Protein 6PXS (pdb70)

Nearest PDB structures (foldseek):
  6pxs-assembly1_C  TM=9.971E-01  e=4.776E-81  Chelativorans sp. BNC1
  6j39-assembly1_A  TM=8.811E-01  e=1.880E-29  Streptomyces sp. MJ635-86F5
  3if9-assembly2_D-3  TM=8.954E-01  e=1.060E-27  Bacillus subtilis
  1y56-assembly1_B  TM=8.604E-01  e=1.663E-25  Pyrococcus horikoshii OT3
  1vrq-assembly1_B  TM=8.592E-01  e=3.175E-24  Corynebacterium sp. U-96

Foldseek 3Di:
DAEEEEALFLQSLLLLLQQLVVVTAYEYEHQCDAQAFLQAFQFKQDLQQDPDDDCLAVVLSLVLSVCVVVLQVVLVVVVLNPWQKDLQWEKEFEDDVVVVVVSVVSNVVVVVVPCLQPDKDKDAFQPLCVQVVLFHSHTTIIIRSNIMGTRSVSSSVSSNVSSVVSNYYYDNFDWAWAADPQAIFIAGPVRDTDDYQAYEYAPAQCSQVRVVNHQFDFQWHWWKKKKWKWADPPDAQCNHHWYHHPPQKTKHDTGRRMIMIGMDTHPPPHPDQDDDDVRVVVRVCVCCVRGVSCVPIGTDDMGMHIGRAGPDQHWAWAAAPSYGRYIYTYHPGSSCSSSSNVSSVQNNCRSVVHDGPDPCPVRHGYYRDD/DAEEEEAQFLQSLLLLLLQLVVVGAYEYEHQCDAQAPLQQFQFKQDLLQDPPDDCCCVVFNQVLSLCVVVLQVVLVVVVQDAWLKDLQWEKEFEDDVVVQVVSLVSSVVVCVSHVLQPDKDKAAFQPLCVQVVLFHRHTITIIGSNIMTTRSVSSSVSSNVSSVVRNYDYDHFDWAWAQDPLAIFIAGPVGDTDDYQAYEYAREQCSQVRVVNVQFRFQWHWWKKKKWKWADPPDAQCNHAWYHHPPQKTKHDTGRRMIMIGIDGHPPPHPDQDDDDVRVVVRVCVVCVRRVSCVPTGTDDMGMHIGRAGPDCDWAWAAEPSYPRYTYTYRPGSPCSRRSSVSSNQNSCRSVVNDHPDDNPVRHGYYRPD/DEEEEAQALQSLLLLLQQLVVPDQYEYEHACDQFAPLQQFFFWQDLLQDPDDDCLAVVLSLVLSVCCVVVQVVLVVVVQNAWLKDQQWEKEWEDDVVVVVVSVVSNVVSCPVPCLQPDKDWADQQPLCVQVVLFDRRIIIIIRRRTMGTNSVSSSVSSNVSSVVSNYHYDHFDKAWDQDPLAIWIATPVGDTDDDQAYEYAREQCSCVRVVNQQFDFFWHWWKKKKWKWADPPDAFCNHHWYHHPPQKTKHDTGRRMIIIGMDTHPPPGPPNDDDDVRVVVRCCVCCVRRVSCVPIHTDDMGMHIGRAGPDQHWAWAAAPSGPRYTYTYRPGSSCSSSSNVRSVQNNCRNVVHPGPDDCPVRHGYYRDD/DEEEEALALQSLLLLLQQLVVVDQYEYEYAPDAFAPLQQFFFKQDLLQDPPPDCLAVVLSLVLSVCVVVVQVVLVVVPRNAWLKDLQWEKEWEDDVVVVVVSVVSNVVPCPVPCLQPDKDKAAQQPLCVQVVLFDRHIIIIIRSNMMGTRSVSNSVSSNVSSVVSNYYYYHFDWAWDADPLAIWIATPVRDTDDRQAYEYAREQCRQVRVVNVQFHFQWHWWKKKKWKWADPPDAFCNHAWYHHVPQKTKHDTGRRMIMIGIDTHPPPHSPNDDDDVRVVVRVCVCCVRRVVCVPTHTDDMGMHIGRAGPDQHWAWAAAPSGPRYTYTYHPGSPCSSSSNVSSNQNSCRNVPHDHPDDNPVHHGYYRDD

Secondary structure (DSSP, 8-state):
--EEEE--SHHHHHHHHHHHTTT--EEEE----TT-HHHH---EE-GGG-S---HHHHHHHHHHHHHHHHHHHHHHTTT---S--B---EEE--SSHHHHHHHHHHHHHHHTT-GGG---EEEPTTHHHHHSTTS-TT--EEEETT-EE--HHHHHHHHHHHHHTTT-EEE----EEEEETTEEEEE-TTSSB---SEEEE--GGGHHHHHGGGT----EEEEEEEEEEEE-TT---TT--EEE-SSS--EEEETTTEEEEPPP-BTT--S----BHHHHHHHHHHHHHH-GGGTTSEEEEEEEEEEEEESSSS-EEEEPTT-BTEEEEE--GGGHHHHHHHHHHHHHHHHHTPPPSS--GGG-------/--EEEE--SHHHHHHHHHHHTTT--EEEE----TT-HHHH---EE-GGG----STHIIIIIHHHHHHHHHHHHHHHTTT------B---EEE--SSHHHHHHHHHHHHHTTTT-GGG---EEEPTTHHHHHSTTS-TT--EEEETT-EE--HHHHHHHHHHHHHTTT-EEE----EEEEETTEEEEE-SSS-B---SEEEE--GGGHHHHHGGGT----EEEEEEEEEEEE-TT---TT--EEE-SSS--EEEETTTEEEEPPP-BTT--S----BHHHHHHHHHHHHHH-GGGTT-EEEEEEEEEEEEESSSS-EEEEPTT-BTEEEEE--TT-HHHHHHHHHHHHHHHHHTPPPSS-GGGG-------/-EEEE--SHHHHHHHHHHHTTT--EEEE----TT-HHHH---EE-GGG-----HHHHHHHHHHHHTHHHHHHHHHTTT---S--B---EEEE-SSHHHHHHHHHHHHHHHTT-GGG---EEEPTTHHHHHSTTS-TT--EEEETT-EE--HHHHHHHHHHHHHHTT-EEE----EEEESSSBEEEE-TT--EE--SEEEE--GGGGGGTGGGGT----EEEEEEEEEEEE-TT---TT--EEE-SSS--EEEETTTEEEE----BTT--S----BHHHHHHHHHHHHHH-GGGTT-EEEEEEEEEEEEESSSS-EEEEPTT-BTEEEEE--GGGHHHHHHHHHHHHHHHHHTPPPSS--GGG-------/-EEEE--SHHHHHHHHHHHHTT--EEEEE---TT-HHHH---EE-GGG-S---HHHHHHHHHHHTHHHHHHHHHHTTT---S--B---EEEE-SSHHHHHHHHHHHHHH-TT-GGG---EEE-TTHHHHHSTTS-TT--EEEETT-EE--HHHHHHHHHHHHHHTT-EEEE---EEEEETTEEEEE-TTS-B---SEEEE--GGGHHHHHGGGT----EEEEEEEEEEEE-TT---TT--EEE-SSS--EEEETTTEEEE----BTT--S----BHHHHHHHHHHHHHH-GGGTT-EEEEEEEEEEEEESSSS-EEEEPTT-BTEEEEE--TT-HHHHHHHHHHHHHHHHHTPPPSS--TTT-------

Organism: Chelativorans sp. (strain BNC1) (NCBI:txid266779)

Structure (mmCIF, N/CA/C/O backbone):
data_6PXS
#
_entry.id   6PXS
#
_cell.length_a   113.457
_cell.length_b   113.457
_cell.length_c   266.119
_cell.angle_alpha   90.000
_cell.angle_beta   90.000
_cell.angle_gamma   90.000
#
_symmetry.space_group_name_H-M   'P 43 21 2'
#
loop_
_entity.id
_entity.type
_entity.pdbx_description
1 polymer 'FAD dependent oxidoreductase'
2 non-polymer 'FLAVIN-ADENINE DINUCLEOTIDE'
3 water water
#
loop_
_atom_site.group_PDB
_atom_site.id
_atom_site.type_symbol
_atom_site.label_atom_id
_atom_site.label_alt_id
_atom_site.label_comp_id
_atom_site.label_asym_id
_atom_site.label_entity_id
_atom_site.label_seq_id
_atom_site.pdbx_PDB_ins_code
_atom_site.Cartn_x
_atom_site.Cartn_y
_atom_site.Cartn_z
_atom_site.occupancy
_atom_site.B_iso_or_equiv
_atom_site.auth_seq_id
_atom_site.auth_comp_id
_atom_site.auth_asym_id
_atom_site.auth_atom_id
_atom_site.pdbx_PDB_model_num
ATOM 1 N N . MET A 1 1 ? 52.763 -37.603 29.412 1.00 103.77 1 MET A N 1
ATOM 2 C CA . MET A 1 1 ? 53.768 -37.335 28.342 1.00 102.49 1 MET A CA 1
ATOM 3 C C . MET A 1 1 ? 53.137 -37.503 26.961 1.00 98.84 1 MET A C 1
ATOM 4 O O . MET A 1 1 ? 53.808 -37.886 26.004 1.00 101.52 1 MET A O 1
ATOM 20 N N . ARG A 1 2 ? 51.844 -37.194 26.854 1.00 89.31 2 ARG A N 1
ATOM 21 C CA . ARG A 1 2 ? 51.102 -37.534 25.644 1.00 83.04 2 ARG A CA 1
ATOM 22 C C . ARG A 1 2 ? 51.752 -36.933 24.400 1.00 79.31 2 ARG A C 1
ATOM 23 O O . ARG A 1 2 ? 52.223 -37.663 23.521 1.00 81.98 2 ARG A O 1
ATOM 44 N N . VAL A 1 3 ? 51.796 -35.605 24.306 1.00 71.41 3 VAL A N 1
ATOM 45 C CA . VAL A 1 3 ? 52.250 -34.939 23.089 1.00 65.15 3 VAL A CA 1
ATOM 46 C C . VAL A 1 3 ? 53.135 -33.754 23.447 1.00 62.53 3 VAL A C 1
ATOM 47 O O . VAL A 1 3 ? 52.852 -33.011 24.393 1.00 66.26 3 VAL A O 1
ATOM 60 N N . LEU A 1 4 ? 54.205 -33.577 22.674 1.00 56.73 4 LEU A N 1
ATOM 61 C CA . LEU A 1 4 ? 55.114 -32.444 22.793 1.00 52.52 4 LEU A CA 1
ATOM 62 C C . LEU A 1 4 ? 55.181 -31.756 21.437 1.00 50.71 4 LEU A C 1
ATOM 63 O O . LEU A 1 4 ? 55.514 -32.394 20.432 1.00 51.23 4 LEU A O 1
ATOM 79 N N . ILE A 1 5 ? 54.867 -30.464 21.410 1.00 47.12 5 ILE A N 1
ATOM 80 C CA . ILE A 1 5 ? 54.797 -29.686 20.178 1.00 41.89 5 ILE A CA 1
ATOM 81 C C . ILE A 1 5 ? 55.952 -28.697 20.164 1.00 37.23 5 ILE A C 1
ATOM 82 O O . ILE A 1 5 ? 56.148 -27.946 21.128 1.00 38.05 5 ILE A O 1
ATOM 98 N N . ILE A 1 6 ? 56.705 -28.686 19.068 1.00 37.22 6 ILE A N 1
ATOM 99 C CA . ILE A 1 6 ? 57.861 -27.813 18.899 1.00 39.69 6 ILE A CA 1
ATOM 100 C C . ILE A 1 6 ? 57.489 -26.750 17.876 1.00 40.25 6 ILE A C 1
ATOM 101 O O . ILE A 1 6 ? 57.329 -27.046 16.686 1.00 44.74 6 ILE A O 1
ATOM 117 N N . GLY A 1 7 ? 57.357 -25.509 18.337 1.00 39.71 7 GLY A N 1
ATOM 118 C CA . GLY A 1 7 ? 56.947 -24.420 17.475 1.00 42.50 7 GLY A CA 1
ATOM 119 C C . GLY A 1 7 ? 55.472 -24.114 17.618 1.00 41.90 7 GLY A C 1
ATOM 120 O O . GLY A 1 7 ? 54.628 -24.989 17.407 1.00 41.79 7 GLY A O 1
ATOM 124 N N . ALA A 1 8 ? 55.148 -22.870 17.969 1.00 41.68 8 ALA A N 1
ATOM 125 C CA . ALA A 1 8 ? 53.764 -22.488 18.220 1.00 42.59 8 ALA A CA 1
ATOM 126 C C . ALA A 1 8 ? 53.308 -21.405 17.256 1.00 40.85 8 ALA A C 1
ATOM 127 O O . ALA A 1 8 ? 52.690 -20.416 17.668 1.00 40.52 8 ALA A O 1
ATOM 134 N N . GLY A 1 9 ? 53.616 -21.574 15.977 1.00 42.06 9 GLY A N 1
ATOM 135 C CA . GLY A 1 9 ? 53.042 -20.734 14.951 1.00 39.50 9 GLY A CA 1
ATOM 136 C C . GLY A 1 9 ? 51.599 -21.103 14.706 1.00 33.54 9 GLY A C 1
ATOM 137 O O . GLY A 1 9 ? 50.942 -21.753 15.525 1.00 30.60 9 GLY A O 1
ATOM 141 N N . ILE A 1 10 ? 51.099 -20.688 13.545 1.00 34.81 10 ILE A N 1
ATOM 142 C CA . ILE A 1 10 ? 49.717 -21.002 13.213 1.00 36.18 10 ILE A CA 1
ATOM 143 C C . ILE A 1 10 ? 49.523 -22.510 13.136 1.00 36.83 10 ILE A C 1
ATOM 144 O O . ILE A 1 10 ? 48.445 -23.022 13.457 1.00 39.23 10 ILE A O 1
ATOM 160 N N . LEU A 1 11 ? 50.556 -23.247 12.723 1.00 38.08 11 LEU A N 1
ATOM 161 C CA . LEU A 1 11 ? 50.407 -24.686 12.539 1.00 38.90 11 LEU A CA 1
ATOM 162 C C . LEU A 1 11 ? 50.534 -25.427 13.864 1.00 37.64 11 LEU A C 1
ATOM 163 O O . LEU A 1 11 ? 49.682 -26.255 14.205 1.00 37.37 11 LEU A O 1
ATOM 179 N N . GLY A 1 12 ? 51.592 -25.147 14.623 1.00 39.13 12 GLY A N 1
ATOM 180 C CA . GLY A 1 12 ? 51.725 -25.756 15.934 1.00 36.72 12 GLY A CA 1
ATOM 181 C C . GLY A 1 12 ? 50.609 -25.363 16.881 1.00 37.27 12 GLY A C 1
ATOM 182 O O . GLY A 1 12 ? 50.224 -26.147 17.752 1.00 37.85 12 GLY A O 1
ATOM 186 N N . ALA A 1 13 ? 50.074 -24.149 16.726 1.00 37.69 13 ALA A N 1
ATOM 187 C CA . ALA A 1 13 ? 48.984 -23.710 17.590 1.00 35.27 13 ALA A CA 1
ATOM 188 C C . ALA A 1 13 ? 47.681 -24.412 17.231 1.00 36.68 13 ALA A C 1
ATOM 189 O O . ALA A 1 13 ? 46.905 -24.786 18.119 1.00 38.28 13 ALA A O 1
ATOM 196 N N . SER A 1 14 ? 47.421 -24.603 15.936 1.00 34.94 14 SER A N 1
ATOM 197 C CA . SER A 1 14 ? 46.216 -25.319 15.532 1.00 36.35 14 SER A CA 1
ATOM 198 C C . SER A 1 14 ? 46.265 -26.770 15.992 1.00 39.96 14 SER A C 1
ATOM 199 O O . SER A 1 14 ? 45.259 -27.314 16.463 1.00 42.81 14 SER A O 1
ATOM 207 N N . ALA A 1 15 ? 47.426 -27.414 15.864 1.00 36.48 15 ALA A N 1
ATOM 208 C CA . ALA A 1 15 ? 47.566 -28.783 16.345 1.00 38.83 15 ALA A CA 1
ATOM 209 C C . ALA A 1 15 ? 47.274 -28.865 17.838 1.00 43.06 15 ALA A C 1
ATOM 210 O O . ALA A 1 15 ? 46.488 -29.708 18.286 1.00 47.13 15 ALA A O 1
ATOM 217 N N . ALA A 1 16 ? 47.900 -27.991 18.626 1.00 44.03 16 ALA A N 1
ATOM 218 C CA . ALA A 1 16 ? 47.620 -27.962 20.057 1.00 46.57 16 ALA A CA 1
ATOM 219 C C . ALA A 1 16 ? 46.140 -27.714 20.319 1.00 47.80 16 ALA A C 1
ATOM 220 O O . ALA A 1 16 ? 45.530 -28.376 21.166 1.00 48.21 16 ALA A O 1
ATOM 227 N N . TYR A 1 17 ? 45.548 -26.761 19.597 1.00 48.80 17 TYR A N 1
ATOM 228 C CA . TYR A 1 17 ? 44.142 -26.434 19.805 1.00 51.80 17 TYR A CA 1
ATOM 229 C C . TYR A 1 17 ? 43.249 -27.651 19.604 1.00 56.47 17 TYR A C 1
ATOM 230 O O . TYR A 1 17 ? 42.271 -27.837 20.337 1.00 62.12 17 TYR A O 1
ATOM 248 N N . HIS A 1 18 ? 43.562 -28.491 18.618 1.00 54.19 18 HIS A N 1
ATOM 249 C CA . HIS A 1 18 ? 42.715 -29.648 18.350 1.00 51.63 18 HIS A CA 1
ATOM 250 C C . HIS A 1 18 ? 43.017 -30.801 19.301 1.00 54.77 18 HIS A C 1
ATOM 251 O O . HIS A 1 18 ? 42.100 -31.513 19.725 1.00 59.99 18 HIS A O 1
ATOM 265 N N . LEU A 1 19 ? 44.288 -30.997 19.654 1.00 54.67 19 LEU A N 1
ATOM 266 C CA . LEU A 1 19 ? 44.654 -32.127 20.502 1.00 58.00 19 LEU A CA 1
ATOM 267 C C . LEU A 1 19 ? 44.134 -31.949 21.923 1.00 63.04 19 LEU A C 1
ATOM 268 O O . LEU A 1 19 ? 43.550 -32.873 22.500 1.00 64.61 19 LEU A O 1
ATOM 284 N N . ALA A 1 20 ? 44.343 -30.766 22.508 1.00 70.73 20 ALA A N 1
ATOM 285 C CA . ALA A 1 20 ? 43.971 -30.560 23.904 1.00 75.03 20 ALA A CA 1
ATOM 286 C C . ALA A 1 20 ? 42.480 -30.768 24.129 1.00 82.66 20 ALA A C 1
ATOM 287 O O . ALA A 1 20 ? 42.073 -31.199 25.214 1.00 85.41 20 ALA A O 1
ATOM 294 N N . ARG A 1 21 ? 41.652 -30.469 23.126 1.00 82.90 21 ARG A N 1
ATOM 295 C CA . ARG A 1 21 ? 40.214 -30.664 23.274 1.00 87.95 21 ARG A CA 1
ATOM 296 C C . ARG A 1 21 ? 39.830 -32.136 23.292 1.00 88.97 21 ARG A C 1
ATOM 297 O O . ARG A 1 21 ? 38.715 -32.467 23.709 1.00 89.16 21 ARG A O 1
ATOM 318 N N . LEU A 1 22 ? 40.720 -33.023 22.847 1.00 89.25 22 LEU A N 1
ATOM 319 C CA . LEU A 1 22 ? 40.483 -34.459 22.881 1.00 85.08 22 LEU A CA 1
ATOM 320 C C . LEU A 1 22 ? 41.126 -35.122 24.094 1.00 91.11 22 LEU A C 1
ATOM 321 O O . LEU A 1 22 ? 41.362 -36.335 24.080 1.00 89.41 22 LEU A O 1
ATOM 337 N N . GLY A 1 23 ? 41.422 -34.349 25.138 1.00 93.05 23 GLY A N 1
ATOM 338 C CA . GLY A 1 23 ? 41.919 -34.891 26.384 1.00 95.67 23 GLY A CA 1
ATOM 339 C C . GLY A 1 23 ? 43.394 -35.227 26.410 1.00 93.02 23 GLY A C 1
ATOM 340 O O . GLY A 1 23 ? 43.881 -35.710 27.440 1.00 93.78 23 GLY A O 1
ATOM 344 N N . ALA A 1 24 ? 44.122 -34.992 25.322 1.00 88.37 24 ALA A N 1
ATOM 345 C CA . ALA A 1 24 ? 45.547 -35.282 25.294 1.00 82.84 24 ALA A CA 1
ATOM 346 C C . ALA A 1 24 ? 46.316 -34.233 26.086 1.00 79.73 24 ALA A C 1
ATOM 347 O O . ALA A 1 24 ? 45.989 -33.043 26.052 1.00 79.14 24 ALA A O 1
ATOM 354 N N . GLN A 1 25 ? 47.338 -34.684 26.808 1.00 71.41 25 GLN A N 1
ATOM 355 C CA . GLN A 1 25 ? 48.194 -33.789 27.580 1.00 71.53 25 GLN A CA 1
ATOM 356 C C . GLN A 1 25 ? 49.193 -33.140 26.629 1.00 65.73 25 GLN A C 1
ATOM 357 O O . GLN A 1 25 ? 50.103 -33.805 26.125 1.00 64.51 25 GLN A O 1
ATOM 371 N N . VAL A 1 26 ? 49.026 -31.843 26.384 1.00 63.66 26 VAL A N 1
ATOM 372 C CA . VAL A 1 26 ? 49.805 -31.112 25.390 1.00 59.13 26 VAL A CA 1
ATOM 373 C C . VAL A 1 26 ? 50.824 -30.236 26.104 1.00 57.10 26 VAL A C 1
ATOM 374 O O . VAL A 1 26 ? 50.467 -29.451 26.992 1.00 57.07 26 VAL A O 1
ATOM 387 N N . GLU A 1 27 ? 52.091 -30.368 25.713 1.00 53.55 27 GLU A N 1
ATOM 388 C CA . GLU A 1 27 ? 53.177 -29.522 26.199 1.00 54.90 27 GLU A CA 1
ATOM 389 C C . GLU A 1 27 ? 53.745 -28.766 25.005 1.00 53.25 27 GLU A C 1
ATOM 390 O O . GLU A 1 27 ? 54.349 -29.371 24.113 1.00 53.22 27 GLU A O 1
ATOM 402 N N . ILE A 1 28 ? 53.558 -27.448 24.992 1.00 52.99 28 ILE A N 1
ATOM 403 C CA . ILE A 1 28 ? 53.938 -26.602 23.866 1.00 47.27 28 ILE A CA 1
ATOM 404 C C . ILE A 1 28 ? 55.210 -25.846 24.219 1.00 50.33 28 ILE A C 1
ATOM 405 O O . ILE A 1 28 ? 55.341 -25.299 25.322 1.00 51.52 28 ILE A O 1
ATOM 421 N N . ILE A 1 29 ? 56.148 -25.807 23.275 1.00 49.17 29 ILE A N 1
ATOM 422 C CA . ILE A 1 29 ? 57.399 -25.073 23.424 1.00 49.27 29 ILE A CA 1
ATOM 423 C C . ILE A 1 29 ? 57.604 -24.237 22.170 1.00 48.47 29 ILE A C 1
ATOM 424 O O . ILE A 1 29 ? 57.478 -24.750 21.052 1.00 47.05 29 ILE A O 1
ATOM 440 N N . ASP A 1 30 ? 57.917 -22.956 22.353 1.00 50.16 30 ASP A N 1
ATOM 441 C CA . ASP A 1 30 ? 58.063 -22.036 21.229 1.00 50.43 30 ASP A CA 1
ATOM 442 C C . ASP A 1 30 ? 59.069 -20.959 21.598 1.00 49.46 30 ASP A C 1
ATOM 443 O O . ASP A 1 30 ? 58.863 -20.218 22.564 1.00 49.76 30 ASP A O 1
ATOM 452 N N . GLN A 1 31 ? 60.149 -20.867 20.819 1.00 48.49 31 GLN A N 1
ATOM 453 C CA . GLN A 1 31 ? 61.173 -19.862 21.079 1.00 46.90 31 GLN A CA 1
ATOM 454 C C . GLN A 1 31 ? 60.721 -18.470 20.656 1.00 45.21 31 GLN A C 1
ATOM 455 O O . GLN A 1 31 ? 61.177 -17.473 21.229 1.00 43.55 31 GLN A O 1
ATOM 469 N N . ASN A 1 32 ? 59.826 -18.380 19.672 1.00 44.32 32 ASN A N 1
ATOM 470 C CA . ASN A 1 32 ? 59.409 -17.100 19.101 1.00 41.11 32 ASN A CA 1
ATOM 471 C C . ASN A 1 32 ? 60.596 -16.392 18.449 1.00 38.33 32 ASN A C 1
ATOM 472 O O . ASN A 1 32 ? 60.914 -15.242 18.760 1.00 39.75 32 ASN A O 1
ATOM 483 N N . HIS A 1 33 ? 61.261 -17.099 17.535 1.00 40.14 33 HIS A N 1
ATOM 484 C CA . HIS A 1 33 ? 62.403 -16.556 16.810 1.00 40.76 33 HIS A CA 1
ATOM 485 C C . HIS A 1 33 ? 62.036 -15.224 16.169 1.00 44.75 33 HIS A C 1
ATOM 486 O O . HIS A 1 33 ? 60.864 -14.997 15.841 1.00 47.12 33 HIS A O 1
ATOM 500 N N . PRO A 1 34 ? 62.993 -14.317 15.982 1.00 44.09 34 PRO A N 1
ATOM 501 C CA . PRO A 1 34 ? 62.727 -13.140 15.147 1.00 44.74 34 PRO A CA 1
ATOM 502 C C . PRO A 1 34 ? 62.391 -13.560 13.723 1.00 43.98 34 PRO A C 1
ATOM 503 O O . PRO A 1 34 ? 63.056 -14.416 13.136 1.00 40.32 34 PRO A O 1
ATOM 514 N N . GLY A 1 35 ? 61.347 -12.951 13.171 1.00 43.85 35 GLY A N 1
ATOM 515 C CA . GLY A 1 35 ? 60.868 -13.313 11.855 1.00 41.40 35 GLY A CA 1
ATOM 516 C C . GLY A 1 35 ? 59.824 -14.404 11.839 1.00 40.81 35 GLY A C 1
ATOM 517 O O . GLY A 1 35 ? 59.543 -14.950 10.765 1.00 40.94 35 GLY A O 1
ATOM 521 N N . LYS A 1 36 ? 59.248 -14.743 12.990 1.00 41.06 36 LYS A N 1
ATOM 522 C CA . LYS A 1 36 ? 58.190 -15.743 13.053 1.00 39.86 36 LYS A CA 1
ATOM 523 C C . LYS A 1 36 ? 57.131 -15.450 12.001 1.00 35.25 36 LYS A C 1
ATOM 524 O O . LYS A 1 36 ? 56.536 -14.370 11.989 1.00 37.06 36 LYS A O 1
ATOM 543 N N . ALA A 1 37 ? 56.907 -16.421 11.112 1.00 35.64 37 ALA A N 1
ATOM 544 C CA . ALA A 1 37 ? 56.059 -16.182 9.947 1.00 36.04 37 ALA A CA 1
ATOM 545 C C . ALA A 1 37 ? 54.650 -15.767 10.353 1.00 32.19 37 ALA A C 1
ATOM 546 O O . ALA A 1 37 ? 54.068 -14.853 9.758 1.00 30.84 37 ALA A O 1
ATOM 553 N N . THR A 1 38 ? 54.081 -16.429 11.362 1.00 31.23 38 THR A N 1
ATOM 554 C CA . THR A 1 38 ? 52.701 -16.141 11.737 1.00 33.59 38 THR A CA 1
ATOM 555 C C . THR A 1 38 ? 52.527 -14.697 12.192 1.00 33.71 38 THR A C 1
ATOM 556 O O . THR A 1 38 ? 51.458 -14.108 11.989 1.00 31.62 38 THR A O 1
ATOM 567 N N . LEU A 1 39 ? 53.559 -14.107 12.801 1.00 32.90 39 LEU A N 1
ATOM 568 C CA . LEU A 1 39 ? 53.459 -12.733 13.277 1.00 28.51 39 LEU A CA 1
ATOM 569 C C . LEU A 1 39 ? 53.503 -11.713 12.150 1.00 27.25 39 LEU A C 1
ATOM 570 O O . LEU A 1 39 ? 53.173 -10.545 12.386 1.00 28.25 39 LEU A O 1
ATOM 586 N N . ALA A 1 40 ? 53.912 -12.116 10.946 1.00 26.24 40 ALA A N 1
ATOM 587 C CA . ALA A 1 40 ? 54.000 -11.215 9.807 1.00 32.65 40 ALA A CA 1
ATOM 588 C C . ALA A 1 40 ? 53.040 -11.581 8.686 1.00 38.28 40 ALA A C 1
ATOM 589 O O . ALA A 1 40 ? 53.069 -10.936 7.631 1.00 39.75 40 ALA A O 1
ATOM 596 N N . GLY A 1 41 ? 52.195 -12.589 8.878 1.00 40.25 41 GLY A N 1
ATOM 597 C CA . GLY A 1 41 ? 51.283 -13.016 7.837 1.00 39.61 41 GLY A CA 1
ATOM 598 C C . GLY A 1 41 ? 50.254 -11.965 7.480 1.00 43.27 41 GLY A C 1
ATOM 599 O O . GLY A 1 41 ? 49.594 -11.404 8.360 1.00 48.88 41 GLY A O 1
ATOM 603 N N . ALA A 1 42 ? 50.111 -11.690 6.182 1.00 46.23 42 ALA A N 1
ATOM 604 C CA . ALA A 1 42 ? 49.130 -10.711 5.729 1.00 49.83 42 ALA A CA 1
ATOM 605 C C . ALA A 1 42 ? 47.734 -11.081 6.212 1.00 48.60 42 ALA A C 1
ATOM 606 O O . ALA A 1 42 ? 47.105 -10.334 6.969 1.00 46.34 42 ALA A O 1
ATOM 613 N N . GLY A 1 43 ? 47.239 -12.242 5.788 1.00 50.87 43 GLY A N 1
ATOM 614 C CA . GLY A 1 43 ? 45.964 -12.737 6.265 1.00 52.12 43 GLY A CA 1
ATOM 615 C C . GLY A 1 43 ? 44.865 -12.779 5.224 1.00 51.71 43 GLY A C 1
ATOM 616 O O . GLY A 1 43 ? 43.700 -12.531 5.545 1.00 54.03 43 GLY A O 1
ATOM 620 N N . VAL A 1 44 ? 45.212 -13.092 3.980 1.00 48.69 44 VAL A N 1
ATOM 621 C CA . VAL A 1 44 ? 44.231 -13.213 2.908 1.00 44.06 44 VAL A CA 1
ATOM 622 C C . VAL A 1 44 ? 43.786 -14.665 2.809 1.00 44.81 44 VAL A C 1
ATOM 623 O O . VAL A 1 44 ? 44.616 -15.582 2.825 1.00 46.95 44 VAL A O 1
ATOM 636 N N . VAL A 1 45 ? 42.475 -14.877 2.706 1.00 43.73 45 VAL A N 1
ATOM 637 C CA . VAL A 1 45 ? 41.891 -16.212 2.574 1.00 43.12 45 VAL A CA 1
ATOM 638 C C . VAL A 1 45 ? 40.971 -16.167 1.356 1.00 45.12 45 VAL A C 1
ATOM 639 O O . VAL A 1 45 ? 39.785 -15.839 1.464 1.00 47.97 45 VAL A O 1
ATOM 652 N N . CYS A 1 46 ? 41.512 -16.510 0.188 1.00 45.71 46 CYS A N 1
ATOM 653 C CA . CYS A 1 46 ? 40.762 -16.452 -1.061 1.00 46.91 46 CYS A CA 1
ATOM 654 C C . CYS A 1 46 ? 41.460 -17.312 -2.111 1.00 46.69 46 CYS A C 1
ATOM 655 O O . CYS A 1 46 ? 42.208 -16.789 -2.947 1.00 47.92 46 CYS A O 1
ATOM 663 N N . PRO A 1 47 ? 41.239 -18.631 -2.103 1.00 47.36 47 PRO A N 1
ATOM 664 C CA . PRO A 1 47 ? 42.064 -19.519 -2.936 1.00 51.15 47 PRO A CA 1
ATOM 665 C C . PRO A 1 47 ? 41.625 -19.636 -4.386 1.00 51.76 47 PRO A C 1
ATOM 666 O O . PRO A 1 47 ? 42.430 -20.077 -5.218 1.00 52.13 47 PRO A O 1
ATOM 677 N N . TRP A 1 48 ? 40.390 -19.265 -4.721 1.00 53.70 48 TRP A N 1
ATOM 678 C CA . TRP A 1 48 ? 39.840 -19.610 -6.027 1.00 56.29 48 TRP A CA 1
ATOM 679 C C . TRP A 1 48 ? 40.547 -18.900 -7.175 1.00 59.54 48 TRP A C 1
ATOM 680 O O . TRP A 1 48 ? 40.420 -19.337 -8.325 1.00 59.54 48 TRP A O 1
ATOM 701 N N . ALA A 1 49 ? 41.292 -17.832 -6.899 1.00 59.29 49 ALA A N 1
ATOM 702 C CA . ALA A 1 49 ? 41.960 -17.061 -7.938 1.00 60.03 49 ALA A CA 1
ATOM 703 C C . ALA A 1 49 ? 43.426 -17.432 -8.111 1.00 62.08 49 ALA A C 1
ATOM 704 O O . ALA A 1 49 ? 44.118 -16.799 -8.913 1.00 61.46 49 ALA A O 1
ATOM 711 N N . THR A 1 50 ? 43.916 -18.439 -7.391 1.00 64.98 50 THR A N 1
ATOM 712 C CA . THR A 1 50 ? 45.338 -18.749 -7.427 1.00 67.38 50 THR A CA 1
ATOM 713 C C . THR A 1 50 ? 45.756 -19.214 -8.815 1.00 72.67 50 THR A C 1
ATOM 714 O O . THR A 1 50 ? 45.033 -19.952 -9.490 1.00 73.21 50 THR A O 1
ATOM 725 N N . GLU A 1 51 ? 46.943 -18.773 -9.235 1.00 75.72 51 GLU A N 1
ATOM 726 C CA . GLU A 1 51 ? 47.487 -19.179 -10.524 1.00 80.18 51 GLU A CA 1
ATOM 727 C C . GLU A 1 51 ? 48.127 -20.559 -10.456 1.00 81.41 51 GLU A C 1
ATOM 728 O O . GLU A 1 51 ? 48.185 -21.262 -11.471 1.00 81.35 51 GLU A O 1
ATOM 740 N N . ALA A 1 52 ? 48.602 -20.963 -9.281 1.00 85.19 52 ALA A N 1
ATOM 741 C CA . ALA A 1 52 ? 49.256 -22.254 -9.117 1.00 85.43 52 ALA A CA 1
ATOM 742 C C . ALA A 1 52 ? 48.209 -23.359 -9.124 1.00 91.31 52 ALA A C 1
ATOM 743 O O . ALA A 1 52 ? 47.336 -23.399 -8.251 1.00 92.65 52 ALA A O 1
ATOM 750 N N . ASP A 1 53 ? 48.288 -24.246 -10.113 1.00 89.66 53 ASP A N 1
ATOM 751 C CA . ASP A 1 53 ? 47.395 -25.397 -10.221 1.00 90.10 53 ASP A CA 1
ATOM 752 C C . ASP A 1 53 ? 48.185 -26.653 -9.856 1.00 83.66 53 ASP A C 1
ATOM 753 O O . ASP A 1 53 ? 48.719 -27.353 -10.716 1.00 87.57 53 ASP A O 1
ATOM 762 N N . ASP A 1 54 ? 48.253 -26.932 -8.560 1.00 74.05 54 ASP A N 1
ATOM 763 C CA . ASP A 1 54 ? 48.840 -28.171 -8.048 1.00 69.47 54 ASP A CA 1
ATOM 764 C C . ASP A 1 54 ? 47.768 -28.916 -7.265 1.00 66.33 54 ASP A C 1
ATOM 765 O O . ASP A 1 54 ? 47.369 -28.452 -6.179 1.00 63.38 54 ASP A O 1
ATOM 774 N N . PRO A 1 55 ? 47.265 -30.057 -7.749 1.00 66.25 55 PRO A N 1
ATOM 775 C CA . PRO A 1 55 ? 46.139 -30.698 -7.047 1.00 68.08 55 PRO A CA 1
ATOM 776 C C . PRO A 1 55 ? 46.465 -31.101 -5.620 1.00 73.19 55 PRO A C 1
ATOM 777 O O . PRO A 1 55 ? 45.619 -30.945 -4.731 1.00 70.12 55 PRO A O 1
ATOM 788 N N . ASP A 1 56 ? 47.670 -31.619 -5.374 1.00 78.51 56 ASP A N 1
ATOM 789 C CA . ASP A 1 56 ? 48.038 -32.009 -4.017 1.00 78.00 56 ASP A CA 1
ATOM 790 C C . ASP A 1 56 ? 47.992 -30.814 -3.074 1.00 74.57 56 ASP A C 1
ATOM 791 O O . ASP A 1 56 ? 47.517 -30.927 -1.938 1.00 75.10 56 ASP A O 1
ATOM 800 N N . TRP A 1 57 ? 48.478 -29.659 -3.529 1.00 65.73 57 TRP A N 1
ATOM 801 C CA . TRP A 1 57 ? 48.469 -28.472 -2.683 1.00 58.57 57 TRP A CA 1
ATOM 802 C C . TRP A 1 57 ? 47.096 -27.810 -2.652 1.00 53.62 57 TRP A C 1
ATOM 803 O O . TRP A 1 57 ? 46.639 -27.374 -1.589 1.00 50.30 57 TRP A O 1
ATOM 824 N N . TYR A 1 58 ? 46.422 -27.726 -3.801 1.00 52.53 58 TYR A N 1
ATOM 825 C CA . TYR A 1 58 ? 45.142 -27.029 -3.844 1.00 51.97 58 TYR A CA 1
ATOM 826 C C . TYR A 1 58 ? 44.088 -27.736 -3.002 1.00 53.52 58 TYR A C 1
ATOM 827 O O . TYR A 1 58 ? 43.211 -27.079 -2.429 1.00 49.59 58 TYR A O 1
ATOM 845 N N . LEU A 1 59 ? 44.153 -29.066 -2.914 1.00 56.75 59 LEU A N 1
ATOM 846 C CA . LEU A 1 59 ? 43.176 -29.806 -2.121 1.00 56.80 59 LEU A CA 1
ATOM 847 C C . LEU A 1 59 ? 43.084 -29.244 -0.709 1.00 55.05 59 LEU A C 1
ATOM 848 O O . LEU A 1 59 ? 41.988 -29.013 -0.187 1.00 55.45 59 LEU A O 1
ATOM 864 N N . LEU A 1 60 ? 44.234 -29.007 -0.077 1.00 51.41 60 LEU A N 1
ATOM 865 C CA . LEU A 1 60 ? 44.243 -28.458 1.273 1.00 51.73 60 LEU A CA 1
ATOM 866 C C . LEU A 1 60 ? 43.981 -26.959 1.281 1.00 53.18 60 LEU A C 1
ATOM 867 O O . LEU A 1 60 ? 43.430 -26.436 2.256 1.00 54.37 60 LEU A O 1
ATOM 883 N N . TYR A 1 61 ? 44.367 -26.255 0.217 1.00 51.35 61 TYR A N 1
ATOM 884 C CA . TYR A 1 61 ? 44.162 -24.812 0.167 1.00 50.45 61 TYR A CA 1
ATOM 885 C C . TYR A 1 61 ? 42.674 -24.477 0.181 1.00 50.36 61 TYR A C 1
ATOM 886 O O . TYR A 1 61 ? 42.200 -23.719 1.034 1.00 46.49 61 TYR A O 1
ATOM 904 N N . ALA A 1 62 ? 41.918 -25.044 -0.763 1.00 54.68 62 ALA A N 1
ATOM 905 C CA . ALA A 1 62 ? 40.480 -24.800 -0.801 1.00 53.36 62 ALA A CA 1
ATOM 906 C C . ALA A 1 62 ? 39.772 -25.453 0.377 1.00 54.06 62 ALA A C 1
ATOM 907 O O . ALA A 1 62 ? 38.758 -24.933 0.856 1.00 53.66 62 ALA A O 1
ATOM 914 N N . ARG A 1 63 ? 40.286 -26.589 0.853 1.00 59.67 63 ARG A N 1
ATOM 915 C CA . ARG A 1 63 ? 39.690 -27.246 2.011 1.00 62.18 63 ARG A CA 1
ATOM 916 C C . ARG A 1 63 ? 39.915 -26.429 3.277 1.00 59.64 63 ARG A C 1
ATOM 917 O O . ARG A 1 63 ? 38.990 -26.239 4.075 1.00 59.12 63 ARG A O 1
ATOM 938 N N . GLY A 1 64 ? 41.137 -25.928 3.473 1.00 58.03 64 GLY A N 1
ATOM 939 C CA . GLY A 1 64 ? 41.430 -25.114 4.639 1.00 57.18 64 GLY A CA 1
ATOM 940 C C . GLY A 1 64 ? 40.717 -23.779 4.650 1.00 54.30 64 GLY A C 1
ATOM 941 O O . GLY A 1 64 ? 40.578 -23.173 5.717 1.00 54.94 64 GLY A O 1
ATOM 945 N N . ALA A 1 65 ? 40.269 -23.304 3.487 1.00 54.04 65 ALA A N 1
ATOM 946 C CA . ALA A 1 65 ? 39.509 -22.061 3.436 1.00 53.55 65 ALA A CA 1
ATOM 947 C C . ALA A 1 65 ? 38.080 -22.264 3.924 1.00 57.32 65 ALA A C 1
ATOM 948 O O . ALA A 1 65 ? 37.516 -21.383 4.582 1.00 59.62 65 ALA A O 1
ATOM 955 N N . ARG A 1 66 ? 37.480 -23.416 3.612 1.00 58.02 66 ARG A N 1
ATOM 956 C CA . ARG A 1 66 ? 36.125 -23.689 4.078 1.00 58.74 66 ARG A CA 1
ATOM 957 C C . ARG A 1 66 ? 36.092 -23.969 5.573 1.00 55.73 66 ARG A C 1
ATOM 958 O O . ARG A 1 66 ? 35.085 -23.690 6.233 1.00 56.91 66 ARG A O 1
ATOM 979 N N . TYR A 1 67 ? 37.176 -24.516 6.127 1.00 54.20 67 TYR A N 1
ATOM 980 C CA . TYR A 1 67 ? 37.202 -24.813 7.553 1.00 53.76 67 TYR A CA 1
ATOM 981 C C . TYR A 1 67 ? 37.130 -23.552 8.402 1.00 52.38 67 TYR A C 1
ATOM 982 O O . TYR A 1 67 ? 36.801 -23.637 9.591 1.00 50.73 67 TYR A O 1
ATOM 1000 N N . TYR A 1 68 ? 37.422 -22.385 7.822 1.00 51.83 68 TYR A N 1
ATOM 1001 C CA . TYR A 1 68 ? 37.386 -21.151 8.599 1.00 52.79 68 TYR A CA 1
ATOM 1002 C C . TYR A 1 68 ? 35.997 -20.877 9.157 1.00 55.58 68 TYR A C 1
ATOM 1003 O O . TYR A 1 68 ? 35.871 -20.341 10.263 1.00 56.82 68 TYR A O 1
ATOM 1021 N N . GLY A 1 69 ? 34.947 -21.231 8.416 1.00 57.06 69 GLY A N 1
ATOM 1022 C CA . GLY A 1 69 ? 33.599 -21.037 8.928 1.00 58.50 69 GLY A CA 1
ATOM 1023 C C . GLY A 1 69 ? 33.394 -21.699 10.276 1.00 62.17 69 GLY A C 1
ATOM 1024 O O . GLY A 1 69 ? 32.888 -21.084 11.217 1.00 63.27 69 GLY A O 1
ATOM 1028 N N . THR A 1 70 ? 33.796 -22.968 10.388 1.00 63.40 70 THR A N 1
ATOM 1029 C CA . THR A 1 70 ? 33.660 -23.684 11.653 1.00 65.52 70 THR A CA 1
ATOM 1030 C C . THR A 1 70 ? 34.526 -23.058 12.738 1.00 66.06 70 THR A C 1
ATOM 1031 O O . THR A 1 70 ? 34.097 -22.924 13.890 1.00 62.97 70 THR A O 1
ATOM 1042 N N . LEU A 1 71 ? 35.751 -22.671 12.383 1.00 65.91 71 LEU A N 1
ATOM 1043 C CA . LEU A 1 71 ? 36.719 -22.240 13.384 1.00 62.66 71 LEU A CA 1
ATOM 1044 C C . LEU A 1 71 ? 36.303 -20.928 14.037 1.00 61.13 71 LEU A C 1
ATOM 1045 O O . LEU A 1 71 ? 36.402 -20.780 15.261 1.00 59.92 71 LEU A O 1
ATOM 1061 N N . ILE A 1 72 ? 35.831 -19.967 13.239 1.00 61.25 72 ILE A N 1
ATOM 1062 C CA . ILE A 1 72 ? 35.489 -18.651 13.775 1.00 60.27 72 ILE A CA 1
ATOM 1063 C C . ILE A 1 72 ? 34.418 -18.777 14.850 1.00 60.20 72 ILE A C 1
ATOM 1064 O O . ILE A 1 72 ? 34.514 -18.168 15.923 1.00 60.24 72 ILE A O 1
ATOM 1080 N N . GLU A 1 73 ? 33.376 -19.566 14.579 1.00 65.80 73 GLU A N 1
ATOM 1081 C CA . GLU A 1 73 ? 32.321 -19.752 15.570 1.00 72.53 73 GLU A CA 1
ATOM 1082 C C . GLU A 1 73 ? 32.820 -20.570 16.754 1.00 69.83 73 GLU A C 1
ATOM 1083 O O . GLU A 1 73 ? 32.522 -20.247 17.910 1.00 70.83 73 GLU A O 1
ATOM 1095 N N . GLU A 1 74 ? 33.580 -21.633 16.485 1.00 67.76 74 GLU A N 1
ATOM 1096 C CA . GLU A 1 74 ? 34.134 -22.438 17.567 1.00 68.30 74 GLU A CA 1
ATOM 1097 C C . GLU A 1 74 ? 34.926 -21.571 18.537 1.00 65.22 74 GLU A C 1
ATOM 1098 O O . GLU A 1 74 ? 34.780 -21.695 19.758 1.00 68.23 74 GLU A O 1
ATOM 1110 N N . LEU A 1 75 ? 35.764 -20.677 18.009 1.00 62.90 75 LEU A N 1
ATOM 1111 C CA . LEU A 1 75 ? 36.515 -19.769 18.869 1.00 61.39 75 LEU A CA 1
ATOM 1112 C C . LEU A 1 75 ? 35.610 -18.697 19.465 1.00 65.22 75 LEU A C 1
ATOM 1113 O O . LEU A 1 75 ? 35.790 -18.298 20.622 1.00 67.24 75 LEU A O 1
ATOM 1129 N N . ARG A 1 76 ? 34.636 -18.214 18.690 1.00 65.26 76 ARG A N 1
ATOM 1130 C CA . ARG A 1 76 ? 33.720 -17.196 19.197 1.00 68.71 76 ARG A CA 1
ATOM 1131 C C . ARG A 1 76 ? 33.019 -17.677 20.460 1.00 71.98 76 ARG A C 1
ATOM 1132 O O . ARG A 1 76 ? 32.945 -16.952 21.459 1.00 71.67 76 ARG A O 1
ATOM 1153 N N . GLY A 1 77 ? 32.506 -18.905 20.438 1.00 73.74 77 GLY A N 1
ATOM 1154 C CA . GLY A 1 77 ? 31.782 -19.443 21.572 1.00 76.38 77 GLY A CA 1
ATOM 1155 C C . GLY A 1 77 ? 32.668 -19.795 22.749 1.00 76.54 77 GLY A C 1
ATOM 1156 O O . GLY A 1 77 ? 32.200 -20.389 23.725 1.00 78.97 77 GLY A O 1
ATOM 1160 N N . GLN A 1 78 ? 33.951 -19.431 22.674 1.00 73.35 78 GLN A N 1
ATOM 1161 C CA . GLN A 1 78 ? 34.911 -19.717 23.734 1.00 73.08 78 GLN A CA 1
ATOM 1162 C 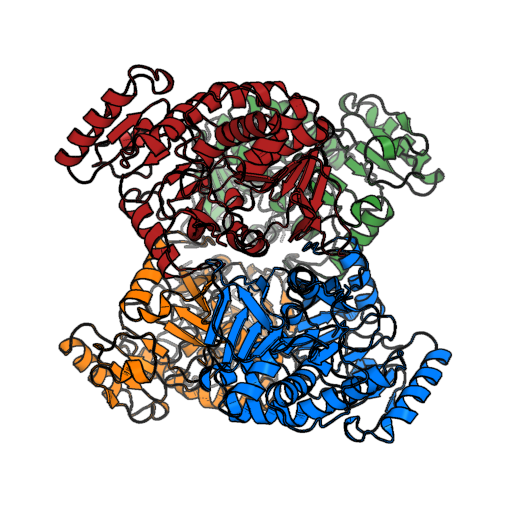C . GLN A 1 78 ? 35.542 -18.444 24.290 1.00 70.26 78 GLN A C 1
ATOM 1163 O O . GLN A 1 78 ? 36.570 -18.513 24.971 1.00 67.79 78 GLN A O 1
ATOM 1177 N N . GLY A 1 79 ? 34.950 -17.282 24.012 1.00 70.51 79 GLY A N 1
ATOM 1178 C CA . GLY A 1 79 ? 35.469 -16.020 24.489 1.00 70.75 79 GLY A CA 1
ATOM 1179 C C . GLY A 1 79 ? 36.447 -15.337 23.558 1.00 66.76 79 GLY A C 1
ATOM 1180 O O . GLY A 1 79 ? 36.867 -14.209 23.848 1.00 64.82 79 GLY A O 1
ATOM 1184 N N . GLU A 1 80 ? 36.823 -15.978 22.454 1.00 63.83 80 GLU A N 1
ATOM 1185 C CA . GLU A 1 80 ? 37.773 -15.414 21.496 1.00 63.26 80 GLU A CA 1
ATOM 1186 C C . GLU A 1 80 ? 36.970 -14.830 20.338 1.00 63.91 80 GLU A C 1
ATOM 1187 O O . GLU A 1 80 ? 36.685 -15.508 19.349 1.00 64.71 80 GLU A O 1
ATOM 1199 N N . THR A 1 81 ? 36.609 -13.554 20.463 1.00 63.92 81 THR A N 1
ATOM 1200 C CA . THR A 1 81 ? 35.771 -12.880 19.482 1.00 64.04 81 THR A CA 1
ATOM 1201 C C . THR A 1 81 ? 36.517 -11.824 18.678 1.00 65.77 81 THR A C 1
ATOM 1202 O O . THR A 1 81 ? 35.927 -11.232 17.767 1.00 69.07 81 THR A O 1
ATOM 1213 N N . GLU A 1 82 ? 37.788 -11.572 18.980 1.00 63.23 82 GLU A N 1
ATOM 1214 C CA . GLU A 1 82 ? 38.588 -10.571 18.276 1.00 63.34 82 GLU A CA 1
ATOM 1215 C C . GLU A 1 82 ? 39.702 -11.307 17.534 1.00 57.14 82 GLU A C 1
ATOM 1216 O O . GLU A 1 82 ? 40.820 -11.442 18.033 1.00 54.63 82 GLU A O 1
ATOM 1228 N N . LEU A 1 83 ? 39.388 -11.770 16.324 1.00 56.61 83 LEU A N 1
ATOM 1229 C CA . LEU A 1 83 ? 40.337 -12.495 15.493 1.00 52.82 83 LEU A CA 1
ATOM 1230 C C . LEU A 1 83 ? 40.648 -11.781 14.186 1.00 46.91 83 LEU A C 1
ATOM 1231 O O . LEU A 1 83 ? 41.420 -12.311 13.378 1.00 42.17 83 LEU A O 1
ATOM 1247 N N . GLY A 1 84 ? 40.069 -10.605 13.952 1.00 45.57 84 GLY A N 1
ATOM 1248 C CA . GLY A 1 84 ? 40.307 -9.884 12.720 1.00 48.90 84 GLY A CA 1
ATOM 1249 C C . GLY A 1 84 ? 39.722 -10.523 11.483 1.00 52.48 84 GLY A C 1
ATOM 1250 O O . GLY A 1 84 ? 40.092 -10.132 10.371 1.00 50.68 84 GLY A O 1
ATOM 1254 N N . TYR A 1 85 ? 38.819 -11.488 11.636 1.00 52.43 85 TYR A N 1
ATOM 1255 C CA . TYR A 1 85 ? 38.225 -12.172 10.499 1.00 47.34 85 TYR A CA 1
ATOM 1256 C C . TYR A 1 85 ? 37.004 -11.412 9.996 1.00 48.26 85 TYR A C 1
ATOM 1257 O O . TYR A 1 85 ? 36.266 -10.796 10.770 1.00 48.39 85 TYR A O 1
ATOM 1275 N N . SER A 1 86 ? 36.802 -11.458 8.679 1.00 47.65 86 SER A N 1
ATOM 1276 C CA . SER A 1 86 ? 35.645 -10.824 8.062 1.00 47.87 86 SER A CA 1
ATOM 1277 C C . SER A 1 86 ? 35.467 -11.308 6.627 1.00 47.98 86 SER A C 1
ATOM 1278 O O . SER A 1 86 ? 36.417 -11.294 5.836 1.00 44.19 86 SER A O 1
ATOM 1286 N N . ARG A 1 87 ? 34.254 -11.742 6.285 1.00 49.00 87 ARG A N 1
ATOM 1287 C CA . ARG A 1 87 ? 33.929 -12.180 4.927 1.00 49.60 87 ARG A CA 1
ATOM 1288 C C . ARG A 1 87 ? 33.604 -10.937 4.103 1.00 47.74 87 ARG A C 1
ATOM 1289 O O . ARG A 1 87 ? 32.447 -10.607 3.830 1.00 51.42 87 ARG A O 1
ATOM 1310 N N . VAL A 1 88 ? 34.667 -10.230 3.700 1.00 45.75 88 VAL A N 1
ATOM 1311 C CA . VAL A 1 88 ? 34.525 -8.928 3.056 1.00 43.47 88 VAL A CA 1
ATOM 1312 C C . VAL A 1 88 ? 34.522 -9.008 1.537 1.00 43.78 88 VAL A C 1
ATOM 1313 O O . VAL A 1 88 ? 34.359 -7.975 0.873 1.00 45.50 88 VAL A O 1
ATOM 1326 N N . GLY A 1 89 ? 34.699 -10.193 0.963 1.00 43.66 89 GLY A N 1
ATOM 1327 C CA . GLY A 1 89 ? 34.828 -10.327 -0.471 1.00 42.56 89 GLY A CA 1
ATOM 1328 C C . GLY A 1 89 ? 36.214 -9.935 -0.948 1.00 43.59 89 GLY A C 1
ATOM 1329 O O . GLY A 1 89 ? 37.040 -9.399 -0.208 1.00 44.64 89 GLY A O 1
ATOM 1333 N N . ALA A 1 90 ? 36.471 -10.213 -2.224 1.00 44.74 90 ALA A N 1
ATOM 1334 C CA . ALA A 1 90 ? 37.773 -9.953 -2.818 1.00 43.23 90 ALA A CA 1
ATOM 1335 C C . ALA A 1 90 ? 37.597 -9.402 -4.223 1.00 42.85 90 ALA A C 1
ATOM 1336 O O . ALA A 1 90 ? 36.596 -9.670 -4.894 1.00 41.96 90 ALA A O 1
ATOM 1343 N N . LEU A 1 91 ? 38.586 -8.625 -4.657 1.00 44.26 91 LEU A N 1
ATOM 1344 C CA . LEU A 1 91 ? 38.643 -8.079 -6.006 1.00 39.44 91 LEU A CA 1
ATOM 1345 C C . LEU A 1 91 ? 39.899 -8.600 -6.687 1.00 39.13 91 LEU A C 1
ATOM 1346 O O . LEU A 1 91 ? 41.004 -8.449 -6.156 1.00 39.19 91 LEU A O 1
ATOM 1362 N N . VAL A 1 92 ? 39.728 -9.211 -7.855 1.00 39.07 92 VAL A N 1
ATOM 1363 C CA . VAL A 1 92 ? 40.836 -9.735 -8.645 1.00 41.18 92 VAL A CA 1
ATOM 1364 C C . VAL A 1 92 ? 41.050 -8.793 -9.819 1.00 42.70 92 VAL A C 1
ATOM 1365 O O . VAL A 1 92 ? 40.127 -8.549 -10.606 1.00 45.38 92 VAL A O 1
ATOM 1378 N N . LEU A 1 93 ? 42.261 -8.262 -9.935 1.00 44.92 93 LEU A N 1
ATOM 1379 C CA . LEU A 1 93 ? 42.604 -7.284 -10.954 1.00 47.28 93 LEU A CA 1
ATOM 1380 C C . LEU A 1 93 ? 43.591 -7.879 -11.949 1.00 52.89 93 LEU A C 1
ATOM 1381 O O . LEU A 1 93 ? 44.183 -8.938 -11.728 1.00 52.35 93 LEU A O 1
ATOM 1397 N N . ALA A 1 94 ? 43.753 -7.171 -13.062 1.00 60.48 94 ALA A N 1
ATOM 1398 C CA . ALA A 1 94 ? 44.763 -7.493 -14.059 1.00 66.31 94 ALA A CA 1
ATOM 1399 C C . ALA A 1 94 ? 44.910 -6.282 -14.967 1.00 75.18 94 ALA A C 1
ATOM 1400 O O . ALA A 1 94 ? 43.997 -5.461 -15.084 1.00 77.48 94 ALA A O 1
ATOM 1407 N N . GLU A 1 95 ? 46.076 -6.173 -15.604 1.00 80.65 95 GLU A N 1
ATOM 1408 C CA . GLU A 1 95 ? 46.358 -4.989 -16.408 1.00 88.24 95 GLU A CA 1
ATOM 1409 C C . GLU A 1 95 ? 45.582 -5.015 -17.721 1.00 90.18 95 GLU A C 1
ATOM 1410 O O . GLU A 1 95 ? 44.819 -4.091 -18.022 1.00 91.52 95 GLU A O 1
ATOM 1422 N N . ASP A 1 96 ? 45.760 -6.067 -18.514 1.00 89.01 96 ASP A N 1
ATOM 1423 C CA . ASP A 1 96 ? 45.102 -6.179 -19.809 1.00 91.92 96 ASP A CA 1
ATOM 1424 C C . ASP A 1 96 ? 43.870 -7.066 -19.699 1.00 88.18 96 ASP A C 1
ATOM 1425 O O . ASP A 1 96 ? 43.858 -8.042 -18.943 1.00 86.55 96 ASP A O 1
ATOM 1434 N N . ARG A 1 97 ? 42.830 -6.718 -20.460 1.00 85.57 97 ARG A N 1
ATOM 1435 C CA . ARG A 1 97 ? 41.600 -7.500 -20.438 1.00 84.37 97 ARG A CA 1
ATOM 1436 C C . ARG A 1 97 ? 41.825 -8.932 -20.903 1.00 83.84 97 ARG A C 1
ATOM 1437 O O . ARG A 1 97 ? 41.033 -9.816 -20.557 1.00 81.38 97 ARG A O 1
ATOM 1458 N N . ALA A 1 98 ? 42.886 -9.182 -21.674 1.00 85.32 98 ALA A N 1
ATOM 1459 C CA . ALA A 1 98 ? 43.156 -10.536 -22.150 1.00 83.85 98 ALA A CA 1
ATOM 1460 C C . ALA A 1 98 ? 43.403 -11.487 -20.985 1.00 81.22 98 ALA A C 1
ATOM 1461 O O . ALA A 1 98 ? 42.758 -12.536 -20.877 1.00 78.91 98 ALA A O 1
ATOM 1468 N N . ARG A 1 99 ? 44.340 -11.135 -20.099 1.00 79.47 99 ARG A N 1
ATOM 1469 C CA . ARG A 1 99 ? 44.629 -11.998 -18.959 1.00 76.06 99 ARG A CA 1
ATOM 1470 C C . ARG A 1 99 ? 43.496 -11.985 -17.943 1.00 70.90 99 ARG A C 1
ATOM 1471 O O . ARG A 1 99 ? 43.288 -12.979 -17.237 1.00 67.26 99 ARG A O 1
ATOM 1492 N N . LEU A 1 100 ? 42.758 -10.877 -17.847 1.00 71.99 100 LEU A N 1
ATOM 1493 C CA . LEU A 1 100 ? 41.614 -10.839 -16.944 1.00 71.54 100 LEU A CA 1
ATOM 1494 C C . LEU A 1 100 ? 40.529 -11.811 -17.387 1.00 71.62 100 LEU A C 1
ATOM 1495 O O . LEU A 1 100 ? 39.807 -12.359 -16.547 1.00 70.53 100 LEU A O 1
ATOM 1511 N N . ASP A 1 101 ? 40.403 -12.042 -18.696 1.00 75.74 101 ASP A N 1
ATOM 1512 C CA . ASP A 1 101 ? 39.462 -13.046 -19.180 1.00 78.87 101 ASP A CA 1
ATOM 1513 C C . ASP A 1 101 ? 39.947 -14.452 -18.851 1.00 78.36 101 ASP A C 1
ATOM 1514 O O . ASP A 1 101 ? 39.144 -15.327 -18.504 1.00 76.96 101 ASP A O 1
ATOM 1523 N N . THR A 1 102 ? 41.256 -14.689 -18.958 1.00 78.69 102 THR A N 1
ATOM 1524 C CA . THR A 1 102 ? 41.805 -15.988 -18.582 1.00 80.19 102 THR A CA 1
ATOM 1525 C C . THR A 1 102 ? 41.599 -16.258 -17.097 1.00 79.20 102 THR A C 1
ATOM 1526 O O . THR A 1 102 ? 41.228 -17.371 -16.705 1.00 77.04 102 THR A O 1
ATOM 1537 N N . ILE A 1 103 ? 41.832 -15.250 -16.255 1.00 79.90 103 ILE A N 1
ATOM 1538 C CA . ILE A 1 103 ? 41.637 -15.425 -14.819 1.00 79.60 103 ILE A CA 1
ATOM 1539 C C . ILE A 1 103 ? 40.171 -15.696 -14.513 1.00 79.44 103 ILE A C 1
ATOM 1540 O O . ILE A 1 103 ? 39.841 -16.569 -13.701 1.00 78.49 103 ILE A O 1
ATOM 1556 N N . GLU A 1 104 ? 39.266 -14.953 -15.158 1.00 77.89 104 GLU A N 1
ATOM 1557 C CA . GLU A 1 104 ? 37.842 -15.213 -14.981 1.00 78.24 104 GLU A CA 1
ATOM 1558 C C . GLU A 1 104 ? 37.502 -16.661 -15.303 1.00 80.28 104 GLU A C 1
ATOM 1559 O O . GLU A 1 104 ? 36.605 -17.242 -14.683 1.00 85.76 104 GLU A O 1
ATOM 1571 N N . GLY A 1 105 ? 38.208 -17.261 -16.263 1.00 80.77 105 GLY A N 1
ATOM 1572 C CA . GLY A 1 105 ? 37.967 -18.659 -16.577 1.00 82.66 105 GLY A CA 1
ATOM 1573 C C . GLY A 1 105 ? 38.385 -19.584 -15.449 1.00 82.53 105 GLY A C 1
ATOM 1574 O O . GLY A 1 105 ? 37.615 -20.450 -15.023 1.00 83.87 105 GLY A O 1
ATOM 1578 N N . ARG A 1 106 ? 39.612 -19.414 -14.950 1.00 79.52 106 ARG A N 1
ATOM 1579 C CA . ARG A 1 106 ? 40.078 -20.250 -13.848 1.00 78.48 106 ARG A CA 1
ATOM 1580 C C . ARG A 1 106 ? 39.146 -20.148 -12.649 1.00 74.76 106 ARG A C 1
ATOM 1581 O O . ARG A 1 106 ? 38.815 -21.162 -12.022 1.00 75.47 106 ARG A O 1
ATOM 1602 N N . ILE A 1 107 ? 38.710 -18.933 -12.314 1.00 74.63 107 ILE A N 1
ATOM 1603 C CA . ILE A 1 107 ? 37.858 -18.747 -11.143 1.00 75.72 107 ILE A CA 1
ATOM 1604 C C . ILE A 1 107 ? 36.517 -19.440 -11.346 1.00 76.09 107 ILE A C 1
ATOM 1605 O O . ILE A 1 107 ? 36.040 -20.173 -10.472 1.00 77.60 107 ILE A O 1
ATOM 1621 N N . SER A 1 108 ? 35.886 -19.212 -12.500 1.00 74.75 108 SER A N 1
ATOM 1622 C CA . SER A 1 108 ? 34.578 -19.805 -12.759 1.00 75.82 108 SER A CA 1
ATOM 1623 C C . SER A 1 108 ? 34.629 -21.322 -12.625 1.00 79.26 108 SER A C 1
ATOM 1624 O O . SER A 1 108 ? 33.770 -21.929 -11.974 1.00 82.68 108 SER A O 1
ATOM 1632 N N . ARG A 1 109 ? 35.635 -21.953 -13.233 1.00 77.30 109 ARG A N 1
ATOM 1633 C CA . ARG A 1 109 ? 35.745 -23.405 -13.154 1.00 76.80 109 ARG A CA 1
ATOM 1634 C C . ARG A 1 109 ? 35.854 -23.872 -11.709 1.00 76.96 109 ARG A C 1
ATOM 1635 O O . ARG A 1 109 ? 35.321 -24.928 -11.348 1.00 79.93 109 ARG A O 1
ATOM 1656 N N . ARG A 1 110 ? 36.527 -23.094 -10.863 1.00 77.45 110 ARG A N 1
ATOM 1657 C CA . ARG A 1 110 ? 36.700 -23.450 -9.461 1.00 76.55 110 ARG A CA 1
ATOM 1658 C C . ARG A 1 110 ? 35.629 -22.856 -8.557 1.00 76.96 110 ARG A C 1
ATOM 1659 O O . ARG A 1 110 ? 35.508 -23.287 -7.406 1.00 76.98 110 ARG A O 1
ATOM 1680 N N . ILE A 1 111 ? 34.853 -21.887 -9.044 1.00 78.24 111 ILE A N 1
ATOM 1681 C CA . ILE A 1 111 ? 33.758 -21.335 -8.255 1.00 77.49 111 ILE A CA 1
ATOM 1682 C C . ILE A 1 111 ? 32.469 -22.134 -8.417 1.00 84.26 111 ILE A C 1
ATOM 1683 O O . ILE A 1 111 ? 31.557 -21.993 -7.589 1.00 83.73 111 ILE A O 1
ATOM 1687 N N . LYS A 1 112 ? 32.366 -22.969 -9.454 1.00 88.47 112 LYS A N 1
ATOM 1688 C CA . LYS A 1 112 ? 31.159 -23.766 -9.644 1.00 93.29 112 LYS A CA 1
ATOM 1689 C C . LYS A 1 112 ? 30.984 -24.778 -8.518 1.00 98.39 112 LYS A C 1
ATOM 1690 O O . LYS A 1 112 ? 29.877 -24.948 -7.994 1.00 100.91 112 LYS A O 1
ATOM 1694 N N . ASP A 1 113 ? 32.066 -25.460 -8.131 1.00 99.30 113 ASP A N 1
ATOM 1695 C CA . ASP A 1 113 ? 32.040 -26.428 -7.042 1.00 101.87 113 ASP A CA 1
ATOM 1696 C C . ASP A 1 113 ? 32.415 -25.808 -5.703 1.00 103.27 113 ASP A C 1
ATOM 1697 O O . ASP A 1 113 ? 32.943 -26.505 -4.824 1.00 101.40 113 ASP A O 1
ATOM 1706 N N . ALA A 1 114 ? 32.158 -24.514 -5.524 1.00 104.39 114 ALA A N 1
ATOM 1707 C CA . ALA A 1 114 ? 32.518 -23.808 -4.294 1.00 102.45 114 ALA A CA 1
ATOM 1708 C C . ALA A 1 114 ? 31.514 -22.693 -4.052 1.00 100.85 114 ALA A C 1
ATOM 1709 O O . ALA A 1 114 ? 31.767 -21.522 -4.359 1.00 99.66 114 ALA A O 1
ATOM 1716 N N . PRO A 1 115 ? 30.343 -23.025 -3.502 1.00 97.37 115 PRO A N 1
ATOM 1717 C CA . PRO A 1 115 ? 29.376 -21.970 -3.159 1.00 91.96 115 PRO A CA 1
ATOM 1718 C C . PRO A 1 115 ? 29.896 -21.006 -2.112 1.00 87.25 115 PRO A C 1
ATOM 1719 O O . PRO A 1 115 ? 29.412 -19.869 -2.041 1.00 87.31 115 PRO A O 1
ATOM 1730 N N . GLU A 1 116 ? 30.865 -21.426 -1.294 1.00 81.36 116 GLU A N 1
ATOM 1731 C CA . GLU A 1 116 ? 31.470 -20.520 -0.324 1.00 76.30 116 GLU A CA 1
ATOM 1732 C C . GLU A 1 116 ? 31.975 -19.243 -0.983 1.00 74.06 116 GLU A C 1
ATOM 1733 O O . GLU A 1 116 ? 32.041 -18.193 -0.334 1.00 73.43 116 GLU A O 1
ATOM 1745 N N . ALA A 1 117 ? 32.335 -19.310 -2.267 1.00 71.61 117 ALA A N 1
ATOM 1746 C CA . ALA A 1 117 ? 32.850 -18.137 -2.961 1.00 67.57 117 ALA A CA 1
ATOM 1747 C C . ALA A 1 117 ? 31.769 -17.104 -3.241 1.00 63.90 117 ALA A C 1
ATOM 1748 O O . ALA A 1 117 ? 32.093 -15.942 -3.507 1.00 61.87 117 ALA A O 1
ATOM 1755 N N . GLY A 1 118 ? 30.501 -17.494 -3.184 1.00 64.82 118 GLY A N 1
ATOM 1756 C CA . GLY A 1 118 ? 29.431 -16.584 -3.531 1.00 65.13 118 GLY A CA 1
ATOM 1757 C C . GLY A 1 118 ? 29.239 -16.500 -5.035 1.00 62.17 118 GLY A C 1
ATOM 1758 O O . GLY A 1 118 ? 29.711 -17.340 -5.806 1.00 63.39 118 GLY A O 1
ATOM 1762 N N . THR A 1 119 ? 28.531 -15.455 -5.452 1.00 62.65 119 THR A N 1
ATOM 1763 C CA . THR A 1 119 ? 28.229 -15.238 -6.864 1.00 66.74 119 THR A CA 1
ATOM 1764 C C . THR A 1 119 ? 29.334 -14.375 -7.464 1.00 65.96 119 THR A C 1
ATOM 1765 O O . THR A 1 119 ? 29.396 -13.166 -7.222 1.00 63.68 119 THR A O 1
ATOM 1776 N N . VAL A 1 120 ? 30.215 -15.000 -8.245 1.00 66.62 120 VAL A N 1
ATOM 1777 C CA . VAL A 1 120 ? 31.256 -14.254 -8.937 1.00 68.04 120 VAL A CA 1
ATOM 1778 C C . VAL A 1 120 ? 30.613 -13.357 -9.984 1.00 69.59 120 VAL A C 1
ATOM 1779 O O . VAL A 1 120 ? 29.718 -13.777 -10.730 1.00 70.92 120 VAL A O 1
ATOM 1792 N N . ARG A 1 121 ? 31.068 -12.110 -10.045 1.00 70.38 121 ARG A N 1
ATOM 1793 C CA . ARG A 1 121 ? 30.447 -11.105 -10.898 1.00 73.57 121 ARG A CA 1
ATOM 1794 C C . ARG A 1 121 ? 31.537 -10.193 -11.433 1.00 71.85 121 ARG A C 1
ATOM 1795 O O . ARG A 1 121 ? 32.304 -9.623 -10.652 1.00 72.05 121 ARG A O 1
ATOM 1816 N N . ARG A 1 122 ? 31.616 -10.067 -12.754 1.00 72.16 122 ARG A N 1
ATOM 1817 C CA . ARG A 1 122 ? 32.627 -9.218 -13.364 1.00 71.05 122 ARG A CA 1
ATOM 1818 C C . ARG A 1 122 ? 32.164 -7.768 -13.333 1.00 67.72 122 ARG A C 1
ATOM 1819 O O . ARG A 1 122 ? 31.072 -7.443 -13.809 1.00 67.13 122 ARG A O 1
ATOM 1840 N N . LEU A 1 123 ? 32.997 -6.903 -12.769 1.00 63.43 123 LEU A N 1
ATOM 1841 C CA . LEU A 1 123 ? 32.672 -5.499 -12.587 1.00 60.62 123 LEU A CA 1
ATOM 1842 C C . LEU A 1 123 ? 33.271 -4.659 -13.707 1.00 59.16 123 LEU A C 1
ATOM 1843 O O . LEU A 1 123 ? 34.302 -5.006 -14.290 1.00 57.77 123 LEU A O 1
ATOM 1859 N N . GLY A 1 124 ? 32.606 -3.544 -14.006 1.00 57.90 124 GLY A N 1
ATOM 1860 C CA . GLY A 1 124 ? 33.122 -2.601 -14.972 1.00 57.49 124 GLY A CA 1
ATOM 1861 C C . GLY A 1 124 ? 34.057 -1.590 -14.339 1.00 58.34 124 GLY A C 1
ATOM 1862 O O . GLY A 1 124 ? 34.194 -1.511 -13.119 1.00 58.51 124 GLY A O 1
ATOM 1866 N N . ALA A 1 125 ? 34.714 -0.813 -15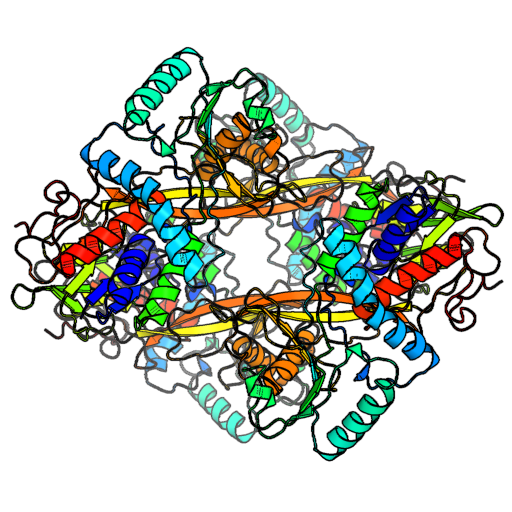.198 1.00 59.58 125 ALA A N 1
ATOM 1867 C CA . ALA A 1 125 ? 35.629 0.214 -14.724 1.00 58.43 125 ALA A CA 1
ATOM 1868 C C . ALA A 1 125 ? 34.927 1.133 -13.733 1.00 59.40 125 ALA A C 1
ATOM 1869 O O . ALA A 1 125 ? 33.779 1.537 -13.938 1.00 58.52 125 ALA A O 1
ATOM 1876 N N . GLY A 1 126 ? 35.627 1.455 -12.645 1.00 60.78 126 GLY A N 1
ATOM 1877 C CA . GLY A 1 126 ? 35.106 2.326 -11.619 1.00 62.52 126 GLY A CA 1
ATOM 1878 C C . GLY A 1 126 ? 34.267 1.639 -10.562 1.00 63.21 126 GLY A C 1
ATOM 1879 O O . GLY A 1 126 ? 34.020 2.233 -9.506 1.00 61.88 126 GLY A O 1
ATOM 1883 N N . GLU A 1 127 ? 33.821 0.407 -10.810 1.00 61.36 127 GLU A N 1
ATOM 1884 C CA . GLU A 1 127 ? 33.035 -0.309 -9.812 1.00 60.01 127 GLU A CA 1
ATOM 1885 C C . GLU A 1 127 ? 33.912 -0.885 -8.708 1.00 53.09 127 GLU A C 1
ATOM 1886 O O . GLU A 1 127 ? 33.489 -0.930 -7.548 1.00 50.78 127 GLU A O 1
ATOM 1898 N N . ALA A 1 128 ? 35.126 -1.328 -9.041 1.00 50.32 128 ALA A N 1
ATOM 1899 C CA . ALA A 1 128 ? 36.045 -1.781 -8.004 1.00 46.78 128 ALA A CA 1
ATOM 1900 C C . ALA A 1 128 ? 36.483 -0.630 -7.111 1.00 44.69 128 ALA A C 1
ATOM 1901 O O . ALA A 1 128 ? 36.744 -0.835 -5.920 1.00 44.81 128 ALA A O 1
ATOM 1908 N N . LYS A 1 129 ? 36.572 0.583 -7.662 1.00 44.87 129 LYS A N 1
ATOM 1909 C CA . LYS A 1 129 ? 36.899 1.747 -6.848 1.00 43.29 129 LYS A CA 1
ATOM 1910 C C . LYS A 1 129 ? 35.754 2.131 -5.921 1.00 42.48 129 LYS A C 1
ATOM 1911 O O . LYS A 1 129 ? 35.990 2.797 -4.908 1.00 39.25 129 LYS A O 1
ATOM 1930 N N . ARG A 1 130 ? 34.523 1.732 -6.247 1.00 45.77 130 ARG A N 1
ATOM 1931 C CA . ARG A 1 130 ? 33.399 2.014 -5.363 1.00 49.40 130 ARG A CA 1
ATOM 1932 C C . ARG A 1 130 ? 33.487 1.200 -4.080 1.00 44.55 130 ARG A C 1
ATOM 1933 O O . ARG A 1 130 ? 32.946 1.611 -3.047 1.00 42.36 130 ARG A O 1
ATOM 1954 N N . LEU A 1 131 ? 34.161 0.052 -4.126 1.00 45.99 131 LEU A N 1
ATOM 1955 C CA . LEU A 1 131 ? 34.355 -0.793 -2.955 1.00 50.76 131 LEU A CA 1
ATOM 1956 C C . LEU A 1 131 ? 35.701 -0.577 -2.282 1.00 52.94 131 LEU A C 1
ATOM 1957 O O . LEU A 1 131 ? 35.810 -0.768 -1.066 1.00 56.18 131 LEU A O 1
ATOM 1973 N N . PHE A 1 132 ? 36.724 -0.185 -3.042 1.00 52.13 132 PHE A N 1
ATOM 1974 C CA . PHE A 1 132 ? 38.062 0.091 -2.518 1.00 47.55 132 PHE A CA 1
ATOM 1975 C C . PHE A 1 132 ? 38.459 1.469 -3.035 1.00 46.95 132 PHE A C 1
ATOM 1976 O O . PHE A 1 132 ? 39.149 1.590 -4.057 1.00 49.01 132 PHE A O 1
ATOM 1993 N N . PRO A 1 133 ? 38.037 2.530 -2.351 1.00 46.07 133 PRO A N 1
ATOM 1994 C CA . PRO A 1 133 ? 38.160 3.891 -2.902 1.00 46.47 133 PRO A CA 1
ATOM 1995 C C . PRO A 1 133 ? 39.546 4.192 -3.450 1.00 44.22 133 PRO A C 1
ATOM 1996 O O . PRO A 1 133 ? 39.661 4.740 -4.556 1.00 46.80 133 PRO A O 1
ATOM 2007 N N . PRO A 1 134 ? 40.626 3.883 -2.724 1.00 42.71 134 PRO A N 1
ATOM 2008 C CA . PRO A 1 134 ? 41.955 4.301 -3.208 1.00 43.17 134 PRO A CA 1
ATOM 2009 C C . PRO A 1 134 ? 42.358 3.696 -4.549 1.00 40.47 134 PRO A C 1
ATOM 2010 O O . PRO A 1 134 ? 43.374 4.127 -5.110 1.00 37.00 134 PRO A O 1
ATOM 2021 N N . LEU A 1 135 ? 41.608 2.735 -5.084 1.00 40.22 135 LEU A N 1
ATOM 2022 C CA . LEU A 1 135 ? 41.949 2.157 -6.376 1.00 42.43 135 LEU A CA 1
ATOM 2023 C C . LEU A 1 135 ? 41.752 3.174 -7.498 1.00 48.57 135 LEU A C 1
ATOM 2024 O O . LEU A 1 135 ? 41.093 4.206 -7.336 1.00 49.42 135 LEU A O 1
ATOM 2040 N N . ARG A 1 136 ? 42.339 2.868 -8.654 1.00 50.68 136 ARG A N 1
ATOM 2041 C CA . ARG A 1 136 ? 42.128 3.691 -9.835 1.00 52.48 136 ARG A CA 1
ATOM 2042 C C . ARG A 1 136 ? 40.722 3.476 -10.384 1.00 55.44 136 ARG A C 1
ATOM 2043 O O . ARG A 1 136 ? 40.161 2.379 -10.309 1.00 58.13 136 ARG A O 1
ATOM 2064 N N . ASP A 1 137 ? 40.151 4.540 -10.949 1.00 57.54 137 ASP A N 1
ATOM 2065 C CA . ASP A 1 137 ? 38.797 4.462 -11.483 1.00 63.73 137 ASP A CA 1
ATOM 2066 C C . ASP A 1 137 ? 38.719 3.709 -12.806 1.00 62.60 137 ASP A C 1
ATOM 2067 O O . ASP A 1 137 ? 37.610 3.410 -13.260 1.00 61.69 137 ASP A O 1
ATOM 2076 N N . ASP A 1 138 ? 39.853 3.392 -13.429 1.00 60.80 138 ASP A N 1
ATOM 2077 C CA . ASP A 1 138 ? 39.873 2.762 -14.742 1.00 62.97 138 ASP A CA 1
ATOM 2078 C C . ASP A 1 138 ? 40.087 1.256 -14.674 1.00 64.84 138 ASP A C 1
ATOM 2079 O O . ASP A 1 138 ? 40.346 0.632 -15.708 1.00 65.87 138 ASP A O 1
ATOM 2088 N N . LEU A 1 139 ? 39.980 0.656 -13.494 1.00 64.01 139 LEU A N 1
ATOM 2089 C CA . LEU A 1 139 ? 40.326 -0.746 -13.298 1.00 62.18 139 LEU A CA 1
ATOM 2090 C C . LEU A 1 139 ? 39.074 -1.610 -13.381 1.00 63.07 139 LEU A C 1
ATOM 2091 O O . LEU A 1 139 ? 38.125 -1.413 -12.613 1.00 61.79 139 LEU A O 1
ATOM 2107 N N . GLU A 1 140 ? 39.074 -2.554 -14.318 1.00 63.86 140 GLU A N 1
ATOM 2108 C CA . GLU A 1 140 ? 38.115 -3.646 -14.294 1.00 63.65 140 GLU A CA 1
ATOM 2109 C C . GLU A 1 140 ? 38.563 -4.685 -13.270 1.00 60.90 140 GLU A C 1
ATOM 2110 O O . GLU A 1 140 ? 39.745 -4.784 -12.927 1.00 59.38 140 GLU A O 1
ATOM 2122 N N . ALA A 1 141 ? 37.606 -5.467 -12.780 1.00 57.93 141 ALA A N 1
ATOM 2123 C CA . ALA A 1 141 ? 37.910 -6.428 -11.730 1.00 57.71 141 ALA A CA 1
ATOM 2124 C C . ALA A 1 141 ? 36.872 -7.539 -11.737 1.00 56.06 141 ALA A C 1
ATOM 2125 O O . ALA A 1 141 ? 35.836 -7.454 -12.401 1.00 61.13 141 ALA A O 1
ATOM 2132 N N . ILE A 1 142 ? 37.175 -8.589 -10.979 1.00 51.95 142 ILE A N 1
ATOM 2133 C CA . ILE A 1 142 ? 36.278 -9.716 -10.763 1.00 55.04 142 ILE A CA 1
ATOM 2134 C C . ILE A 1 142 ? 35.970 -9.773 -9.275 1.00 56.70 142 ILE A C 1
ATOM 2135 O O . ILE A 1 142 ? 36.889 -9.829 -8.449 1.00 58.98 142 ILE A O 1
ATOM 2151 N N . HIS A 1 143 ? 34.686 -9.757 -8.935 1.00 54.64 143 HIS A N 1
ATOM 2152 C CA . HIS A 1 143 ? 34.245 -9.684 -7.549 1.00 53.05 143 HIS A CA 1
ATOM 2153 C C . HIS A 1 143 ? 33.941 -11.087 -7.037 1.00 50.13 143 HIS A C 1
ATOM 2154 O O . HIS A 1 143 ? 33.108 -11.795 -7.613 1.00 50.14 143 HIS A O 1
ATOM 2168 N N . ILE A 1 144 ? 34.616 -11.480 -5.962 1.00 48.22 144 ILE A N 1
ATOM 2169 C CA . ILE A 1 144 ? 34.387 -12.768 -5.309 1.00 48.19 144 ILE A CA 1
ATOM 2170 C C . ILE A 1 144 ? 33.874 -12.494 -3.900 1.00 49.04 144 ILE A C 1
ATOM 2171 O O . ILE A 1 144 ? 34.682 -12.315 -2.977 1.00 52.39 144 ILE A O 1
ATOM 2187 N N . PRO A 1 145 ? 32.557 -12.455 -3.679 1.00 48.15 145 PRO A N 1
ATOM 2188 C CA . PRO A 1 145 ? 32.052 -12.099 -2.342 1.00 48.72 145 PRO A CA 1
ATOM 2189 C C . PRO A 1 145 ? 32.570 -12.995 -1.230 1.00 43.87 145 PRO A C 1
ATOM 2190 O O . PRO A 1 145 ? 32.547 -12.581 -0.064 1.00 41.43 145 PRO A O 1
ATOM 2201 N N . GLY A 1 146 ? 33.047 -14.202 -1.547 1.00 42.93 146 GLY A N 1
ATOM 2202 C CA . GLY A 1 146 ? 33.477 -15.128 -0.514 1.00 42.49 146 GLY A CA 1
ATOM 2203 C C . GLY A 1 146 ? 34.857 -14.862 0.046 1.00 41.49 146 GLY A C 1
ATOM 2204 O O . GLY A 1 146 ? 35.190 -15.386 1.114 1.00 41.69 146 GLY A O 1
ATOM 2208 N N . GLY A 1 147 ? 35.669 -14.068 -0.647 1.00 39.74 147 GLY A N 1
ATOM 2209 C CA . GLY A 1 147 ? 36.999 -13.760 -0.160 1.00 39.27 147 GLY A CA 1
ATOM 2210 C C . GLY A 1 147 ? 36.966 -13.112 1.207 1.00 38.77 147 GLY A C 1
ATOM 2211 O O . GLY A 1 147 ? 36.176 -12.193 1.442 1.00 42.82 147 GLY A O 1
ATOM 2215 N N . ALA A 1 148 ? 37.810 -13.583 2.122 1.00 36.19 148 ALA A N 1
ATOM 2216 C CA . ALA A 1 148 ? 37.862 -13.065 3.479 1.00 37.56 148 ALA A CA 1
ATOM 2217 C C . ALA A 1 148 ? 39.307 -12.782 3.864 1.00 37.05 148 ALA A C 1
ATOM 2218 O O . ALA A 1 148 ? 40.248 -13.142 3.152 1.00 35.74 148 ALA A O 1
ATOM 2225 N N . ARG A 1 149 ? 39.470 -12.121 5.009 1.00 39.01 149 ARG A N 1
ATOM 2226 C CA . ARG A 1 149 ? 40.782 -11.847 5.576 1.00 39.99 149 ARG A CA 1
ATOM 2227 C C . ARG A 1 149 ? 40.740 -12.139 7.070 1.00 41.82 149 ARG A C 1
ATOM 2228 O O . ARG A 1 149 ? 39.673 -12.349 7.652 1.00 38.43 149 ARG A O 1
ATOM 2249 N N . VAL A 1 150 ? 41.921 -12.159 7.688 1.00 50.65 150 VAL A N 1
ATOM 2250 C CA . VAL A 1 150 ? 42.051 -12.477 9.107 1.00 51.96 150 VAL A CA 1
ATOM 2251 C C . VAL A 1 150 ? 43.411 -11.986 9.581 1.00 53.25 150 VAL A C 1
ATOM 2252 O O . VAL A 1 150 ? 44.334 -11.808 8.788 1.00 54.12 150 VAL A O 1
ATOM 2265 N N . ASP A 1 151 ? 43.535 -11.765 10.889 1.00 53.09 151 ASP A N 1
ATOM 2266 C CA . ASP A 1 151 ? 44.810 -11.412 11.505 1.00 55.26 151 ASP A CA 1
ATOM 2267 C C . ASP A 1 151 ? 45.503 -12.703 11.931 1.00 54.90 151 ASP A C 1
ATOM 2268 O O . ASP A 1 151 ? 45.086 -13.350 12.897 1.00 55.77 151 ASP A O 1
ATOM 2277 N N . GLY A 1 152 ? 46.562 -13.074 11.209 1.00 53.48 152 GLY A N 1
ATOM 2278 C CA . GLY A 1 152 ? 47.228 -14.339 11.481 1.00 50.30 152 GLY A CA 1
ATOM 2279 C C . GLY A 1 152 ? 47.669 -14.486 12.924 1.00 47.87 152 GLY A C 1
ATOM 2280 O O . GLY A 1 152 ? 47.479 -15.539 13.537 1.00 45.98 152 GLY A O 1
ATOM 2284 N N . ARG A 1 153 ? 48.266 -13.433 13.490 1.00 51.47 153 ARG A N 1
ATOM 2285 C CA . ARG A 1 153 ? 48.783 -13.527 14.852 1.00 46.35 153 ARG A CA 1
ATOM 2286 C C . ARG A 1 153 ? 47.657 -13.703 15.863 1.00 43.87 153 ARG A C 1
ATOM 2287 O O . ARG A 1 153 ? 47.770 -14.515 16.789 1.00 42.30 153 ARG A O 1
ATOM 2308 N N . LEU A 1 154 ? 46.568 -12.948 15.710 1.00 42.57 154 LEU A N 1
ATOM 2309 C CA . LEU A 1 154 ? 45.466 -13.052 16.660 1.00 43.63 154 LEU A CA 1
ATOM 2310 C C . LEU A 1 154 ? 44.782 -14.409 16.582 1.00 39.53 154 LEU A C 1
ATOM 2311 O O . LEU A 1 154 ? 44.282 -14.907 17.597 1.00 40.94 154 LEU A O 1
ATOM 2327 N N . LEU A 1 155 ? 44.741 -15.017 15.397 1.00 36.07 155 LEU A N 1
ATOM 2328 C CA . LEU A 1 155 ? 44.131 -16.335 15.268 1.00 37.85 155 LEU A CA 1
ATOM 2329 C C . LEU A 1 155 ? 44.947 -17.386 16.011 1.00 40.05 155 LEU A C 1
ATOM 2330 O O . LEU A 1 155 ? 44.422 -18.103 16.871 1.00 39.64 155 LEU A O 1
ATOM 2346 N N . ALA A 1 156 ? 46.239 -17.489 15.694 1.00 38.96 156 ALA A N 1
ATOM 2347 C CA . ALA A 1 156 ? 47.083 -18.473 16.362 1.00 37.46 156 ALA A CA 1
ATOM 2348 C C . ALA A 1 156 ? 47.138 -18.230 17.863 1.00 37.13 156 ALA A C 1
ATOM 2349 O O . ALA A 1 156 ? 47.242 -19.184 18.643 1.00 39.48 156 ALA A O 1
ATOM 2356 N N . ALA A 1 157 ? 47.070 -16.968 18.288 1.00 37.38 157 ALA A N 1
ATOM 2357 C CA . ALA A 1 157 ? 47.066 -16.666 19.715 1.00 38.59 157 ALA A CA 1
ATOM 2358 C C . ALA A 1 157 ? 45.811 -17.210 20.386 1.00 39.39 157 ALA A C 1
ATOM 2359 O O . ALA A 1 157 ? 45.884 -17.845 21.445 1.00 39.35 157 ALA A O 1
ATOM 2366 N N . SER A 1 158 ? 44.645 -16.971 19.780 1.00 38.29 158 SER A N 1
ATOM 2367 C CA . SER A 1 158 ? 43.395 -17.420 20.382 1.00 42.23 158 SER A CA 1
ATOM 2368 C C . SER A 1 158 ? 43.344 -18.938 20.486 1.00 44.16 158 SER A C 1
ATOM 2369 O O . SER A 1 158 ? 42.881 -19.483 21.495 1.00 45.02 158 SER A O 1
ATOM 2377 N N . MET A 1 159 ? 43.813 -19.639 19.452 1.00 45.28 159 MET A N 1
ATOM 2378 C CA . MET A 1 159 ? 43.854 -21.097 19.509 1.00 46.24 159 MET A CA 1
ATOM 2379 C C . MET A 1 159 ? 44.670 -21.572 20.705 1.00 48.74 159 MET A C 1
ATOM 2380 O O . MET A 1 159 ? 44.230 -22.439 21.469 1.00 51.21 159 MET A O 1
ATOM 2394 N N . LEU A 1 160 ? 45.870 -21.013 20.881 1.00 47.18 160 LEU A N 1
ATOM 2395 C CA . LEU A 1 160 ? 46.675 -21.356 22.048 1.00 48.77 160 LEU A CA 1
ATOM 2396 C C . LEU A 1 160 ? 45.916 -21.077 23.339 1.00 51.20 160 LEU A C 1
ATOM 2397 O O . LEU A 1 160 ? 45.918 -21.902 24.260 1.00 54.89 160 LEU A O 1
ATOM 2413 N N . ARG A 1 161 ? 45.260 -19.919 23.424 1.00 47.13 161 ARG A N 1
ATOM 2414 C CA . ARG A 1 161 ? 44.507 -19.585 24.628 1.00 48.19 161 ARG A CA 1
ATOM 2415 C C . ARG A 1 161 ? 43.457 -20.647 24.930 1.00 49.10 161 ARG A C 1
ATOM 2416 O O . ARG A 1 161 ? 43.310 -21.082 26.079 1.00 51.65 161 ARG A O 1
ATOM 2437 N N . VAL A 1 162 ? 42.716 -21.082 23.909 1.00 46.07 162 VAL A N 1
ATOM 2438 C CA . VAL A 1 162 ? 41.722 -22.130 24.117 1.00 46.41 162 VAL A CA 1
ATOM 2439 C C . VAL A 1 162 ? 42.402 -23.442 24.489 1.00 47.49 162 VAL A C 1
ATOM 2440 O O . VAL A 1 162 ? 41.880 -24.222 25.295 1.00 46.93 162 VAL A O 1
ATOM 2453 N N . ALA A 1 163 ? 43.574 -23.708 23.910 1.00 47.02 163 ALA A N 1
ATOM 2454 C CA . ALA A 1 163 ? 44.280 -24.949 24.209 1.00 48.44 163 ALA A CA 1
ATOM 2455 C C . ALA A 1 163 ? 44.748 -24.978 25.659 1.00 50.93 163 ALA A C 1
ATOM 2456 O O . ALA A 1 163 ? 44.585 -25.988 26.354 1.00 52.63 163 ALA A O 1
ATOM 2463 N N . ILE A 1 164 ? 45.334 -23.876 26.133 1.00 53.11 164 ILE A N 1
ATOM 2464 C CA . ILE A 1 164 ? 45.843 -23.840 27.499 1.00 53.10 164 ILE A CA 1
ATOM 2465 C C . ILE A 1 164 ? 44.698 -23.822 28.501 1.00 56.02 164 ILE A C 1
ATOM 2466 O O . ILE A 1 164 ? 44.807 -24.404 29.588 1.00 53.50 164 ILE A O 1
ATOM 2482 N N . SER A 1 165 ? 43.586 -23.166 28.164 1.00 58.45 165 SER A N 1
ATOM 2483 C CA . SER A 1 165 ? 42.390 -23.287 28.989 1.00 60.88 165 SER A CA 1
ATOM 2484 C C . SER A 1 165 ? 41.898 -24.725 29.057 1.00 63.07 165 SER A C 1
ATOM 2485 O O . SER A 1 165 ? 41.086 -25.053 29.929 1.00 67.69 165 SER A O 1
ATOM 2493 N N . SER A 1 166 ? 42.375 -25.588 28.159 1.00 59.29 166 SER A N 1
ATOM 2494 C CA . SER A 1 166 ? 41.998 -26.994 28.121 1.00 57.43 166 SER A CA 1
ATOM 2495 C C . SER A 1 166 ? 43.137 -27.901 28.582 1.00 56.37 166 SER A C 1
ATOM 2496 O O . SER A 1 166 ? 43.290 -29.019 28.083 1.00 55.87 166 SER A O 1
ATOM 2504 N N . GLY A 1 167 ? 43.951 -27.428 29.523 1.00 53.81 167 GLY A N 1
ATOM 2505 C CA . GLY A 1 167 ? 44.961 -28.255 30.148 1.00 54.79 167 GLY A CA 1
ATOM 2506 C C . GLY A 1 167 ? 46.316 -28.279 29.475 1.00 52.24 167 GLY A C 1
ATOM 2507 O O . GLY A 1 167 ? 47.170 -29.077 29.879 1.00 51.98 167 GLY A O 1
ATOM 2511 N N . ALA A 1 168 ? 46.548 -27.437 28.475 1.00 52.88 168 ALA A N 1
ATOM 2512 C CA . ALA A 1 168 ? 47.837 -27.402 27.802 1.00 52.80 168 ALA A CA 1
ATOM 2513 C C . ALA A 1 168 ? 48.777 -26.417 28.496 1.00 52.52 168 ALA A C 1
ATOM 2514 O O . ALA A 1 168 ? 48.372 -25.614 29.338 1.00 52.25 168 ALA A O 1
ATOM 2521 N N . THR A 1 169 ? 50.057 -26.493 28.133 1.00 55.99 169 THR A N 1
ATOM 2522 C CA . THR A 1 169 ? 51.093 -25.647 28.710 1.00 57.38 169 THR A CA 1
ATOM 2523 C C . THR A 1 169 ? 51.897 -24.989 27.599 1.00 53.86 169 THR A C 1
ATOM 2524 O O . THR A 1 169 ? 52.145 -25.600 26.555 1.00 53.22 169 THR A O 1
ATOM 2535 N N . LEU A 1 170 ? 52.307 -23.744 27.833 1.00 51.83 170 LEU A N 1
ATOM 2536 C CA . LEU A 1 170 ? 53.083 -22.975 26.871 1.00 47.15 170 LEU A CA 1
ATOM 2537 C C . LEU A 1 170 ? 54.310 -22.407 27.566 1.00 46.18 170 LEU A C 1
ATOM 2538 O O . LEU A 1 170 ? 54.207 -21.872 28.674 1.00 46.99 170 LEU A O 1
ATOM 2554 N N . ARG A 1 171 ? 55.462 -22.519 26.910 1.00 47.91 171 ARG A N 1
ATOM 2555 C CA . ARG A 1 171 ? 56.729 -22.106 27.495 1.00 47.92 171 ARG A CA 1
ATOM 2556 C C . ARG A 1 171 ? 57.635 -21.576 26.394 1.00 46.53 171 ARG A C 1
ATOM 2557 O O . ARG A 1 171 ? 57.584 -22.038 25.252 1.00 46.36 171 ARG A O 1
ATOM 2578 N N . ASN A 1 172 ? 58.461 -20.594 26.749 1.00 44.85 172 ASN A N 1
ATOM 2579 C CA . ASN A 1 172 ? 59.439 -20.014 25.835 1.00 43.78 172 ASN A CA 1
ATOM 2580 C C . ASN A 1 172 ? 60.773 -20.707 26.084 1.00 46.30 172 ASN A C 1
ATOM 2581 O O . ASN A 1 172 ? 61.390 -20.520 27.138 1.00 52.71 172 ASN A O 1
ATOM 2592 N N . ASP A 1 173 ? 61.212 -21.509 25.120 1.00 44.70 173 ASP A N 1
ATOM 2593 C CA . ASP A 1 173 ? 62.423 -22.300 25.287 1.00 45.70 173 ASP A CA 1
ATOM 2594 C C . ASP A 1 173 ? 62.867 -22.798 23.920 1.00 47.09 173 ASP A C 1
ATOM 2595 O O . ASP A 1 173 ? 62.090 -22.812 22.962 1.00 46.51 173 ASP A O 1
ATOM 2604 N N . TYR A 1 174 ? 64.134 -23.200 23.843 1.00 47.93 174 TYR A N 1
ATOM 2605 C CA . TYR A 1 174 ? 64.718 -23.761 22.631 1.00 44.94 174 TYR A CA 1
ATOM 2606 C C . TYR A 1 174 ? 65.097 -25.205 22.916 1.00 44.20 174 TYR A C 1
ATOM 2607 O O . TYR A 1 174 ? 65.921 -25.470 23.797 1.00 44.23 174 TYR A O 1
ATOM 2625 N N . VAL A 1 175 ? 64.491 -26.133 22.178 1.00 47.35 175 VAL A N 1
ATOM 2626 C CA . VAL A 1 175 ? 64.708 -27.558 22.372 1.00 53.41 175 VAL A CA 1
ATOM 2627 C C . VAL A 1 175 ? 65.372 -28.129 21.124 1.00 52.80 175 VAL A C 1
ATOM 2628 O O . VAL A 1 175 ? 65.436 -27.489 20.073 1.00 50.75 175 VAL A O 1
ATOM 2641 N N . SER A 1 176 ? 65.869 -29.358 21.258 1.00 54.85 176 SER A N 1
ATOM 2642 C CA . SER A 1 176 ? 66.561 -30.032 20.167 1.00 58.40 176 SER A CA 1
ATOM 2643 C C . SER A 1 176 ? 66.049 -31.460 20.028 1.00 61.17 176 SER A C 1
ATOM 2644 O O . SER A 1 176 ? 65.063 -31.835 20.671 1.00 61.02 176 SER A O 1
ATOM 2652 N N . LEU A 1 177 ? 66.710 -32.263 19.195 1.00 62.67 177 LEU A N 1
ATOM 2653 C CA . LEU A 1 177 ? 66.293 -33.633 18.936 1.00 61.45 177 LEU A CA 1
ATOM 2654 C C . LEU A 1 177 ? 67.516 -34.522 18.776 1.00 61.09 177 LEU A C 1
ATOM 2655 O O . LEU A 1 177 ? 68.534 -34.095 18.225 1.00 60.33 177 LEU A O 1
ATOM 2671 N N . ARG A 1 178 ? 67.412 -35.758 19.261 1.00 63.82 178 ARG A N 1
ATOM 2672 C CA . ARG A 1 178 ? 68.415 -36.778 18.995 1.00 69.41 178 ARG A CA 1
ATOM 2673 C C . ARG A 1 178 ? 67.713 -38.114 18.797 1.00 74.06 178 ARG A C 1
ATOM 2674 O O . ARG A 1 178 ? 66.593 -38.328 19.266 1.00 73.37 178 ARG A O 1
ATOM 2695 N N . LEU A 1 179 ? 68.393 -39.013 18.089 1.00 78.85 179 LEU A N 1
ATOM 2696 C CA . LEU A 1 179 ? 67.838 -40.305 17.700 1.00 82.91 179 LEU A CA 1
ATOM 2697 C C . LEU A 1 179 ? 68.387 -41.374 18.639 1.00 89.23 179 LEU A C 1
ATOM 2698 O O . LEU A 1 179 ? 69.589 -41.659 18.630 1.00 89.55 179 LEU A O 1
ATOM 2714 N N . ASN A 1 180 ? 67.507 -41.965 19.447 1.00 97.55 180 ASN A N 1
ATOM 2715 C CA . ASN A 1 180 ? 67.890 -42.965 20.438 1.00 103.14 180 ASN A CA 1
ATOM 2716 C C . ASN A 1 180 ? 67.082 -44.235 20.214 1.00 101.54 180 ASN A C 1
ATOM 2717 O O . ASN A 1 180 ? 65.854 -44.227 20.350 1.00 99.82 180 ASN A O 1
ATOM 2728 N N . ASP A 1 181 ? 67.776 -45.323 19.879 1.00 100.41 181 ASP A N 1
ATOM 2729 C CA . ASP A 1 181 ? 67.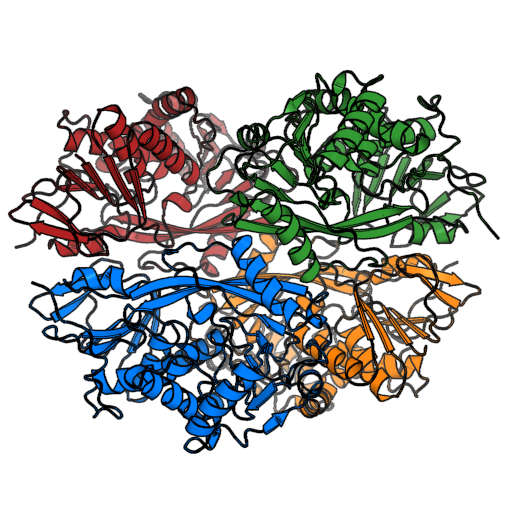155 -46.639 19.730 1.00 100.25 181 ASP A CA 1
ATOM 2730 C C . ASP A 1 181 ? 65.972 -46.591 18.768 1.00 95.20 181 ASP A C 1
ATOM 2731 O O . ASP A 1 181 ? 64.933 -47.216 18.993 1.00 93.32 181 ASP A O 1
ATOM 2735 N N . GLY A 1 182 ? 66.130 -45.841 17.680 1.00 95.19 182 GLY A N 1
ATOM 2736 C CA . GLY A 1 182 ? 65.121 -45.777 16.646 1.00 94.38 182 GLY A CA 1
ATOM 2737 C C . GLY A 1 182 ? 63.898 -44.949 16.976 1.00 85.03 182 GLY A C 1
ATOM 2738 O O . GLY A 1 182 ? 62.996 -44.851 16.133 1.00 86.15 182 GLY A O 1
ATOM 2742 N N . ARG A 1 183 ? 63.826 -44.357 18.164 1.00 74.45 183 ARG A N 1
ATOM 2743 C CA . ARG A 1 183 ? 62.720 -43.494 18.545 1.00 69.99 183 ARG A CA 1
ATOM 2744 C C . ARG A 1 183 ? 63.218 -42.067 18.739 1.00 68.70 183 ARG A C 1
ATOM 2745 O O . ARG A 1 183 ? 64.394 -41.828 19.030 1.00 68.05 183 ARG A O 1
ATOM 2766 N N . ALA A 1 184 ? 62.301 -41.117 18.574 1.00 67.97 184 ALA A N 1
ATOM 2767 C CA . ALA A 1 184 ? 62.643 -39.704 18.644 1.00 65.65 184 ALA A CA 1
ATOM 2768 C C . ALA A 1 184 ? 62.685 -39.234 20.093 1.00 62.60 184 ALA A C 1
ATOM 2769 O O . ALA A 1 184 ? 61.784 -39.535 20.882 1.00 62.21 184 ALA A O 1
ATOM 2776 N N . GLU A 1 185 ? 63.738 -38.496 20.436 1.00 60.76 185 GLU A N 1
ATOM 2777 C CA . GLU A 1 185 ? 63.894 -37.881 21.746 1.00 63.02 185 GLU A CA 1
ATOM 2778 C C . GLU A 1 185 ? 63.968 -36.370 21.584 1.00 60.13 185 GLU A C 1
ATOM 2779 O O . GLU A 1 185 ? 64.535 -35.870 20.607 1.00 59.04 185 GLU A O 1
ATOM 2791 N N . CYS A 1 186 ? 63.394 -35.644 22.540 1.00 58.67 186 CYS A N 1
ATOM 2792 C CA . CYS A 1 186 ? 63.437 -34.187 22.556 1.00 60.47 186 CYS A CA 1
ATOM 2793 C C . CYS A 1 186 ? 64.310 -33.735 23.718 1.00 62.67 186 CYS A C 1
ATOM 2794 O O . CYS A 1 186 ? 64.054 -34.101 24.870 1.00 63.82 186 CYS A O 1
ATOM 2802 N N . LEU A 1 187 ? 65.326 -32.932 23.414 1.00 61.59 187 LEU A N 1
ATOM 2803 C CA . LEU A 1 187 ? 66.299 -32.478 24.399 1.00 61.71 187 LEU A CA 1
ATOM 2804 C C . LEU A 1 187 ? 65.922 -31.082 24.879 1.00 59.61 187 LEU A C 1
ATOM 2805 O O . LEU A 1 187 ? 65.880 -30.138 24.083 1.00 58.15 187 LEU A O 1
ATOM 2821 N N . GLY A 1 188 ? 65.658 -30.956 26.175 1.00 60.38 188 GLY A N 1
ATOM 2822 C CA . GLY A 1 188 ? 65.339 -29.675 26.761 1.00 59.08 188 GLY A CA 1
ATOM 2823 C C . GLY A 1 188 ? 66.571 -28.795 26.889 1.00 59.03 188 GLY A C 1
ATOM 2824 O O . GLY A 1 188 ? 67.659 -29.096 26.395 1.00 59.62 188 GLY A O 1
ATOM 2828 N N . SER A 1 189 ? 66.379 -27.670 27.580 1.00 60.65 189 SER A N 1
ATOM 2829 C CA . SER A 1 189 ? 67.470 -26.717 27.754 1.00 63.90 189 SER A CA 1
ATOM 2830 C C . SER A 1 189 ? 68.665 -27.364 28.444 1.00 69.57 189 SER A C 1
ATOM 2831 O O . SER A 1 189 ? 69.817 -27.119 28.068 1.00 70.42 189 SER A O 1
ATOM 2839 N N . ASP A 1 190 ? 68.410 -28.196 29.457 1.00 71.45 190 ASP A N 1
ATOM 2840 C CA . ASP A 1 190 ? 69.496 -28.833 30.191 1.00 74.14 190 ASP A CA 1
ATOM 2841 C C . ASP A 1 190 ? 70.233 -29.874 29.358 1.00 77.16 190 ASP A C 1
ATOM 2842 O O . ASP A 1 190 ? 71.344 -30.269 29.727 1.00 78.60 190 ASP A O 1
ATOM 2851 N N . GLY A 1 191 ? 69.646 -30.325 28.251 1.00 80.60 191 GLY A N 1
ATOM 2852 C CA . GLY A 1 191 ? 70.224 -31.356 27.424 1.00 81.58 191 GLY A CA 1
ATOM 2853 C C . GLY A 1 191 ? 69.670 -32.742 27.678 1.00 82.53 191 GLY A C 1
ATOM 2854 O O . GLY A 1 191 ? 69.849 -33.631 26.837 1.00 79.99 191 GLY A O 1
ATOM 2858 N N . ARG A 1 192 ? 69.007 -32.951 28.816 1.00 83.02 192 ARG A N 1
ATOM 2859 C CA . ARG A 1 192 ? 68.398 -34.238 29.102 1.00 85.33 192 ARG A CA 1
ATOM 2860 C C . ARG A 1 192 ? 67.059 -34.359 28.375 1.00 87.34 192 ARG A C 1
ATOM 2861 O O . ARG A 1 192 ? 66.350 -33.365 28.197 1.00 87.31 192 ARG A O 1
ATOM 2882 N N . PRO A 1 193 ? 66.688 -35.566 27.947 1.00 86.93 193 PRO A N 1
ATOM 2883 C CA . PRO A 1 193 ? 65.443 -35.723 27.187 1.00 82.91 193 PRO A CA 1
ATOM 2884 C C . PRO A 1 193 ? 64.220 -35.336 28.007 1.00 82.08 193 PRO A C 1
ATOM 2885 O O . PRO A 1 193 ? 64.239 -35.305 29.239 1.00 82.16 193 PRO A O 1
ATOM 2896 N N . ILE A 1 194 ? 63.143 -35.037 27.293 1.00 80.54 194 ILE A N 1
ATOM 2897 C CA . ILE A 1 194 ? 61.861 -34.649 27.875 1.00 79.08 194 ILE A CA 1
ATOM 2898 C C . ILE A 1 194 ? 60.877 -35.787 27.627 1.00 76.81 194 ILE A C 1
ATOM 2899 O O . ILE A 1 194 ? 60.564 -36.081 26.465 1.00 75.65 194 ILE A O 1
ATOM 2915 N N . PRO A 1 195 ? 60.365 -36.455 28.671 1.00 77.47 195 PRO A N 1
ATOM 2916 C CA . PRO A 1 195 ? 59.431 -37.568 28.443 1.00 77.47 195 PRO A CA 1
ATOM 2917 C C . PRO A 1 195 ? 58.239 -37.172 27.587 1.00 75.07 195 PRO A C 1
ATOM 2918 O O . PRO A 1 195 ? 57.511 -36.230 27.917 1.00 73.32 195 PRO A O 1
ATOM 2929 N N . ALA A 1 196 ? 58.032 -37.889 26.483 1.00 74.32 196 ALA A N 1
ATOM 2930 C CA . ALA A 1 196 ? 56.934 -37.590 25.573 1.00 72.80 196 ALA A CA 1
ATOM 2931 C C . ALA A 1 196 ? 56.628 -38.825 24.740 1.00 70.53 196 ALA A C 1
ATOM 2932 O O . ALA A 1 196 ? 57.537 -39.414 24.146 1.00 68.73 196 ALA A O 1
ATOM 2939 N N . ASP A 1 197 ? 55.350 -39.214 24.702 1.00 69.64 197 ASP A N 1
ATOM 2940 C CA . ASP A 1 197 ? 54.943 -40.344 23.873 1.00 69.71 197 ASP A CA 1
ATOM 2941 C C . ASP A 1 197 ? 55.045 -40.004 22.392 1.00 67.27 197 ASP A C 1
ATOM 2942 O O . ASP A 1 197 ? 55.459 -40.842 21.582 1.00 66.59 197 ASP A O 1
ATOM 2951 N N . GLU A 1 198 ? 54.672 -38.781 22.023 1.00 66.52 198 GLU A N 1
ATOM 2952 C CA . GLU A 1 198 ? 54.643 -38.350 20.634 1.00 64.33 198 GLU A CA 1
ATOM 2953 C C . GLU A 1 198 ? 55.177 -36.931 20.535 1.00 63.40 198 GLU A C 1
ATOM 2954 O O . GLU A 1 198 ? 54.904 -36.094 21.400 1.00 63.86 198 GLU A O 1
ATOM 2966 N N . ILE A 1 199 ? 55.936 -36.664 19.475 1.00 61.17 199 ILE A N 1
ATOM 2967 C CA . ILE A 1 199 ? 56.507 -35.349 19.220 1.00 55.50 199 ILE A CA 1
ATOM 2968 C C . ILE A 1 199 ? 55.965 -34.834 17.895 1.00 53.53 199 ILE A C 1
ATOM 2969 O O . ILE A 1 199 ? 55.884 -35.580 16.913 1.00 54.57 199 ILE A O 1
ATOM 2985 N N . ILE A 1 200 ? 55.593 -33.557 17.875 1.00 51.53 200 ILE A N 1
ATOM 2986 C CA . ILE A 1 200 ? 55.181 -32.863 16.661 1.00 47.57 200 ILE A CA 1
ATOM 2987 C C . ILE A 1 200 ? 56.128 -31.691 16.456 1.00 47.19 200 ILE A C 1
ATOM 2988 O O . ILE A 1 200 ? 56.317 -30.875 17.366 1.00 46.46 200 ILE A O 1
ATOM 3004 N N . VAL A 1 201 ? 56.717 -31.607 15.270 1.00 47.44 201 VAL A N 1
ATOM 3005 C CA . VAL A 1 201 ? 57.673 -30.559 14.939 1.00 45.75 201 VAL A CA 1
ATOM 3006 C C . VAL A 1 201 ? 56.994 -29.628 13.942 1.00 46.13 201 VAL A C 1
ATOM 3007 O O . VAL A 1 201 ? 56.875 -29.942 12.752 1.00 44.58 201 VAL A O 1
ATOM 3020 N N . THR A 1 202 ? 56.547 -28.476 14.436 1.00 45.99 202 THR A N 1
ATOM 3021 C CA . THR A 1 202 ? 55.969 -27.412 13.624 1.00 43.23 202 THR A CA 1
ATOM 3022 C C . THR A 1 202 ? 56.868 -26.181 13.664 1.00 40.37 202 THR A C 1
ATOM 3023 O O . THR A 1 202 ? 56.406 -25.050 13.821 1.00 39.78 202 THR A O 1
ATOM 3034 N N . ALA A 1 203 ? 58.171 -26.410 13.536 1.00 39.97 203 ALA A N 1
ATOM 3035 C CA . ALA A 1 203 ? 59.188 -25.380 13.673 1.00 39.79 203 ALA A CA 1
ATOM 3036 C C . ALA A 1 203 ? 59.289 -24.466 12.457 1.00 38.84 203 ALA A C 1
ATOM 3037 O O . ALA A 1 203 ? 60.193 -23.625 12.409 1.00 37.52 203 ALA A O 1
ATOM 3044 N N . GLY A 1 204 ? 58.394 -24.602 11.484 1.00 38.87 204 GLY A N 1
ATOM 3045 C CA . GLY A 1 204 ? 58.442 -23.710 10.341 1.00 42.02 204 GLY A CA 1
ATOM 3046 C C . GLY A 1 204 ? 59.784 -23.771 9.641 1.00 43.71 204 GLY A C 1
ATOM 3047 O O . GLY A 1 204 ? 60.346 -24.847 9.407 1.00 43.01 204 GLY A O 1
ATOM 3051 N N . ALA A 1 205 ? 60.317 -22.590 9.312 1.00 44.86 205 ALA A N 1
ATOM 3052 C CA . ALA A 1 205 ? 61.547 -22.523 8.529 1.00 43.37 205 ALA A CA 1
ATOM 3053 C C . ALA A 1 205 ? 62.732 -23.114 9.279 1.00 42.64 205 ALA A C 1
ATOM 3054 O O . ALA A 1 205 ? 63.666 -23.631 8.654 1.00 44.88 205 ALA A O 1
ATOM 3061 N N . TRP A 1 206 ? 62.721 -23.049 10.608 1.00 40.56 206 TRP A N 1
ATOM 3062 C CA . TRP A 1 206 ? 63.821 -23.577 11.404 1.00 41.92 206 TRP A CA 1
ATOM 3063 C C . TRP A 1 206 ? 63.753 -25.088 11.588 1.00 44.09 206 TRP A C 1
ATOM 3064 O O . TRP A 1 206 ? 64.658 -25.661 12.205 1.00 45.11 206 TRP A O 1
ATOM 3085 N N . ALA A 1 207 ? 62.713 -25.745 11.068 1.00 40.18 207 ALA A N 1
ATOM 3086 C CA . ALA A 1 207 ? 62.541 -27.173 11.315 1.00 41.18 207 ALA A CA 1
ATOM 3087 C C . ALA A 1 207 ? 63.737 -27.972 10.819 1.00 42.74 207 ALA A C 1
ATOM 3088 O O . ALA A 1 207 ? 64.208 -28.888 11.503 1.00 43.92 207 ALA A O 1
ATOM 3095 N N . ALA A 1 208 ? 64.245 -27.644 9.629 1.00 45.02 208 ALA A N 1
ATOM 3096 C CA . ALA A 1 208 ? 65.363 -28.396 9.074 1.00 41.82 208 ALA A CA 1
ATOM 3097 C C . ALA A 1 208 ? 66.594 -28.344 9.969 1.00 47.57 208 ALA A C 1
ATOM 3098 O O . ALA A 1 208 ? 67.429 -29.253 9.906 1.00 47.69 208 ALA A O 1
ATOM 3105 N N . GLN A 1 209 ? 66.720 -27.311 10.807 1.00 51.96 209 GLN A N 1
ATOM 3106 C CA . GLN A 1 209 ? 67.916 -27.168 11.631 1.00 47.44 209 GLN A CA 1
ATOM 3107 C C . GLN A 1 209 ? 68.008 -28.267 12.679 1.00 44.73 209 GLN A C 1
ATOM 3108 O O . GLN A 1 209 ? 69.098 -28.790 12.940 1.00 45.65 209 GLN A O 1
ATOM 3122 N N . ILE A 1 210 ? 66.883 -28.630 13.295 1.00 46.26 210 ILE A N 1
ATOM 3123 C CA . ILE A 1 210 ? 66.897 -29.608 14.379 1.00 49.24 210 ILE A CA 1
ATOM 3124 C C . ILE A 1 210 ? 66.547 -30.998 13.861 1.00 48.50 210 ILE A C 1
ATOM 3125 O O . ILE A 1 210 ? 66.941 -32.005 14.458 1.00 50.13 210 ILE A O 1
ATOM 3141 N N . LEU A 1 211 ? 65.805 -31.072 12.754 1.00 47.50 211 LEU A N 1
ATOM 3142 C CA . LEU A 1 211 ? 65.482 -32.378 12.189 1.00 47.94 211 LEU A CA 1
ATOM 3143 C C . LEU A 1 211 ? 66.709 -33.036 11.572 1.00 52.19 211 LEU A C 1
ATOM 3144 O O . LEU A 1 211 ? 66.797 -34.269 11.538 1.00 54.82 211 LEU A O 1
ATOM 3160 N N . ALA A 1 212 ? 67.662 -32.238 11.083 1.00 51.62 212 ALA A N 1
ATOM 3161 C CA . ALA A 1 212 ? 68.884 -32.800 10.523 1.00 50.97 212 ALA A CA 1
ATOM 3162 C C . ALA A 1 212 ? 69.655 -33.621 11.545 1.00 49.76 212 ALA A C 1
ATOM 3163 O O . ALA A 1 212 ? 70.480 -34.455 11.160 1.00 52.27 212 ALA A O 1
ATOM 3170 N N . LEU A 1 213 ? 69.406 -33.402 12.839 1.00 50.33 213 LEU A N 1
ATOM 3171 C CA . LEU A 1 213 ? 70.069 -34.184 13.875 1.00 53.36 213 LEU A CA 1
ATOM 3172 C C . LEU A 1 213 ? 69.666 -35.652 13.838 1.00 55.14 213 LEU A C 1
ATOM 3173 O O . LEU A 1 213 ? 70.361 -36.488 14.425 1.00 54.88 213 LEU A O 1
ATOM 3189 N N . LEU A 1 214 ? 68.566 -35.983 13.161 1.00 56.05 214 LEU A N 1
ATOM 3190 C CA . LEU A 1 214 ? 68.067 -37.347 13.078 1.00 54.35 214 LEU A CA 1
ATOM 3191 C C . LEU A 1 214 ? 68.360 -37.990 11.727 1.00 56.65 214 LEU A C 1
ATOM 3192 O O . LEU A 1 214 ? 67.736 -38.998 11.379 1.00 58.71 214 LEU A O 1
ATOM 3208 N N . GLY A 1 215 ? 69.292 -37.429 10.960 1.00 58.62 215 GLY A N 1
ATOM 3209 C CA . GLY A 1 215 ? 69.605 -37.954 9.648 1.00 61.45 215 GLY A CA 1
ATOM 3210 C C . GLY A 1 215 ? 68.601 -37.616 8.571 1.00 62.64 215 GLY A C 1
ATOM 3211 O O . GLY A 1 215 ? 68.708 -38.147 7.460 1.00 64.14 215 GLY A O 1
ATOM 3215 N N . LEU A 1 216 ? 67.630 -36.755 8.861 1.00 63.60 216 LEU A N 1
ATOM 3216 C CA . LEU A 1 216 ? 66.625 -36.382 7.880 1.00 62.06 216 LEU A CA 1
ATOM 3217 C C . LEU A 1 216 ? 67.145 -35.271 6.972 1.00 59.76 216 LEU A C 1
ATOM 3218 O O . LEU A 1 216 ? 68.063 -34.523 7.319 1.00 59.89 216 LEU A O 1
ATOM 3234 N N . ARG A 1 217 ? 66.543 -35.177 5.789 1.00 59.10 217 ARG A N 1
ATOM 3235 C CA . ARG A 1 217 ? 66.819 -34.112 4.828 1.00 57.40 217 ARG A CA 1
ATOM 3236 C C . ARG A 1 217 ? 65.506 -33.367 4.606 1.00 56.42 217 ARG A C 1
ATOM 3237 O O . ARG A 1 217 ? 64.758 -33.666 3.672 1.00 57.82 217 ARG A O 1
ATOM 3241 N N . HIS A 1 218 ? 65.234 -32.393 5.472 1.00 53.60 218 HIS A N 1
ATOM 3242 C CA . HIS A 1 218 ? 64.004 -31.610 5.441 1.00 51.07 218 HIS A CA 1
ATOM 3243 C C . HIS A 1 218 ? 64.143 -30.470 4.436 1.00 49.82 218 HIS A C 1
ATOM 3244 O O . HIS A 1 218 ? 64.865 -29.501 4.702 1.00 49.57 218 HIS A O 1
ATOM 3258 N N . PRO A 1 219 ? 63.475 -30.537 3.273 1.00 48.22 219 PRO A N 1
ATOM 3259 C CA . PRO A 1 219 ? 63.670 -29.507 2.236 1.00 47.99 219 PRO A CA 1
ATOM 3260 C C . PRO A 1 219 ? 62.757 -28.296 2.425 1.00 48.43 219 PRO A C 1
ATOM 3261 O O . PRO A 1 219 ? 61.928 -27.970 1.569 1.00 48.39 219 PRO A O 1
ATOM 3272 N N . VAL A 1 220 ? 62.908 -27.617 3.560 1.00 48.65 220 VAL A N 1
ATOM 3273 C CA . VAL A 1 220 ? 62.154 -26.404 3.864 1.00 46.00 220 VAL A CA 1
ATOM 3274 C C . VAL A 1 220 ? 63.145 -25.355 4.348 1.00 45.85 220 VAL A C 1
ATOM 3275 O O . VAL A 1 220 ? 63.756 -25.515 5.413 1.00 45.41 220 VAL A O 1
ATOM 3288 N N . VAL A 1 221 ? 63.297 -24.288 3.577 1.00 45.97 221 VAL A N 1
ATOM 3289 C CA . VAL A 1 221 ? 64.228 -23.209 3.896 1.00 47.48 221 VAL A CA 1
ATOM 3290 C C . VAL A 1 221 ? 63.427 -21.917 3.963 1.00 47.31 221 VAL A C 1
ATOM 3291 O O . VAL A 1 221 ? 62.308 -21.832 3.427 1.00 51.45 221 VAL A O 1
ATOM 3304 N N . PRO A 1 222 ? 63.964 -20.885 4.612 1.00 42.70 222 PRO A N 1
ATOM 3305 C CA . PRO A 1 222 ? 63.196 -19.646 4.776 1.00 40.22 222 PRO A CA 1
ATOM 3306 C C . PRO A 1 222 ? 63.163 -18.814 3.504 1.00 41.42 222 PRO A C 1
ATOM 3307 O O . PRO A 1 222 ? 64.142 -18.738 2.757 1.00 43.94 222 PRO A O 1
ATOM 3318 N N . GLN A 1 223 ? 62.013 -18.189 3.264 1.00 38.78 223 GLN A N 1
ATOM 3319 C CA . GLN A 1 223 ? 61.842 -17.205 2.197 1.00 38.66 223 GLN A CA 1
ATOM 3320 C C . GLN A 1 223 ? 61.428 -15.897 2.863 1.00 40.82 223 GLN A C 1
ATOM 3321 O O . GLN A 1 223 ? 60.271 -15.736 3.264 1.00 45.74 223 GLN A O 1
ATOM 3335 N N . LYS A 1 224 ? 62.374 -14.971 2.985 1.00 40.32 224 LYS A N 1
ATOM 3336 C CA . LYS A 1 224 ? 62.090 -13.694 3.623 1.00 40.65 224 LYS A CA 1
ATOM 3337 C C . LYS A 1 224 ? 60.931 -12.989 2.926 1.00 44.70 224 LYS A C 1
ATOM 3338 O O . LYS A 1 224 ? 60.742 -13.101 1.711 1.00 42.71 224 LYS A O 1
ATOM 3357 N N . GLY A 1 225 ? 60.146 -12.261 3.715 1.00 44.18 225 GLY A N 1
ATOM 3358 C CA . GLY A 1 225 ? 59.054 -11.474 3.181 1.00 43.03 225 GLY A CA 1
ATOM 3359 C C . GLY A 1 225 ? 58.813 -10.206 3.973 1.00 39.82 225 GLY A C 1
ATOM 3360 O O . GLY A 1 225 ? 58.621 -10.256 5.191 1.00 40.62 225 GLY A O 1
ATOM 3364 N N . GLN A 1 226 ? 58.819 -9.062 3.295 1.00 38.08 226 GLN A N 1
ATOM 3365 C CA . GLN A 1 226 ? 58.559 -7.774 3.924 1.00 39.23 226 GLN A CA 1
ATOM 3366 C C . GLN A 1 226 ? 57.152 -7.319 3.561 1.00 37.90 226 GLN A C 1
ATOM 3367 O O . GLN A 1 226 ? 56.768 -7.355 2.388 1.00 37.17 226 GLN A O 1
ATOM 3381 N N . ILE A 1 227 ? 56.392 -6.888 4.564 1.00 36.92 227 ILE A N 1
ATOM 3382 C CA . ILE A 1 227 ? 54.991 -6.520 4.395 1.00 35.50 227 ILE A CA 1
ATOM 3383 C C . ILE A 1 227 ? 54.765 -5.177 5.074 1.00 38.47 227 ILE A C 1
ATOM 3384 O O . ILE A 1 227 ? 55.223 -4.962 6.201 1.00 42.35 227 ILE A O 1
ATOM 3400 N N . ILE A 1 228 ? 54.062 -4.276 4.389 1.00 38.56 228 ILE A N 1
ATOM 3401 C CA . ILE A 1 228 ? 53.880 -2.902 4.846 1.00 38.57 228 ILE A CA 1
ATOM 3402 C C . ILE A 1 228 ? 52.483 -2.739 5.426 1.00 38.26 228 ILE A C 1
ATOM 3403 O O . ILE A 1 228 ? 51.506 -3.279 4.893 1.00 40.42 228 ILE A O 1
ATOM 3419 N N . HIS A 1 229 ? 52.388 -1.980 6.515 1.00 39.48 229 HIS A N 1
ATOM 3420 C CA . HIS A 1 229 ? 51.122 -1.670 7.167 1.00 37.78 229 HIS A CA 1
ATOM 3421 C C . HIS A 1 229 ? 50.890 -0.169 7.091 1.00 37.55 229 HIS A C 1
ATOM 3422 O O . HIS A 1 229 ? 51.734 0.615 7.536 1.00 36.86 229 HIS A O 1
ATOM 3436 N N . LEU A 1 230 ? 49.751 0.225 6.530 1.00 38.33 230 LEU A N 1
ATOM 3437 C CA . LEU A 1 230 ? 49.394 1.624 6.353 1.00 33.37 230 LEU A CA 1
ATOM 3438 C C . LEU A 1 230 ? 48.244 1.996 7.278 1.00 33.31 230 LEU A C 1
ATOM 3439 O O . LEU A 1 230 ? 47.551 1.135 7.824 1.00 36.85 230 LEU A O 1
ATOM 3455 N N . HIS A 1 231 ? 48.042 3.302 7.438 1.00 35.75 231 HIS A N 1
ATOM 3456 C CA . HIS A 1 231 ? 46.997 3.832 8.302 1.00 36.52 231 HIS A CA 1
ATOM 3457 C C . HIS A 1 231 ? 46.320 4.998 7.601 1.00 37.80 231 HIS A C 1
ATOM 3458 O O . HIS A 1 231 ? 46.993 5.933 7.158 1.00 36.97 231 HIS A O 1
ATOM 3472 N N . LEU A 1 232 ? 44.990 4.937 7.499 1.00 38.69 232 LEU A N 1
ATOM 3473 C CA . LEU A 1 232 ? 44.184 5.975 6.859 1.00 40.53 232 LEU A CA 1
ATOM 3474 C C . LEU A 1 232 ? 43.418 6.738 7.934 1.00 41.03 232 LEU A C 1
ATOM 3475 O O . LEU A 1 232 ? 42.251 6.423 8.208 1.00 39.11 232 LEU A O 1
ATOM 3491 N N . PRO A 1 233 ? 44.019 7.765 8.562 1.00 45.22 233 PRO A N 1
ATOM 3492 C CA . PRO A 1 233 ? 43.376 8.398 9.725 1.00 46.11 233 PRO A CA 1
ATOM 3493 C C . PRO A 1 233 ? 41.945 8.845 9.467 1.00 51.46 233 PRO A C 1
ATOM 3494 O O . PRO A 1 233 ? 41.686 9.675 8.590 1.00 52.89 233 PRO A O 1
ATOM 3505 N N . GLY A 1 234 ? 41.009 8.288 10.233 1.00 53.75 234 GLY A N 1
ATOM 3506 C CA . GLY A 1 234 ? 39.620 8.689 10.135 1.00 55.17 234 GLY A CA 1
ATOM 3507 C C . GLY A 1 234 ? 38.873 8.116 8.954 1.00 55.97 234 GLY A C 1
ATOM 3508 O O . GLY A 1 234 ? 37.976 8.777 8.422 1.00 63.19 234 GLY A O 1
ATOM 3512 N N . VAL A 1 235 ? 39.205 6.898 8.533 1.00 50.60 235 VAL A N 1
ATOM 3513 C CA . VAL A 1 235 ? 38.606 6.269 7.362 1.00 42.70 235 VAL A CA 1
ATOM 3514 C C . VAL A 1 235 ? 38.028 4.926 7.778 1.00 43.79 235 VAL A C 1
ATOM 3515 O O . VAL A 1 235 ? 38.734 4.093 8.357 1.00 45.40 235 VAL A O 1
ATOM 3528 N N . ALA A 1 236 ? 36.748 4.716 7.476 1.00 44.30 236 ALA A N 1
ATOM 3529 C CA . ALA A 1 236 ? 36.073 3.462 7.794 1.00 46.15 236 ALA A CA 1
ATOM 3530 C C . ALA A 1 236 ? 36.443 2.418 6.746 1.00 48.24 236 ALA A C 1
ATOM 3531 O O . ALA A 1 236 ? 36.074 2.544 5.574 1.00 43.34 236 ALA A O 1
ATOM 3538 N N . THR A 1 237 ? 37.171 1.382 7.170 1.00 50.73 237 THR A N 1
ATOM 3539 C CA . THR A 1 237 ? 37.643 0.333 6.276 1.00 50.49 237 THR A CA 1
ATOM 3540 C C . THR A 1 237 ? 37.065 -1.039 6.597 1.00 49.98 237 THR A C 1
ATOM 3541 O O . THR A 1 237 ? 37.433 -2.018 5.935 1.00 49.13 237 THR A O 1
ATOM 3552 N N . SER A 1 238 ? 36.171 -1.142 7.583 1.00 48.81 238 SER A N 1
ATOM 3553 C CA . SER A 1 238 ? 35.644 -2.440 7.987 1.00 50.09 238 SER A CA 1
ATOM 3554 C C . SER A 1 238 ? 34.973 -3.186 6.842 1.00 48.42 238 SER A C 1
ATOM 3555 O O . SER A 1 238 ? 34.866 -4.416 6.898 1.00 47.49 238 SER A O 1
ATOM 3563 N N . GLY A 1 239 ? 34.515 -2.477 5.814 1.00 48.55 239 GLY A N 1
ATOM 3564 C CA . GLY A 1 239 ? 33.826 -3.082 4.694 1.00 50.35 239 GLY A CA 1
ATOM 3565 C C . GLY A 1 239 ? 34.637 -3.188 3.425 1.00 48.90 239 GLY A C 1
ATOM 3566 O O . GLY A 1 239 ? 34.088 -3.591 2.390 1.00 49.43 239 GLY A O 1
ATOM 3570 N N . TRP A 1 240 ? 35.914 -2.845 3.456 1.00 47.97 240 TRP A N 1
ATOM 3571 C CA . TRP A 1 240 ? 36.708 -2.887 2.238 1.00 44.70 240 TRP A CA 1
ATOM 3572 C C . TRP A 1 240 ? 37.102 -4.327 1.912 1.00 43.38 240 TRP A C 1
ATOM 3573 O O . TRP A 1 240 ? 37.458 -5.092 2.812 1.00 42.65 240 TRP A O 1
ATOM 3594 N N . PRO A 1 241 ? 37.055 -4.720 0.644 1.00 44.80 241 PRO A N 1
ATOM 3595 C CA . PRO A 1 241 ? 37.378 -6.100 0.273 1.00 44.77 241 PRO A CA 1
ATOM 3596 C C . PRO A 1 241 ? 38.884 -6.306 0.158 1.00 46.64 241 PRO A C 1
ATOM 3597 O O . PRO A 1 241 ? 39.687 -5.400 0.372 1.00 45.68 241 PRO A O 1
ATOM 3608 N N . VAL A 1 242 ? 39.253 -7.533 -0.190 1.00 47.28 242 VAL A N 1
ATOM 3609 C CA . VAL A 1 242 ? 40.633 -7.864 -0.516 1.00 43.41 242 VAL A CA 1
ATOM 3610 C C . VAL A 1 242 ? 40.885 -7.527 -1.980 1.00 42.90 242 VAL A C 1
ATOM 3611 O O . VAL A 1 242 ? 39.966 -7.531 -2.807 1.00 44.41 242 VAL A O 1
ATOM 3624 N N . VAL A 1 243 ? 42.139 -7.228 -2.308 1.00 39.84 243 VAL A N 1
ATOM 3625 C CA . VAL A 1 243 ? 42.542 -6.901 -3.671 1.00 40.04 243 VAL A CA 1
ATOM 3626 C C . VAL A 1 243 ? 43.654 -7.854 -4.081 1.00 38.92 243 VAL A C 1
ATOM 3627 O O . VAL A 1 243 ? 44.629 -8.033 -3.341 1.00 39.43 243 VAL A O 1
ATOM 3640 N N . LEU A 1 244 ? 43.507 -8.461 -5.259 1.00 41.28 244 LEU A N 1
ATOM 3641 C CA . LEU A 1 244 ? 44.457 -9.442 -5.781 1.00 43.46 244 LEU A CA 1
ATOM 3642 C C . LEU A 1 244 ? 44.843 -9.039 -7.198 1.00 47.78 244 LEU A C 1
ATOM 3643 O O . LEU A 1 244 ? 44.219 -9.481 -8.173 1.00 49.16 244 LEU A O 1
ATOM 3659 N N . PRO A 1 245 ? 45.869 -8.197 -7.355 1.00 52.46 245 PRO A N 1
ATOM 3660 C CA . PRO A 1 245 ? 46.286 -7.779 -8.703 1.00 56.92 245 PRO A CA 1
ATOM 3661 C C . PRO A 1 245 ? 46.949 -8.874 -9.522 1.00 58.40 245 PRO A C 1
ATOM 3662 O O . PRO A 1 245 ? 47.342 -8.609 -10.664 1.00 57.12 245 PRO A O 1
ATOM 3673 N N . MET A 1 246 ? 47.089 -10.086 -8.986 1.00 63.26 246 MET A N 1
ATOM 3674 C CA . MET A 1 246 ? 47.619 -11.218 -9.747 1.00 66.92 246 MET A CA 1
ATOM 3675 C C . MET A 1 246 ? 49.003 -10.906 -10.311 1.00 66.61 246 MET A C 1
ATOM 3676 O O . MET A 1 246 ? 49.305 -11.204 -11.469 1.00 68.55 246 MET A O 1
ATOM 3690 N N . ASN A 1 247 ? 49.851 -10.294 -9.484 1.00 61.05 247 ASN A N 1
ATOM 3691 C CA . ASN A 1 247 ? 51.218 -9.978 -9.874 1.00 58.50 247 ASN A CA 1
ATOM 3692 C C . ASN A 1 247 ? 52.186 -10.247 -8.730 1.00 59.64 247 ASN A C 1
ATOM 3693 O O . ASN A 1 247 ? 53.202 -9.556 -8.596 1.00 61.77 247 ASN A O 1
ATOM 3704 N N . SER A 1 248 ? 51.883 -11.239 -7.894 1.00 57.54 248 SER A N 1
ATOM 3705 C CA . SER A 1 248 ? 52.638 -11.596 -6.698 1.00 54.10 248 SER A CA 1
ATOM 3706 C C . SER A 1 248 ? 52.417 -10.608 -5.560 1.00 48.15 248 SER A C 1
ATOM 3707 O O . SER A 1 248 ? 52.925 -10.836 -4.455 1.00 47.44 248 SER A O 1
ATOM 3715 N N . TYR A 1 249 ? 51.682 -9.524 -5.787 1.00 42.40 249 TYR A N 1
ATOM 3716 C CA . TYR A 1 249 ? 51.385 -8.534 -4.764 1.00 42.86 249 TYR A CA 1
ATOM 3717 C C . TYR A 1 249 ? 49.888 -8.529 -4.489 1.00 42.49 249 TYR A C 1
ATOM 3718 O O . TYR A 1 249 ? 49.098 -9.162 -5.195 1.00 43.83 249 TYR A O 1
ATOM 3736 N N . TYR A 1 250 ? 49.505 -7.801 -3.447 1.00 38.08 250 TYR A N 1
ATOM 3737 C CA . TYR A 1 250 ? 48.128 -7.789 -2.966 1.00 35.12 250 TYR A CA 1
ATOM 3738 C C . TYR A 1 250 ? 48.013 -6.712 -1.896 1.00 35.96 250 TYR A C 1
ATOM 3739 O O . TYR A 1 250 ? 48.983 -6.018 -1.579 1.00 37.89 250 TYR A O 1
ATOM 3757 N N . MET A 1 251 ? 46.813 -6.573 -1.342 1.00 35.73 251 MET A N 1
ATOM 3758 C CA . MET A 1 251 ? 46.600 -5.665 -0.226 1.00 35.76 251 MET A CA 1
ATOM 3759 C C . MET A 1 251 ? 45.204 -5.894 0.329 1.00 36.54 251 MET A C 1
ATOM 3760 O O . MET A 1 251 ? 44.300 -6.323 -0.392 1.00 37.87 251 MET A O 1
ATOM 3774 N N . LEU A 1 252 ? 45.047 -5.604 1.619 1.00 36.75 252 LEU A N 1
ATOM 3775 C CA . LEU A 1 252 ? 43.784 -5.798 2.314 1.00 36.03 252 LEU A CA 1
ATOM 3776 C C . LEU A 1 252 ? 43.645 -4.717 3.376 1.00 33.25 252 LEU A C 1
ATOM 3777 O O . LEU A 1 252 ? 44.568 -3.937 3.621 1.00 32.68 252 LEU A O 1
ATOM 3793 N N . ALA A 1 253 ? 42.476 -4.682 4.012 1.00 35.11 253 ALA A N 1
ATOM 3794 C CA . ALA A 1 253 ? 42.163 -3.670 5.009 1.00 36.38 253 ALA A CA 1
ATOM 3795 C C . ALA A 1 253 ? 41.606 -4.323 6.264 1.00 43.55 253 ALA A C 1
ATOM 3796 O O . ALA A 1 253 ? 40.963 -5.375 6.204 1.00 50.29 253 ALA A O 1
ATOM 3803 N N . PHE A 1 254 ? 41.859 -3.684 7.403 1.00 41.82 254 PHE A N 1
ATOM 3804 C CA . PHE A 1 254 ? 41.325 -4.105 8.688 1.00 42.02 254 PHE A CA 1
ATOM 3805 C C . PHE A 1 254 ? 40.477 -2.985 9.283 1.00 43.25 254 PHE A C 1
ATOM 3806 O O . PHE A 1 254 ? 40.429 -1.866 8.765 1.00 40.12 254 PHE A O 1
ATOM 3823 N N . ASP A 1 255 ? 39.809 -3.302 10.396 1.00 45.45 255 ASP A N 1
ATOM 3824 C CA . ASP A 1 255 ? 38.779 -2.410 10.924 1.00 45.48 255 ASP A CA 1
ATOM 3825 C C . ASP A 1 255 ? 39.356 -1.069 11.366 1.00 43.25 255 ASP A C 1
ATOM 3826 O O . ASP A 1 255 ? 38.729 -0.022 11.163 1.00 44.86 255 ASP A O 1
ATOM 3835 N N . ASP A 1 256 ? 40.540 -1.072 11.977 1.00 44.03 256 ASP A N 1
ATOM 3836 C CA . ASP A 1 256 ? 41.077 0.156 12.554 1.00 45.01 256 ASP A CA 1
ATOM 3837 C C . ASP A 1 256 ? 41.798 0.995 11.506 1.00 43.12 256 ASP A C 1
ATOM 3838 O O . ASP A 1 256 ? 42.962 1.365 11.691 1.00 44.26 256 ASP A O 1
ATOM 3847 N N . SER A 1 257 ? 41.113 1.305 10.405 1.00 43.43 257 SER A N 1
ATOM 3848 C CA . SER A 1 257 ? 41.638 2.217 9.388 1.00 44.79 257 SER A CA 1
ATOM 3849 C C . SER A 1 257 ? 43.029 1.794 8.922 1.00 42.49 257 SER A C 1
ATOM 3850 O O . SER A 1 257 ? 43.875 2.631 8.597 1.00 41.62 257 SER A O 1
ATOM 3858 N N . ARG A 1 258 ? 43.271 0.488 8.880 1.00 43.47 258 ARG A N 1
ATOM 3859 C CA . ARG A 1 258 ? 44.576 -0.064 8.550 1.00 41.62 258 ARG A CA 1
ATOM 3860 C C . ARG A 1 258 ? 44.511 -0.789 7.213 1.00 36.58 258 ARG A C 1
ATOM 3861 O O . ARG A 1 258 ? 43.560 -1.528 6.943 1.00 39.00 258 ARG A O 1
ATOM 3882 N N . VAL A 1 259 ? 45.524 -0.569 6.379 1.00 35.71 259 VAL A N 1
ATOM 3883 C CA . VAL A 1 259 ? 45.646 -1.228 5.085 1.00 34.04 259 VAL A CA 1
ATOM 3884 C C . VAL A 1 259 ? 47.026 -1.863 5.001 1.00 33.13 259 VAL A C 1
ATOM 3885 O O . VAL A 1 259 ? 48.034 -1.202 5.274 1.00 35.69 259 VAL A O 1
ATOM 3898 N N . VAL A 1 260 ? 47.068 -3.139 4.626 1.00 32.14 260 VAL A N 1
ATOM 3899 C CA . VAL A 1 260 ? 48.308 -3.891 4.472 1.00 30.87 260 VAL A CA 1
ATOM 3900 C C . VAL A 1 260 ? 48.535 -4.137 2.988 1.00 34.76 260 VAL A C 1
ATOM 3901 O O . VAL A 1 260 ? 47.578 -4.362 2.238 1.00 35.81 260 VAL A O 1
ATOM 3914 N N . VAL A 1 261 ? 49.798 -4.098 2.565 1.00 42.30 261 VAL A N 1
ATOM 3915 C CA . VAL A 1 261 ? 50.144 -4.183 1.151 1.00 48.65 261 VAL A CA 1
ATOM 3916 C C . VAL A 1 261 ? 51.038 -5.394 0.912 1.00 61.80 261 VAL A C 1
ATOM 3917 O O . VAL A 1 261 ? 51.826 -5.795 1.775 1.00 53.86 261 VAL A O 1
ATOM 3930 N N . GLY A 1 262 ? 50.918 -5.960 -0.292 1.00 74.20 262 GLY A N 1
ATOM 3931 C CA . GLY A 1 262 ? 51.558 -7.208 -0.665 1.00 72.68 262 GLY A CA 1
ATOM 3932 C C . GLY A 1 262 ? 53.018 -7.313 -0.283 1.00 71.04 262 GLY A C 1
ATOM 3933 O O . GLY A 1 262 ? 53.713 -6.301 -0.167 1.00 78.51 262 GLY A O 1
ATOM 3937 N N . ALA A 1 263 ? 53.493 -8.538 -0.095 1.00 61.45 263 ALA A N 1
ATOM 3938 C CA . ALA A 1 263 ? 54.807 -8.786 0.473 1.00 58.10 263 ALA A CA 1
ATOM 3939 C C . ALA A 1 263 ? 55.824 -9.145 -0.605 1.00 50.15 263 ALA A C 1
ATOM 3940 O O . ALA A 1 263 ? 55.486 -9.456 -1.749 1.00 47.93 263 ALA A O 1
ATOM 3947 N N . THR A 1 264 ? 57.094 -9.098 -0.211 1.00 43.86 264 THR A N 1
ATOM 3948 C CA . THR A 1 264 ? 58.191 -9.518 -1.065 1.00 41.65 264 THR A CA 1
ATOM 3949 C C . THR A 1 264 ? 58.363 -11.031 -0.985 1.00 40.46 264 THR A C 1
ATOM 3950 O O . THR A 1 264 ? 57.839 -11.694 -0.088 1.00 41.32 264 THR A O 1
ATOM 3961 N N . ARG A 1 265 ? 59.114 -11.577 -1.943 1.00 40.72 265 ARG A N 1
ATOM 3962 C CA . ARG A 1 265 ? 59.375 -13.020 -2.014 1.00 43.52 265 ARG A CA 1
ATOM 3963 C C . ARG A 1 265 ? 60.857 -13.193 -2.343 1.00 45.06 265 ARG A C 1
ATOM 3964 O O . ARG A 1 265 ? 61.242 -13.283 -3.512 1.00 45.91 265 ARG A O 1
ATOM 3985 N N . GLU A 1 266 ? 61.678 -13.259 -1.297 1.00 46.10 266 GLU A N 1
ATOM 3986 C CA . GLU A 1 266 ? 63.133 -13.205 -1.423 1.00 47.02 266 GLU A CA 1
ATOM 3987 C C . GLU A 1 266 ? 63.699 -14.607 -1.222 1.00 46.71 266 GLU A C 1
ATOM 3988 O O . GLU A 1 266 ? 63.840 -15.077 -0.090 1.00 46.97 266 GLU A O 1
ATOM 4000 N N . ASP A 1 267 ? 64.025 -15.272 -2.327 1.00 50.78 267 ASP A N 1
ATOM 4001 C CA . ASP A 1 267 ? 64.642 -16.590 -2.264 1.00 48.51 267 ASP A CA 1
ATOM 4002 C C . ASP A 1 267 ? 66.093 -16.480 -1.813 1.00 45.51 267 ASP A C 1
ATOM 4003 O O . ASP A 1 267 ? 66.758 -15.461 -2.018 1.00 43.62 267 ASP A O 1
ATOM 4012 N N . GLY A 1 268 ? 66.585 -17.552 -1.195 1.00 44.24 268 GLY A N 1
ATOM 4013 C CA . GLY A 1 268 ? 67.952 -17.562 -0.708 1.00 46.98 268 GLY A CA 1
ATOM 4014 C C . GLY A 1 268 ? 68.263 -16.432 0.245 1.00 49.94 268 GLY A C 1
ATOM 4015 O O . GLY A 1 268 ? 69.425 -16.030 0.365 1.00 54.46 268 GLY A O 1
ATOM 4019 N N . SER A 1 269 ? 67.248 -15.904 0.929 1.00 47.48 269 SER A N 1
ATOM 4020 C CA . SER A 1 269 ? 67.446 -14.782 1.835 1.00 47.91 269 SER A CA 1
ATOM 4021 C C . SER A 1 269 ? 68.053 -15.202 3.164 1.00 49.70 269 SER A C 1
ATOM 4022 O O . SER A 1 269 ? 68.624 -14.356 3.863 1.00 50.97 269 SER A O 1
ATOM 4030 N N . GLY A 1 270 ? 67.948 -16.476 3.528 1.00 49.17 270 GLY A N 1
ATOM 4031 C CA . GLY A 1 270 ? 68.388 -16.870 4.844 1.00 46.44 270 GLY A CA 1
ATOM 4032 C C . GLY A 1 270 ? 67.519 -16.214 5.911 1.00 43.72 270 GLY A C 1
ATOM 4033 O O . GLY A 1 270 ? 66.443 -15.673 5.644 1.00 41.58 270 GLY A O 1
ATOM 4037 N N . PHE A 1 271 ? 68.012 -16.270 7.147 1.00 41.83 271 PHE A N 1
ATOM 4038 C CA . PHE A 1 271 ? 67.316 -15.673 8.287 1.00 42.18 271 PHE A CA 1
ATOM 4039 C C . PHE A 1 271 ? 67.792 -14.234 8.499 1.00 47.16 271 PHE A C 1
ATOM 4040 O O . PHE A 1 271 ? 68.340 -13.863 9.538 1.00 49.92 271 PHE A O 1
ATOM 4057 N N . ASP A 1 272 ? 67.563 -13.417 7.471 1.00 47.13 272 ASP A N 1
ATOM 4058 C CA . ASP A 1 272 ? 67.986 -12.018 7.462 1.00 44.94 272 ASP A CA 1
ATOM 4059 C C . ASP A 1 272 ? 66.815 -11.167 7.935 1.00 42.23 272 ASP A C 1
ATOM 4060 O O . ASP A 1 272 ? 65.955 -10.763 7.152 1.00 41.20 272 ASP A O 1
ATOM 4069 N N . TYR A 1 273 ? 66.789 -10.885 9.238 1.00 43.42 273 TYR A N 1
ATOM 4070 C CA . TYR A 1 273 ? 65.683 -10.153 9.857 1.00 38.99 273 TYR A CA 1
ATOM 4071 C C . TYR A 1 273 ? 65.971 -8.651 9.810 1.00 34.93 273 TYR A C 1
ATOM 4072 O O . TYR A 1 273 ? 66.210 -7.987 10.820 1.00 35.56 273 TYR A O 1
ATOM 4090 N N . ARG A 1 274 ? 65.941 -8.121 8.590 1.00 32.95 274 ARG A N 1
ATOM 4091 C CA . ARG A 1 274 ? 66.166 -6.707 8.334 1.00 36.03 274 ARG A CA 1
ATOM 4092 C C . ARG A 1 274 ? 65.091 -6.184 7.393 1.00 38.41 274 ARG A C 1
ATOM 4093 O O . ARG A 1 274 ? 64.544 -6.928 6.574 1.00 37.79 274 ARG A O 1
ATOM 4114 N N . VAL A 1 275 ? 64.789 -4.896 7.524 1.00 36.53 275 VAL A N 1
ATOM 4115 C CA . VAL A 1 275 ? 63.893 -4.195 6.612 1.00 35.22 275 VAL A CA 1
ATOM 4116 C C . VAL A 1 275 ? 64.764 -3.473 5.593 1.00 37.19 275 VAL A C 1
ATOM 4117 O O . VAL A 1 275 ? 65.441 -2.494 5.926 1.00 41.20 275 VAL A O 1
ATOM 4130 N N . THR A 1 276 ? 64.753 -3.950 4.353 1.00 36.24 276 THR A N 1
ATOM 4131 C CA . THR A 1 276 ? 65.644 -3.421 3.334 1.00 41.59 276 THR A CA 1
ATOM 4132 C C . THR A 1 276 ? 64.967 -2.304 2.542 1.00 41.51 276 THR A C 1
ATOM 4133 O O . THR A 1 276 ? 63.754 -2.092 2.616 1.00 38.94 276 THR A O 1
ATOM 4144 N N . ALA A 1 277 ? 65.780 -1.583 1.768 1.00 40.18 277 ALA A N 1
ATOM 4145 C CA . ALA A 1 277 ? 65.275 -0.451 1.001 1.00 38.84 277 ALA A CA 1
ATOM 4146 C C . ALA A 1 277 ? 64.523 -0.912 -0.241 1.00 40.83 277 ALA A C 1
ATOM 4147 O O . ALA A 1 277 ? 63.390 -0.482 -0.484 1.00 43.42 277 ALA A O 1
ATOM 4154 N N . ARG A 1 278 ? 65.138 -1.785 -1.042 1.00 40.80 278 ARG A N 1
ATOM 4155 C CA . ARG A 1 278 ? 64.489 -2.240 -2.267 1.00 43.88 278 ARG A CA 1
ATOM 4156 C C . ARG A 1 278 ? 63.233 -3.045 -1.959 1.00 41.38 278 ARG A C 1
ATOM 4157 O O . ARG A 1 278 ? 62.216 -2.905 -2.648 1.00 38.85 278 ARG A O 1
ATOM 4178 N N . GLY A 1 279 ? 63.284 -3.895 -0.935 1.00 41.25 279 GLY A N 1
ATOM 4179 C CA . GLY A 1 279 ? 62.099 -4.648 -0.562 1.00 40.53 279 GLY A CA 1
ATOM 4180 C C . GLY A 1 279 ? 60.895 -3.756 -0.340 1.00 41.86 279 GLY A C 1
ATOM 4181 O O . GLY A 1 279 ? 59.783 -4.078 -0.765 1.00 43.68 279 GLY A O 1
ATOM 4185 N N . GLN A 1 280 ? 61.102 -2.613 0.316 1.00 38.37 280 GLN A N 1
ATOM 4186 C CA . GLN A 1 280 ? 59.997 -1.696 0.569 1.00 37.14 280 GLN A CA 1
ATOM 4187 C C . GLN A 1 280 ? 59.610 -0.923 -0.685 1.00 39.79 280 GLN A C 1
ATOM 4188 O O . GLN A 1 280 ? 58.424 -0.656 -0.910 1.00 39.65 280 GLN A O 1
ATOM 4202 N N . LEU A 1 281 ? 60.591 -0.557 -1.513 1.00 38.27 281 LEU A N 1
ATOM 4203 C CA . LEU A 1 281 ? 60.281 0.127 -2.764 1.00 34.10 281 LEU A CA 1
ATOM 4204 C C . LEU A 1 281 ? 59.354 -0.720 -3.626 1.00 38.12 281 LEU A C 1
ATOM 4205 O O . LEU A 1 281 ? 58.332 -0.234 -4.123 1.00 40.88 281 LEU A O 1
ATOM 4221 N N . GLU A 1 282 ? 59.695 -1.998 -3.808 1.00 40.37 282 GLU A N 1
ATOM 4222 C CA . GLU A 1 282 ? 58.887 -2.865 -4.658 1.00 41.79 282 GLU A CA 1
ATOM 4223 C C . GLU A 1 282 ? 57.442 -2.914 -4.181 1.00 43.00 282 GLU A C 1
ATOM 4224 O O . GLU A 1 282 ? 56.509 -2.842 -4.990 1.00 43.70 282 GLU A O 1
ATOM 4236 N N . VAL A 1 283 ? 57.236 -3.030 -2.868 1.00 41.53 283 VAL A N 1
ATOM 4237 C CA . VAL A 1 283 ? 55.878 -3.102 -2.340 1.00 39.98 283 VAL A CA 1
ATOM 4238 C C . VAL A 1 283 ? 55.157 -1.776 -2.540 1.00 41.57 283 VAL A C 1
ATOM 4239 O O . VAL A 1 283 ? 53.987 -1.744 -2.942 1.00 43.08 283 VAL A O 1
ATOM 4252 N N . LEU A 1 284 ? 55.838 -0.661 -2.268 1.00 39.91 284 LEU A N 1
ATOM 4253 C CA . LEU A 1 284 ? 55.203 0.644 -2.427 1.00 38.79 284 LEU A CA 1
ATOM 4254 C C . LEU A 1 284 ? 54.791 0.886 -3.875 1.00 37.47 284 LEU A C 1
ATOM 4255 O O . LEU A 1 284 ? 53.704 1.414 -4.138 1.00 36.94 284 LEU A O 1
ATOM 4271 N N . GLN A 1 285 ? 55.643 0.504 -4.830 1.00 37.18 285 GLN A N 1
ATOM 4272 C CA . GLN A 1 285 ? 55.303 0.688 -6.238 1.00 39.12 285 GLN A CA 1
ATOM 4273 C C . GLN A 1 285 ? 54.045 -0.089 -6.602 1.00 39.41 285 GLN A C 1
ATOM 4274 O O . GLN A 1 285 ? 53.128 0.447 -7.235 1.00 39.05 285 GLN A O 1
ATOM 4288 N N . ALA A 1 286 ? 53.988 -1.365 -6.215 1.00 37.33 286 ALA A N 1
ATOM 4289 C CA . ALA A 1 286 ? 52.821 -2.183 -6.526 1.00 39.05 286 ALA A CA 1
ATOM 4290 C C . ALA A 1 286 ? 51.564 -1.616 -5.876 1.00 36.93 286 ALA A C 1
ATOM 4291 O O . ALA A 1 286 ? 50.521 -1.477 -6.526 1.00 34.69 286 ALA A O 1
ATOM 4298 N N . GLY A 1 287 ? 51.645 -1.280 -4.592 1.00 34.78 287 GLY A N 1
ATOM 4299 C CA . GLY A 1 287 ? 50.502 -0.744 -3.883 1.00 38.38 287 GLY A CA 1
ATOM 4300 C C . GLY A 1 287 ? 49.990 0.549 -4.483 1.00 39.88 287 GLY A C 1
ATOM 4301 O O . GLY A 1 287 ? 48.827 0.635 -4.890 1.00 42.23 287 GLY A O 1
ATOM 4305 N N . LEU A 1 288 ? 50.852 1.566 -4.545 1.00 40.64 288 LEU A N 1
ATOM 4306 C CA . LEU A 1 288 ? 50.447 2.847 -5.110 1.00 41.36 288 LEU A CA 1
ATOM 4307 C C . LEU A 1 288 ? 50.215 2.768 -6.612 1.00 41.95 288 LEU A C 1
ATOM 4308 O O . LEU A 1 288 ? 49.517 3.627 -7.163 1.00 44.47 288 LEU A O 1
ATOM 4324 N N . GLY A 1 289 ? 50.782 1.767 -7.285 1.00 42.38 289 GLY A N 1
ATOM 4325 C CA . GLY A 1 289 ? 50.509 1.604 -8.703 1.00 42.71 289 GLY A CA 1
ATOM 4326 C C . GLY A 1 289 ? 49.032 1.409 -8.981 1.00 45.18 289 GLY A C 1
ATOM 4327 O O . GLY A 1 289 ? 48.447 2.097 -9.822 1.00 44.59 289 GLY A O 1
ATOM 4331 N N . ILE A 1 290 ? 48.403 0.470 -8.265 1.00 43.15 290 ILE A N 1
ATOM 4332 C CA . ILE A 1 290 ? 46.982 0.194 -8.455 1.00 42.81 290 ILE A CA 1
ATOM 4333 C C . ILE A 1 290 ? 46.089 0.969 -7.496 1.00 39.86 290 ILE A C 1
ATOM 4334 O O . ILE A 1 290 ? 44.859 0.951 -7.661 1.00 36.73 290 ILE A O 1
ATOM 4350 N N . ALA A 1 291 ? 46.658 1.647 -6.501 1.00 38.79 291 ALA A N 1
ATOM 4351 C CA . ALA A 1 291 ? 45.879 2.349 -5.479 1.00 39.32 291 ALA A CA 1
ATOM 4352 C C . ALA A 1 291 ? 46.552 3.673 -5.150 1.00 36.28 291 ALA A C 1
ATOM 4353 O O . ALA A 1 291 ? 47.154 3.838 -4.083 1.00 36.31 291 ALA A O 1
ATOM 4360 N N . PRO A 1 292 ? 46.460 4.652 -6.052 1.00 38.12 292 PRO A N 1
ATOM 4361 C CA . PRO A 1 292 ? 47.046 5.971 -5.761 1.00 39.24 292 PRO A CA 1
ATOM 4362 C C . PRO A 1 292 ? 46.463 6.635 -4.524 1.00 38.38 292 PRO A C 1
ATOM 4363 O O . PRO A 1 292 ? 47.094 7.545 -3.972 1.00 36.84 292 PRO A O 1
ATOM 4374 N N . GLY A 1 293 ? 45.281 6.214 -4.071 1.00 37.55 293 GLY A N 1
ATOM 4375 C CA . GLY A 1 293 ? 44.688 6.813 -2.889 1.00 36.55 293 GLY A CA 1
ATOM 4376 C C . GLY A 1 293 ? 45.479 6.571 -1.623 1.00 37.55 293 GLY A C 1
ATOM 4377 O O . GLY A 1 293 ? 45.292 7.291 -0.637 1.00 40.95 293 GLY A O 1
ATOM 4381 N N . LEU A 1 294 ? 46.357 5.572 -1.623 1.00 36.67 294 LEU A N 1
ATOM 4382 C CA . LEU A 1 294 ? 47.209 5.297 -0.475 1.00 36.79 294 LEU A CA 1
ATOM 4383 C C . LEU A 1 294 ? 48.433 6.201 -0.421 1.00 36.96 294 LEU A C 1
ATOM 4384 O O . LEU A 1 294 ? 49.263 6.034 0.478 1.00 31.46 294 LEU A O 1
ATOM 4400 N N . ALA A 1 295 ? 48.553 7.157 -1.346 1.00 40.02 295 ALA A N 1
ATOM 4401 C CA . ALA A 1 295 ? 49.768 7.961 -1.441 1.00 42.72 295 ALA A CA 1
ATOM 4402 C C . ALA A 1 295 ? 50.052 8.696 -0.137 1.00 45.91 295 ALA A C 1
ATOM 4403 O O . ALA A 1 295 ? 51.164 8.625 0.399 1.00 45.87 295 ALA A O 1
ATOM 4410 N N . ASP A 1 296 ? 49.059 9.415 0.388 1.00 47.11 296 ASP A N 1
ATOM 4411 C CA . ASP A 1 296 ? 49.222 10.194 1.609 1.00 51.24 296 ASP A CA 1
ATOM 4412 C C . ASP A 1 296 ? 48.696 9.460 2.837 1.00 48.70 296 ASP A C 1
ATOM 4413 O O . ASP A 1 296 ? 48.217 10.094 3.784 1.00 50.26 296 ASP A O 1
ATOM 4422 N N . ALA A 1 297 ? 48.775 8.135 2.840 1.00 46.01 297 ALA A N 1
ATOM 4423 C CA . ALA A 1 297 ? 48.470 7.347 4.023 1.00 45.24 297 ALA A CA 1
ATOM 4424 C C . ALA A 1 297 ? 49.721 7.197 4.876 1.00 43.00 297 ALA A C 1
ATOM 4425 O O . ALA A 1 297 ? 50.847 7.211 4.372 1.00 44.75 297 ALA A O 1
ATOM 4432 N N . THR A 1 298 ? 49.516 7.052 6.181 1.00 39.56 298 THR A N 1
ATOM 4433 C CA . THR A 1 298 ? 50.641 6.902 7.091 1.00 39.40 298 THR A CA 1
ATOM 4434 C C . THR A 1 298 ? 51.243 5.508 6.964 1.00 36.86 298 THR A C 1
ATOM 4435 O O . THR A 1 298 ? 50.531 4.516 6.794 1.00 34.60 298 THR A O 1
ATOM 4446 N N . HIS A 1 299 ? 52.568 5.443 7.038 1.00 35.56 299 HIS A N 1
ATOM 4447 C CA . HIS A 1 299 ? 53.299 4.183 7.102 1.00 34.56 299 HIS A CA 1
ATOM 4448 C C . HIS A 1 299 ? 53.674 3.950 8.561 1.00 36.09 299 HIS A C 1
ATOM 4449 O O . HIS A 1 299 ? 54.552 4.631 9.099 1.00 36.87 299 HIS A O 1
ATOM 4463 N N . ILE A 1 300 ? 53.005 2.993 9.199 1.00 39.23 300 ILE A N 1
ATOM 4464 C CA . ILE A 1 300 ? 53.177 2.785 10.633 1.00 42.04 300 ILE A CA 1
ATOM 4465 C C . ILE A 1 300 ? 54.280 1.774 10.926 1.00 41.69 300 ILE A C 1
ATOM 4466 O O . ILE A 1 300 ? 55.040 1.945 11.882 1.00 44.20 300 ILE A O 1
ATOM 4482 N N . GLU A 1 301 ? 54.400 0.717 10.126 1.00 41.55 301 GLU A N 1
ATOM 4483 C CA . GLU A 1 301 ? 55.445 -0.273 10.352 1.00 42.39 301 GLU A CA 1
ATOM 4484 C C . GLU A 1 301 ? 55.621 -1.118 9.100 1.00 38.09 301 GLU A C 1
ATOM 4485 O O . GLU A 1 301 ? 54.823 -1.057 8.161 1.00 34.74 301 GLU A O 1
ATOM 4497 N N . THR A 1 302 ? 56.691 -1.913 9.105 1.00 38.49 302 THR A N 1
ATOM 4498 C CA . THR A 1 302 ? 56.972 -2.879 8.046 1.00 35.22 302 THR A CA 1
ATOM 4499 C C . THR A 1 302 ? 57.482 -4.149 8.712 1.00 34.39 302 THR A C 1
ATOM 4500 O O . THR A 1 302 ? 58.577 -4.153 9.282 1.00 33.98 302 THR A O 1
ATOM 4511 N N . ARG A 1 303 ? 56.698 -5.218 8.639 1.00 35.22 303 ARG A N 1
ATOM 4512 C CA . ARG A 1 303 ? 57.044 -6.465 9.302 1.00 34.65 303 ARG A CA 1
ATOM 4513 C C . ARG A 1 303 ? 57.893 -7.344 8.391 1.00 31.46 303 ARG A C 1
ATOM 4514 O O . ARG A 1 303 ? 57.913 -7.184 7.168 1.00 27.51 303 ARG A O 1
ATOM 4535 N N . VAL A 1 304 ? 58.607 -8.280 9.012 1.00 33.49 304 VAL A N 1
ATOM 4536 C CA . VAL A 1 304 ? 59.450 -9.231 8.303 1.00 35.97 304 VAL A CA 1
ATOM 4537 C C . VAL A 1 304 ? 59.111 -10.632 8.787 1.00 36.43 304 VAL A C 1
ATOM 4538 O O . VAL A 1 304 ? 58.936 -10.861 9.990 1.00 35.87 304 VAL A O 1
ATOM 4551 N N . GLY A 1 305 ? 59.020 -11.567 7.848 1.00 38.15 305 GLY A N 1
ATOM 4552 C CA . GLY A 1 305 ? 58.716 -12.943 8.176 1.00 38.33 305 GLY A CA 1
ATOM 4553 C C . GLY A 1 305 ? 59.392 -13.909 7.229 1.00 37.41 305 GLY A C 1
ATOM 4554 O O . GLY A 1 305 ? 59.530 -13.621 6.036 1.00 34.34 305 GLY A O 1
ATOM 4558 N N . PHE A 1 306 ? 59.821 -15.057 7.746 1.00 38.08 306 PHE A N 1
ATOM 4559 C CA . PHE A 1 306 ? 60.471 -16.088 6.946 1.00 34.21 306 PHE A CA 1
ATOM 4560 C C . PHE A 1 306 ? 59.459 -17.199 6.686 1.00 33.78 306 PHE A C 1
ATOM 4561 O O . PHE A 1 306 ? 59.106 -17.954 7.598 1.00 32.25 306 PHE A O 1
ATOM 4578 N N . ARG A 1 307 ? 58.988 -17.291 5.447 1.00 35.42 307 ARG A N 1
ATOM 4579 C CA . ARG A 1 307 ? 58.032 -18.328 5.099 1.00 38.91 307 ARG A CA 1
ATOM 4580 C C . ARG A 1 307 ? 58.718 -19.693 5.106 1.00 39.53 307 ARG A C 1
ATOM 4581 O O . ARG A 1 307 ? 59.839 -19.826 4.606 1.00 42.57 307 ARG A O 1
ATOM 4602 N N . PRO A 1 308 ? 58.076 -20.727 5.655 1.00 39.53 308 PRO A N 1
ATOM 4603 C CA . PRO A 1 308 ? 58.630 -22.078 5.505 1.00 41.77 308 PRO A CA 1
ATOM 4604 C C . PRO A 1 308 ? 58.412 -22.596 4.094 1.00 43.26 308 PRO A C 1
ATOM 4605 O O . PRO A 1 308 ? 57.499 -23.389 3.846 1.00 44.41 308 PRO A O 1
ATOM 4616 N N . ALA A 1 309 ? 59.240 -22.135 3.159 1.00 44.71 309 ALA A N 1
ATOM 4617 C CA . ALA A 1 309 ? 59.087 -22.490 1.755 1.00 45.88 309 ALA A CA 1
ATOM 4618 C C . ALA A 1 309 ? 59.774 -23.821 1.486 1.00 46.59 309 ALA A C 1
ATOM 4619 O O . ALA A 1 309 ? 60.974 -23.969 1.740 1.00 49.04 309 ALA A O 1
ATOM 4626 N N . GLY A 1 310 ? 59.015 -24.788 0.973 1.00 47.37 310 GLY A N 1
ATOM 4627 C CA . GLY A 1 310 ? 59.544 -26.097 0.668 1.00 52.21 310 GLY A CA 1
ATOM 4628 C C . GLY A 1 310 ? 59.952 -26.223 -0.791 1.00 56.22 310 GLY A C 1
ATOM 4629 O O . GLY A 1 310 ? 59.630 -25.388 -1.632 1.00 57.61 310 GLY A O 1
ATOM 4633 N N . SER A 1 311 ? 60.688 -27.298 -1.078 1.00 58.01 311 SER A N 1
ATOM 4634 C CA . SER A 1 311 ? 61.059 -27.583 -2.460 1.00 64.12 311 SER A CA 1
ATOM 4635 C C . SER A 1 311 ? 59.817 -27.704 -3.333 1.00 64.90 311 SER A C 1
ATOM 4636 O O . SER A 1 311 ? 59.707 -27.047 -4.375 1.00 66.21 311 SER A O 1
ATOM 4644 N N . ALA A 1 312 ? 58.868 -28.537 -2.917 1.00 65.18 312 ALA A N 1
ATOM 4645 C CA . ALA A 1 312 ? 57.584 -28.650 -3.589 1.00 65.55 312 ALA A CA 1
ATOM 4646 C C . ALA A 1 312 ? 56.578 -27.722 -2.923 1.00 61.63 312 ALA A C 1
ATOM 4647 O O . ALA A 1 312 ? 56.611 -27.520 -1.706 1.00 61.29 312 ALA A O 1
ATOM 4654 N N . MET A 1 313 ? 55.683 -27.153 -3.732 1.00 59.83 313 MET A N 1
ATOM 4655 C CA . MET A 1 313 ? 54.674 -26.249 -3.194 1.00 58.76 313 MET A CA 1
ATOM 4656 C C . MET A 1 313 ? 53.700 -26.961 -2.265 1.00 55.94 313 MET A C 1
ATOM 4657 O O . MET A 1 313 ? 53.044 -26.298 -1.455 1.00 54.94 313 MET A O 1
ATOM 4671 N N . ARG A 1 314 ? 53.585 -28.289 -2.363 1.00 53.84 314 ARG A N 1
ATOM 4672 C CA . ARG A 1 314 ? 52.682 -28.996 -1.471 1.00 53.23 314 ARG A CA 1
ATOM 4673 C C . ARG A 1 314 ? 53.315 -29.142 -0.088 1.00 49.60 314 ARG A C 1
ATOM 4674 O O . ARG A 1 314 ? 54.536 -29.276 0.031 1.00 48.43 314 ARG A O 1
ATOM 4695 N N . PRO A 1 315 ? 52.506 -29.117 0.979 1.00 48.08 315 PRO A N 1
ATOM 4696 C CA . PRO A 1 315 ? 53.082 -29.153 2.329 1.00 46.59 315 PRO A CA 1
ATOM 4697 C C . PRO A 1 315 ? 53.667 -30.507 2.695 1.00 47.74 315 PRO A C 1
ATOM 4698 O O . PRO A 1 315 ? 53.638 -31.451 1.899 1.00 48.44 315 PRO A O 1
ATOM 4709 N N . ILE A 1 316 ? 54.195 -30.603 3.912 1.00 48.17 316 ILE A N 1
ATOM 4710 C CA . ILE A 1 316 ? 54.753 -31.835 4.456 1.00 49.47 316 ILE A CA 1
ATOM 4711 C C . ILE A 1 316 ? 53.992 -32.133 5.739 1.00 54.53 316 ILE A C 1
ATOM 4712 O O . ILE A 1 316 ? 54.124 -31.402 6.729 1.00 55.23 316 ILE A O 1
ATOM 4728 N N . LEU A 1 317 ? 53.196 -33.201 5.726 1.00 54.80 317 LEU A N 1
ATOM 4729 C CA . LEU A 1 317 ? 52.383 -33.576 6.875 1.00 54.67 317 LEU A CA 1
ATOM 4730 C C . LEU A 1 317 ? 52.370 -35.089 7.010 1.00 58.40 317 LEU A C 1
ATOM 4731 O O . LEU A 1 317 ? 52.154 -35.798 6.023 1.00 63.17 317 LEU A O 1
ATOM 4747 N N . GLY A 1 318 ? 52.595 -35.577 8.223 1.00 58.00 318 GLY A N 1
ATOM 4748 C CA . GLY A 1 318 ? 52.490 -36.991 8.520 1.00 60.62 318 GLY A CA 1
ATOM 4749 C C . GLY A 1 318 ? 53.667 -37.494 9.333 1.00 59.61 318 GLY A C 1
ATOM 4750 O O . GLY A 1 318 ? 54.650 -36.795 9.570 1.00 60.78 318 GLY A O 1
ATOM 4754 N N . ARG A 1 319 ? 53.538 -38.748 9.758 1.00 54.36 319 ARG A N 1
ATOM 4755 C CA . ARG A 1 319 ? 54.578 -39.385 10.550 1.00 53.62 319 ARG A CA 1
ATOM 4756 C C . ARG A 1 319 ? 55.836 -39.595 9.718 1.00 50.41 319 ARG A C 1
ATOM 4757 O O . ARG A 1 319 ? 55.786 -39.741 8.494 1.00 50.23 319 ARG A O 1
ATOM 4778 N N . VAL A 1 320 ? 56.975 -39.615 10.401 1.00 48.20 320 VAL A N 1
ATOM 4779 C CA . VAL A 1 320 ? 58.263 -39.793 9.739 1.00 46.40 320 VAL A CA 1
ATOM 4780 C C . VAL A 1 320 ? 58.494 -41.284 9.524 1.00 48.52 320 VAL A C 1
ATOM 4781 O O . VAL A 1 320 ? 58.447 -42.059 10.489 1.00 43.44 320 VAL A O 1
ATOM 4794 N N . PRO A 1 321 ? 58.735 -41.735 8.295 1.00 51.34 321 PRO A N 1
ATOM 4795 C CA . PRO A 1 321 ? 59.010 -43.161 8.086 1.00 54.22 321 PRO A CA 1
ATOM 4796 C C . PRO A 1 321 ? 60.259 -43.608 8.829 1.00 58.60 321 PRO A C 1
ATOM 4797 O O . PRO A 1 321 ? 61.254 -42.886 8.898 1.00 59.10 321 PRO A O 1
ATOM 4808 N N . GLN A 1 322 ? 60.191 -44.814 9.389 1.00 60.45 322 GLN A N 1
ATOM 4809 C CA . GLN A 1 322 ? 61.271 -45.505 10.080 1.00 63.22 322 GLN A CA 1
ATOM 4810 C C . GLN A 1 322 ? 61.629 -44.866 11.416 1.00 61.53 322 GLN A C 1
ATOM 4811 O O . GLN A 1 322 ? 62.575 -45.325 12.069 1.00 58.39 322 GLN A O 1
ATOM 4825 N N . ILE A 1 323 ? 60.904 -43.840 11.857 1.00 60.21 323 ILE A N 1
ATOM 4826 C CA . ILE A 1 323 ? 61.147 -43.187 13.137 1.00 57.97 323 ILE A CA 1
ATOM 4827 C C . ILE A 1 323 ? 59.830 -43.141 13.895 1.00 60.24 323 ILE A C 1
ATOM 4828 O O . ILE A 1 323 ? 58.844 -42.581 13.401 1.00 59.97 323 ILE A O 1
ATOM 4844 N N . ALA A 1 324 ? 59.813 -43.727 15.088 1.00 62.76 324 ALA A N 1
ATOM 4845 C CA . ALA A 1 324 ? 58.608 -43.810 15.895 1.00 63.64 324 ALA A CA 1
ATOM 4846 C C . ALA A 1 324 ? 58.464 -42.573 16.771 1.00 66.41 324 ALA A C 1
ATOM 4847 O O . ALA A 1 324 ? 59.452 -41.967 17.195 1.00 65.78 324 ALA A O 1
ATOM 4854 N N . GLY A 1 325 ? 57.214 -42.202 17.036 1.00 66.38 325 GLY A N 1
ATOM 4855 C CA . GLY A 1 325 ? 56.937 -41.099 17.934 1.00 68.61 325 GLY A CA 1
ATOM 4856 C C . GLY A 1 325 ? 57.330 -39.739 17.403 1.00 71.65 325 GLY A C 1
ATOM 4857 O O . GLY A 1 325 ? 57.687 -38.856 18.190 1.00 71.55 325 GLY A O 1
ATOM 4861 N N . LEU A 1 326 ? 57.276 -39.543 16.087 1.00 71.55 326 LEU A N 1
ATOM 4862 C CA . LEU A 1 326 ? 57.632 -38.270 15.479 1.00 66.67 326 LEU A CA 1
ATOM 4863 C C . LEU A 1 326 ? 56.634 -37.934 14.383 1.00 62.77 326 LEU A C 1
ATOM 4864 O O . LEU A 1 326 ? 56.253 -38.798 13.589 1.00 62.59 326 LEU A O 1
ATOM 4880 N N . THR A 1 327 ? 56.218 -36.671 14.349 1.00 59.47 327 THR A N 1
ATOM 4881 C CA . THR A 1 327 ? 55.291 -36.171 13.345 1.00 55.50 327 THR A CA 1
ATOM 4882 C C . THR A 1 327 ? 55.729 -34.770 12.947 1.00 54.62 327 THR A C 1
ATOM 4883 O O . THR A 1 327 ? 56.080 -33.956 13.805 1.00 52.59 327 THR A O 1
ATOM 4894 N N . ILE A 1 328 ? 55.714 -34.494 11.646 1.00 52.54 328 ILE A N 1
ATOM 4895 C CA . ILE A 1 328 ? 56.229 -33.243 11.105 1.00 48.90 328 ILE A CA 1
ATOM 4896 C C . ILE A 1 328 ? 55.112 -32.520 10.370 1.00 45.59 328 ILE A C 1
ATOM 4897 O O . ILE A 1 328 ? 54.351 -33.134 9.615 1.00 42.05 328 ILE A O 1
ATOM 4913 N N . GLY A 1 329 ? 55.019 -31.214 10.601 1.00 46.95 329 GLY A N 1
ATOM 4914 C CA . GLY A 1 329 ? 54.170 -30.349 9.811 1.00 44.56 329 GLY A CA 1
ATOM 4915 C C . GLY A 1 329 ? 54.911 -29.085 9.430 1.00 45.63 329 GLY A C 1
ATOM 4916 O O . GLY A 1 329 ? 55.312 -28.310 10.304 1.00 48.81 329 GLY A O 1
ATOM 4920 N N . ASN A 1 330 ? 55.107 -28.864 8.137 1.00 45.68 330 ASN A N 1
ATOM 4921 C CA . ASN A 1 330 ? 55.888 -27.726 7.664 1.00 45.52 330 ASN A CA 1
ATOM 4922 C C . ASN A 1 330 ? 55.669 -27.597 6.161 1.00 46.97 330 ASN A C 1
ATOM 4923 O O . ASN A 1 330 ? 54.986 -28.417 5.540 1.00 44.81 330 ASN A O 1
ATOM 4934 N N . GLY A 1 331 ? 56.256 -26.555 5.581 1.00 45.38 331 GLY A N 1
ATOM 4935 C CA . GLY A 1 331 ? 56.123 -26.307 4.161 1.00 43.42 331 GLY A CA 1
ATOM 4936 C C . GLY A 1 331 ? 54.909 -25.500 3.774 1.00 41.72 331 GLY A C 1
ATOM 4937 O O . GLY A 1 331 ? 54.484 -25.565 2.615 1.00 43.33 331 GLY A O 1
ATOM 4941 N N . LEU A 1 332 ? 54.334 -24.739 4.706 1.00 42.12 332 LEU A N 1
ATOM 4942 C CA . LEU A 1 332 ? 53.122 -23.986 4.408 1.00 42.29 332 LEU A CA 1
ATOM 4943 C C . LEU A 1 332 ? 53.381 -22.818 3.468 1.00 40.71 332 LEU A C 1
ATOM 4944 O O . LEU A 1 332 ? 52.431 -22.299 2.874 1.00 42.09 332 LEU A O 1
ATOM 4960 N N . GLY A 1 333 ? 54.633 -22.395 3.325 1.00 39.08 333 GLY A N 1
ATOM 4961 C CA . GLY A 1 333 ? 54.957 -21.380 2.335 1.00 40.06 333 GLY A CA 1
ATOM 4962 C C . GLY A 1 333 ? 54.149 -20.114 2.535 1.00 36.28 333 GLY A C 1
ATOM 4963 O O . GLY A 1 333 ? 54.053 -19.578 3.645 1.00 36.56 333 GLY A O 1
ATOM 4967 N N . ALA A 1 334 ? 53.551 -19.628 1.446 1.00 33.75 334 ALA A N 1
ATOM 4968 C CA . ALA A 1 334 ? 52.833 -18.361 1.437 1.00 36.73 334 ALA A CA 1
ATOM 4969 C C . ALA A 1 334 ? 51.323 -18.537 1.559 1.00 38.23 334 ALA A C 1
ATOM 4970 O O . ALA A 1 334 ? 50.571 -17.605 1.252 1.00 40.26 334 ALA A O 1
ATOM 4977 N N . SER A 1 335 ? 50.864 -19.709 2.000 1.00 37.93 335 SER A N 1
ATOM 4978 C CA . SER A 1 335 ? 49.440 -19.989 2.146 1.00 36.87 335 SER A CA 1
ATOM 4979 C C . SER A 1 335 ? 49.145 -20.648 3.488 1.00 36.45 335 SER A C 1
ATOM 4980 O O . SER A 1 335 ? 48.151 -21.364 3.631 1.00 37.27 335 SER A O 1
ATOM 4988 N N . GLY A 1 336 ? 49.998 -20.409 4.486 1.00 37.87 336 GLY A N 1
ATOM 4989 C CA . GLY A 1 336 ? 49.848 -21.100 5.755 1.00 38.41 336 GLY A CA 1
ATOM 4990 C C . GLY A 1 336 ? 48.644 -20.636 6.550 1.00 40.43 336 GLY A C 1
ATOM 4991 O O . GLY A 1 336 ? 47.986 -21.438 7.217 1.00 43.22 336 GLY A O 1
ATOM 4995 N N . LEU A 1 337 ? 48.341 -19.338 6.503 1.00 39.98 337 LEU A N 1
ATOM 4996 C CA . LEU A 1 337 ? 47.179 -18.849 7.235 1.00 43.36 337 LEU A CA 1
ATOM 4997 C C . LEU A 1 337 ? 45.893 -19.473 6.708 1.00 42.51 337 LEU A C 1
ATOM 4998 O O . LEU A 1 337 ? 44.920 -19.618 7.456 1.00 42.72 337 LEU A O 1
ATOM 5014 N N . THR A 1 338 ? 45.871 -19.859 5.432 1.00 43.47 338 THR A N 1
ATOM 5015 C CA . THR A 1 338 ? 44.716 -20.564 4.889 1.00 43.47 338 THR A CA 1
ATOM 5016 C C . THR A 1 338 ? 44.782 -22.055 5.199 1.00 44.09 338 THR A C 1
ATOM 5017 O O . THR A 1 338 ? 43.781 -22.654 5.607 1.00 47.00 338 THR A O 1
ATOM 5028 N N . VAL A 1 339 ? 45.955 -22.664 5.017 1.00 40.46 339 VAL A N 1
ATOM 5029 C CA . VAL A 1 339 ? 46.089 -24.104 5.208 1.00 40.13 339 VAL A CA 1
ATOM 5030 C C . VAL A 1 339 ? 46.320 -24.456 6.674 1.00 37.97 339 VAL A C 1
ATOM 5031 O O . VAL A 1 339 ? 45.843 -25.494 7.146 1.00 35.21 339 VAL A O 1
ATOM 5044 N N . GLY A 1 340 ? 47.040 -23.610 7.407 1.00 36.15 340 GLY A N 1
ATOM 5045 C CA . GLY A 1 340 ? 47.474 -23.911 8.752 1.00 34.99 340 GLY A CA 1
ATOM 5046 C C . GLY A 1 340 ? 46.389 -24.464 9.655 1.00 32.85 340 GLY A C 1
ATOM 5047 O O . GLY A 1 340 ? 46.488 -25.585 10.166 1.00 32.24 340 GLY A O 1
ATOM 5051 N N . PRO A 1 341 ? 45.332 -23.677 9.880 1.00 29.69 341 PRO A N 1
ATOM 5052 C CA . PRO A 1 341 ? 44.273 -24.128 10.802 1.00 33.34 341 PRO A CA 1
ATOM 5053 C C . PRO A 1 341 ? 43.776 -25.538 10.523 1.00 35.82 341 PRO A C 1
ATOM 5054 O O . PRO A 1 341 ? 43.752 -26.375 11.434 1.00 34.83 341 PRO A O 1
ATOM 5065 N N . PHE A 1 342 ? 43.380 -25.829 9.282 1.00 37.99 342 PHE A N 1
ATOM 5066 C CA . PHE A 1 342 ? 42.913 -27.175 8.967 1.00 37.65 342 PHE A CA 1
ATOM 5067 C C . PHE A 1 342 ? 44.058 -28.181 9.012 1.00 41.03 342 PHE A C 1
ATOM 5068 O O . PHE A 1 342 ? 43.877 -29.313 9.476 1.00 43.99 342 PHE A O 1
ATOM 5085 N N . ALA A 1 343 ? 45.243 -27.791 8.537 1.00 40.59 343 ALA A N 1
ATOM 5086 C CA . ALA A 1 343 ? 46.379 -28.705 8.582 1.00 40.27 343 ALA A CA 1
ATOM 5087 C C . ALA A 1 343 ? 46.672 -29.150 10.006 1.00 38.11 343 ALA A C 1
ATOM 5088 O O . ALA A 1 343 ? 47.086 -30.294 10.227 1.00 40.35 343 ALA A O 1
ATOM 5095 N N . GLY A 1 344 ? 46.465 -28.267 10.984 1.00 42.13 344 GLY A N 1
ATOM 5096 C CA . GLY A 1 344 ? 46.617 -28.672 12.371 1.00 45.62 344 GLY A CA 1
ATOM 5097 C C . GLY A 1 344 ? 45.632 -29.756 12.763 1.00 46.83 344 GLY A C 1
ATOM 5098 O O . GLY A 1 344 ? 45.990 -30.717 13.448 1.00 47.74 344 GLY A O 1
ATOM 5102 N N . HIS A 1 345 ? 44.376 -29.617 12.331 1.00 46.53 345 HIS A N 1
ATOM 5103 C CA . HIS A 1 345 ? 43.383 -30.655 12.583 1.00 49.68 345 HIS A CA 1
ATOM 5104 C C . HIS A 1 345 ? 43.824 -32.001 12.020 1.00 51.09 345 HIS A C 1
ATOM 5105 O O . HIS A 1 345 ? 43.508 -33.049 12.595 1.00 50.28 345 HIS A O 1
ATOM 5119 N N . LEU A 1 346 ? 44.547 -31.995 10.899 1.00 49.75 346 LEU A N 1
ATOM 5120 C CA . LEU A 1 346 ? 45.064 -33.240 10.343 1.00 49.37 346 LEU A CA 1
ATOM 5121 C C . LEU A 1 346 ? 46.159 -33.821 11.228 1.00 51.38 346 LEU A C 1
ATOM 5122 O O . LEU A 1 346 ? 46.151 -35.018 11.540 1.00 52.67 346 LEU A O 1
ATOM 5138 N N . LEU A 1 347 ? 47.116 -32.986 11.640 1.00 51.22 347 LEU A N 1
ATOM 5139 C CA . LEU A 1 347 ? 48.192 -33.465 12.501 1.00 52.62 347 LEU A CA 1
ATOM 5140 C C . LEU A 1 347 ? 47.639 -34.073 13.783 1.00 53.37 347 LEU A C 1
ATOM 5141 O O . LEU A 1 347 ? 48.126 -35.111 14.248 1.00 52.24 347 LEU A O 1
ATOM 5157 N N . ALA A 1 348 ? 46.619 -33.443 14.368 1.00 53.90 348 ALA A N 1
ATOM 5158 C CA . ALA A 1 348 ? 46.004 -33.988 15.572 1.00 54.88 348 ALA A CA 1
ATOM 5159 C C . ALA A 1 348 ? 45.554 -35.427 15.351 1.00 56.00 348 ALA A C 1
ATOM 5160 O O . ALA A 1 348 ? 45.912 -36.329 16.116 1.00 58.41 348 ALA A O 1
ATOM 5167 N N . GLY A 1 349 ? 44.769 -35.660 14.298 1.00 56.56 349 GLY A N 1
ATOM 5168 C CA . GLY A 1 349 ? 44.306 -37.009 14.023 1.00 54.91 349 GLY A CA 1
ATOM 5169 C C . GLY A 1 349 ? 45.447 -37.985 13.811 1.00 55.32 349 GLY A C 1
ATOM 5170 O O . GLY A 1 349 ? 45.389 -39.131 14.262 1.00 58.12 349 GLY A O 1
ATOM 5174 N N . VAL A 1 350 ? 46.504 -37.542 13.129 1.00 55.82 350 VAL A N 1
ATOM 5175 C CA . VAL A 1 350 ? 47.635 -38.424 12.845 1.00 56.78 350 VAL A CA 1
ATOM 5176 C C . VAL A 1 350 ? 48.228 -38.957 14.142 1.00 60.71 350 VAL A C 1
ATOM 5177 O O . VAL A 1 350 ? 48.300 -40.172 14.365 1.00 61.22 350 VAL A O 1
ATOM 5190 N N . VAL A 1 351 ? 48.663 -38.049 15.018 1.00 61.32 351 VAL A N 1
ATOM 5191 C CA . VAL A 1 351 ? 49.366 -38.461 16.229 1.00 62.72 351 VAL A CA 1
ATOM 5192 C C . VAL A 1 351 ? 48.472 -39.313 17.122 1.00 63.36 351 VAL A C 1
ATOM 5193 O O . VAL A 1 351 ? 48.964 -40.179 17.856 1.00 62.52 351 VAL A O 1
ATOM 5206 N N . MET A 1 352 ? 47.156 -39.097 17.073 1.00 65.53 352 MET A N 1
ATOM 5207 C CA . MET A 1 352 ? 46.242 -39.862 17.914 1.00 69.78 352 MET A CA 1
ATOM 5208 C C . MET A 1 352 ? 45.843 -41.195 17.296 1.00 70.29 352 MET A C 1
ATOM 5209 O O . MET A 1 352 ? 45.415 -42.095 18.025 1.00 68.41 352 MET A O 1
ATOM 5223 N N . GLY A 1 353 ? 45.974 -41.344 15.980 1.00 73.16 353 GLY A N 1
ATOM 5224 C CA . GLY A 1 353 ? 45.603 -42.568 15.303 1.00 77.21 353 GLY A CA 1
ATOM 5225 C C . GLY A 1 353 ? 44.247 -42.543 14.634 1.00 78.45 353 GLY A C 1
ATOM 5226 O O . GLY A 1 353 ? 43.852 -43.555 14.043 1.00 81.53 353 GLY A O 1
ATOM 5230 N N . GLU A 1 354 ? 43.521 -41.427 14.708 1.00 80.14 354 GLU A N 1
ATOM 5231 C CA . GLU A 1 354 ? 42.235 -41.327 14.042 1.00 81.20 354 GLU A CA 1
ATOM 5232 C C . GLU A 1 354 ? 42.417 -41.460 12.531 1.00 80.66 354 GLU A C 1
ATOM 5233 O O . GLU A 1 354 ? 43.496 -41.183 11.999 1.00 76.56 354 GLU A O 1
ATOM 5245 N N . PRO A 1 355 ? 41.376 -41.883 11.817 1.00 84.09 355 PRO A N 1
ATOM 5246 C CA . PRO A 1 355 ? 41.480 -41.969 10.358 1.00 82.20 355 PRO A CA 1
ATOM 5247 C C . PRO A 1 355 ? 41.633 -40.591 9.735 1.00 80.83 355 PRO A C 1
ATOM 5248 O O . PRO A 1 355 ? 41.130 -39.589 10.249 1.00 79.71 355 PRO A O 1
ATOM 5259 N N . ALA A 1 356 ? 42.344 -40.551 8.612 1.00 79.18 356 ALA A N 1
ATOM 5260 C CA . ALA A 1 356 ? 42.665 -39.291 7.954 1.00 74.15 356 ALA A CA 1
ATOM 5261 C C . ALA A 1 356 ? 41.485 -38.829 7.109 1.00 70.52 356 ALA A C 1
ATOM 5262 O O . ALA A 1 356 ? 41.019 -39.562 6.229 1.00 71.72 356 ALA A O 1
ATOM 5269 N N . GLU A 1 357 ? 41.002 -37.612 7.376 1.00 66.39 357 GLU A N 1
ATOM 5270 C CA . GLU A 1 357 ? 39.954 -37.041 6.538 1.00 66.75 357 GLU A CA 1
ATOM 5271 C C . GLU A 1 357 ? 40.407 -36.927 5.089 1.00 66.71 357 GLU A C 1
ATOM 5272 O O . GLU A 1 357 ? 39.580 -36.990 4.172 1.00 68.20 357 GLU A O 1
ATOM 5284 N N . VAL A 1 358 ? 41.706 -36.757 4.866 1.00 65.22 358 VAL A N 1
ATOM 5285 C CA . VAL A 1 358 ? 42.273 -36.717 3.521 1.00 62.71 358 VAL A CA 1
ATOM 5286 C C . VAL A 1 358 ? 43.479 -37.649 3.485 1.00 62.65 358 VAL A C 1
ATOM 5287 O O . VAL A 1 358 ? 44.295 -37.633 4.418 1.00 62.00 358 VAL A O 1
ATOM 5300 N N . PRO A 1 359 ? 43.636 -38.472 2.449 1.00 65.38 359 PRO A N 1
ATOM 5301 C CA . PRO A 1 359 ? 44.820 -39.342 2.375 1.00 64.91 359 PRO A CA 1
ATOM 5302 C C . PRO A 1 359 ? 46.098 -38.519 2.415 1.00 65.01 359 PRO A C 1
ATOM 5303 O O . PRO A 1 359 ? 46.358 -37.697 1.533 1.00 63.31 359 PRO A O 1
ATOM 5314 N N . LEU A 1 360 ? 46.899 -38.749 3.452 1.00 64.37 360 LEU A N 1
ATOM 5315 C CA . LEU A 1 360 ? 48.089 -37.953 3.716 1.00 65.17 360 LEU A CA 1
ATOM 5316 C C . LEU A 1 360 ? 49.354 -38.547 3.109 1.00 65.82 360 LEU A C 1
ATOM 5317 O O . LEU A 1 360 ? 50.444 -38.013 3.342 1.00 66.29 360 LEU A O 1
ATOM 5333 N N . GLU A 1 361 ? 49.241 -39.629 2.336 1.00 67.46 361 GLU A N 1
ATOM 5334 C CA . GLU A 1 361 ? 50.431 -40.229 1.741 1.00 67.92 361 GLU A CA 1
ATOM 5335 C C . GLU A 1 361 ? 51.140 -39.242 0.823 1.00 64.07 361 GLU A C 1
ATOM 5336 O O . GLU A 1 361 ? 52.375 -39.209 0.766 1.00 60.35 361 GLU A O 1
ATOM 5348 N N . ARG A 1 362 ? 50.373 -38.422 0.102 1.00 63.31 362 ARG A N 1
ATOM 5349 C CA . ARG A 1 362 ? 50.944 -37.459 -0.831 1.00 63.86 362 ARG A CA 1
ATOM 5350 C C . ARG A 1 362 ? 51.698 -36.329 -0.141 1.00 60.55 362 ARG A C 1
ATOM 5351 O O . ARG A 1 362 ? 52.334 -35.527 -0.833 1.00 59.94 362 ARG A O 1
ATOM 5372 N N . TYR A 1 363 ? 51.642 -36.240 1.189 1.00 59.12 363 TYR A N 1
ATOM 5373 C CA . TYR A 1 363 ? 52.315 -35.179 1.925 1.00 57.23 363 TYR A CA 1
ATOM 5374 C C . TYR A 1 363 ? 53.316 -35.697 2.948 1.00 59.01 363 TYR A C 1
ATOM 5375 O O . TYR A 1 363 ? 53.958 -34.885 3.623 1.00 57.50 363 TYR A O 1
ATOM 5393 N N . SER A 1 364 ? 53.471 -37.009 3.084 1.00 64.68 364 SER A N 1
ATOM 5394 C CA . SER A 1 364 ? 54.316 -37.541 4.142 1.00 63.98 364 SER A CA 1
ATOM 5395 C C . SER A 1 364 ? 55.763 -37.100 3.930 1.00 62.60 364 SER A C 1
ATOM 5396 O O . SER A 1 364 ? 56.223 -37.000 2.786 1.00 61.79 364 SER A O 1
ATOM 5404 N N . PRO A 1 365 ? 56.510 -36.830 5.003 1.00 60.82 365 PRO A N 1
ATOM 5405 C CA . PRO A 1 365 ? 57.934 -36.512 4.838 1.00 59.36 365 PRO A CA 1
ATOM 5406 C C . PRO A 1 365 ? 58.740 -37.732 4.427 1.00 58.78 365 PRO A C 1
ATOM 5407 O O . PRO A 1 365 ? 58.194 -38.833 4.302 1.00 59.52 365 PRO A O 1
ATOM 5418 N N . THR A 1 366 ? 60.037 -37.547 4.215 1.00 59.15 366 THR A N 1
ATOM 5419 C CA . THR A 1 366 ? 60.930 -38.644 3.885 1.00 59.49 366 THR A CA 1
ATOM 5420 C C . THR A 1 366 ? 61.572 -39.198 5.152 1.00 63.69 366 THR A C 1
ATOM 5421 O O . THR A 1 366 ? 61.596 -38.551 6.202 1.00 63.27 366 THR A O 1
ATOM 5432 N N . GLY A 1 367 ? 62.094 -40.416 5.041 1.00 67.03 367 GLY A N 1
ATOM 5433 C CA . GLY A 1 367 ? 62.716 -41.080 6.160 1.00 71.49 367 GLY A CA 1
ATOM 5434 C C . GLY A 1 367 ? 64.187 -40.741 6.279 1.00 77.15 367 GLY A C 1
ATOM 5435 O O . GLY A 1 367 ? 64.733 -39.952 5.500 1.00 79.01 367 GLY A O 1
ATOM 5439 N N . PRO A 1 368 ? 64.858 -41.331 7.265 1.00 83.11 368 PRO A N 1
ATOM 5440 C CA . PRO A 1 368 ? 66.293 -41.071 7.431 1.00 89.88 368 PRO A CA 1
ATOM 5441 C C . PRO A 1 368 ? 67.097 -41.596 6.253 1.00 97.02 368 PRO A C 1
ATOM 5442 O O . PRO A 1 368 ? 66.853 -42.694 5.747 1.00 98.38 368 PRO A O 1
ATOM 5453 N N . GLU A 1 369 ? 68.064 -40.793 5.818 1.00 105.86 369 GLU A N 1
ATOM 5454 C CA . GLU A 1 369 ? 68.963 -41.152 4.723 1.00 111.64 369 GLU A CA 1
ATOM 5455 C C . GLU A 1 369 ? 70.227 -41.743 5.338 1.00 113.28 369 GLU A C 1
ATOM 5456 O O . GLU A 1 369 ? 71.106 -41.012 5.801 1.00 112.79 369 GLU A O 1
ATOM 5468 N N . ALA A 1 370 ? 70.307 -43.072 5.346 1.00 113.93 370 ALA A N 1
ATOM 5469 C CA . ALA A 1 370 ? 71.426 -43.794 5.951 1.00 113.16 370 ALA A CA 1
ATOM 5470 C C . ALA A 1 370 ? 72.771 -43.173 5.588 1.00 113.21 370 ALA A C 1
ATOM 5471 O O . ALA A 1 370 ? 73.630 -42.984 6.450 1.00 112.62 370 ALA A O 1
ATOM 5478 N N . MET B 1 1 ? 30.891 25.059 6.989 1.00 108.36 1 MET B N 1
ATOM 5479 C CA . MET B 1 1 ? 31.575 26.166 7.717 1.00 107.35 1 MET B CA 1
ATOM 5480 C C . MET B 1 1 ? 31.084 26.236 9.160 1.00 102.98 1 MET B C 1
ATOM 5481 O O . MET B 1 1 ? 31.313 27.222 9.859 1.00 104.61 1 MET B O 1
ATOM 5497 N N . ARG B 1 2 ? 30.410 25.178 9.610 1.00 93.00 2 ARG B N 1
ATOM 5498 C CA . ARG B 1 2 ? 29.722 25.240 10.894 1.00 82.34 2 ARG B CA 1
ATOM 5499 C C . ARG B 1 2 ? 30.707 25.239 12.059 1.00 78.66 2 ARG B C 1
ATOM 5500 O O . ARG B 1 2 ? 30.787 26.212 12.817 1.00 82.56 2 ARG B O 1
ATOM 5521 N N . VAL B 1 3 ? 31.478 24.164 12.213 1.00 71.29 3 VAL B N 1
ATOM 5522 C CA . VAL B 1 3 ? 32.268 23.939 13.418 1.00 66.16 3 VAL B CA 1
ATOM 5523 C C . VAL B 1 3 ? 33.698 23.579 13.046 1.00 63.00 3 VAL B C 1
ATOM 5524 O O . VAL B 1 3 ? 33.939 22.870 12.063 1.00 64.85 3 VAL B O 1
ATOM 5537 N N . LEU B 1 4 ? 34.644 24.062 13.850 1.00 58.38 4 LEU B N 1
ATOM 5538 C CA . LEU B 1 4 ? 36.058 23.731 13.721 1.00 54.35 4 LEU B CA 1
ATOM 5539 C C . LEU B 1 4 ? 36.555 23.278 15.085 1.00 50.77 4 LEU B C 1
ATOM 5540 O O . LEU B 1 4 ? 36.444 24.022 16.066 1.00 48.48 4 LEU B O 1
ATOM 5556 N N . ILE B 1 5 ? 37.092 22.062 15.151 1.00 47.45 5 ILE B N 1
ATOM 5557 C CA . ILE B 1 5 ? 37.563 21.465 16.394 1.00 42.22 5 ILE B CA 1
ATOM 5558 C C . ILE B 1 5 ? 39.083 21.408 16.354 1.00 43.19 5 ILE B C 1
ATOM 5559 O O . ILE B 1 5 ? 39.668 20.930 15.375 1.00 45.41 5 ILE B O 1
ATOM 5575 N N . ILE B 1 6 ? 39.717 21.886 17.420 1.00 42.44 6 ILE B N 1
ATOM 5576 C CA . ILE B 1 6 ? 41.169 21.884 17.556 1.00 39.65 6 ILE B CA 1
ATOM 5577 C C . ILE B 1 6 ? 41.525 20.812 18.574 1.00 40.43 6 ILE B C 1
ATOM 5578 O O . ILE B 1 6 ? 41.269 20.971 19.774 1.00 46.98 6 ILE B O 1
ATOM 5594 N N . GLY B 1 7 ? 42.114 19.718 18.099 1.00 39.19 7 GLY B N 1
ATOM 5595 C CA . GLY B 1 7 ? 42.440 18.598 18.958 1.00 41.41 7 GLY B CA 1
ATOM 5596 C C . GLY B 1 7 ? 41.396 17.506 18.868 1.00 41.70 7 GLY B C 1
ATOM 5597 O O . GLY B 1 7 ? 40.214 17.750 19.127 1.00 40.25 7 GLY B O 1
ATOM 5601 N N . ALA B 1 8 ? 41.820 16.296 18.503 1.00 42.75 8 ALA B N 1
ATOM 5602 C CA . ALA B 1 8 ? 40.890 15.198 18.272 1.00 42.07 8 ALA B CA 1
ATOM 5603 C C . ALA B 1 8 ? 41.169 14.027 19.205 1.00 43.26 8 ALA B C 1
ATOM 5604 O O . ALA B 1 8 ? 41.218 12.873 18.766 1.00 42.28 8 ALA B O 1
ATOM 5611 N N . GLY B 1 9 ? 41.366 14.312 20.488 1.00 45.13 9 GLY B N 1
ATOM 5612 C CA . GLY B 1 9 ? 41.454 13.255 21.475 1.00 42.40 9 GLY B CA 1
ATOM 5613 C C . GLY B 1 9 ? 40.087 12.665 21.754 1.00 40.90 9 GLY B C 1
ATOM 5614 O O . GLY B 1 9 ? 39.173 12.797 20.935 1.00 38.08 9 GLY B O 1
ATOM 5618 N N . ILE B 1 10 ? 39.926 12.013 22.906 1.00 40.05 10 ILE B N 1
ATOM 5619 C CA . ILE B 1 10 ? 38.623 11.454 23.249 1.00 39.50 10 ILE B CA 1
ATOM 5620 C C . ILE B 1 10 ? 37.574 12.554 23.342 1.00 40.12 10 ILE B C 1
ATOM 5621 O O . ILE B 1 10 ? 36.400 12.334 23.019 1.00 40.81 10 ILE B O 1
ATOM 5637 N N . LEU B 1 11 ? 37.973 13.751 23.773 1.00 41.06 11 LEU B N 1
ATOM 5638 C CA . LEU B 1 11 ? 37.011 14.832 23.957 1.00 43.08 11 LEU B CA 1
ATOM 5639 C C . LEU B 1 11 ? 36.680 15.509 22.632 1.00 48.06 11 LEU B C 1
ATOM 5640 O O . LEU B 1 11 ? 35.505 15.719 22.310 1.00 45.03 11 LEU B O 1
ATOM 5656 N N . GLY B 1 12 ? 37.705 15.861 21.853 1.00 51.01 12 GLY B N 1
ATOM 5657 C CA . GLY B 1 12 ? 37.459 16.454 20.551 1.00 50.33 12 GLY B CA 1
ATOM 5658 C C . GLY B 1 12 ? 36.785 15.505 19.583 1.00 49.22 12 GLY B C 1
ATOM 5659 O O . GLY B 1 12 ? 36.048 15.940 18.694 1.00 52.64 12 GLY B O 1
ATOM 5663 N N . ALA B 1 13 ? 37.023 14.201 19.736 1.00 47.14 13 ALA B N 1
ATOM 5664 C CA . ALA B 1 13 ? 36.390 13.230 18.853 1.00 45.85 13 ALA B CA 1
ATOM 5665 C C . ALA B 1 13 ? 34.921 13.043 19.207 1.00 47.12 13 ALA B C 1
ATOM 5666 O O . ALA B 1 13 ? 34.071 12.939 18.316 1.00 49.56 13 ALA B O 1
ATOM 5673 N N . SER B 1 14 ? 34.605 13.001 20.503 1.00 45.76 14 SER B N 1
ATOM 5674 C CA . SER B 1 14 ? 33.214 12.846 20.916 1.00 43.51 14 SER B CA 1
ATOM 5675 C C . SER B 1 14 ? 32.379 14.046 20.490 1.00 45.50 14 SER B C 1
ATOM 5676 O O . SER B 1 14 ? 31.219 13.895 20.091 1.00 48.01 14 SER B O 1
ATOM 5684 N N . ALA B 1 15 ? 32.950 15.249 20.579 1.00 44.13 15 ALA B N 1
ATOM 5685 C CA . ALA B 1 15 ? 32.248 16.439 20.113 1.00 44.79 15 ALA B CA 1
ATOM 5686 C C . ALA B 1 15 ? 31.906 16.321 18.633 1.00 44.87 15 ALA B C 1
ATOM 5687 O O . ALA B 1 15 ? 30.765 16.566 18.224 1.00 45.45 15 ALA B O 1
ATOM 5694 N N . ALA B 1 16 ? 32.889 15.942 17.813 1.00 41.34 16 ALA B N 1
ATOM 5695 C CA . ALA B 1 16 ? 32.642 15.775 16.385 1.00 43.39 16 ALA B CA 1
ATOM 5696 C C . ALA B 1 16 ? 31.586 14.707 16.135 1.00 43.16 16 ALA B C 1
ATOM 5697 O O . ALA B 1 16 ? 30.671 14.896 15.326 1.00 45.96 16 ALA B O 1
ATOM 5704 N N . TYR B 1 17 ? 31.702 13.568 16.820 1.00 40.93 17 TYR B N 1
ATOM 5705 C CA . TYR B 1 17 ? 30.723 12.501 16.653 1.00 47.12 17 TYR B CA 1
ATOM 5706 C C . TYR B 1 17 ? 29.312 13.015 16.901 1.00 49.67 17 TYR B C 1
ATOM 5707 O O . TYR B 1 17 ? 28.395 12.756 16.114 1.00 52.29 17 TYR B O 1
ATOM 5725 N N . HIS B 1 18 ? 29.124 13.761 17.989 1.00 48.79 18 HIS B N 1
ATOM 5726 C CA . HIS B 1 18 ? 27.792 14.240 18.334 1.00 47.31 18 HIS B CA 1
ATOM 5727 C C . HIS B 1 18 ? 27.358 15.409 17.461 1.00 49.55 18 HIS B C 1
ATOM 5728 O O . HIS B 1 18 ? 26.156 15.601 17.248 1.00 51.35 18 HIS B O 1
ATOM 5742 N N . LEU B 1 19 ? 28.308 16.191 16.949 1.00 51.47 19 LEU B N 1
ATOM 5743 C CA . LEU B 1 19 ? 27.953 17.306 16.078 1.00 55.16 19 LEU B CA 1
ATOM 5744 C C . LEU B 1 19 ? 27.568 16.829 14.683 1.00 57.90 19 LEU B C 1
ATOM 5745 O O . LEU B 1 19 ? 26.630 17.362 14.081 1.00 59.77 19 LEU B O 1
ATOM 5761 N N . ALA B 1 20 ? 28.277 15.828 14.155 1.00 60.96 20 ALA B N 1
ATOM 5762 C CA . ALA B 1 20 ? 27.949 15.316 12.829 1.00 67.38 20 ALA B CA 1
ATOM 5763 C C . ALA B 1 20 ? 26.523 14.786 12.770 1.00 72.74 20 ALA B C 1
ATOM 5764 O O . ALA B 1 20 ? 25.872 14.872 11.721 1.00 73.73 20 ALA B O 1
ATOM 5771 N N . ARG B 1 21 ? 26.019 14.236 13.878 1.00 75.72 21 ARG B N 1
ATOM 5772 C CA . ARG B 1 21 ? 24.648 13.742 13.906 1.00 79.51 21 ARG B CA 1
ATOM 5773 C C . ARG B 1 21 ? 23.626 14.868 13.838 1.00 77.57 21 ARG B C 1
ATOM 5774 O O . ARG B 1 21 ? 22.479 14.623 13.450 1.00 79.06 21 ARG B O 1
ATOM 5795 N N . LEU B 1 22 ? 24.009 16.087 14.208 1.00 73.36 22 LEU B N 1
ATOM 5796 C CA . LEU B 1 22 ? 23.121 17.239 14.146 1.00 73.22 22 LEU B CA 1
ATOM 5797 C C . LEU B 1 22 ? 23.172 17.947 12.796 1.00 71.62 22 LEU B C 1
ATOM 5798 O O . LEU B 1 22 ? 22.601 19.034 12.659 1.00 72.02 22 LEU B O 1
ATOM 5814 N N . GLY B 1 23 ? 23.842 17.364 11.805 1.00 70.87 23 GLY B N 1
ATOM 5815 C CA . GLY B 1 23 ? 23.874 17.929 10.472 1.00 72.42 23 GLY B CA 1
ATOM 5816 C C . GLY B 1 23 ? 24.858 19.057 10.268 1.00 70.57 23 GLY B C 1
ATOM 5817 O O . GLY B 1 23 ? 24.848 19.675 9.196 1.00 70.01 23 GLY B O 1
ATOM 5821 N N . ALA B 1 24 ? 25.706 19.348 11.249 1.00 68.74 24 ALA B N 1
ATOM 5822 C CA . ALA B 1 24 ? 26.662 20.438 11.125 1.00 71.10 24 ALA B CA 1
ATOM 5823 C C . ALA B 1 24 ? 27.924 19.970 10.412 1.00 67.92 24 ALA B C 1
ATOM 5824 O O . ALA B 1 24 ? 28.355 18.824 10.569 1.00 68.78 24 ALA B O 1
ATOM 5831 N N . GLN B 1 25 ? 28.510 20.866 9.618 1.00 67.15 25 GLN B N 1
ATOM 5832 C CA . GLN B 1 25 ? 29.771 20.594 8.933 1.00 67.65 25 GLN B CA 1
ATOM 5833 C C . GLN B 1 25 ? 30.903 20.685 9.947 1.00 64.04 25 GLN B C 1
ATOM 5834 O O . GLN B 1 25 ? 31.175 21.763 10.485 1.00 61.78 25 GLN B O 1
ATOM 5848 N N . VAL B 1 26 ? 31.571 19.563 10.206 1.00 63.27 26 VAL B N 1
ATOM 5849 C CA . VAL B 1 26 ? 32.617 19.482 11.218 1.00 59.59 26 VAL B CA 1
ATOM 5850 C C . VAL B 1 26 ? 33.967 19.401 10.519 1.00 59.42 26 VAL B C 1
ATOM 5851 O O . VAL B 1 26 ? 34.179 18.541 9.656 1.00 61.70 26 VAL B O 1
ATOM 5864 N N . GLU B 1 27 ? 34.875 20.299 10.894 1.00 59.53 27 GLU B N 1
ATOM 5865 C CA . GLU B 1 27 ? 36.250 20.310 10.406 1.00 59.47 27 GLU B CA 1
ATOM 5866 C C . GLU B 1 27 ? 37.160 20.067 11.604 1.00 60.29 27 GLU B C 1
ATOM 5867 O O . GLU B 1 27 ? 37.214 20.891 12.523 1.00 63.39 27 GLU B O 1
ATOM 5879 N N . ILE B 1 28 ? 37.866 18.939 11.600 1.00 55.55 28 ILE B N 1
ATOM 5880 C CA . ILE B 1 28 ? 38.708 18.527 12.716 1.00 47.64 28 ILE B CA 1
ATOM 5881 C C . ILE B 1 28 ? 40.164 18.728 12.324 1.00 46.96 28 ILE B C 1
ATOM 5882 O O . ILE B 1 28 ? 40.573 18.368 11.214 1.00 48.28 28 ILE B O 1
ATOM 5898 N N . ILE B 1 29 ? 40.944 19.301 13.238 1.00 46.52 29 ILE B N 1
ATOM 5899 C CA . ILE B 1 29 ? 42.374 19.512 13.054 1.00 44.22 29 ILE B CA 1
ATOM 5900 C C . ILE B 1 29 ? 43.075 19.013 14.309 1.00 46.85 29 ILE B C 1
ATOM 5901 O O . ILE B 1 29 ? 42.796 19.499 15.412 1.00 50.68 29 ILE B O 1
ATOM 5917 N N . ASP B 1 30 ? 43.977 18.046 14.148 1.00 46.13 30 ASP B N 1
ATOM 5918 C CA . ASP B 1 30 ? 44.654 17.423 15.277 1.00 45.87 30 ASP B CA 1
ATOM 5919 C C . ASP B 1 30 ? 46.110 17.174 14.919 1.00 46.02 30 ASP B C 1
ATOM 5920 O O . ASP B 1 30 ? 46.403 16.544 13.899 1.00 47.03 30 ASP B O 1
ATOM 5929 N N . GLN B 1 31 ? 47.016 17.666 15.768 1.00 46.63 31 GLN B N 1
ATOM 5930 C CA . GLN B 1 31 ? 48.448 17.513 15.531 1.00 44.84 31 GLN B CA 1
ATOM 5931 C C . GLN B 1 31 ? 48.956 16.148 15.973 1.00 41.73 31 GLN B C 1
ATOM 5932 O O . GLN B 1 31 ? 49.910 15.628 15.385 1.00 40.44 31 GLN B O 1
ATOM 5946 N N . ASN B 1 32 ? 48.335 15.554 16.991 1.00 44.97 32 ASN B N 1
ATOM 5947 C CA . ASN B 1 32 ? 48.783 14.285 17.562 1.00 43.01 32 ASN B CA 1
ATOM 5948 C C . ASN B 1 32 ? 50.191 14.426 18.147 1.00 37.16 32 ASN B C 1
ATOM 5949 O O . ASN B 1 32 ? 51.146 13.772 17.723 1.00 34.09 32 ASN B O 1
ATOM 5960 N N . HIS B 1 33 ? 50.299 15.312 19.133 1.00 37.81 33 HIS B N 1
ATOM 5961 C CA . HIS B 1 33 ? 51.566 15.509 19.818 1.00 36.89 33 HIS B CA 1
ATOM 5962 C C . HIS B 1 33 ? 52.030 14.195 20.444 1.00 37.82 33 HIS B C 1
ATOM 5963 O O . HIS B 1 33 ? 51.203 13.405 20.914 1.00 37.24 33 HIS B O 1
ATOM 5977 N N . PRO B 1 34 ? 53.334 13.925 20.469 1.00 38.76 34 PRO B N 1
ATOM 5978 C CA . PRO B 1 34 ? 53.825 12.806 21.280 1.00 37.72 34 PRO B CA 1
ATOM 5979 C C . PRO B 1 34 ? 53.400 12.981 22.730 1.00 39.94 34 PRO B C 1
ATOM 5980 O O . PRO B 1 34 ? 53.502 14.070 23.298 1.00 39.45 34 PRO B O 1
ATOM 5991 N N . GLY B 1 35 ? 52.914 11.899 23.325 1.00 42.47 35 GLY B N 1
ATOM 5992 C CA . GLY B 1 35 ? 52.341 11.963 24.650 1.00 43.58 35 GLY B CA 1
ATOM 5993 C C . GLY B 1 35 ? 50.871 12.308 24.683 1.00 43.87 35 GLY B C 1
ATOM 5994 O O . GLY B 1 35 ? 50.353 12.633 25.758 1.00 45.60 35 GLY B O 1
ATOM 5998 N N . LYS B 1 36 ? 50.189 12.269 23.541 1.00 42.77 36 LYS B N 1
ATOM 5999 C CA . LYS B 1 36 ? 48.743 12.446 23.508 1.00 39.48 36 LYS B CA 1
ATOM 6000 C C . LYS B 1 36 ? 48.091 11.577 24.571 1.00 36.08 36 LYS B C 1
ATOM 6001 O O . LYS B 1 36 ? 48.254 10.353 24.572 1.00 38.99 36 LYS B O 1
ATOM 6020 N N . ALA B 1 37 ? 47.363 12.220 25.486 1.00 32.66 37 ALA B N 1
ATOM 6021 C CA . ALA B 1 37 ? 46.844 11.514 26.653 1.00 35.56 37 ALA B CA 1
ATOM 6022 C C . ALA B 1 37 ? 45.987 10.319 26.253 1.00 30.64 37 ALA B C 1
ATOM 6023 O O . ALA B 1 37 ? 46.097 9.242 26.850 1.00 28.01 37 ALA B O 1
ATOM 6030 N N . THR B 1 38 ? 45.125 10.489 25.247 1.00 32.75 38 THR B N 1
ATOM 6031 C CA . THR B 1 38 ? 44.180 9.437 24.893 1.00 33.33 38 THR B CA 1
ATOM 6032 C C . THR B 1 38 ? 44.869 8.201 24.326 1.00 34.52 38 THR B C 1
ATOM 6033 O O . THR B 1 38 ? 44.309 7.103 24.410 1.00 34.86 38 THR B O 1
ATOM 6044 N N . LEU B 1 39 ? 46.065 8.348 23.752 1.00 37.82 39 LEU B N 1
ATOM 6045 C CA . LEU B 1 39 ? 46.795 7.182 23.271 1.00 41.26 39 LEU B CA 1
ATOM 6046 C C . LEU B 1 39 ? 47.332 6.333 24.413 1.00 44.04 39 LEU B C 1
ATOM 6047 O O . LEU B 1 39 ? 47.577 5.137 24.218 1.00 46.57 39 LEU B O 1
ATOM 6063 N N . ALA B 1 40 ? 47.523 6.923 25.594 1.00 44.72 40 ALA B N 1
ATOM 6064 C CA . ALA B 1 40 ? 48.024 6.207 26.758 1.00 44.94 40 ALA B CA 1
ATOM 6065 C C . ALA B 1 40 ? 46.934 5.873 27.766 1.00 44.54 40 ALA B C 1
ATOM 6066 O O . ALA B 1 40 ? 47.214 5.176 28.747 1.00 46.93 40 ALA B O 1
ATOM 6073 N N . GLY B 1 41 ? 45.709 6.344 27.550 1.00 45.78 41 GLY B N 1
ATOM 6074 C CA . GLY B 1 41 ? 44.618 6.084 28.469 1.00 50.11 41 GLY B CA 1
ATOM 6075 C C . GLY B 1 41 ? 44.424 4.612 28.769 1.00 57.61 41 GLY B C 1
ATOM 6076 O O . GLY B 1 41 ? 44.169 3.811 27.864 1.00 57.74 41 GLY B O 1
ATOM 6080 N N . ALA B 1 42 ? 44.540 4.248 30.048 1.00 61.89 42 ALA B N 1
ATOM 6081 C CA . ALA B 1 42 ? 44.409 2.853 30.451 1.00 64.49 42 ALA B CA 1
ATOM 6082 C C . ALA B 1 42 ? 43.098 2.260 29.954 1.00 66.23 42 ALA B C 1
ATOM 6083 O O . ALA B 1 42 ? 43.088 1.277 29.205 1.00 67.02 42 ALA B O 1
ATOM 6090 N N . GLY B 1 43 ? 41.977 2.858 30.355 1.00 70.92 43 GLY B N 1
ATOM 6091 C CA . GLY B 1 43 ? 40.681 2.367 29.932 1.00 71.59 43 GLY B CA 1
ATOM 6092 C C . GLY B 1 43 ? 39.816 1.772 31.024 1.00 68.85 43 GLY B C 1
ATOM 6093 O O . GLY B 1 43 ? 39.136 0.771 30.790 1.00 68.95 43 GLY B O 1
ATOM 6097 N N . VAL B 1 44 ? 39.838 2.355 32.219 1.00 65.50 44 VAL B N 1
ATOM 6098 C CA . VAL B 1 44 ? 38.962 1.928 33.305 1.00 62.57 44 VAL B CA 1
ATOM 6099 C C . VAL B 1 44 ? 37.695 2.773 33.282 1.00 62.25 44 VAL B C 1
ATOM 6100 O O . VAL B 1 44 ? 37.760 4.007 33.225 1.00 62.44 44 VAL B O 1
ATOM 6113 N N . VAL B 1 45 ? 36.540 2.110 33.335 1.00 62.16 45 VAL B N 1
ATOM 6114 C CA . VAL B 1 45 ? 35.238 2.778 33.361 1.00 63.39 45 VAL B CA 1
ATOM 6115 C C . VAL B 1 45 ? 34.498 2.242 34.585 1.00 63.63 45 VAL B C 1
ATOM 6116 O O . VAL B 1 45 ? 33.816 1.214 34.518 1.00 62.55 45 VAL B O 1
ATOM 6129 N N . CYS B 1 46 ? 34.624 2.942 35.712 1.00 64.28 46 CYS B N 1
ATOM 6130 C CA . CYS B 1 46 ? 33.986 2.527 36.955 1.00 64.44 46 CYS B CA 1
ATOM 6131 C C . CYS B 1 46 ? 33.920 3.704 37.921 1.00 68.19 46 CYS B C 1
ATOM 6132 O O . CYS B 1 46 ? 34.756 3.809 38.828 1.00 69.32 46 CYS B O 1
ATOM 6140 N N . PRO B 1 47 ? 32.945 4.604 37.770 1.00 68.34 47 PRO B N 1
ATOM 6141 C CA . PRO B 1 47 ? 32.931 5.823 38.591 1.00 69.53 47 PRO B CA 1
ATOM 6142 C C . PRO B 1 47 ? 32.480 5.590 40.022 1.00 67.66 47 PRO B C 1
ATOM 6143 O O . PRO B 1 47 ? 32.852 6.343 40.928 1.00 68.58 47 PRO B O 1
ATOM 6154 N N . TRP B 1 48 ? 31.672 4.551 40.234 1.00 69.23 48 TRP B N 1
ATOM 6155 C CA . TRP B 1 48 ? 31.052 4.339 41.537 1.00 74.68 48 TRP B CA 1
ATOM 6156 C C . TRP B 1 48 ? 32.072 4.292 42.666 1.00 77.73 48 TRP B C 1
ATOM 6157 O O . TRP B 1 48 ? 31.714 4.551 43.821 1.00 78.94 48 TRP B O 1
ATOM 6178 N N . ALA B 1 49 ? 33.332 3.979 42.363 1.00 84.45 49 ALA B N 1
ATOM 6179 C CA . ALA B 1 49 ? 34.359 3.846 43.388 1.00 88.94 49 ALA B CA 1
ATOM 6180 C C . ALA B 1 49 ? 35.184 5.108 43.595 1.00 91.29 49 ALA B C 1
ATOM 6181 O O . ALA B 1 49 ? 35.884 5.207 44.609 1.00 91.43 49 ALA B O 1
ATOM 6188 N N . THR B 1 50 ? 35.125 6.064 42.668 1.00 94.21 50 THR B N 1
ATOM 6189 C CA . THR B 1 50 ? 35.935 7.272 42.772 1.00 94.72 50 THR B CA 1
ATOM 6190 C C . THR B 1 50 ? 35.774 7.912 44.144 1.00 100.38 50 THR B C 1
ATOM 6191 O O . THR B 1 50 ? 34.660 8.046 44.655 1.00 102.67 50 THR B O 1
ATOM 6202 N N . GLU B 1 51 ? 36.898 8.306 44.741 1.00 101.09 51 GLU B N 1
ATOM 6203 C CA . GLU B 1 51 ? 36.875 8.924 46.060 1.00 104.96 51 GLU B CA 1
ATOM 6204 C C . GLU B 1 51 ? 36.563 10.414 46.007 1.00 111.00 51 GLU B C 1
ATOM 6205 O O . GLU B 1 51 ? 36.280 11.006 47.054 1.00 111.00 51 GLU B O 1
ATOM 6217 N N . ALA B 1 52 ? 36.601 11.028 44.827 1.00 123.23 52 ALA B N 1
ATOM 6218 C CA . ALA B 1 52 ? 36.259 12.440 44.678 1.00 127.76 52 ALA B CA 1
ATOM 6219 C C . ALA B 1 52 ? 34.758 12.596 44.878 1.00 139.20 52 ALA B C 1
ATOM 6220 O O . ALA B 1 52 ? 33.967 12.368 43.960 1.00 136.22 52 ALA B O 1
ATOM 6227 N N . ASP B 1 53 ? 34.359 12.990 46.088 1.00 139.39 53 ASP B N 1
ATOM 6228 C CA . ASP B 1 53 ? 32.948 13.089 46.459 1.00 138.50 53 ASP B CA 1
ATOM 6229 C C . ASP B 1 53 ? 32.532 14.557 46.435 1.00 135.57 53 ASP B C 1
ATOM 6230 O O . ASP B 1 53 ? 32.524 15.253 47.447 1.00 138.91 53 ASP B O 1
ATOM 6234 N N . ASP B 1 54 ? 32.185 15.020 45.244 1.00 119.98 54 ASP B N 1
ATOM 6235 C CA . ASP B 1 54 ? 31.649 16.351 44.999 1.00 107.90 54 ASP B CA 1
ATOM 6236 C C . ASP B 1 54 ? 30.371 16.211 44.196 1.00 99.18 54 ASP B C 1
ATOM 6237 O O . ASP B 1 54 ? 30.009 15.108 43.775 1.00 97.26 54 ASP B O 1
ATOM 6246 N N . PRO B 1 55 ? 29.651 17.314 43.964 1.00 89.56 55 PRO B N 1
ATOM 6247 C CA . PRO B 1 55 ? 28.490 17.247 43.064 1.00 83.94 55 PRO B CA 1
ATOM 6248 C C . PRO B 1 55 ? 28.866 16.967 41.619 1.00 77.08 55 PRO B C 1
ATOM 6249 O O . PRO B 1 55 ? 27.968 16.801 40.785 1.00 78.05 55 PRO B O 1
ATOM 6260 N N . ASP B 1 56 ? 30.161 16.916 41.297 1.00 71.81 56 ASP B N 1
ATOM 6261 C CA . ASP B 1 56 ? 30.577 16.465 39.974 1.00 68.34 56 ASP B CA 1
ATOM 6262 C C . ASP B 1 56 ? 30.137 15.030 39.720 1.00 69.30 56 ASP B C 1
ATOM 6263 O O . ASP B 1 56 ? 29.959 14.630 38.563 1.00 69.48 56 ASP B O 1
ATOM 6272 N N . TRP B 1 57 ? 29.966 14.241 40.782 1.00 67.67 57 TRP B N 1
ATOM 6273 C CA . TRP B 1 57 ? 29.465 12.881 40.621 1.00 68.35 57 TRP B CA 1
ATOM 6274 C C . TRP B 1 57 ? 28.109 12.876 39.926 1.00 68.41 57 TRP B C 1
ATOM 6275 O O . TRP B 1 57 ? 27.917 12.188 38.917 1.00 69.32 57 TRP B O 1
ATOM 6296 N N . TYR B 1 58 ? 27.152 13.642 40.456 1.00 69.26 58 TYR B N 1
ATOM 6297 C CA . TYR B 1 58 ? 25.809 13.640 39.886 1.00 70.73 58 TYR B CA 1
ATOM 6298 C C . TYR B 1 58 ? 25.792 14.197 38.470 1.00 69.66 58 TYR B C 1
ATOM 6299 O O . TYR B 1 58 ? 24.902 13.856 37.682 1.00 69.18 58 TYR B O 1
ATOM 6317 N N . LEU B 1 59 ? 26.756 15.048 38.125 1.00 67.63 59 LEU B N 1
ATOM 6318 C CA . LEU B 1 59 ? 26.726 15.770 36.860 1.00 67.46 59 LEU B CA 1
ATOM 6319 C C . LEU B 1 59 ? 27.522 15.094 35.753 1.00 68.33 59 LEU B C 1
ATOM 6320 O O . LEU B 1 59 ? 27.035 15.006 34.622 1.00 68.88 59 LEU B O 1
ATOM 6336 N N . LEU B 1 60 ? 28.733 14.617 36.037 1.00 67.42 60 LEU B N 1
ATOM 6337 C CA . LEU B 1 60 ? 29.616 14.097 35.000 1.00 66.25 60 LEU B CA 1
ATOM 6338 C C . LEU B 1 60 ? 29.875 12.603 35.144 1.00 68.27 60 LEU B C 1
ATOM 6339 O O . LEU B 1 60 ? 29.610 11.840 34.211 1.00 68.75 60 LEU B O 1
ATOM 6355 N N . TYR B 1 61 ? 30.380 12.157 36.296 1.00 69.99 61 TYR B N 1
ATOM 6356 C CA . TYR B 1 61 ? 30.765 10.756 36.435 1.00 71.00 61 TYR B CA 1
ATOM 6357 C C . TYR B 1 61 ? 29.558 9.839 36.282 1.00 72.31 61 TYR B C 1
ATOM 6358 O O . TYR B 1 61 ? 29.573 8.900 35.477 1.00 71.52 61 TYR B O 1
ATOM 6376 N N . ALA B 1 62 ? 28.498 10.097 37.051 1.00 73.81 62 ALA B N 1
ATOM 6377 C CA . ALA B 1 62 ? 27.315 9.246 36.988 1.00 74.44 62 ALA B CA 1
ATOM 6378 C C . ALA B 1 62 ? 26.668 9.309 35.611 1.00 75.06 62 ALA B C 1
ATOM 6379 O O . ALA B 1 62 ? 26.395 8.275 34.991 1.00 79.42 62 ALA B O 1
ATOM 6386 N N . ARG B 1 63 ? 26.419 10.522 35.112 1.00 75.04 63 ARG B N 1
ATOM 6387 C CA . ARG B 1 63 ? 25.767 10.663 33.814 1.00 79.89 63 ARG B CA 1
ATOM 6388 C C . ARG B 1 63 ? 26.638 10.103 32.696 1.00 83.22 63 ARG B C 1
ATOM 6389 O O . ARG B 1 63 ? 26.129 9.493 31.749 1.00 79.41 63 ARG B O 1
ATOM 6410 N N . GLY B 1 64 ? 27.955 10.293 32.793 1.00 97.08 64 GLY B N 1
ATOM 6411 C CA . GLY B 1 64 ? 28.836 9.833 31.732 1.00 105.27 64 GLY B CA 1
ATOM 6412 C C . GLY B 1 64 ? 28.915 8.321 31.646 1.00 109.09 64 GLY B C 1
ATOM 6413 O O . GLY B 1 64 ? 28.846 7.748 30.555 1.00 107.63 64 GLY B O 1
ATOM 6417 N N . ALA B 1 65 ? 29.063 7.652 32.791 1.00 109.38 65 ALA B N 1
ATOM 6418 C CA . ALA B 1 65 ? 29.143 6.197 32.794 1.00 109.64 65 ALA B CA 1
ATOM 6419 C C . ALA B 1 65 ? 27.823 5.544 32.409 1.00 107.61 65 ALA B C 1
ATOM 6420 O O . ALA B 1 65 ? 27.825 4.400 31.943 1.00 110.72 65 ALA B O 1
ATOM 6427 N N . ARG B 1 66 ? 26.700 6.238 32.598 1.00 95.00 66 ARG B N 1
ATOM 6428 C CA . ARG B 1 66 ? 25.413 5.690 32.190 1.00 83.92 66 ARG B CA 1
ATOM 6429 C C . ARG B 1 66 ? 25.224 5.740 30.680 1.00 76.86 66 ARG B C 1
ATOM 6430 O O . ARG B 1 66 ? 24.424 4.967 30.141 1.00 73.91 66 ARG B O 1
ATOM 6451 N N . TYR B 1 67 ? 25.944 6.627 29.990 1.00 72.37 67 TYR B N 1
ATOM 6452 C CA . TYR B 1 67 ? 25.810 6.773 28.546 1.00 68.63 67 TYR B CA 1
ATOM 6453 C C . TYR B 1 67 ? 26.614 5.737 27.772 1.00 63.88 67 TYR B C 1
ATOM 6454 O O . TYR B 1 67 ? 26.295 5.470 26.608 1.00 61.52 67 TYR B O 1
ATOM 6472 N N . TYR B 1 68 ? 27.639 5.144 28.389 1.00 64.97 68 TYR B N 1
ATOM 6473 C CA . TYR B 1 68 ? 28.457 4.157 27.691 1.00 66.76 68 TYR B CA 1
ATOM 6474 C C . TYR B 1 68 ? 27.604 3.049 27.087 1.00 78.65 68 TYR B C 1
ATOM 6475 O O . TYR B 1 68 ? 27.874 2.584 25.973 1.00 78.22 68 TYR B O 1
ATOM 6493 N N . GLY B 1 69 ? 26.568 2.611 27.804 1.00 88.35 69 GLY B N 1
ATOM 6494 C CA . GLY B 1 69 ? 25.698 1.579 27.264 1.00 90.34 69 GLY B CA 1
ATOM 6495 C C . GLY B 1 69 ? 25.107 1.970 25.923 1.00 88.76 69 GLY B C 1
ATOM 6496 O O . GLY B 1 69 ? 25.179 1.214 24.951 1.00 88.24 69 GLY B O 1
ATOM 6500 N N . THR B 1 70 ? 24.521 3.166 25.853 1.00 83.48 70 THR B N 1
ATOM 6501 C CA . THR B 1 70 ? 23.930 3.628 24.601 1.00 80.59 70 THR B CA 1
ATOM 6502 C C . THR B 1 70 ? 24.992 3.833 23.529 1.00 74.90 70 THR B C 1
ATOM 6503 O O . THR B 1 70 ? 24.798 3.443 22.371 1.00 75.16 70 THR B O 1
ATOM 6514 N N . LEU B 1 71 ? 26.123 4.438 23.896 1.00 70.23 71 LEU B N 1
ATOM 6515 C CA . LEU B 1 71 ? 27.117 4.823 22.899 1.00 63.20 71 LEU B CA 1
ATOM 6516 C C . LEU B 1 71 ? 27.704 3.602 22.202 1.00 62.84 71 LEU B C 1
ATOM 6517 O O . LEU B 1 71 ? 27.842 3.583 20.973 1.00 64.05 71 LEU B O 1
ATOM 6533 N N . ILE B 1 72 ? 28.060 2.571 22.971 1.00 63.86 72 ILE B N 1
ATOM 6534 C CA . ILE B 1 72 ? 28.691 1.393 22.382 1.00 65.95 72 ILE B CA 1
ATOM 6535 C C . ILE B 1 72 ? 27.776 0.759 21.343 1.00 74.21 72 ILE B C 1
ATOM 6536 O O . ILE B 1 72 ? 28.237 0.272 20.303 1.00 74.14 72 ILE B O 1
ATOM 6552 N N . GLU B 1 73 ? 26.468 0.752 21.603 1.00 82.09 73 GLU B N 1
ATOM 6553 C CA . GLU B 1 73 ? 25.536 0.162 20.649 1.00 86.97 73 GLU B CA 1
ATOM 6554 C C . GLU B 1 73 ? 25.328 1.067 19.442 1.00 88.88 73 GLU B C 1
ATOM 6555 O O . GLU B 1 73 ? 25.311 0.589 18.302 1.00 91.80 73 GLU B O 1
ATOM 6567 N N . GLU B 1 74 ? 25.171 2.374 19.667 1.00 86.81 74 GLU B N 1
ATOM 6568 C CA . GLU B 1 74 ? 25.060 3.300 18.546 1.00 82.64 74 GLU B CA 1
ATOM 6569 C C . GLU B 1 74 ? 26.257 3.168 17.613 1.00 78.78 74 GLU B C 1
ATOM 6570 O O . GLU B 1 74 ? 26.114 3.267 16.389 1.00 79.65 74 GLU B O 1
ATOM 6574 N N . LEU B 1 75 ? 27.446 2.937 18.175 1.00 70.71 75 LEU B N 1
ATOM 6575 C CA . LEU B 1 75 ? 28.628 2.724 17.347 1.00 71.29 75 LEU B CA 1
ATOM 6576 C C . LEU B 1 75 ? 28.605 1.344 16.704 1.00 73.62 75 LEU B C 1
ATOM 6577 O O . LEU B 1 75 ? 28.959 1.194 15.528 1.00 78.20 75 LEU B O 1
ATOM 6593 N N . ARG B 1 76 ? 28.193 0.324 17.459 1.00 75.42 76 ARG B N 1
ATOM 6594 C CA . ARG B 1 76 ? 28.169 -1.028 16.915 1.00 80.74 76 ARG B CA 1
ATOM 6595 C C . ARG B 1 76 ? 27.263 -1.112 15.693 1.00 80.18 76 ARG B C 1
ATOM 6596 O O . ARG B 1 76 ? 27.562 -1.837 14.737 1.00 78.63 76 ARG B O 1
ATOM 6617 N N . GLY B 1 77 ? 26.159 -0.370 15.700 1.00 81.74 77 GLY B N 1
ATOM 6618 C CA . GLY B 1 77 ? 25.236 -0.383 14.584 1.00 82.96 77 GLY B CA 1
ATOM 6619 C C . GLY B 1 77 ? 25.673 0.494 13.432 1.00 78.24 77 GLY B C 1
ATOM 6620 O O . GLY B 1 77 ? 24.876 0.797 12.539 1.00 81.02 77 GLY B O 1
ATOM 6624 N N . GLN B 1 78 ? 26.943 0.911 13.433 1.00 73.35 78 GLN B N 1
ATOM 6625 C CA . GLN B 1 78 ? 27.478 1.767 12.384 1.00 72.85 78 GLN B CA 1
ATOM 6626 C C . GLN B 1 78 ? 28.740 1.189 11.752 1.00 74.02 78 GLN B C 1
ATOM 6627 O O . GLN B 1 78 ? 29.445 1.911 11.038 1.00 73.34 78 GLN B O 1
ATOM 6641 N N . GLY B 1 79 ? 29.042 -0.086 11.993 1.00 76.37 79 GLY B N 1
ATOM 6642 C CA . GLY B 1 79 ? 30.225 -0.713 11.445 1.00 76.84 79 GLY B CA 1
ATOM 6643 C C . GLY B 1 79 ? 31.440 -0.684 12.345 1.00 74.51 79 GLY B C 1
ATOM 6644 O O . GLY B 1 79 ? 32.469 -1.271 11.987 1.00 69.88 79 GLY B O 1
ATOM 6648 N N . GLU B 1 80 ? 31.359 -0.021 13.497 1.00 76.05 80 GLU B N 1
ATOM 6649 C CA . GLU B 1 80 ? 32.474 0.078 14.436 1.00 76.28 80 GLU B CA 1
ATOM 6650 C C . GLU B 1 80 ? 32.277 -0.983 15.513 1.00 76.44 80 GLU B C 1
ATOM 6651 O O . GLU B 1 80 ? 31.459 -0.817 16.421 1.00 74.16 80 GLU B O 1
ATOM 6663 N N . THR B 1 81 ? 33.030 -2.078 15.407 1.00 80.87 81 THR B N 1
ATOM 6664 C CA . THR B 1 81 ? 32.922 -3.191 16.339 1.00 87.23 81 THR B CA 1
ATOM 6665 C C . THR B 1 81 ? 34.205 -3.446 17.118 1.00 89.04 81 THR B C 1
ATOM 6666 O O . THR B 1 81 ? 34.253 -4.401 17.902 1.00 88.13 81 THR B O 1
ATOM 6677 N N . GLU B 1 82 ? 35.239 -2.631 16.930 1.00 92.45 82 GLU B N 1
ATOM 6678 C CA . GLU B 1 82 ? 36.519 -2.798 17.615 1.00 93.76 82 GLU B CA 1
ATOM 6679 C C . GLU B 1 82 ? 36.742 -1.576 18.501 1.00 92.24 82 GLU B C 1
ATOM 6680 O O . GLU B 1 82 ? 37.375 -0.602 18.088 1.00 94.59 82 GLU B O 1
ATOM 6692 N N . LEU B 1 83 ? 36.217 -1.637 19.724 1.00 84.20 83 LEU B N 1
ATOM 6693 C CA . LEU B 1 83 ? 36.411 -0.587 20.712 1.00 75.49 83 LEU B CA 1
ATOM 6694 C C . LEU B 1 83 ? 37.157 -1.073 21.945 1.00 73.20 83 LEU B C 1
ATOM 6695 O O . LEU B 1 83 ? 37.461 -0.261 22.826 1.00 73.74 83 LEU B O 1
ATOM 6711 N N . GLY B 1 84 ? 37.460 -2.367 22.035 1.00 67.72 84 GLY B N 1
ATOM 6712 C CA . GLY B 1 84 ? 38.087 -2.903 23.227 1.00 63.83 84 GLY B CA 1
ATOM 6713 C C . GLY B 1 84 ? 37.237 -2.801 24.472 1.00 62.60 84 GLY B C 1
ATOM 6714 O O . GLY B 1 84 ? 37.758 -2.943 25.582 1.00 62.16 84 GLY B O 1
ATOM 6718 N N . TYR B 1 85 ? 35.938 -2.560 24.321 1.00 60.50 85 TYR B N 1
ATOM 6719 C CA . TYR B 1 85 ? 35.043 -2.389 25.455 1.00 57.21 85 TYR B CA 1
ATOM 6720 C C . TYR B 1 85 ? 34.473 -3.732 25.894 1.00 58.15 85 TYR B C 1
ATOM 6721 O O . TYR B 1 85 ? 34.234 -4.627 25.080 1.00 57.58 85 TYR B O 1
ATOM 6739 N N . SER B 1 86 ? 34.258 -3.862 27.202 1.00 58.17 86 SER B N 1
ATOM 6740 C CA . SER B 1 86 ? 33.645 -5.061 27.755 1.00 60.03 86 SER B CA 1
ATOM 6741 C C . SER B 1 86 ? 33.203 -4.808 29.191 1.00 60.28 86 SER B C 1
ATOM 6742 O O . SER B 1 86 ? 33.979 -4.301 30.008 1.00 57.02 86 SER B O 1
ATOM 6750 N N . ARG B 1 87 ? 31.952 -5.150 29.501 1.00 63.14 87 ARG B N 1
ATOM 6751 C CA . ARG B 1 87 ? 31.402 -4.987 30.846 1.00 62.17 87 ARG B CA 1
ATOM 6752 C C . ARG B 1 87 ? 31.845 -6.190 31.676 1.00 57.21 87 ARG B C 1
ATOM 6753 O O . ARG B 1 87 ? 31.084 -7.121 31.951 1.00 57.28 87 ARG B O 1
ATOM 6774 N N . VAL B 1 88 ? 33.120 -6.160 32.080 1.00 50.59 88 VAL B N 1
ATOM 6775 C CA . VAL B 1 88 ? 33.739 -7.302 32.746 1.00 48.41 88 VAL B CA 1
ATOM 6776 C C . VAL B 1 88 ? 33.639 -7.231 34.262 1.00 51.03 88 VAL B C 1
ATOM 6777 O O . VAL B 1 88 ? 34.048 -8.181 34.944 1.00 55.58 88 VAL B O 1
ATOM 6790 N N . GLY B 1 89 ? 33.110 -6.143 34.814 1.00 48.14 89 GLY B N 1
ATOM 6791 C CA . GLY B 1 89 ? 33.065 -5.964 36.248 1.00 45.82 89 GLY B CA 1
ATOM 6792 C C . GLY B 1 89 ? 34.357 -5.375 36.783 1.00 43.45 89 GLY B C 1
ATOM 6793 O O . GLY B 1 89 ? 35.354 -5.219 36.077 1.00 45.28 89 GLY B O 1
ATOM 6797 N N . ALA B 1 90 ? 34.334 -5.042 38.072 1.00 41.34 90 ALA B N 1
ATOM 6798 C CA . ALA B 1 90 ? 35.467 -4.397 38.716 1.00 39.27 90 ALA B CA 1
ATOM 6799 C C . ALA B 1 90 ? 35.622 -4.911 40.139 1.00 37.12 90 ALA B C 1
ATOM 6800 O O . ALA B 1 90 ? 34.642 -5.260 40.803 1.00 39.56 90 ALA B O 1
ATOM 6807 N N . LEU B 1 91 ? 36.870 -4.951 40.598 1.00 33.77 91 LEU B N 1
ATOM 6808 C CA . LEU B 1 91 ? 37.213 -5.334 41.959 1.00 35.09 91 LEU B CA 1
ATOM 6809 C C . LEU B 1 91 ? 37.901 -4.160 42.638 1.00 38.91 91 LEU B C 1
ATOM 6810 O O . LEU B 1 91 ? 38.894 -3.635 42.122 1.00 36.81 91 LEU B O 1
ATOM 6826 N N . VAL B 1 92 ? 37.374 -3.753 43.790 1.00 41.02 92 VAL B N 1
ATOM 6827 C CA . VAL B 1 92 ? 37.908 -2.636 44.561 1.00 39.31 92 VAL B CA 1
ATOM 6828 C C . VAL B 1 92 ? 38.531 -3.197 45.830 1.00 38.03 92 VAL B C 1
ATOM 6829 O O . VAL B 1 92 ? 37.916 -4.019 46.520 1.00 36.11 92 VAL B O 1
ATOM 6842 N N . LEU B 1 93 ? 39.748 -2.757 46.133 1.00 42.30 93 LEU B N 1
ATOM 6843 C CA . LEU B 1 93 ? 40.538 -3.286 47.234 1.00 48.79 93 LEU B CA 1
ATOM 6844 C C . LEU B 1 93 ? 40.892 -2.172 48.211 1.00 54.90 93 LEU B C 1
ATOM 6845 O O . LEU B 1 93 ? 40.774 -0.981 47.911 1.00 49.63 93 LEU B O 1
ATOM 6861 N N . ALA B 1 94 ? 41.336 -2.585 49.397 1.00 64.66 94 ALA B N 1
ATOM 6862 C CA . ALA B 1 94 ? 41.811 -1.662 50.417 1.00 73.13 94 ALA B CA 1
ATOM 6863 C C . ALA B 1 94 ? 42.709 -2.434 51.371 1.00 81.98 94 ALA B C 1
ATOM 6864 O O . ALA B 1 94 ? 42.571 -3.651 51.523 1.00 83.71 94 ALA B O 1
ATOM 6871 N N . GLU B 1 95 ? 43.629 -1.712 52.015 1.00 90.46 95 GLU B N 1
ATOM 6872 C CA . GLU B 1 95 ? 44.632 -2.377 52.841 1.00 95.52 95 GLU B CA 1
ATOM 6873 C C . GLU B 1 95 ? 44.013 -2.989 54.094 1.00 95.39 95 GLU B C 1
ATOM 6874 O O . GLU B 1 95 ? 44.325 -4.132 54.448 1.00 95.65 95 GLU B O 1
ATOM 6886 N N . ASP B 1 96 ? 43.134 -2.255 54.774 1.00 90.13 96 ASP B N 1
ATOM 6887 C CA . ASP B 1 96 ? 42.528 -2.711 56.016 1.00 86.22 96 ASP B CA 1
ATOM 6888 C C . ASP B 1 96 ? 41.016 -2.786 55.862 1.00 81.27 96 ASP B C 1
ATOM 6889 O O . ASP B 1 96 ? 40.415 -2.032 55.090 1.00 80.32 96 ASP B O 1
ATOM 6898 N N . ARG B 1 97 ? 40.405 -3.710 56.609 1.00 78.27 97 ARG B N 1
ATOM 6899 C CA . ARG B 1 97 ? 38.963 -3.909 56.509 1.00 76.44 97 ARG B CA 1
ATOM 6900 C C . ARG B 1 97 ? 38.192 -2.644 56.861 1.00 74.43 97 ARG B C 1
ATOM 6901 O O . ARG B 1 97 ? 37.062 -2.458 56.394 1.00 73.95 97 ARG B O 1
ATOM 6905 N N . ALA B 1 98 ? 38.778 -1.767 57.677 1.00 74.87 98 ALA B N 1
ATOM 6906 C CA . ALA B 1 98 ? 38.094 -0.537 58.063 1.00 75.29 98 ALA B CA 1
ATOM 6907 C C . ALA B 1 98 ? 37.845 0.351 56.851 1.00 74.52 98 ALA B C 1
ATOM 6908 O O . ALA B 1 98 ? 36.707 0.746 56.573 1.00 76.83 98 ALA B O 1
ATOM 6915 N N . ARG B 1 99 ? 38.908 0.679 56.113 1.00 74.66 99 ARG B N 1
ATOM 6916 C CA . ARG B 1 99 ? 38.751 1.523 54.934 1.00 75.79 99 ARG B CA 1
ATOM 6917 C C . ARG B 1 99 ? 37.891 0.844 53.876 1.00 75.07 99 ARG B C 1
ATOM 6918 O O . ARG B 1 99 ? 37.161 1.520 53.142 1.00 73.73 99 ARG B O 1
ATOM 6939 N N . LEU B 1 100 ? 37.963 -0.484 53.779 1.00 75.31 100 LEU B N 1
ATOM 6940 C CA . LEU B 1 100 ? 37.147 -1.202 52.808 1.00 76.82 100 LEU B CA 1
ATOM 6941 C C . LEU B 1 100 ? 35.660 -1.087 53.116 1.00 77.75 100 LEU B C 1
ATOM 6942 O O . LEU B 1 100 ? 34.839 -1.227 52.203 1.00 76.63 100 LEU B O 1
ATOM 6958 N N . ASP B 1 101 ? 35.297 -0.836 54.375 1.00 77.99 101 ASP B N 1
ATOM 6959 C CA . ASP B 1 101 ? 33.891 -0.682 54.728 1.00 76.43 101 ASP B CA 1
ATOM 6960 C C . ASP B 1 101 ? 33.355 0.681 54.310 1.00 70.40 101 ASP B C 1
ATOM 6961 O O . ASP B 1 101 ? 32.246 0.776 53.772 1.00 65.51 101 ASP B O 1
ATOM 6970 N N . THR B 1 102 ? 34.124 1.747 54.549 1.00 68.66 102 THR B N 1
ATOM 6971 C CA . THR B 1 102 ? 33.670 3.078 54.163 1.00 67.14 102 THR B CA 1
ATOM 6972 C C . THR B 1 102 ? 33.564 3.212 52.650 1.00 62.95 102 THR B C 1
ATOM 6973 O O . THR B 1 102 ? 32.746 3.995 52.154 1.00 63.08 102 THR B O 1
ATOM 6984 N N . ILE B 1 103 ? 34.377 2.459 51.906 1.00 62.14 103 ILE B N 1
ATOM 6985 C CA . ILE B 1 103 ? 34.292 2.483 50.449 1.00 61.26 103 ILE B CA 1
ATOM 6986 C C . ILE B 1 103 ? 33.036 1.758 49.981 1.00 62.40 103 ILE B C 1
ATOM 6987 O O . ILE B 1 103 ? 32.312 2.241 49.103 1.00 62.18 103 ILE B O 1
ATOM 7003 N N . GLU B 1 104 ? 32.764 0.582 50.554 1.00 62.79 104 GLU B N 1
ATOM 7004 C CA . GLU B 1 104 ? 31.528 -0.124 50.233 1.00 60.77 104 GLU B CA 1
ATOM 7005 C C . GLU B 1 104 ? 30.321 0.770 50.475 1.00 60.84 104 GLU B C 1
ATOM 7006 O O . GLU B 1 104 ? 29.376 0.784 49.678 1.00 60.72 104 GLU B O 1
ATOM 7018 N N . GLY B 1 105 ? 30.339 1.528 51.571 1.00 62.88 105 GLY B N 1
ATOM 7019 C CA . GLY B 1 105 ? 29.257 2.464 51.823 1.00 66.35 105 GLY B CA 1
ATOM 7020 C C . GLY B 1 105 ? 29.147 3.521 50.742 1.00 68.23 105 GLY B C 1
ATOM 7021 O O . GLY B 1 105 ? 28.069 3.754 50.189 1.00 68.24 105 GLY B O 1
ATOM 7025 N N . ARG B 1 106 ? 30.267 4.176 50.423 1.00 68.11 106 ARG B N 1
ATOM 7026 C CA . ARG B 1 106 ? 30.242 5.219 49.402 1.00 71.63 106 ARG B CA 1
ATOM 7027 C C . ARG B 1 106 ? 29.723 4.677 48.076 1.00 74.23 106 ARG B C 1
ATOM 7028 O O . ARG B 1 106 ? 29.013 5.379 47.346 1.00 72.29 106 ARG B O 1
ATOM 7049 N N . ILE B 1 107 ? 30.063 3.431 47.748 1.00 77.63 107 ILE B N 1
ATOM 7050 C CA . ILE B 1 107 ? 29.537 2.822 46.532 1.00 78.40 107 ILE B CA 1
ATOM 7051 C C . ILE B 1 107 ? 28.043 2.563 46.673 1.00 80.54 107 ILE B C 1
ATOM 7052 O O . ILE B 1 107 ? 27.262 2.847 45.758 1.00 80.76 107 ILE B O 1
ATOM 7068 N N . SER B 1 108 ? 27.622 2.024 47.819 1.00 82.88 108 SER B N 1
ATOM 7069 C CA . SER B 1 108 ? 26.211 1.706 48.017 1.00 84.47 108 SER B CA 1
ATOM 7070 C C . SER B 1 108 ? 25.343 2.948 47.866 1.00 83.48 108 SER B C 1
ATOM 7071 O O . SER B 1 108 ? 24.300 2.914 47.203 1.00 85.28 108 SER B O 1
ATOM 7079 N N . ARG B 1 109 ? 25.762 4.061 48.473 1.00 82.33 109 ARG B N 1
ATOM 7080 C CA . ARG B 1 109 ? 24.994 5.296 48.369 1.00 83.45 109 ARG B CA 1
ATOM 7081 C C . ARG B 1 109 ? 24.876 5.784 46.933 1.00 81.44 109 ARG B C 1
ATOM 7082 O O . ARG B 1 109 ? 23.978 6.578 46.631 1.00 82.10 109 ARG B O 1
ATOM 7103 N N . ARG B 1 110 ? 25.757 5.332 46.043 1.00 78.79 110 ARG B N 1
ATOM 7104 C CA . ARG B 1 110 ? 25.812 5.825 44.675 1.00 76.49 110 ARG B CA 1
ATOM 7105 C C . ARG B 1 110 ? 25.289 4.818 43.658 1.00 78.06 110 ARG B C 1
ATOM 7106 O O . ARG B 1 110 ? 25.443 5.037 42.452 1.00 78.37 110 ARG B O 1
ATOM 7127 N N . ILE B 1 111 ? 24.670 3.725 44.107 1.00 81.38 111 ILE B N 1
ATOM 7128 C CA . ILE B 1 111 ? 24.064 2.778 43.176 1.00 85.39 111 ILE B CA 1
ATOM 7129 C C . ILE B 1 111 ? 22.636 3.168 42.814 1.00 91.05 111 ILE B C 1
ATOM 7130 O O . ILE B 1 111 ? 22.141 2.760 41.753 1.00 90.47 111 ILE B O 1
ATOM 7146 N N . LYS B 1 112 ? 21.962 3.947 43.663 1.00 96.53 112 LYS B N 1
ATOM 7147 C CA . LYS B 1 112 ? 20.561 4.280 43.423 1.00 99.50 112 LYS B CA 1
ATOM 7148 C C . LYS B 1 112 ? 20.377 4.952 42.066 1.00 99.10 112 LYS B C 1
ATOM 7149 O O . LYS B 1 112 ? 19.464 4.605 41.308 1.00 97.36 112 LYS B O 1
ATOM 7168 N N . ASP B 1 113 ? 21.241 5.913 41.738 1.00 102.36 113 ASP B N 1
ATOM 7169 C CA . ASP B 1 113 ? 21.119 6.698 40.515 1.00 106.19 113 ASP B CA 1
ATOM 7170 C C . ASP B 1 113 ? 22.003 6.164 39.391 1.00 109.57 113 ASP B C 1
ATOM 7171 O O . ASP B 1 113 ? 22.388 6.918 38.490 1.00 108.18 113 ASP B O 1
ATOM 7180 N N . ALA B 1 114 ? 22.336 4.876 39.427 1.00 114.11 114 ALA B N 1
ATOM 7181 C CA . ALA B 1 114 ? 23.122 4.253 38.369 1.00 112.72 114 ALA B CA 1
ATOM 7182 C C . ALA B 1 114 ? 22.973 2.738 38.442 1.00 109.45 114 ALA B C 1
ATOM 7183 O O . ALA B 1 114 ? 23.907 2.041 38.860 1.00 109.85 114 ALA B O 1
ATOM 7190 N N . PRO B 1 115 ? 21.822 2.189 38.042 1.00 103.20 115 PRO B N 1
ATOM 7191 C CA . PRO B 1 115 ? 21.612 0.738 38.178 1.00 99.12 115 PRO B CA 1
ATOM 7192 C C . PRO B 1 115 ? 22.542 -0.103 37.320 1.00 93.13 115 PRO B C 1
ATOM 7193 O O . PRO B 1 115 ? 22.609 -1.321 37.532 1.00 92.92 115 PRO B O 1
ATOM 7204 N N . GLU B 1 116 ? 23.263 0.496 36.368 1.00 86.41 116 GLU B N 1
ATOM 7205 C CA . GLU B 1 116 ? 24.187 -0.275 35.545 1.00 79.34 116 GLU B CA 1
ATOM 7206 C C . GLU B 1 116 ? 25.272 -0.945 36.376 1.00 74.65 116 GLU B C 1
ATOM 7207 O O . GLU B 1 116 ? 25.939 -1.860 35.882 1.00 74.17 116 GLU B O 1
ATOM 7219 N N . ALA B 1 117 ? 25.464 -0.510 37.623 1.00 72.59 117 ALA B N 1
ATOM 7220 C CA . ALA B 1 117 ? 26.479 -1.110 38.480 1.00 70.14 117 ALA B CA 1
ATOM 7221 C C . ALA B 1 117 ? 26.178 -2.565 38.808 1.00 69.60 117 ALA B C 1
ATOM 7222 O O . ALA B 1 117 ? 27.094 -3.304 39.184 1.00 67.18 117 ALA B O 1
ATOM 7229 N N . GLY B 1 118 ? 24.925 -2.993 38.678 1.00 69.51 118 GLY B N 1
ATOM 7230 C CA . GLY B 1 118 ? 24.559 -4.339 39.065 1.00 67.69 118 GLY B CA 1
ATOM 7231 C C . GLY B 1 118 ? 24.389 -4.455 40.570 1.00 67.78 118 GLY B C 1
ATOM 7232 O O . GLY B 1 118 ? 24.113 -3.480 41.276 1.00 70.83 118 GLY B O 1
ATOM 7236 N N . THR B 1 119 ? 24.564 -5.678 41.065 1.00 66.98 119 THR B N 1
ATOM 7237 C CA . THR B 1 119 ? 24.422 -5.979 42.488 1.00 67.84 119 THR B CA 1
ATOM 7238 C C . THR B 1 119 ? 25.814 -5.971 43.114 1.00 66.47 119 THR B C 1
ATOM 7239 O O . THR B 1 119 ? 26.584 -6.922 42.959 1.00 63.33 119 THR B O 1
ATOM 7250 N N . VAL B 1 120 ? 26.137 -4.884 43.818 1.00 68.03 120 VAL B N 1
ATOM 7251 C CA . VAL B 1 120 ? 27.412 -4.804 44.518 1.00 69.07 120 VAL B CA 1
ATOM 7252 C C . VAL B 1 120 ? 27.451 -5.857 45.617 1.00 72.00 120 VAL B C 1
ATOM 7253 O O . VAL B 1 120 ? 26.435 -6.164 46.257 1.00 74.52 120 VAL B O 1
ATOM 7266 N N . ARG B 1 121 ? 28.637 -6.417 45.844 1.00 73.93 121 ARG B N 1
ATOM 7267 C CA . ARG B 1 121 ? 28.778 -7.576 46.710 1.00 73.21 121 ARG B CA 1
ATOM 7268 C C . ARG B 1 121 ? 30.140 -7.549 47.387 1.00 68.66 121 ARG B C 1
ATOM 7269 O O . ARG B 1 121 ? 31.135 -7.117 46.800 1.00 68.14 121 ARG B O 1
ATOM 7290 N N . ARG B 1 122 ? 30.170 -8.021 48.630 1.00 67.67 122 ARG B N 1
ATOM 7291 C CA . ARG B 1 122 ? 31.394 -8.073 49.421 1.00 66.58 122 ARG B CA 1
ATOM 7292 C C . ARG B 1 122 ? 32.025 -9.454 49.272 1.00 64.33 122 ARG B C 1
ATOM 7293 O O . ARG B 1 122 ? 31.390 -10.469 49.580 1.00 64.34 122 ARG B O 1
ATOM 7314 N N . LEU B 1 123 ? 33.267 -9.489 48.797 1.00 60.66 123 LEU B N 1
ATOM 7315 C CA . LEU B 1 123 ? 34.000 -10.732 48.594 1.00 59.61 123 LEU B CA 1
ATOM 7316 C C . LEU B 1 123 ? 34.992 -10.959 49.727 1.00 60.22 123 LEU B C 1
ATOM 7317 O O . LEU B 1 123 ? 35.620 -10.017 50.219 1.00 59.07 123 LEU B O 1
ATOM 7333 N N . GLY B 1 124 ? 35.138 -12.224 50.128 1.00 59.52 124 GLY B N 1
ATOM 7334 C CA . GLY B 1 124 ? 36.114 -12.586 51.132 1.00 56.21 124 GLY B CA 1
ATOM 7335 C C . GLY B 1 124 ? 37.456 -12.948 50.523 1.00 55.96 124 GLY B C 1
ATOM 7336 O O . GLY B 1 124 ? 37.607 -13.054 49.307 1.00 57.73 124 GLY B O 1
ATOM 7340 N N . ALA B 1 125 ? 38.440 -13.133 51.401 1.00 55.42 125 ALA B N 1
ATOM 7341 C CA . ALA B 1 125 ? 39.790 -13.465 50.964 1.00 57.14 125 ALA B CA 1
ATOM 7342 C C . ALA B 1 125 ? 39.773 -14.644 50.000 1.00 55.77 125 ALA B C 1
ATOM 7343 O O . ALA B 1 125 ? 39.109 -15.655 50.242 1.00 57.19 125 ALA B O 1
ATOM 7350 N N . GLY B 1 126 ? 40.506 -14.504 48.897 1.00 54.94 126 GLY B N 1
ATOM 7351 C CA . GLY B 1 126 ? 40.634 -15.553 47.914 1.00 56.44 126 GLY B CA 1
ATOM 7352 C C . GLY B 1 126 ? 39.584 -15.542 46.823 1.00 58.79 126 GLY B C 1
ATOM 7353 O O . GLY B 1 126 ? 39.788 -16.178 45.782 1.00 59.24 126 GLY B O 1
ATOM 7357 N N . GLU B 1 127 ? 38.470 -14.837 47.021 1.00 58.66 127 GLU B N 1
ATOM 7358 C CA . GLU B 1 127 ? 37.413 -14.842 46.016 1.00 57.03 127 GLU B CA 1
ATOM 7359 C C . GLU B 1 127 ? 37.742 -13.921 44.849 1.00 54.23 127 GLU B C 1
ATOM 7360 O O . GLU B 1 127 ? 37.442 -14.249 43.696 1.00 53.45 127 GLU B O 1
ATOM 7372 N N . ALA B 1 128 ? 38.355 -12.767 45.123 1.00 50.49 128 ALA B N 1
ATOM 7373 C CA . ALA B 1 128 ? 38.811 -11.908 44.037 1.00 43.23 128 ALA B CA 1
ATOM 7374 C C . ALA B 1 128 ? 39.875 -12.603 43.198 1.00 43.71 128 ALA B C 1
ATOM 7375 O O . ALA B 1 128 ? 39.936 -12.403 41.979 1.00 41.81 128 ALA B O 1
ATOM 7382 N N . LYS B 1 129 ? 40.717 -13.424 43.831 1.00 43.22 129 LYS B N 1
ATOM 7383 C CA . LYS B 1 129 ? 41.740 -14.149 43.087 1.00 41.76 129 LYS B CA 1
ATOM 7384 C C . LYS B 1 129 ? 41.121 -15.143 42.116 1.00 44.62 129 LYS B C 1
ATOM 7385 O O . LYS B 1 129 ? 41.735 -15.478 41.097 1.00 44.90 129 LYS B O 1
ATOM 7404 N N . ARG B 1 130 ? 39.913 -15.629 42.409 1.00 47.97 130 ARG B N 1
ATOM 7405 C CA . ARG B 1 130 ? 39.245 -16.534 41.482 1.00 51.06 130 ARG B CA 1
ATOM 7406 C C . ARG B 1 130 ? 38.750 -15.809 40.236 1.00 47.74 130 ARG B C 1
ATOM 7407 O O . ARG B 1 130 ? 38.529 -16.455 39.206 1.00 45.08 130 ARG B O 1
ATOM 7428 N N . LEU B 1 131 ? 38.578 -14.489 40.304 1.00 48.41 131 LEU B N 1
ATOM 7429 C CA . LEU B 1 131 ? 38.232 -13.686 39.138 1.00 47.78 131 LEU B CA 1
ATOM 7430 C C . LEU B 1 131 ? 39.444 -13.056 38.469 1.00 47.67 131 LEU B C 1
ATOM 7431 O O . LEU B 1 131 ? 39.391 -12.758 37.272 1.00 48.50 131 LEU B O 1
ATOM 7447 N N . PHE B 1 132 ? 40.527 -12.844 39.218 1.00 45.31 132 PHE B N 1
ATOM 7448 C CA . PHE B 1 132 ? 41.764 -12.272 38.687 1.00 41.27 132 PHE B CA 1
ATOM 7449 C C . PHE B 1 132 ? 42.917 -13.102 39.238 1.00 42.02 132 PHE B C 1
ATOM 7450 O O . PHE B 1 132 ? 43.525 -12.751 40.258 1.00 44.10 132 PHE B O 1
ATOM 7467 N N . PRO B 1 133 ? 43.249 -14.212 38.582 1.00 37.53 133 PRO B N 1
ATOM 7468 C CA . PRO B 1 133 ? 44.157 -15.211 39.181 1.00 40.36 133 PRO B CA 1
ATOM 7469 C C . PRO B 1 133 ? 45.450 -14.605 39.702 1.00 36.95 133 PRO B C 1
ATOM 7470 O O . PRO B 1 133 ? 45.969 -15.053 40.735 1.00 34.99 133 PRO B O 1
ATOM 7481 N N . PRO B 1 134 ? 46.024 -13.606 39.022 1.00 35.36 134 PRO B N 1
ATOM 7482 C CA . PRO B 1 134 ? 47.291 -13.035 39.515 1.00 36.87 134 PRO B CA 1
ATOM 7483 C C . PRO B 1 134 ? 47.202 -12.391 40.894 1.00 36.24 134 PRO B C 1
ATOM 7484 O O . PRO B 1 134 ? 48.250 -12.147 41.504 1.00 33.67 134 PRO B O 1
ATOM 7495 N N . LEU B 1 135 ? 46.005 -12.113 41.406 1.00 37.49 135 LEU B N 1
ATOM 7496 C CA . LEU B 1 135 ? 45.882 -11.439 42.689 1.00 38.58 135 LEU B CA 1
ATOM 7497 C C . LEU B 1 135 ? 46.328 -12.345 43.834 1.00 43.24 135 LEU B C 1
ATOM 7498 O O . LEU B 1 135 ? 46.410 -13.570 43.702 1.00 44.44 135 LEU B O 1
ATOM 7514 N N . ARG B 1 136 ? 46.616 -11.719 44.973 1.00 45.49 136 ARG B N 1
ATOM 7515 C CA . ARG B 1 136 ? 46.916 -12.466 46.185 1.00 48.30 136 ARG B CA 1
ATOM 7516 C C . ARG B 1 136 ? 45.644 -13.087 46.753 1.00 53.04 136 ARG B C 1
ATOM 7517 O O . ARG B 1 136 ? 44.543 -12.545 46.615 1.00 53.89 136 ARG B O 1
ATOM 7538 N N . ASP B 1 137 ? 45.807 -14.236 47.406 1.00 55.52 137 ASP B N 1
ATOM 7539 C CA . ASP B 1 137 ? 44.671 -14.952 47.974 1.00 60.50 137 ASP B CA 1
ATOM 7540 C C . ASP B 1 137 ? 44.175 -14.350 49.284 1.00 59.08 137 ASP B C 1
ATOM 7541 O O . ASP B 1 137 ? 43.082 -14.711 49.733 1.00 57.81 137 ASP B O 1
ATOM 7550 N N . ASP B 1 138 ? 44.936 -13.446 49.901 1.00 60.15 138 ASP B N 1
ATOM 7551 C CA . ASP B 1 138 ? 44.561 -12.841 51.172 1.00 62.86 138 ASP B CA 1
ATOM 7552 C C . ASP B 1 138 ? 43.892 -11.482 51.001 1.00 60.67 138 ASP B C 1
ATOM 7553 O O . ASP B 1 138 ? 43.875 -10.686 51.945 1.00 60.02 138 ASP B O 1
ATOM 7562 N N . LEU B 1 139 ? 43.342 -11.200 49.823 1.00 60.99 139 LEU B N 1
ATOM 7563 C CA . LEU B 1 139 ? 42.773 -9.895 49.510 1.00 60.06 139 LEU B CA 1
ATOM 7564 C C . LEU B 1 139 ? 41.254 -9.987 49.478 1.00 62.52 139 LEU B C 1
ATOM 7565 O O . LEU B 1 139 ? 40.688 -10.680 48.626 1.00 58.78 139 LEU B O 1
ATOM 7581 N N . GLU B 1 140 ? 40.603 -9.291 50.405 1.00 65.20 140 GLU B N 1
ATOM 7582 C CA . GLU B 1 140 ? 39.173 -9.054 50.307 1.00 64.69 140 GLU B CA 1
ATOM 7583 C C . GLU B 1 140 ? 38.921 -7.916 49.326 1.00 62.23 140 GLU B C 1
ATOM 7584 O O . GLU B 1 140 ? 39.782 -7.059 49.103 1.00 61.25 140 GLU B O 1
ATOM 7596 N N . ALA B 1 141 ? 37.730 -7.910 48.734 1.00 58.73 141 ALA B N 1
ATOM 7597 C CA . ALA B 1 141 ? 37.427 -6.935 47.699 1.00 57.87 141 ALA B CA 1
ATOM 7598 C C . ALA B 1 141 ? 35.926 -6.705 47.627 1.00 53.40 141 ALA B C 1
ATOM 7599 O O . ALA B 1 141 ? 35.130 -7.430 48.228 1.00 53.81 141 ALA B O 1
ATOM 7606 N N . ILE B 1 142 ? 35.554 -5.669 46.880 1.00 49.19 142 ILE B N 1
ATOM 7607 C CA . ILE B 1 142 ? 34.165 -5.350 46.577 1.00 49.43 142 ILE B CA 1
ATOM 7608 C C . ILE B 1 142 ? 33.971 -5.535 45.079 1.00 49.27 142 ILE B C 1
ATOM 7609 O O . ILE B 1 142 ? 34.723 -4.969 44.277 1.00 51.17 142 ILE B O 1
ATOM 7625 N N . HIS B 1 143 ? 32.974 -6.329 44.703 1.00 46.44 143 HIS B N 1
ATOM 7626 C CA . HIS B 1 143 ? 32.707 -6.625 43.303 1.00 48.67 143 HIS B CA 1
ATOM 7627 C C . HIS B 1 143 ? 31.601 -5.714 42.787 1.00 48.65 143 HIS B C 1
ATOM 7628 O O . HIS B 1 143 ? 30.520 -5.642 43.382 1.00 52.33 143 HIS B O 1
ATOM 7642 N N . ILE B 1 144 ? 31.876 -5.023 41.690 1.00 43.68 144 ILE B N 1
ATOM 7643 C CA . ILE B 1 144 ? 30.915 -4.156 41.026 1.00 45.01 144 ILE B CA 1
ATOM 7644 C C . ILE B 1 144 ? 30.682 -4.702 39.622 1.00 47.91 144 ILE B C 1
ATOM 7645 O O . ILE B 1 144 ? 31.470 -4.454 38.709 1.00 46.15 144 ILE B O 1
ATOM 7661 N N . PRO B 1 145 ? 29.604 -5.461 39.410 1.00 50.52 145 PRO B N 1
ATOM 7662 C CA . PRO B 1 145 ? 29.403 -6.089 38.093 1.00 50.66 145 PRO B CA 1
ATOM 7663 C C . PRO B 1 145 ? 29.373 -5.106 36.935 1.00 50.85 145 PRO B C 1
ATOM 7664 O O . PRO B 1 145 ? 29.643 -5.510 35.797 1.00 53.04 145 PRO B O 1
ATOM 7675 N N . GLY B 1 146 ? 29.062 -3.830 37.181 1.00 51.13 146 GLY B N 1
ATOM 7676 C CA . GLY B 1 146 ? 28.908 -2.882 36.091 1.00 50.79 146 GLY B CA 1
ATOM 7677 C C . GLY B 1 146 ? 30.202 -2.309 35.555 1.00 51.46 146 GLY B C 1
ATOM 7678 O O . GLY B 1 146 ? 30.219 -1.801 34.429 1.00 52.29 146 GLY B O 1
ATOM 7682 N N . GLY B 1 147 ? 31.283 -2.378 36.326 1.00 50.63 147 GLY B N 1
ATOM 7683 C CA . GLY B 1 147 ? 32.546 -1.816 35.892 1.00 51.54 147 GLY B CA 1
ATOM 7684 C C . GLY B 1 147 ? 33.035 -2.417 34.592 1.00 50.68 147 GLY B C 1
ATOM 7685 O O . GLY B 1 147 ? 33.014 -3.639 34.421 1.00 51.51 147 GLY B O 1
ATOM 7689 N N . ALA B 1 148 ? 33.482 -1.571 33.668 1.00 52.38 148 ALA B N 1
ATOM 7690 C CA . ALA B 1 148 ? 33.923 -2.009 32.353 1.00 53.58 148 ALA B CA 1
ATOM 7691 C C . ALA B 1 148 ? 35.289 -1.414 32.040 1.00 49.39 148 ALA B C 1
ATOM 7692 O O . ALA B 1 148 ? 35.837 -0.606 32.796 1.00 42.83 148 ALA B O 1
ATOM 7699 N N . ARG B 1 149 ? 35.836 -1.834 30.902 1.00 52.84 149 ARG B N 1
ATOM 7700 C CA . ARG B 1 149 ? 37.081 -1.304 30.371 1.00 54.24 149 ARG B CA 1
ATOM 7701 C C . ARG B 1 149 ? 36.868 -0.897 28.918 1.00 58.06 149 ARG B C 1
ATOM 7702 O O . ARG B 1 149 ? 35.812 -1.140 28.330 1.00 62.51 149 ARG B O 1
ATOM 7723 N N . VAL B 1 150 ? 37.885 -0.260 28.337 1.00 56.81 150 VAL B N 1
ATOM 7724 C CA . VAL B 1 150 ? 37.825 0.175 26.946 1.00 57.48 150 VAL B CA 1
ATOM 7725 C C . VAL B 1 150 ? 39.231 0.551 26.508 1.00 57.64 150 VAL B C 1
ATOM 7726 O O . VAL B 1 150 ? 40.081 0.884 27.338 1.00 55.70 150 VAL B O 1
ATOM 7739 N N . ASP B 1 151 ? 39.485 0.484 25.203 1.00 57.41 151 ASP B N 1
ATOM 7740 C CA . ASP B 1 151 ? 40.729 0.993 24.631 1.00 58.05 151 ASP B CA 1
ATOM 7741 C C . ASP B 1 151 ? 40.482 2.443 24.235 1.00 56.82 151 ASP B C 1
ATOM 7742 O O . ASP B 1 151 ? 39.807 2.719 23.240 1.00 58.28 151 ASP B O 1
ATOM 7751 N N . GLY B 1 152 ? 41.021 3.372 25.027 1.00 55.10 152 GLY B N 1
ATOM 7752 C CA . GLY B 1 152 ? 40.764 4.783 24.785 1.00 51.79 152 GLY B CA 1
ATOM 7753 C C . GLY B 1 152 ? 41.044 5.203 23.356 1.00 52.04 152 GLY B C 1
ATOM 7754 O O . GLY B 1 152 ? 40.284 5.974 22.766 1.00 51.98 152 GLY B O 1
ATOM 7758 N N . ARG B 1 153 ? 42.136 4.699 22.777 1.00 52.29 153 ARG B N 1
ATOM 7759 C CA . ARG B 1 153 ? 42.483 5.072 21.409 1.00 50.18 153 ARG B CA 1
ATOM 7760 C C . ARG B 1 153 ? 41.432 4.585 20.418 1.00 47.26 153 ARG B C 1
ATOM 7761 O O . ARG B 1 153 ? 41.041 5.321 19.505 1.00 44.91 153 ARG B O 1
ATOM 7782 N N . LEU B 1 154 ? 40.966 3.344 20.577 1.00 48.80 154 LEU B N 1
ATOM 7783 C CA . LEU B 1 154 ? 40.021 2.786 19.614 1.00 47.55 154 LEU B CA 1
ATOM 7784 C C . LEU B 1 154 ? 38.652 3.445 19.716 1.00 47.23 154 LEU B C 1
ATOM 7785 O O . LEU B 1 154 ? 37.958 3.583 18.702 1.00 44.83 154 LEU B O 1
ATOM 7801 N N . LEU B 1 155 ? 38.243 3.852 20.920 1.00 47.59 155 LEU B N 1
ATOM 7802 C CA . LEU B 1 155 ? 36.947 4.505 21.072 1.00 44.56 155 LEU B CA 1
ATOM 7803 C C . LEU B 1 155 ? 36.932 5.853 20.363 1.00 41.33 155 LEU B C 1
ATOM 7804 O O . LEU B 1 155 ? 36.003 6.159 19.607 1.00 43.41 155 LEU B O 1
ATOM 7820 N N . ALA B 1 156 ? 37.959 6.673 20.592 1.00 37.66 156 ALA B N 1
ATOM 7821 C CA . ALA B 1 156 ? 38.043 7.952 19.896 1.00 38.93 156 ALA B CA 1
ATOM 7822 C C . ALA B 1 156 ? 38.163 7.749 18.391 1.00 39.85 156 ALA B C 1
ATOM 7823 O O . ALA B 1 156 ? 37.537 8.470 17.606 1.00 41.15 156 ALA B O 1
ATOM 7830 N N . ALA B 1 157 ? 38.962 6.766 17.971 1.00 40.88 157 ALA B N 1
ATOM 7831 C CA . ALA B 1 157 ? 39.130 6.511 16.545 1.00 40.20 157 ALA B CA 1
ATOM 7832 C C . ALA B 1 157 ? 37.803 6.160 15.890 1.00 42.16 157 ALA B C 1
ATOM 7833 O O . ALA B 1 157 ? 37.493 6.647 14.797 1.00 46.83 157 ALA B O 1
ATOM 7840 N N . SER B 1 158 ? 37.005 5.315 16.545 1.00 45.33 158 SER B N 1
ATOM 7841 C CA . SER B 1 158 ? 35.731 4.904 15.965 1.00 45.77 158 SER B CA 1
ATOM 7842 C C . SER B 1 158 ? 34.750 6.066 15.902 1.00 47.97 158 SER B C 1
ATOM 7843 O O . SER B 1 158 ? 34.026 6.219 14.911 1.00 51.40 158 SER B O 1
ATOM 7851 N N . MET B 1 159 ? 34.707 6.896 16.947 1.00 47.83 159 MET B N 1
ATOM 7852 C CA . MET B 1 159 ? 33.830 8.063 16.914 1.00 51.64 159 MET B CA 1
ATOM 7853 C C . MET B 1 159 ? 34.206 8.996 15.770 1.00 47.22 159 MET B C 1
ATOM 7854 O O . MET B 1 159 ? 33.330 9.505 15.061 1.00 47.66 159 MET B O 1
ATOM 7868 N N . LEU B 1 160 ? 35.505 9.230 15.570 1.00 44.09 160 LEU B N 1
ATOM 7869 C CA . LEU B 1 160 ? 35.940 10.017 14.421 1.00 48.32 160 LEU B CA 1
ATOM 7870 C C . LEU B 1 160 ? 35.507 9.363 13.114 1.00 47.95 160 LEU B C 1
ATOM 7871 O O . LEU B 1 160 ? 35.035 10.045 12.197 1.00 49.41 160 LEU B O 1
ATOM 7887 N N . ARG B 1 161 ? 35.656 8.040 13.013 1.00 44.58 161 ARG B N 1
ATOM 7888 C CA . ARG B 1 161 ? 35.309 7.351 11.774 1.00 46.93 161 ARG B CA 1
ATOM 7889 C C . ARG B 1 161 ? 33.831 7.516 11.444 1.00 50.40 161 ARG B C 1
ATOM 7890 O O . ARG B 1 161 ? 33.464 7.682 10.275 1.00 56.96 161 ARG B O 1
ATOM 7911 N N . VAL B 1 162 ? 32.966 7.472 12.458 1.00 47.53 162 VAL B N 1
ATOM 7912 C CA . VAL B 1 162 ? 31.539 7.657 12.211 1.00 47.34 162 VAL B CA 1
ATOM 7913 C C . VAL B 1 162 ? 31.259 9.081 11.752 1.00 48.85 162 VAL B C 1
ATOM 7914 O O . VAL B 1 162 ? 30.412 9.312 10.881 1.00 51.28 162 VAL B O 1
ATOM 7927 N N . ALA B 1 163 ? 31.964 10.058 12.325 1.00 46.89 163 ALA B N 1
ATOM 7928 C CA . ALA B 1 163 ? 31.739 11.450 11.952 1.00 50.50 163 ALA B CA 1
ATOM 7929 C C . ALA B 1 163 ? 32.183 11.715 10.518 1.00 53.44 163 ALA B C 1
ATOM 7930 O O . ALA B 1 163 ? 31.465 12.359 9.743 1.00 54.77 163 ALA B O 1
ATOM 7937 N N . ILE B 1 164 ? 33.367 11.224 10.145 1.00 53.02 164 ILE B N 1
ATOM 7938 C CA . ILE B 1 164 ? 33.866 11.454 8.793 1.00 54.81 164 ILE B CA 1
ATOM 7939 C C . ILE B 1 164 ? 33.039 10.685 7.774 1.00 56.01 164 ILE B C 1
ATOM 7940 O O . ILE B 1 164 ? 32.877 11.133 6.632 1.00 56.78 164 ILE B O 1
ATOM 7956 N N . SER B 1 165 ? 32.497 9.529 8.161 1.00 55.06 165 SER B N 1
ATOM 7957 C CA . SER B 1 165 ? 31.646 8.770 7.253 1.00 56.98 165 SER B CA 1
ATOM 7958 C C . SER B 1 165 ? 30.403 9.546 6.843 1.00 58.29 165 SER B C 1
ATOM 7959 O O . SER B 1 165 ? 29.762 9.183 5.850 1.00 58.92 165 SER B O 1
ATOM 7967 N N . SER B 1 166 ? 30.050 10.603 7.572 1.00 58.80 166 SER B N 1
ATOM 7968 C CA . SER B 1 166 ? 28.824 11.359 7.339 1.00 64.13 166 SER B CA 1
ATOM 7969 C C . SER B 1 166 ? 29.129 12.842 7.162 1.00 64.73 166 SER B C 1
ATOM 7970 O O . SER B 1 166 ? 28.474 13.715 7.735 1.00 64.56 166 SER B O 1
ATOM 7978 N N . GLY B 1 167 ? 30.146 13.145 6.360 1.00 64.76 167 GLY B N 1
ATOM 7979 C CA . GLY B 1 167 ? 30.394 14.512 5.951 1.00 67.99 167 GLY B CA 1
ATOM 7980 C C . GLY B 1 167 ? 31.279 15.329 6.863 1.00 68.43 167 GLY B C 1
ATOM 7981 O O . GLY B 1 167 ? 31.121 16.554 6.922 1.00 74.68 167 GLY B O 1
ATOM 7985 N N . ALA B 1 168 ? 32.204 14.699 7.579 1.00 63.12 168 ALA B N 1
ATOM 7986 C CA . ALA B 1 168 ? 33.196 15.408 8.372 1.00 59.14 168 ALA B CA 1
ATOM 7987 C C . ALA B 1 168 ? 34.577 15.177 7.777 1.00 58.56 168 ALA B C 1
ATOM 7988 O O . ALA B 1 168 ? 34.796 14.236 7.009 1.00 63.48 168 ALA B O 1
ATOM 7995 N N . THR B 1 169 ? 35.513 16.052 8.137 1.00 53.70 169 THR B N 1
ATOM 7996 C CA . THR B 1 169 ? 36.858 16.022 7.584 1.00 52.18 169 THR B CA 1
ATOM 7997 C C . THR B 1 169 ? 37.883 16.075 8.707 1.00 47.88 169 THR B C 1
ATOM 7998 O O . THR B 1 169 ? 37.659 16.700 9.747 1.00 49.29 169 THR B O 1
ATOM 8009 N N . LEU B 1 170 ? 39.014 15.409 8.482 1.00 46.85 170 LEU B N 1
ATOM 8010 C CA . LEU B 1 170 ? 40.095 15.347 9.454 1.00 45.03 170 LEU B CA 1
ATOM 8011 C C . LEU B 1 170 ? 41.427 15.487 8.735 1.00 47.72 170 LEU B C 1
ATOM 8012 O O . LEU B 1 170 ? 41.639 14.881 7.681 1.00 44.89 170 LEU B O 1
ATOM 8028 N N . ARG B 1 171 ? 42.321 16.286 9.312 1.00 49.19 171 ARG B N 1
ATOM 8029 C CA . ARG B 1 171 ? 43.661 16.439 8.767 1.00 51.59 171 ARG B CA 1
ATOM 8030 C C . ARG B 1 171 ? 44.628 16.673 9.917 1.00 45.98 171 ARG B C 1
ATOM 8031 O O . ARG B 1 171 ? 44.228 17.020 11.031 1.00 43.47 171 ARG B O 1
ATOM 8052 N N . ASN B 1 172 ? 45.912 16.469 9.632 1.00 45.57 172 ASN B N 1
ATOM 8053 C CA . ASN B 1 172 ? 46.973 16.576 10.628 1.00 44.94 172 ASN B CA 1
ATOM 8054 C C . ASN B 1 172 ? 47.692 17.905 10.428 1.00 48.39 172 ASN B C 1
ATOM 8055 O O . ASN B 1 172 ? 48.362 18.108 9.410 1.00 51.88 172 ASN B O 1
ATOM 8066 N N . ASP B 1 173 ? 47.558 18.807 11.398 1.00 47.81 173 ASP B N 1
ATOM 8067 C CA . ASP B 1 173 ? 48.131 20.141 11.275 1.00 50.08 173 ASP B CA 1
ATOM 8068 C C . ASP B 1 173 ? 48.152 20.794 12.650 1.00 48.39 173 ASP B C 1
ATOM 8069 O O . ASP B 1 173 ? 47.509 20.326 13.593 1.00 52.31 173 ASP B O 1
ATOM 8078 N N . TYR B 1 174 ? 48.908 21.886 12.751 1.00 51.59 174 TYR B N 1
ATOM 8079 C CA . TYR B 1 174 ? 49.022 22.672 13.974 1.00 49.88 174 TYR B CA 1
ATOM 8080 C C . TYR B 1 174 ? 48.487 24.068 13.695 1.00 54.28 174 TYR B C 1
ATOM 8081 O O . TYR B 1 174 ? 48.999 24.766 12.812 1.00 56.56 174 TYR B O 1
ATOM 8099 N N . VAL B 1 175 ? 47.460 24.472 14.440 1.00 54.21 175 VAL B N 1
ATOM 8100 C CA . VAL B 1 175 ? 46.801 25.753 14.236 1.00 57.42 175 VAL B CA 1
ATOM 8101 C C . VAL B 1 175 ? 46.961 26.600 15.491 1.00 57.65 175 VAL B C 1
ATOM 8102 O O . VAL B 1 175 ? 47.280 26.103 16.574 1.00 56.59 175 VAL B O 1
ATOM 8115 N N . SER B 1 176 ? 46.731 27.904 15.329 1.00 58.82 176 SER B N 1
ATOM 8116 C CA . SER B 1 176 ? 46.845 28.852 16.430 1.00 59.31 176 SER B CA 1
ATOM 8117 C C . SER B 1 176 ? 45.568 29.673 16.547 1.00 63.27 176 SER B C 1
ATOM 8118 O O . SER B 1 176 ? 44.560 29.356 15.907 1.00 62.86 176 SER B O 1
ATOM 8126 N N . LEU B 1 177 ? 45.600 30.727 17.361 1.00 65.90 177 LEU B N 1
ATOM 8127 C CA . LEU B 1 177 ? 44.433 31.565 17.584 1.00 62.75 177 LEU B CA 1
ATOM 8128 C C . LEU B 1 177 ? 44.830 33.033 17.554 1.00 64.53 177 LEU B C 1
ATOM 8129 O O . LEU B 1 177 ? 45.975 33.394 17.839 1.00 63.57 177 LEU B O 1
ATOM 8145 N N . ARG B 1 178 ? 43.862 33.873 17.194 1.00 69.41 178 ARG B N 1
ATOM 8146 C CA . ARG B 1 178 ? 44.018 35.319 17.230 1.00 69.65 178 ARG B CA 1
ATOM 8147 C C . ARG B 1 178 ? 42.674 35.929 17.599 1.00 69.89 178 ARG B C 1
ATOM 8148 O O . ARG B 1 178 ? 41.618 35.378 17.278 1.00 67.68 178 ARG B O 1
ATOM 8152 N N . LEU B 1 179 ? 42.722 37.069 18.282 1.00 73.58 179 LEU B N 1
ATOM 8153 C CA . LEU B 1 179 ? 41.524 37.754 18.754 1.00 76.82 179 LEU B CA 1
ATOM 8154 C C . LEU B 1 179 ? 41.193 38.874 17.773 1.00 82.90 179 LEU B C 1
ATOM 8155 O O . LEU B 1 179 ? 41.920 39.870 17.688 1.00 82.69 179 LEU B O 1
ATOM 8171 N N . ASN B 1 180 ? 40.099 38.707 17.031 1.00 85.42 180 ASN B N 1
ATOM 8172 C CA . ASN B 1 180 ? 39.682 39.653 16.002 1.00 87.88 180 ASN B CA 1
ATOM 8173 C C . ASN B 1 180 ? 38.324 40.233 16.369 1.00 91.52 180 ASN B C 1
ATOM 8174 O O . ASN B 1 180 ? 37.325 39.506 16.404 1.00 92.15 180 ASN B O 1
ATOM 8185 N N . ASP B 1 181 ? 38.290 41.541 16.629 1.00 92.00 181 ASP B N 1
ATOM 8186 C CA . ASP B 1 181 ? 37.041 42.254 16.894 1.00 92.97 181 ASP B CA 1
ATOM 8187 C C . ASP B 1 181 ? 36.238 41.565 17.995 1.00 91.74 181 ASP B C 1
ATOM 8188 O O . ASP B 1 181 ? 35.011 41.463 17.932 1.00 92.76 181 ASP B O 1
ATOM 8197 N N . GLY B 1 182 ? 36.943 41.083 19.017 1.00 89.52 182 GLY B N 1
ATOM 8198 C CA . GLY B 1 182 ? 36.318 40.374 20.112 1.00 88.31 182 GLY B CA 1
ATOM 8199 C C . GLY B 1 182 ? 35.925 38.944 19.813 1.00 90.19 182 GLY B C 1
ATOM 8200 O O . GLY B 1 182 ? 35.483 38.239 20.730 1.00 90.34 182 GLY B O 1
ATOM 8204 N N . ARG B 1 183 ? 36.068 38.488 18.572 1.00 90.08 183 ARG B N 1
ATOM 8205 C CA . ARG B 1 183 ? 35.741 37.123 18.191 1.00 86.46 183 ARG B CA 1
ATOM 8206 C C . ARG B 1 183 ? 37.013 36.295 18.049 1.00 81.80 183 ARG B C 1
ATOM 8207 O O . ARG B 1 183 ? 38.105 36.820 17.817 1.00 82.09 183 ARG B O 1
ATOM 8228 N N . ALA B 1 184 ? 36.855 34.981 18.192 1.00 79.16 184 ALA B N 1
ATOM 8229 C CA . ALA B 1 184 ? 37.975 34.060 18.073 1.00 72.58 184 ALA B CA 1
ATOM 8230 C C . ALA B 1 184 ? 38.220 33.714 16.609 1.00 61.56 184 ALA B C 1
ATOM 8231 O O . ALA B 1 184 ? 37.286 33.380 15.874 1.00 57.90 184 ALA B O 1
ATOM 8238 N N . GLU B 1 185 ? 39.480 33.800 16.191 1.00 59.80 185 GLU B N 1
ATOM 8239 C CA . GLU B 1 185 ? 39.904 33.432 14.848 1.00 61.65 185 GLU B CA 1
ATOM 8240 C C . GLU B 1 185 ? 40.906 32.291 14.928 1.00 60.23 185 GLU B C 1
ATOM 8241 O O . GLU B 1 185 ? 41.753 32.259 15.826 1.00 60.74 185 GLU B O 1
ATOM 8253 N N . CYS B 1 186 ? 40.808 31.356 13.987 1.00 56.45 186 CYS B N 1
ATOM 8254 C CA . CYS B 1 186 ? 41.735 30.237 13.885 1.00 60.64 186 CYS B CA 1
ATOM 8255 C C . CYS B 1 186 ? 42.653 30.461 12.692 1.00 61.67 186 CYS B C 1
ATOM 8256 O O . CYS B 1 186 ? 42.180 30.665 11.569 1.00 63.21 186 CYS B O 1
ATOM 8264 N N . LEU B 1 187 ? 43.960 30.422 12.937 1.00 63.10 187 LEU B N 1
ATOM 8265 C CA . LEU B 1 187 ? 44.969 30.686 11.918 1.00 64.27 187 LEU B CA 1
ATOM 8266 C C . LEU B 1 187 ? 45.622 29.372 11.512 1.00 64.32 187 LEU B C 1
ATOM 8267 O O . LEU B 1 187 ? 46.173 28.660 12.359 1.00 64.34 187 LEU B O 1
ATOM 8283 N N . GLY B 1 188 ? 45.562 29.059 10.222 1.00 65.47 188 GLY B N 1
ATOM 8284 C CA . GLY B 1 188 ? 46.135 27.834 9.711 1.00 65.90 188 GLY B CA 1
ATOM 8285 C C . GLY B 1 188 ? 47.652 27.881 9.661 1.00 65.66 188 GLY B C 1
ATOM 8286 O O . GLY B 1 188 ? 48.304 28.847 10.060 1.00 64.00 188 GLY B O 1
ATOM 8290 N N . SER B 1 189 ? 48.222 26.788 9.148 1.00 66.16 189 SER B N 1
ATOM 8291 C CA . SER B 1 189 ? 49.674 26.677 9.052 1.00 67.02 189 SER B CA 1
ATOM 8292 C C . SER B 1 189 ? 50.265 27.854 8.287 1.00 69.19 189 SER B C 1
ATOM 8293 O O . SER B 1 189 ? 51.272 28.439 8.702 1.00 70.36 189 SER B O 1
ATOM 8301 N N . ASP B 1 190 ? 49.654 28.212 7.156 1.00 72.07 190 ASP B N 1
ATOM 8302 C CA . ASP B 1 190 ? 50.134 29.357 6.390 1.00 77.05 190 ASP B CA 1
ATOM 8303 C C . ASP B 1 190 ? 50.031 30.645 7.197 1.00 74.88 190 ASP B C 1
ATOM 8304 O O . ASP B 1 190 ? 50.932 31.492 7.150 1.00 70.20 190 ASP B O 1
ATOM 8313 N N . GLY B 1 191 ? 48.946 30.806 7.948 1.00 75.34 191 GLY B N 1
ATOM 8314 C CA . GLY B 1 191 ? 48.652 32.029 8.670 1.00 76.04 191 GLY B CA 1
ATOM 8315 C C . GLY B 1 191 ? 47.316 32.644 8.313 1.00 76.80 191 GLY B C 1
ATOM 8316 O O . GLY B 1 191 ? 46.809 33.483 9.072 1.00 77.82 191 GLY B O 1
ATOM 8320 N N . ARG B 1 192 ? 46.727 32.256 7.184 1.00 77.79 192 ARG B N 1
ATOM 8321 C CA . ARG B 1 192 ? 45.413 32.747 6.816 1.00 81.92 192 ARG B CA 1
ATOM 8322 C C . ARG B 1 192 ? 44.358 32.198 7.773 1.00 80.27 192 ARG B C 1
ATOM 8323 O O . ARG B 1 192 ? 44.558 31.160 8.407 1.00 80.07 192 ARG B O 1
ATOM 8344 N N . PRO B 1 193 ? 43.220 32.877 7.891 1.00 80.48 193 PRO B N 1
ATOM 8345 C CA . PRO B 1 193 ? 42.160 32.380 8.770 1.00 75.42 193 PRO B CA 1
ATOM 8346 C C . PRO B 1 193 ? 41.473 31.162 8.174 1.00 71.76 193 PRO B C 1
ATOM 8347 O O . PRO B 1 193 ? 41.531 30.902 6.970 1.00 71.10 193 PRO B O 1
ATOM 8358 N N . ILE B 1 194 ? 40.819 30.406 9.048 1.00 69.59 194 ILE B N 1
ATOM 8359 C CA . ILE B 1 194 ? 40.072 29.212 8.672 1.00 67.78 194 ILE B CA 1
ATOM 8360 C C . ILE B 1 194 ? 38.591 29.511 8.897 1.00 64.59 194 ILE B C 1
ATOM 8361 O O . ILE B 1 194 ? 38.149 29.596 10.053 1.00 61.82 194 ILE B O 1
ATOM 8377 N N . PRO B 1 195 ? 37.793 29.689 7.843 1.00 62.93 195 PRO B N 1
ATOM 8378 C CA . PRO B 1 195 ? 36.384 30.056 8.043 1.00 63.13 195 PRO B CA 1
ATOM 8379 C C . PRO B 1 195 ? 35.661 29.052 8.928 1.00 60.73 195 PRO B C 1
ATOM 8380 O O . PRO B 1 195 ? 35.719 27.841 8.703 1.00 58.80 195 PRO B O 1
ATOM 8391 N N . ALA B 1 196 ? 34.976 29.570 9.946 1.00 61.01 196 ALA B N 1
ATOM 8392 C CA . ALA B 1 196 ? 34.248 28.727 10.885 1.00 62.13 196 ALA B CA 1
ATOM 8393 C C . ALA B 1 196 ? 33.266 29.591 11.658 1.00 62.16 196 ALA B C 1
ATOM 8394 O O . ALA B 1 196 ? 33.631 30.670 12.135 1.00 63.59 196 ALA B O 1
ATOM 8401 N N . ASP B 1 197 ? 32.024 29.117 11.776 1.00 63.50 197 ASP B N 1
ATOM 8402 C CA . ASP B 1 197 ? 31.029 29.841 12.559 1.00 63.01 197 ASP B CA 1
ATOM 8403 C C . ASP B 1 197 ? 31.277 29.670 14.053 1.00 65.89 197 ASP B C 1
ATOM 8404 O O . ASP B 1 197 ? 31.085 30.610 14.833 1.00 66.28 197 ASP B O 1
ATOM 8413 N N . GLU B 1 198 ? 31.707 28.479 14.466 1.00 67.64 198 GLU B N 1
ATOM 8414 C CA . GLU B 1 198 ? 31.981 28.174 15.862 1.00 68.00 198 GLU B CA 1
ATOM 8415 C C . GLU B 1 198 ? 33.279 27.386 15.954 1.00 67.26 198 GLU B C 1
ATOM 8416 O O . GLU B 1 198 ? 33.565 26.546 15.096 1.00 67.98 198 GLU B O 1
ATOM 8428 N N . ILE B 1 199 ? 34.059 27.660 16.997 1.00 65.27 199 ILE B N 1
ATOM 8429 C CA . ILE B 1 199 ? 35.334 26.995 17.231 1.00 61.92 199 ILE B CA 1
ATOM 8430 C C . ILE B 1 199 ? 35.269 26.273 18.570 1.00 61.07 199 ILE B C 1
ATOM 8431 O O . ILE B 1 199 ? 34.730 26.804 19.547 1.00 61.65 199 ILE B O 1
ATOM 8447 N N . ILE B 1 200 ? 35.813 25.057 18.607 1.00 58.46 200 ILE B N 1
ATOM 8448 C CA . ILE B 1 200 ? 35.922 24.264 19.826 1.00 54.34 200 ILE B CA 1
ATOM 8449 C C . ILE B 1 200 ? 37.394 23.954 20.053 1.00 49.18 200 ILE B C 1
ATOM 8450 O O . ILE B 1 200 ? 38.076 23.468 19.144 1.00 50.78 200 ILE B O 1
ATOM 8466 N N . VAL B 1 201 ? 37.879 24.228 21.260 1.00 45.78 201 VAL B N 1
ATOM 8467 C CA . VAL B 1 201 ? 39.271 23.992 21.626 1.00 45.21 201 VAL B CA 1
ATOM 8468 C C . VAL B 1 201 ? 39.289 22.834 22.617 1.00 48.76 201 VAL B C 1
ATOM 8469 O O . VAL B 1 201 ? 39.024 23.011 23.812 1.00 49.32 201 VAL B O 1
ATOM 8482 N N . THR B 1 202 ? 39.602 21.641 22.115 1.00 46.13 202 THR B N 1
ATOM 8483 C CA . THR B 1 202 ? 39.760 20.451 22.942 1.00 43.39 202 THR B CA 1
ATOM 8484 C C . THR B 1 202 ? 41.202 19.969 22.848 1.00 47.00 202 THR B C 1
ATOM 8485 O O . THR B 1 202 ? 41.461 18.775 22.659 1.00 46.67 202 THR B O 1
ATOM 8496 N N . ALA B 1 203 ? 42.143 20.904 22.964 1.00 47.49 203 ALA B N 1
ATOM 8497 C CA . ALA B 1 203 ? 43.560 20.653 22.739 1.00 44.45 203 ALA B CA 1
ATOM 8498 C C . ALA B 1 203 ? 44.248 19.955 23.908 1.00 40.49 203 ALA B C 1
ATOM 8499 O O . ALA B 1 203 ? 45.482 19.894 23.927 1.00 38.00 203 ALA B O 1
ATOM 8506 N N . GLY B 1 204 ? 43.498 19.433 24.873 1.00 43.40 204 GLY B N 1
ATOM 8507 C CA . GLY B 1 204 ? 44.126 18.719 25.971 1.00 41.12 204 GLY B CA 1
ATOM 8508 C C . GLY B 1 204 ? 45.121 19.588 26.713 1.00 36.12 204 GLY B C 1
ATOM 8509 O O . GLY B 1 204 ? 44.891 20.777 26.959 1.00 34.76 204 GLY B O 1
ATOM 8513 N N . ALA B 1 205 ? 46.258 18.985 27.071 1.00 36.10 205 ALA B N 1
ATOM 8514 C CA . ALA B 1 205 ? 47.241 19.680 27.895 1.00 38.42 205 ALA B CA 1
ATOM 8515 C C . ALA B 1 205 ? 47.819 20.899 27.190 1.00 34.10 205 ALA B C 1
ATOM 8516 O O . ALA B 1 205 ? 48.250 21.850 27.852 1.00 36.16 205 ALA B O 1
ATOM 8523 N N . TRP B 1 206 ? 47.840 20.895 25.860 1.00 33.03 206 TRP B N 1
ATOM 8524 C CA . TRP B 1 206 ? 48.435 21.987 25.101 1.00 38.63 206 TRP B CA 1
ATOM 8525 C C . TRP B 1 206 ? 47.488 23.165 24.905 1.00 40.92 206 TRP B C 1
ATOM 8526 O O . TRP B 1 206 ? 47.871 24.140 24.248 1.00 46.57 206 TRP B O 1
ATOM 8547 N N . ALA B 1 207 ? 46.273 23.104 25.454 1.00 39.75 207 ALA B N 1
ATOM 8548 C CA . ALA B 1 207 ? 45.294 24.157 25.201 1.00 39.80 207 ALA B CA 1
ATOM 8549 C C . ALA B 1 207 ? 45.785 25.509 25.701 1.00 42.04 207 ALA B C 1
ATOM 8550 O O . ALA B 1 207 ? 45.602 26.530 25.029 1.00 45.61 207 ALA B O 1
ATOM 8557 N N . ALA B 1 208 ? 46.413 25.537 26.878 1.00 45.20 208 ALA B N 1
ATOM 8558 C CA . ALA B 1 208 ? 46.827 26.805 27.469 1.00 45.72 208 ALA B CA 1
ATOM 8559 C C . ALA B 1 208 ? 47.822 27.558 26.599 1.00 45.97 208 ALA B C 1
ATOM 8560 O O . ALA B 1 208 ? 48.021 28.760 26.804 1.00 48.82 208 ALA B O 1
ATOM 8567 N N . GLN B 1 209 ? 48.447 26.887 25.633 1.00 50.97 209 GLN B N 1
ATOM 8568 C CA . GLN B 1 209 ? 49.484 27.530 24.835 1.00 53.59 209 GLN B CA 1
ATOM 8569 C C . GLN B 1 209 ? 48.907 28.384 23.712 1.00 55.61 209 GLN B C 1
ATOM 8570 O O . GLN B 1 209 ? 49.504 29.405 23.354 1.00 59.90 209 GLN B O 1
ATOM 8584 N N . ILE B 1 210 ? 47.761 27.999 23.150 1.00 53.07 210 ILE B N 1
ATOM 8585 C CA . ILE B 1 210 ? 47.157 28.763 22.063 1.00 52.23 210 ILE B CA 1
ATOM 8586 C C . ILE B 1 210 ? 46.074 29.681 22.615 1.00 51.57 210 ILE B C 1
ATOM 8587 O O . ILE B 1 210 ? 45.805 30.748 22.052 1.00 52.17 210 ILE B O 1
ATOM 8603 N N . LEU B 1 211 ? 45.440 29.277 23.717 1.00 48.32 211 LEU B N 1
ATOM 8604 C CA . LEU B 1 211 ? 44.437 30.141 24.328 1.00 49.06 211 LEU B CA 1
ATOM 8605 C C . LEU B 1 211 ? 45.074 31.377 24.945 1.00 52.19 211 LEU B C 1
ATOM 8606 O O . LEU B 1 211 ? 44.438 32.435 25.006 1.00 55.63 211 LEU B O 1
ATOM 8622 N N . ALA B 1 212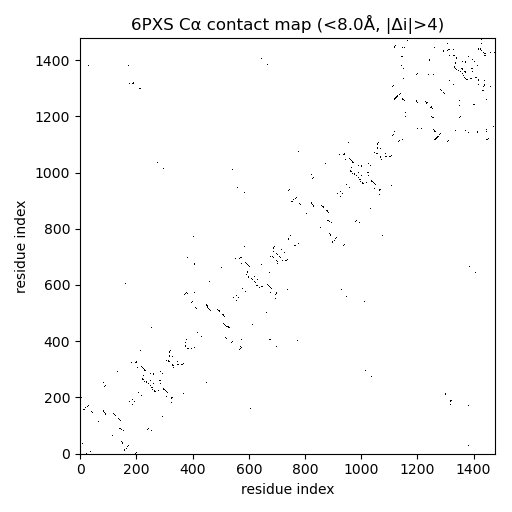 ? 46.324 31.268 25.403 1.00 52.14 212 ALA B N 1
ATOM 8623 C CA . ALA B 1 212 ? 47.014 32.435 25.940 1.00 53.19 212 ALA B CA 1
ATOM 8624 C C . ALA B 1 212 ? 47.129 33.541 24.899 1.00 53.09 212 ALA B C 1
ATOM 8625 O O . ALA B 1 212 ? 47.235 34.720 25.255 1.00 53.55 212 ALA B O 1
ATOM 8632 N N . LEU B 1 213 ? 47.107 33.182 23.613 1.00 52.36 213 LEU B N 1
ATOM 8633 C CA . LEU B 1 213 ? 47.159 34.186 22.557 1.00 56.85 213 LEU B CA 1
ATOM 8634 C C . LEU B 1 213 ? 45.929 35.083 22.556 1.00 59.21 213 LEU B C 1
ATOM 8635 O O . LEU B 1 213 ? 45.949 36.142 21.918 1.00 58.87 213 LEU B O 1
ATOM 8651 N N . LEU B 1 214 ? 44.863 34.683 23.247 1.00 57.82 214 LEU B N 1
ATOM 8652 C CA . LEU B 1 214 ? 43.645 35.472 23.349 1.00 57.00 214 LEU B CA 1
ATOM 8653 C C . LEU B 1 214 ? 43.538 36.207 24.679 1.00 60.15 214 LEU B C 1
ATOM 8654 O O . LEU B 1 214 ? 42.467 36.732 25.000 1.00 62.77 214 LEU B O 1
ATOM 8670 N N . GLY B 1 215 ? 44.619 36.260 25.454 1.00 61.13 215 GLY B N 1
ATOM 8671 C CA . GLY B 1 215 ? 44.575 36.871 26.766 1.00 64.82 215 GLY B CA 1
ATOM 8672 C C . GLY B 1 215 ? 43.942 36.019 27.841 1.00 63.45 215 GLY B C 1
ATOM 8673 O O . GLY B 1 215 ? 43.688 36.524 28.941 1.00 64.55 215 GLY B O 1
ATOM 8677 N N . LEU B 1 216 ? 43.676 34.748 27.560 1.00 63.10 216 LEU B N 1
ATOM 8678 C CA . LEU B 1 216 ? 43.083 33.840 28.528 1.00 63.74 216 LEU B CA 1
ATOM 8679 C C . LEU B 1 216 ? 44.163 33.210 29.397 1.00 67.07 216 LEU B C 1
ATOM 8680 O O . LEU B 1 216 ? 45.307 33.031 28.971 1.00 67.75 216 LEU B O 1
ATOM 8696 N N . ARG B 1 217 ? 43.786 32.874 30.627 1.00 68.90 217 ARG B N 1
ATOM 8697 C CA . ARG B 1 217 ? 44.644 32.135 31.550 1.00 68.86 217 ARG B CA 1
ATOM 8698 C C . ARG B 1 217 ? 43.968 30.787 31.788 1.00 65.10 217 ARG B C 1
ATOM 8699 O O . ARG B 1 217 ? 43.112 30.649 32.664 1.00 64.86 217 ARG B O 1
ATOM 8720 N N . HIS B 1 218 ? 44.354 29.795 30.988 1.00 62.96 218 HIS B N 1
ATOM 8721 C CA . HIS B 1 218 ? 43.768 28.465 31.075 1.00 65.40 218 HIS B CA 1
ATOM 8722 C C . HIS B 1 218 ? 44.531 27.660 32.120 1.00 64.19 218 HIS B C 1
ATOM 8723 O O . HIS B 1 218 ? 45.709 27.341 31.899 1.00 63.68 218 HIS B O 1
ATOM 8737 N N . PRO B 1 219 ? 43.921 27.311 33.261 1.00 63.07 219 PRO B N 1
ATOM 8738 C CA . PRO B 1 219 ? 44.661 26.621 34.331 1.00 61.44 219 PRO B CA 1
ATOM 8739 C C . PRO B 1 219 ? 44.692 25.104 34.145 1.00 58.64 219 PRO B C 1
ATOM 8740 O O . PRO B 1 219 ? 44.204 24.339 34.982 1.00 59.83 219 PRO B O 1
ATOM 8751 N N . VAL B 1 220 ? 45.275 24.661 33.034 1.00 55.53 220 VAL B N 1
ATOM 8752 C CA . VAL B 1 220 ? 45.419 23.241 32.727 1.00 53.74 220 VAL B CA 1
ATOM 8753 C C . VAL B 1 220 ? 46.862 22.994 32.312 1.00 51.00 220 VAL B C 1
ATOM 8754 O O . VAL B 1 220 ? 47.321 23.535 31.299 1.00 51.90 220 VAL B O 1
ATOM 8767 N N . VAL B 1 221 ? 47.568 22.182 33.086 1.00 49.57 221 VAL B N 1
ATOM 8768 C CA . VAL B 1 221 ? 48.971 21.871 32.823 1.00 48.62 221 VAL B CA 1
ATOM 8769 C C . VAL B 1 221 ? 49.093 20.359 32.700 1.00 46.65 221 VAL B C 1
ATOM 8770 O O . VAL B 1 221 ? 48.260 19.606 33.232 1.00 44.87 221 VAL B O 1
ATOM 8783 N N . PRO B 1 222 ? 50.124 19.876 32.008 1.00 46.26 222 PRO B N 1
ATOM 8784 C CA . PRO B 1 222 ? 50.255 18.429 31.812 1.00 41.88 222 PRO B CA 1
ATOM 8785 C C . PRO B 1 222 ? 50.719 17.728 33.078 1.00 41.04 222 PRO B C 1
ATOM 8786 O O . PRO B 1 222 ? 51.594 18.215 33.797 1.00 43.79 222 PRO B O 1
ATOM 8797 N N . GLN B 1 223 ? 50.117 16.571 33.342 1.00 41.23 223 GLN B N 1
ATOM 8798 C CA . GLN B 1 223 ? 50.526 15.680 34.427 1.00 40.54 223 GLN B CA 1
ATOM 8799 C C . GLN B 1 223 ? 51.020 14.390 33.782 1.00 41.33 223 GLN B C 1
ATOM 8800 O O . GLN B 1 223 ? 50.217 13.551 33.360 1.00 43.49 223 GLN B O 1
ATOM 8814 N N . LYS B 1 224 ? 52.338 14.237 33.700 1.00 39.96 224 LYS B N 1
ATOM 8815 C CA . LYS B 1 224 ? 52.914 13.067 33.053 1.00 42.28 224 LYS B CA 1
ATOM 8816 C C . LYS B 1 224 ? 52.466 11.788 33.749 1.00 46.15 224 LYS B C 1
ATOM 8817 O O . LYS B 1 224 ? 52.302 11.747 34.972 1.00 47.72 224 LYS B O 1
ATOM 8836 N N . GLY B 1 225 ? 52.271 10.737 32.957 1.00 49.53 225 GLY B N 1
ATOM 8837 C CA . GLY B 1 225 ? 51.912 9.436 33.484 1.00 47.58 225 GLY B CA 1
ATOM 8838 C C . GLY B 1 225 ? 52.484 8.307 32.652 1.00 43.14 225 GLY B C 1
ATOM 8839 O O . GLY B 1 225 ? 52.301 8.274 31.432 1.00 41.69 225 GLY B O 1
ATOM 8843 N N . GLN B 1 226 ? 53.183 7.380 33.300 1.00 38.08 226 GLN B N 1
ATOM 8844 C CA . GLN B 1 226 ? 53.771 6.223 32.641 1.00 38.78 226 GLN B CA 1
ATOM 8845 C C . GLN B 1 226 ? 52.963 4.985 33.000 1.00 38.71 226 GLN B C 1
ATOM 8846 O O . GLN B 1 226 ? 52.701 4.732 34.180 1.00 43.56 226 GLN B O 1
ATOM 8860 N N . ILE B 1 227 ? 52.579 4.213 31.987 1.00 36.64 227 ILE B N 1
ATOM 8861 C CA . ILE B 1 227 ? 51.667 3.087 32.148 1.00 40.36 227 ILE B CA 1
ATOM 8862 C C . ILE B 1 227 ? 52.267 1.877 31.444 1.00 40.46 227 ILE B C 1
ATOM 8863 O O . ILE B 1 227 ? 52.729 1.983 30.303 1.00 42.80 227 ILE B O 1
ATOM 8879 N N . ILE B 1 228 ? 52.256 0.729 32.122 1.00 41.01 228 ILE B N 1
ATOM 8880 C CA . ILE B 1 228 ? 52.958 -0.468 31.669 1.00 37.29 228 ILE B CA 1
ATOM 8881 C C . ILE B 1 228 ? 51.963 -1.466 31.097 1.00 40.74 228 ILE B C 1
ATOM 8882 O O . ILE B 1 228 ? 50.892 -1.699 31.673 1.00 43.43 228 ILE B O 1
ATOM 8898 N N . HIS B 1 229 ? 52.323 -2.065 29.965 1.00 40.07 229 HIS B N 1
ATOM 8899 C CA . HIS B 1 229 ? 51.543 -3.121 29.336 1.00 39.70 229 HIS B CA 1
ATOM 8900 C C . HIS B 1 229 ? 52.304 -4.434 29.449 1.00 39.77 229 HIS B C 1
ATOM 8901 O O . HIS B 1 229 ? 53.512 -4.478 29.191 1.00 39.52 229 HIS B O 1
ATOM 8915 N N . LEU B 1 230 ? 51.602 -5.496 29.837 1.00 41.43 230 LEU B N 1
ATOM 8916 C CA . LEU B 1 230 ? 52.193 -6.812 30.020 1.00 39.03 230 LEU B CA 1
ATOM 8917 C C . LEU B 1 230 ? 51.445 -7.837 29.178 1.00 43.11 230 LEU B C 1
ATOM 8918 O O . LEU B 1 230 ? 50.282 -7.642 28.815 1.00 49.44 230 LEU B O 1
ATOM 8934 N N . HIS B 1 231 ? 52.123 -8.944 28.880 1.00 39.15 231 HIS B N 1
ATOM 8935 C CA . HIS B 1 231 ? 51.570 -9.999 28.041 1.00 39.85 231 HIS B CA 1
ATOM 8936 C C . HIS B 1 231 ? 51.718 -11.340 28.743 1.00 44.04 231 HIS B C 1
ATOM 8937 O O . HIS B 1 231 ? 52.817 -11.699 29.176 1.00 45.76 231 HIS B O 1
ATOM 8951 N N . LEU B 1 232 ? 50.605 -12.075 28.853 1.00 45.09 232 LEU B N 1
ATOM 8952 C CA . LEU B 1 232 ? 50.565 -13.382 29.495 1.00 43.67 232 LEU B CA 1
ATOM 8953 C C . LEU B 1 232 ? 50.473 -14.456 28.416 1.00 48.51 232 LEU B C 1
ATOM 8954 O O . LEU B 1 232 ? 49.367 -14.752 27.940 1.00 53.26 232 LEU B O 1
ATOM 8970 N N . PRO B 1 233 ? 51.579 -15.077 28.008 1.00 48.39 233 PRO B N 1
ATOM 8971 C CA . PRO B 1 233 ? 51.535 -15.986 26.850 1.00 47.65 233 PRO B CA 1
ATOM 8972 C C . PRO B 1 233 ? 50.495 -17.084 27.014 1.00 48.13 233 PRO B C 1
ATOM 8973 O O . PRO B 1 233 ? 50.559 -17.896 27.940 1.00 46.69 233 PRO B O 1
ATOM 8984 N N . GLY B 1 234 ? 49.530 -17.103 26.097 1.00 50.20 234 GLY B N 1
ATOM 8985 C CA . GLY B 1 234 ? 48.545 -18.168 26.053 1.00 47.48 234 GLY B CA 1
ATOM 8986 C C . GLY B 1 234 ? 47.546 -18.160 27.188 1.00 43.65 234 GLY B C 1
ATOM 8987 O O . GLY B 1 234 ? 46.995 -19.213 27.526 1.00 45.14 234 GLY B O 1
ATOM 8991 N N . VAL B 1 235 ? 47.280 -16.999 27.777 1.00 41.13 235 VAL B N 1
ATOM 8992 C CA . VAL B 1 235 ? 46.416 -16.884 28.946 1.00 41.63 235 VAL B CA 1
ATOM 8993 C C . VAL B 1 235 ? 45.153 -16.145 28.533 1.00 44.47 235 VAL B C 1
ATOM 8994 O O . VAL B 1 235 ? 45.221 -15.017 28.029 1.00 45.44 235 VAL B O 1
ATOM 9007 N N . ALA B 1 236 ? 44.002 -16.777 28.750 1.00 44.35 236 ALA B N 1
ATOM 9008 C CA . ALA B 1 236 ? 42.714 -16.183 28.409 1.00 44.13 236 ALA B CA 1
ATOM 9009 C C . ALA B 1 236 ? 42.364 -15.130 29.452 1.00 43.83 236 ALA B C 1
ATOM 9010 O O . ALA B 1 236 ? 42.038 -15.463 30.596 1.00 43.81 236 ALA B O 1
ATOM 9017 N N . THR B 1 237 ? 42.427 -13.857 29.057 1.00 42.97 237 THR B N 1
ATOM 9018 C CA . THR B 1 237 ? 42.139 -12.742 29.951 1.00 42.50 237 THR B CA 1
ATOM 9019 C C . THR B 1 237 ? 40.903 -11.960 29.526 1.00 45.71 237 THR B C 1
ATOM 9020 O O . THR B 1 237 ? 40.624 -10.903 30.104 1.00 47.61 237 THR B O 1
ATOM 9031 N N . SER B 1 238 ? 40.157 -12.447 28.532 1.00 47.84 238 SER B N 1
ATOM 9032 C CA . SER B 1 238 ? 38.993 -11.713 28.050 1.00 51.98 238 SER B CA 1
ATOM 9033 C C . SER B 1 238 ? 37.919 -11.563 29.119 1.00 52.91 238 SER B C 1
ATOM 9034 O O . SER B 1 238 ? 37.114 -10.627 29.044 1.00 53.23 238 SER B O 1
ATOM 9042 N N . GLY B 1 239 ? 37.884 -12.454 30.105 1.00 51.23 239 GLY B N 1
ATOM 9043 C CA . GLY B 1 239 ? 36.889 -12.412 31.152 1.00 50.51 239 GLY B CA 1
ATOM 9044 C C . GLY B 1 239 ? 37.339 -11.782 32.448 1.00 48.67 239 GLY B C 1
ATOM 9045 O O . GLY B 1 239 ? 36.531 -11.661 33.373 1.00 52.49 239 GLY B O 1
ATOM 9049 N N . TRP B 1 240 ? 38.598 -11.373 32.548 1.00 47.31 240 TRP B N 1
ATOM 9050 C CA . TRP B 1 240 ? 39.093 -10.814 33.796 1.00 43.57 240 TRP B CA 1
ATOM 9051 C C . TRP B 1 240 ? 38.491 -9.429 34.034 1.00 44.55 240 TRP B C 1
ATOM 9052 O O . TRP B 1 240 ? 38.332 -8.649 33.090 1.00 46.63 240 TRP B O 1
ATOM 9073 N N . PRO B 1 241 ? 38.151 -9.091 35.283 1.00 45.19 241 PRO B N 1
ATOM 9074 C CA . PRO B 1 241 ? 37.632 -7.748 35.565 1.00 48.75 241 PRO B CA 1
ATOM 9075 C C . PRO B 1 241 ? 38.741 -6.724 35.751 1.00 48.09 241 PRO B C 1
ATOM 9076 O O . PRO B 1 241 ? 39.921 -7.028 35.549 1.00 46.43 241 PRO B O 1
ATOM 9087 N N . VAL B 1 242 ? 38.366 -5.505 36.128 1.00 48.65 242 VAL B N 1
ATOM 9088 C CA . VAL B 1 242 ? 39.328 -4.467 36.466 1.00 49.99 242 VAL B CA 1
ATOM 9089 C C . VAL B 1 242 ? 39.609 -4.524 37.963 1.00 49.20 242 VAL B C 1
ATOM 9090 O O . VAL B 1 242 ? 38.818 -5.052 38.749 1.00 49.13 242 VAL B O 1
ATOM 9103 N N . VAL B 1 243 ? 40.757 -3.979 38.366 1.00 49.29 243 VAL B N 1
ATOM 9104 C CA . VAL B 1 243 ? 41.195 -3.988 39.758 1.00 48.51 243 VAL B CA 1
ATOM 9105 C C . VAL B 1 243 ? 41.553 -2.565 40.165 1.00 49.02 243 VAL B C 1
ATOM 9106 O O . VAL B 1 243 ? 42.333 -1.896 39.479 1.00 45.36 243 VAL B O 1
ATOM 9119 N N . LEU B 1 244 ? 40.992 -2.111 41.287 1.00 51.68 244 LEU B N 1
ATOM 9120 C CA . LEU B 1 244 ? 41.174 -0.744 41.776 1.00 55.64 244 LEU B CA 1
ATOM 9121 C C . LEU B 1 244 ? 41.603 -0.794 43.236 1.00 58.82 244 LEU B C 1
ATOM 9122 O O . LEU B 1 244 ? 40.758 -0.850 44.140 1.00 62.45 244 LEU B O 1
ATOM 9138 N N . PRO B 1 245 ? 42.911 -0.781 43.509 1.00 60.74 245 PRO B N 1
ATOM 9139 C CA . PRO B 1 245 ? 43.375 -0.799 44.905 1.00 65.59 245 PRO B CA 1
ATOM 9140 C C . PRO B 1 245 ? 43.158 0.505 45.657 1.00 68.74 245 PRO B C 1
ATOM 9141 O O . PRO B 1 245 ? 43.492 0.570 46.846 1.00 71.12 245 PRO B O 1
ATOM 9152 N N . MET B 1 246 ? 42.618 1.541 45.016 1.00 68.28 246 MET B N 1
ATOM 9153 C CA . MET B 1 246 ? 42.309 2.800 45.695 1.00 70.82 246 MET B CA 1
ATOM 9154 C C . MET B 1 246 ? 43.557 3.400 46.339 1.00 71.23 246 MET B C 1
ATOM 9155 O O . MET B 1 246 ? 43.532 3.845 47.489 1.00 71.91 246 MET B O 1
ATOM 9169 N N . ASN B 1 247 ? 44.665 3.399 45.595 1.00 68.13 247 ASN B N 1
ATOM 9170 C CA . ASN B 1 247 ? 45.907 3.994 46.070 1.00 65.26 247 ASN B CA 1
ATOM 9171 C C . ASN B 1 247 ? 46.633 4.724 44.948 1.00 63.01 247 ASN B C 1
ATOM 9172 O O . ASN B 1 247 ? 47.868 4.755 44.923 1.00 64.90 247 ASN B O 1
ATOM 9183 N N . SER B 1 248 ? 45.885 5.304 44.010 1.00 60.36 248 SER B N 1
ATOM 9184 C CA . SER B 1 248 ? 46.388 5.986 42.822 1.00 60.81 248 SER B CA 1
ATOM 9185 C C . SER B 1 248 ? 46.923 5.016 41.774 1.00 59.31 248 SER B C 1
ATOM 9186 O O . SER B 1 248 ? 47.398 5.465 40.724 1.00 60.35 248 SER B O 1
ATOM 9194 N N . TYR B 1 249 ? 46.865 3.711 42.017 1.00 55.82 249 TYR B N 1
ATOM 9195 C CA . TYR B 1 249 ? 47.253 2.701 41.045 1.00 53.91 249 TYR B CA 1
ATOM 9196 C C . TYR B 1 249 ? 46.045 1.833 40.710 1.00 53.32 249 TYR B C 1
ATOM 9197 O O . TYR B 1 249 ? 44.998 1.908 41.358 1.00 54.61 249 TYR B O 1
ATOM 9215 N N . TYR B 1 250 ? 46.198 1.007 39.680 1.00 51.02 250 TYR B N 1
ATOM 9216 C CA . TYR B 1 250 ? 45.104 0.186 39.173 1.00 50.82 250 TYR B CA 1
ATOM 9217 C C . TYR B 1 250 ? 45.668 -0.744 38.108 1.00 48.05 250 TYR B C 1
ATOM 9218 O O . TYR B 1 250 ? 46.833 -0.636 37.721 1.00 49.59 250 TYR B O 1
ATOM 9236 N N . MET B 1 251 ? 44.826 -1.659 37.635 1.00 47.31 251 MET B N 1
ATOM 9237 C CA . MET B 1 251 ? 45.231 -2.551 36.557 1.00 44.28 251 MET B CA 1
ATOM 9238 C C . MET B 1 251 ? 44.002 -3.252 35.997 1.00 42.42 251 MET B C 1
ATOM 9239 O O . MET B 1 251 ? 43.041 -3.524 36.723 1.00 42.24 251 MET B O 1
ATOM 9253 N N . LEU B 1 252 ? 44.054 -3.546 34.698 1.00 40.98 252 LEU B N 1
ATOM 9254 C CA . LEU B 1 252 ? 42.957 -4.178 33.981 1.00 45.02 252 LEU B CA 1
ATOM 9255 C C . LEU B 1 252 ? 43.542 -5.192 33.007 1.00 46.56 252 LEU B C 1
ATOM 9256 O O . LEU B 1 252 ? 44.758 -5.392 32.944 1.00 46.35 252 LEU B O 1
ATOM 9272 N N . ALA B 1 253 ? 42.668 -5.836 32.236 1.00 46.48 253 ALA B N 1
ATOM 9273 C CA . ALA B 1 253 ? 43.087 -6.863 31.295 1.00 48.28 253 ALA B CA 1
ATOM 9274 C C . ALA B 1 253 ? 42.284 -6.747 30.010 1.00 48.87 253 ALA B C 1
ATOM 9275 O O . ALA B 1 253 ? 41.088 -6.449 30.043 1.00 52.61 253 ALA B O 1
ATOM 9282 N N . PHE B 1 254 ? 42.948 -6.992 28.885 1.00 45.77 254 PHE B N 1
ATOM 9283 C CA . PHE B 1 254 ? 42.322 -6.985 27.571 1.00 43.43 254 PHE B CA 1
ATOM 9284 C C . PHE B 1 254 ? 42.316 -8.395 26.989 1.00 49.37 254 PHE B C 1
ATOM 9285 O O . PHE B 1 254 ? 42.919 -9.325 27.532 1.00 49.03 254 PHE B O 1
ATOM 9302 N N . ASP B 1 255 ? 41.624 -8.542 25.856 1.00 52.25 255 ASP B N 1
ATOM 9303 C CA . ASP B 1 255 ? 41.336 -9.872 25.327 1.00 49.70 255 ASP B CA 1
ATOM 9304 C C . ASP B 1 255 ? 42.602 -10.595 24.879 1.00 49.06 255 ASP B C 1
ATOM 9305 O O . ASP B 1 255 ? 42.703 -11.819 25.024 1.00 50.34 255 ASP B O 1
ATOM 9314 N N . ASP B 1 256 ? 43.573 -9.867 24.330 1.00 48.97 256 ASP B N 1
ATOM 9315 C CA . ASP B 1 256 ? 44.759 -10.492 23.739 1.00 51.86 256 ASP B CA 1
ATOM 9316 C C . ASP B 1 256 ? 45.828 -10.756 24.802 1.00 51.05 256 ASP B C 1
ATOM 9317 O O . ASP B 1 256 ? 46.981 -10.340 24.691 1.00 51.25 256 ASP B O 1
ATOM 9326 N N . SER B 1 257 ? 45.420 -11.477 25.846 1.00 52.10 257 SER B N 1
ATOM 9327 C CA . SER B 1 257 ? 46.340 -11.927 26.890 1.00 53.57 257 SER B CA 1
ATOM 9328 C C . SER B 1 257 ? 47.187 -10.773 27.419 1.00 53.20 257 SER B C 1
ATOM 9329 O O . SER B 1 257 ? 48.367 -10.937 27.737 1.00 51.24 257 SER B O 1
ATOM 9337 N N . ARG B 1 258 ? 46.580 -9.594 27.517 1.00 52.08 258 ARG B N 1
ATOM 9338 C CA . ARG B 1 258 ? 47.292 -8.375 27.868 1.00 50.19 258 ARG B CA 1
ATOM 9339 C C . ARG B 1 258 ? 46.774 -7.826 29.190 1.00 44.76 258 ARG B C 1
ATOM 9340 O O . ARG B 1 258 ? 45.565 -7.812 29.438 1.00 44.00 258 ARG B O 1
ATOM 9361 N N . VAL B 1 259 ? 47.699 -7.374 30.034 1.00 44.37 259 VAL B N 1
ATOM 9362 C CA . VAL B 1 259 ? 47.377 -6.778 31.324 1.00 44.09 259 VAL B CA 1
ATOM 9363 C C . VAL B 1 259 ? 48.099 -5.442 31.426 1.00 39.82 259 VAL B C 1
ATOM 9364 O O . VAL B 1 259 ? 49.312 -5.368 31.200 1.00 38.47 259 VAL B O 1
ATOM 9377 N N . VAL B 1 260 ? 47.355 -4.392 31.766 1.00 36.12 260 VAL B N 1
ATOM 9378 C CA . VAL B 1 260 ? 47.884 -3.041 31.898 1.00 37.64 260 VAL B CA 1
ATOM 9379 C C . VAL B 1 260 ? 47.845 -2.652 33.369 1.00 43.53 260 VAL B C 1
ATOM 9380 O O . VAL B 1 260 ? 46.886 -2.977 34.078 1.00 45.80 260 VAL B O 1
ATOM 9393 N N . VAL B 1 261 ? 48.884 -1.951 33.827 1.00 46.43 261 VAL B N 1
ATOM 9394 C CA . VAL B 1 261 ? 49.056 -1.625 35.239 1.00 49.71 261 VAL B CA 1
ATOM 9395 C C . VAL B 1 261 ? 49.051 -0.113 35.414 1.00 54.18 261 VAL B C 1
ATOM 9396 O O . VAL B 1 261 ? 49.595 0.622 34.584 1.00 45.72 261 VAL B O 1
ATOM 9409 N N . GLY B 1 262 ? 48.467 0.339 36.526 1.00 66.34 262 GLY B N 1
ATOM 9410 C CA . GLY B 1 262 ? 48.206 1.744 36.788 1.00 68.57 262 GLY B CA 1
ATOM 9411 C C . GLY B 1 262 ? 49.376 2.669 36.540 1.00 70.43 262 GLY B C 1
ATOM 9412 O O . GLY B 1 262 ? 50.534 2.244 36.559 1.00 74.38 262 GLY B O 1
ATOM 9416 N N . ALA B 1 263 ? 49.080 3.943 36.313 1.00 71.20 263 ALA B N 1
ATOM 9417 C CA . ALA B 1 263 ? 50.068 4.913 35.871 1.00 68.20 263 ALA B CA 1
ATOM 9418 C C . ALA B 1 263 ? 50.538 5.790 37.026 1.00 62.98 263 ALA B C 1
ATOM 9419 O O . ALA B 1 263 ? 49.961 5.803 38.115 1.00 64.08 263 ALA B O 1
ATOM 9426 N N . THR B 1 264 ? 51.612 6.528 36.766 1.00 58.42 264 THR B N 1
ATOM 9427 C CA . THR B 1 264 ? 52.159 7.482 37.716 1.00 56.48 264 THR B CA 1
ATOM 9428 C C . THR B 1 264 ? 51.494 8.842 37.537 1.00 56.74 264 THR B C 1
ATOM 9429 O O . THR B 1 264 ? 50.945 9.159 36.480 1.00 56.80 264 THR B O 1
ATOM 9440 N N . ARG B 1 265 ? 51.552 9.650 38.592 1.00 56.60 265 ARG B N 1
ATOM 9441 C CA . ARG B 1 265 ? 51.044 11.020 38.583 1.00 57.72 265 ARG B CA 1
ATOM 9442 C C . ARG B 1 265 ? 52.221 11.933 38.908 1.00 57.46 265 ARG B C 1
ATOM 9443 O O . ARG B 1 265 ? 52.496 12.224 40.075 1.00 59.48 265 ARG B O 1
ATOM 9464 N N . GLU B 1 266 ? 52.916 12.382 37.867 1.00 56.43 266 GLU B N 1
ATOM 9465 C CA . GLU B 1 266 ? 54.100 13.226 38.008 1.00 59.24 266 GLU B CA 1
ATOM 9466 C C . GLU B 1 266 ? 53.681 14.674 37.770 1.00 60.48 266 GLU B C 1
ATOM 9467 O O . GLU B 1 266 ? 53.531 15.110 36.626 1.00 59.76 266 GLU B O 1
ATOM 9479 N N . ASP B 1 267 ? 53.487 15.416 38.856 1.00 57.47 267 ASP B N 1
ATOM 9480 C CA . ASP B 1 267 ? 53.090 16.810 38.758 1.00 56.63 267 ASP B CA 1
ATOM 9481 C C . ASP B 1 267 ? 54.286 17.681 38.396 1.00 56.52 267 ASP B C 1
ATOM 9482 O O . ASP B 1 267 ? 55.440 17.332 38.660 1.00 53.37 267 ASP B O 1
ATOM 9491 N N . GLY B 1 268 ? 53.998 18.826 37.781 1.00 55.36 268 GLY B N 1
ATOM 9492 C CA . GLY B 1 268 ? 55.055 19.732 37.361 1.00 53.87 268 GLY B CA 1
ATOM 9493 C C . GLY B 1 268 ? 56.072 19.093 36.444 1.00 52.90 268 GLY B C 1
ATOM 9494 O O . GLY B 1 268 ? 57.227 19.532 36.403 1.00 50.23 268 GLY B O 1
ATOM 9498 N N . SER B 1 269 ? 55.670 18.063 35.697 1.00 52.85 269 SER B N 1
ATOM 9499 C CA . SER B 1 269 ? 56.602 17.351 34.830 1.00 49.80 269 SER B CA 1
ATOM 9500 C C . SER B 1 269 ? 56.820 18.062 33.501 1.00 47.13 269 SER B C 1
ATOM 9501 O O . SER B 1 269 ? 57.878 17.895 32.884 1.00 44.61 269 SER B O 1
ATOM 9509 N N . GLY B 1 270 ? 55.845 18.844 33.045 1.00 46.21 270 GLY B N 1
ATOM 9510 C CA . GLY B 1 270 ? 55.914 19.394 31.710 1.00 44.61 270 GLY B CA 1
ATOM 9511 C C . GLY B 1 270 ? 55.723 18.298 30.670 1.00 45.49 270 GLY B C 1
ATOM 9512 O O . GLY B 1 270 ? 55.294 17.181 30.961 1.00 45.87 270 GLY B O 1
ATOM 9516 N N . PHE B 1 271 ? 56.063 18.643 29.429 1.00 44.11 271 PHE B N 1
ATOM 9517 C CA . PHE B 1 271 ? 55.913 17.717 28.305 1.00 42.94 271 PHE B CA 1
ATOM 9518 C C . PHE B 1 271 ? 57.207 16.922 28.122 1.00 43.93 271 PHE B C 1
ATOM 9519 O O . PHE B 1 271 ? 57.943 17.071 27.146 1.00 49.34 271 PHE B O 1
ATOM 9536 N N . ASP B 1 272 ? 57.469 16.053 29.097 1.00 43.67 272 ASP B N 1
ATOM 9537 C CA . ASP B 1 272 ? 58.700 15.262 29.146 1.00 47.00 272 ASP B CA 1
ATOM 9538 C C . ASP B 1 272 ? 58.384 13.857 28.644 1.00 45.39 272 ASP B C 1
ATOM 9539 O O . ASP B 1 272 ? 58.010 12.970 29.414 1.00 42.86 272 ASP B O 1
ATOM 9548 N N . TYR B 1 273 ? 58.555 13.650 27.337 1.00 46.17 273 TYR B N 1
ATOM 9549 C CA . TYR B 1 273 ? 58.207 12.378 26.701 1.00 45.01 273 TYR B CA 1
ATOM 9550 C C . TYR B 1 273 ? 59.399 11.432 26.819 1.00 44.68 273 TYR B C 1
ATOM 9551 O O . TYR B 1 273 ? 60.166 11.213 25.879 1.00 46.07 273 TYR B O 1
ATOM 9569 N N . ARG B 1 274 ? 59.549 10.863 28.013 1.00 41.44 274 ARG B N 1
ATOM 9570 C CA . ARG B 1 274 ? 60.611 9.911 28.292 1.00 39.13 274 ARG B CA 1
ATOM 9571 C C . ARG B 1 274 ? 60.095 8.876 29.279 1.00 38.07 274 ARG B C 1
ATOM 9572 O O . ARG B 1 274 ? 59.316 9.203 30.178 1.00 40.47 274 ARG B O 1
ATOM 9593 N N . VAL B 1 275 ? 60.526 7.631 29.103 1.00 37.49 275 VAL B N 1
ATOM 9594 C CA . VAL B 1 275 ? 60.213 6.559 30.041 1.00 36.56 275 VAL B CA 1
ATOM 9595 C C . VAL B 1 275 ? 61.339 6.512 31.067 1.00 40.42 275 VAL B C 1
ATOM 9596 O O . VAL B 1 275 ? 62.470 6.138 30.744 1.00 41.38 275 VAL B O 1
ATOM 9609 N N . THR B 1 276 ? 61.033 6.898 32.301 1.00 41.40 276 THR B N 1
ATOM 9610 C CA . THR B 1 276 ? 62.038 6.994 33.346 1.00 45.13 276 THR B CA 1
ATOM 9611 C C . THR B 1 276 ? 62.115 5.694 34.142 1.00 46.65 276 THR B C 1
ATOM 9612 O O . THR B 1 276 ? 61.259 4.812 34.036 1.00 47.31 276 THR B O 1
ATOM 9623 N N . ALA B 1 277 ? 63.165 5.585 34.957 1.00 50.55 277 ALA B N 1
ATOM 9624 C CA . ALA B 1 277 ? 63.372 4.384 35.759 1.00 49.99 277 ALA B CA 1
ATOM 9625 C C . ALA B 1 277 ? 62.419 4.341 36.948 1.00 51.19 277 ALA B C 1
ATOM 9626 O O . ALA B 1 277 ? 61.669 3.375 37.122 1.00 48.80 277 ALA B O 1
ATOM 9633 N N . ARG B 1 278 ? 62.437 5.388 37.778 1.00 53.65 278 ARG B N 1
ATOM 9634 C CA . ARG B 1 278 ? 61.583 5.408 38.961 1.00 56.04 278 ARG B CA 1
ATOM 9635 C C . ARG B 1 278 ? 60.116 5.248 38.587 1.00 53.89 278 ARG B C 1
ATOM 9636 O O . ARG B 1 278 ? 59.383 4.490 39.233 1.00 53.82 278 ARG B O 1
ATOM 9657 N N . GLY B 1 279 ? 59.668 5.957 37.550 1.00 53.89 279 GLY B N 1
ATOM 9658 C CA . GLY B 1 279 ? 58.279 5.842 37.136 1.00 50.92 279 GLY B CA 1
ATOM 9659 C C . GLY B 1 279 ? 57.856 4.403 36.925 1.00 51.14 279 GLY B C 1
ATOM 9660 O O . GLY B 1 279 ? 56.826 3.962 37.440 1.00 51.67 279 GLY B O 1
ATOM 9664 N N . GLN B 1 280 ? 58.653 3.646 36.169 1.00 50.05 280 GLN B N 1
ATOM 9665 C CA . GLN B 1 280 ? 58.325 2.243 35.942 1.00 48.16 280 GLN B CA 1
ATOM 9666 C C . GLN B 1 280 ? 58.463 1.436 37.225 1.00 49.15 280 GLN B C 1
ATOM 9667 O O . GLN B 1 280 ? 57.652 0.542 37.495 1.00 51.45 280 GLN B O 1
ATOM 9681 N N . LEU B 1 281 ? 59.482 1.739 38.031 1.00 50.64 281 LEU B N 1
ATOM 9682 C CA . LEU B 1 281 ? 59.654 1.042 39.301 1.00 49.33 281 LEU B CA 1
ATOM 9683 C C . LEU B 1 281 ? 58.418 1.199 40.178 1.00 52.10 281 LEU B C 1
ATOM 9684 O O . LEU B 1 281 ? 57.913 0.221 40.742 1.00 53.57 281 LEU B O 1
ATOM 9700 N N . GLU B 1 282 ? 57.913 2.431 40.302 1.00 51.75 282 GLU B N 1
ATOM 9701 C CA . GLU B 1 282 ? 56.706 2.672 41.087 1.00 53.47 282 GLU B CA 1
ATOM 9702 C C . GLU B 1 282 ? 55.572 1.763 40.648 1.00 48.85 282 GLU B C 1
ATOM 9703 O O . GLU B 1 282 ? 54.908 1.128 41.474 1.00 47.54 282 GLU B O 1
ATOM 9715 N N . VAL B 1 283 ? 55.320 1.720 39.341 1.00 48.28 283 VAL B N 1
ATOM 9716 C CA . VAL B 1 283 ? 54.196 0.953 38.823 1.00 45.79 283 VAL B CA 1
ATOM 9717 C C . VAL B 1 283 ? 54.426 -0.536 39.034 1.00 42.60 283 VAL B C 1
ATOM 9718 O O . VAL B 1 283 ? 53.503 -1.277 39.390 1.00 44.78 283 VAL B O 1
ATOM 9731 N N . LEU B 1 284 ? 55.659 -0.999 38.824 1.00 39.47 284 LEU B N 1
ATOM 9732 C CA . LEU B 1 284 ? 55.953 -2.415 39.006 1.00 41.46 284 LEU B CA 1
ATOM 9733 C C . LEU B 1 284 ? 55.757 -2.837 40.458 1.00 41.25 284 LEU B C 1
ATOM 9734 O O . LEU B 1 284 ? 55.220 -3.917 40.730 1.00 40.82 284 LEU B O 1
ATOM 9750 N N . GLN B 1 285 ? 56.185 -2.001 41.406 1.00 39.75 285 GLN B N 1
ATOM 9751 C CA . GLN B 1 285 ? 55.987 -2.326 42.816 1.00 44.40 285 GLN B CA 1
ATOM 9752 C C . GLN B 1 285 ? 54.504 -2.388 43.160 1.00 42.73 285 GLN B C 1
ATOM 9753 O O . GLN B 1 285 ? 54.031 -3.369 43.746 1.00 42.92 285 GLN B O 1
ATOM 9767 N N . ALA B 1 286 ? 53.754 -1.343 42.806 1.00 41.61 286 ALA B N 1
ATOM 9768 C CA . ALA B 1 286 ? 52.335 -1.308 43.144 1.00 40.94 286 ALA B CA 1
ATOM 9769 C C . ALA B 1 286 ? 51.591 -2.473 42.506 1.00 42.38 286 ALA B C 1
ATOM 9770 O O . ALA B 1 286 ? 50.696 -3.062 43.124 1.00 45.61 286 ALA B O 1
ATOM 9777 N N . GLY B 1 287 ? 51.949 -2.823 41.273 1.00 39.39 287 GLY B N 1
ATOM 9778 C CA . GLY B 1 287 ? 51.305 -3.922 40.584 1.00 37.16 287 GLY B CA 1
ATOM 9779 C C . GLY B 1 287 ? 51.593 -5.266 41.221 1.00 39.25 287 GLY B C 1
ATOM 9780 O O . GLY B 1 287 ? 50.686 -5.914 41.753 1.00 43.74 287 GLY B O 1
ATOM 9784 N N . LEU B 1 288 ? 52.857 -5.694 41.180 1.00 37.45 288 LEU B N 1
ATOM 9785 C CA . LEU B 1 288 ? 53.221 -6.995 41.729 1.00 37.54 288 LEU B CA 1
ATOM 9786 C C . LEU B 1 288 ? 52.923 -7.099 43.218 1.00 33.13 288 LEU B C 1
ATOM 9787 O O . LEU B 1 288 ? 52.794 -8.214 43.735 1.00 32.85 288 LEU B O 1
ATOM 9803 N N . GLY B 1 289 ? 52.817 -5.970 43.918 1.00 34.32 289 GLY B N 1
ATOM 9804 C CA . GLY B 1 289 ? 52.487 -6.026 45.332 1.00 39.42 289 GLY B CA 1
ATOM 9805 C C . GLY B 1 289 ? 51.141 -6.675 45.583 1.00 39.47 289 GLY B C 1
ATOM 9806 O O . GLY B 1 289 ? 50.997 -7.503 46.485 1.00 40.81 289 GLY B O 1
ATOM 9810 N N . ILE B 1 290 ? 50.137 -6.309 44.785 1.00 40.86 290 ILE B N 1
ATOM 9811 C CA . ILE B 1 290 ? 48.810 -6.897 44.920 1.00 43.31 290 ILE B CA 1
ATOM 9812 C C . ILE B 1 290 ? 48.610 -8.111 44.020 1.00 40.50 290 ILE B C 1
ATOM 9813 O O . ILE B 1 290 ? 47.748 -8.951 44.312 1.00 45.01 290 ILE B O 1
ATOM 9829 N N . ALA B 1 291 ? 49.372 -8.225 42.936 1.00 36.87 291 ALA B N 1
ATOM 9830 C CA . ALA B 1 291 ? 49.198 -9.287 41.947 1.00 37.62 291 ALA B CA 1
ATOM 9831 C C . ALA B 1 291 ? 50.548 -9.928 41.660 1.00 35.14 291 ALA B C 1
ATOM 9832 O O . ALA B 1 291 ? 51.131 -9.729 40.587 1.00 34.24 291 ALA B O 1
ATOM 9839 N N . PRO B 1 292 ? 51.074 -10.712 42.602 1.00 32.73 292 PRO B N 1
ATOM 9840 C CA . PRO B 1 292 ? 52.362 -11.380 42.361 1.00 32.42 292 PRO B CA 1
ATOM 9841 C C . PRO B 1 292 ? 52.345 -12.321 41.171 1.00 32.49 292 PRO B C 1
ATOM 9842 O O . PRO B 1 292 ? 53.416 -12.665 40.657 1.00 34.73 292 PRO B O 1
ATOM 9853 N N . GLY B 1 293 ? 51.167 -12.747 40.710 1.00 32.86 293 GLY B N 1
ATOM 9854 C CA . GLY B 1 293 ? 51.099 -13.644 39.570 1.00 31.46 293 GLY B CA 1
ATOM 9855 C C . GLY B 1 293 ? 51.571 -13.028 38.271 1.00 31.64 293 GLY B C 1
ATOM 9856 O O . GLY B 1 293 ? 51.855 -13.761 37.318 1.00 33.04 293 GLY B O 1
ATOM 9860 N N . LEU B 1 294 ? 51.656 -11.700 38.207 1.00 32.72 294 LEU B N 1
ATOM 9861 C CA . LEU B 1 294 ? 52.177 -11.022 37.028 1.00 33.88 294 LEU B CA 1
ATOM 9862 C C . LEU B 1 294 ? 53.697 -10.980 36.995 1.00 34.42 294 LEU B C 1
ATOM 9863 O O . LEU B 1 294 ? 54.262 -10.353 36.093 1.00 37.36 294 LEU B O 1
ATOM 9879 N N . ALA B 1 295 ? 54.368 -11.630 37.949 1.00 36.55 295 ALA B N 1
ATOM 9880 C CA . ALA B 1 295 ? 55.818 -11.506 38.059 1.00 39.82 295 ALA B CA 1
ATOM 9881 C C . ALA B 1 295 ? 56.513 -11.907 36.763 1.00 40.95 295 ALA B C 1
ATOM 9882 O O . ALA B 1 295 ? 57.330 -11.150 36.226 1.00 40.46 295 ALA B O 1
ATOM 9889 N N . ASP B 1 296 ? 56.206 -13.096 36.246 1.00 44.95 296 ASP B N 1
ATOM 9890 C CA . ASP B 1 296 ? 56.875 -13.619 35.064 1.00 47.76 296 ASP B CA 1
ATOM 9891 C C . ASP B 1 296 ? 56.126 -13.304 33.774 1.00 48.82 296 ASP B C 1
ATOM 9892 O O . ASP B 1 296 ? 56.317 -14.000 32.771 1.00 49.25 296 ASP B O 1
ATOM 9901 N N . ALA B 1 297 ? 55.288 -12.271 33.775 1.00 45.29 297 ALA B N 1
ATOM 9902 C CA . ALA B 1 297 ? 54.644 -11.825 32.550 1.00 40.97 297 ALA B CA 1
ATOM 9903 C C . ALA B 1 297 ? 55.615 -10.997 31.723 1.00 39.21 297 ALA B C 1
ATOM 9904 O O . ALA B 1 297 ? 56.537 -10.371 32.251 1.00 39.98 297 ALA B O 1
ATOM 9911 N N . THR B 1 298 ? 55.403 -11.001 30.411 1.00 39.29 298 THR B N 1
ATOM 9912 C CA . THR B 1 298 ? 56.265 -10.242 29.518 1.00 39.00 298 THR B CA 1
ATOM 9913 C C . THR B 1 298 ? 55.956 -8.753 29.616 1.00 39.67 298 THR B C 1
ATOM 9914 O O . THR B 1 298 ? 54.808 -8.344 29.810 1.00 41.48 298 THR B O 1
ATOM 9925 N N . HIS B 1 299 ? 57.002 -7.939 29.484 1.00 39.00 299 HIS B N 1
ATOM 9926 C CA . HIS B 1 299 ? 56.879 -6.484 29.454 1.00 40.51 299 HIS B CA 1
ATOM 9927 C C . HIS B 1 299 ? 56.958 -6.054 27.994 1.00 45.99 299 HIS B C 1
ATOM 9928 O O . HIS B 1 299 ? 58.042 -6.018 27.406 1.00 47.45 299 HIS B O 1
ATOM 9942 N N . ILE B 1 300 ? 55.809 -5.723 27.409 1.00 51.57 300 ILE B N 1
ATOM 9943 C CA . ILE B 1 300 ? 55.756 -5.447 25.977 1.00 54.70 300 ILE B CA 1
ATOM 9944 C C . ILE B 1 300 ? 56.088 -3.991 25.671 1.00 54.04 300 ILE B C 1
ATOM 9945 O O . ILE B 1 300 ? 56.837 -3.711 24.733 1.00 58.61 300 ILE B O 1
ATOM 9961 N N . GLU B 1 301 ? 55.565 -3.041 26.442 1.00 51.46 301 GLU B N 1
ATOM 9962 C CA . GLU B 1 301 ? 55.883 -1.635 26.216 1.00 49.29 301 GLU B CA 1
ATOM 9963 C C . GLU B 1 301 ? 55.456 -0.823 27.431 1.00 47.75 301 GLU B C 1
ATOM 9964 O O . GLU B 1 301 ? 54.789 -1.323 28.341 1.00 45.96 301 GLU B O 1
ATOM 9976 N N . THR B 1 302 ? 55.849 0.450 27.422 1.00 45.62 302 THR B N 1
ATOM 9977 C CA . THR B 1 302 ? 55.458 1.410 28.450 1.00 41.08 302 THR B CA 1
ATOM 9978 C C . THR B 1 302 ? 55.079 2.706 27.748 1.00 38.28 302 THR B C 1
ATOM 9979 O O . THR B 1 302 ? 55.945 3.389 27.193 1.00 36.75 302 THR B O 1
ATOM 9990 N N . ARG B 1 303 ? 53.793 3.042 27.768 1.00 39.98 303 ARG B N 1
ATOM 9991 C CA . ARG B 1 303 ? 53.299 4.240 27.109 1.00 39.75 303 ARG B CA 1
ATOM 9992 C C . ARG B 1 303 ? 53.405 5.441 28.039 1.00 41.24 303 ARG B C 1
ATOM 9993 O O . ARG B 1 303 ? 53.355 5.310 29.265 1.00 43.51 303 ARG B O 1
ATOM 10014 N N . VAL B 1 304 ? 53.550 6.620 27.440 1.00 40.99 304 VAL B N 1
ATOM 10015 C CA . VAL B 1 304 ? 53.640 7.875 28.173 1.00 38.78 304 VAL B CA 1
ATOM 10016 C C . VAL B 1 304 ? 52.575 8.821 27.641 1.00 40.03 304 VAL B C 1
ATOM 10017 O O . VAL B 1 304 ? 52.343 8.894 26.430 1.00 44.27 304 VAL B O 1
ATOM 10030 N N . GLY B 1 305 ? 51.931 9.541 28.547 1.00 42.21 305 GLY B N 1
ATOM 10031 C CA . GLY B 1 305 ? 50.892 10.482 28.167 1.00 40.79 305 GLY B CA 1
ATOM 10032 C C . GLY B 1 305 ? 50.782 11.582 29.194 1.00 41.36 305 GLY B C 1
ATOM 10033 O O . GLY B 1 305 ? 51.068 11.381 30.379 1.00 43.19 305 GLY B O 1
ATOM 10037 N N . PHE B 1 306 ? 50.358 12.757 28.735 1.00 41.79 306 PHE B N 1
ATOM 10038 C CA . PHE B 1 306 ? 50.249 13.947 29.572 1.00 43.55 306 PHE B CA 1
ATOM 10039 C C . PHE B 1 306 ? 48.773 14.230 29.816 1.00 42.99 306 PHE B C 1
ATOM 10040 O O . PHE B 1 306 ? 48.049 14.612 28.891 1.00 43.60 306 PHE B O 1
ATOM 10057 N N . ARG B 1 307 ? 48.332 14.048 31.057 1.00 42.17 307 ARG B N 1
ATOM 10058 C CA . ARG B 1 307 ? 46.935 14.282 31.381 1.00 46.17 307 ARG B CA 1
ATOM 10059 C C . ARG B 1 307 ? 46.630 15.778 31.342 1.00 48.69 307 ARG B C 1
ATOM 10060 O O . ARG B 1 307 ? 47.462 16.592 31.753 1.00 51.56 307 ARG B O 1
ATOM 10081 N N . PRO B 1 308 ? 45.451 16.173 30.859 1.00 48.25 308 PRO B N 1
ATOM 10082 C CA . PRO B 1 308 ? 45.038 17.585 31.003 1.00 51.03 308 PRO B CA 1
ATOM 10083 C C . PRO B 1 308 ? 44.572 17.883 32.426 1.00 53.54 308 PRO B C 1
ATOM 10084 O O . PRO B 1 308 ? 43.385 17.969 32.743 1.00 54.69 308 PRO B O 1
ATOM 10095 N N . ALA B 1 309 ? 45.544 18.034 33.323 1.00 56.08 309 ALA B N 1
ATOM 10096 C CA . ALA B 1 309 ? 45.258 18.262 34.733 1.00 61.15 309 ALA B CA 1
ATOM 10097 C C . ALA B 1 309 ? 44.931 19.732 34.959 1.00 66.00 309 ALA B C 1
ATOM 10098 O O . ALA B 1 309 ? 45.769 20.606 34.709 1.00 65.48 309 ALA B O 1
ATOM 10105 N N . GLY B 1 310 ? 43.713 20.004 35.433 1.00 71.60 310 GLY B N 1
ATOM 10106 C CA . GLY B 1 310 ? 43.316 21.357 35.752 1.00 78.66 310 GLY B CA 1
ATOM 10107 C C . GLY B 1 310 ? 43.612 21.719 37.196 1.00 86.10 310 GLY B C 1
ATOM 10108 O O . GLY B 1 310 ? 43.911 20.864 38.027 1.00 87.84 310 GLY B O 1
ATOM 10112 N N . SER B 1 311 ? 43.531 23.020 37.481 1.00 95.00 311 SER B N 1
ATOM 10113 C CA . SER B 1 311 ? 43.722 23.491 38.850 1.00 98.93 311 SER B CA 1
ATOM 10114 C C . SER B 1 311 ? 42.796 22.751 39.806 1.00 98.79 311 SER B C 1
ATOM 10115 O O . SER B 1 311 ? 43.227 22.255 40.854 1.00 100.09 311 SER B O 1
ATOM 10123 N N . ALA B 1 312 ? 41.518 22.665 39.458 1.00 96.72 312 ALA B N 1
ATOM 10124 C CA . ALA B 1 312 ? 40.561 21.868 40.205 1.00 98.53 312 ALA B CA 1
ATOM 10125 C C . ALA B 1 312 ? 40.425 20.491 39.569 1.00 99.70 312 ALA B C 1
ATOM 10126 O O . ALA B 1 312 ? 40.582 20.328 38.356 1.00 102.50 312 ALA B O 1
ATOM 10133 N N . MET B 1 313 ? 40.133 19.493 40.405 1.00 96.81 313 MET B N 1
ATOM 10134 C CA . MET B 1 313 ? 39.931 18.143 39.896 1.00 91.26 313 MET B CA 1
ATOM 10135 C C . MET B 1 313 ? 38.758 18.067 38.928 1.00 87.91 313 MET B C 1
ATOM 10136 O O . MET B 1 313 ? 38.632 17.074 38.203 1.00 87.87 313 MET B O 1
ATOM 10140 N N . ARG B 1 314 ? 37.876 19.114 38.899 1.00 85.40 314 ARG B N 1
ATOM 10141 C CA . ARG B 1 314 ? 36.760 19.125 37.968 1.00 81.86 314 ARG B CA 1
ATOM 10142 C C . ARG B 1 314 ? 37.169 19.776 36.648 1.00 74.33 314 ARG B C 1
ATOM 10143 O O . ARG B 1 314 ? 38.089 20.601 36.613 1.00 74.15 314 ARG B O 1
ATOM 10164 N N . PRO B 1 315 ? 36.506 19.430 35.551 1.00 67.15 315 PRO B N 1
ATOM 10165 C CA . PRO B 1 315 ? 36.947 19.881 34.228 1.00 61.99 315 PRO B CA 1
ATOM 10166 C C . PRO B 1 315 ? 36.533 21.323 33.954 1.00 58.88 315 PRO B C 1
ATOM 10167 O O . PRO B 1 315 ? 35.974 22.016 34.802 1.00 56.63 315 PRO B O 1
ATOM 10178 N N . ILE B 1 316 ? 36.830 21.765 32.734 1.00 55.24 316 ILE B N 1
ATOM 10179 C CA . ILE B 1 316 ? 36.488 23.097 32.252 1.00 52.79 316 ILE B CA 1
ATOM 10180 C C . ILE B 1 316 ? 35.690 22.912 30.970 1.00 53.38 316 ILE B C 1
ATOM 10181 O O . ILE B 1 316 ? 36.254 22.561 29.926 1.00 51.35 316 ILE B O 1
ATOM 10197 N N . LEU B 1 317 ? 34.382 23.147 31.046 1.00 56.24 317 LEU B N 1
ATOM 10198 C CA . LEU B 1 317 ? 33.480 22.958 29.920 1.00 56.58 317 LEU B CA 1
ATOM 10199 C C . LEU B 1 317 ? 32.564 24.164 29.796 1.00 59.49 317 LEU B C 1
ATOM 10200 O O . LEU B 1 317 ? 32.052 24.668 30.800 1.00 65.57 317 LEU B O 1
ATOM 10216 N N . GLY B 1 318 ? 32.361 24.622 28.568 1.00 60.62 318 GLY B N 1
ATOM 10217 C CA . GLY B 1 318 ? 31.411 25.679 28.285 1.00 64.28 318 GLY B CA 1
ATOM 10218 C C . GLY B 1 318 ? 32.009 26.774 27.424 1.00 61.08 318 GLY B C 1
ATOM 10219 O O . GLY B 1 318 ? 33.198 26.791 27.112 1.00 56.60 318 GLY B O 1
ATOM 10223 N N . ARG B 1 319 ? 31.136 27.703 27.045 1.00 63.40 319 ARG B N 1
ATOM 10224 C CA . ARG B 1 319 ? 31.530 28.817 26.197 1.00 60.01 319 ARG B CA 1
ATOM 10225 C C . ARG B 1 319 ? 32.367 29.819 26.986 1.00 60.57 319 ARG B C 1
ATOM 10226 O O . ARG B 1 319 ? 32.266 29.922 28.211 1.00 62.13 319 ARG B O 1
ATOM 10247 N N . VAL B 1 320 ? 33.198 30.567 26.267 1.00 62.30 320 VAL B N 1
ATOM 10248 C CA . VAL B 1 320 ? 34.135 31.498 26.889 1.00 63.77 320 VAL B CA 1
ATOM 10249 C C . VAL B 1 320 ? 33.445 32.837 27.128 1.00 68.34 320 VAL B C 1
ATOM 10250 O O . VAL B 1 320 ? 32.842 33.392 26.199 1.00 70.84 320 VAL B O 1
ATOM 10263 N N . PRO B 1 321 ? 33.500 33.391 28.340 1.00 70.22 321 PRO B N 1
ATOM 10264 C CA . PRO B 1 321 ? 32.932 34.727 28.555 1.00 73.35 321 PRO B CA 1
ATOM 10265 C C . PRO B 1 321 ? 33.715 35.798 27.810 1.00 74.82 321 PRO B C 1
ATOM 10266 O O . PRO B 1 321 ? 34.948 35.781 27.771 1.00 74.60 321 PRO B O 1
ATOM 10277 N N . GLN B 1 322 ? 32.980 36.738 27.219 1.00 76.05 322 GLN B N 1
ATOM 10278 C CA . GLN B 1 322 ? 33.466 37.936 26.547 1.00 79.16 322 GLN B CA 1
ATOM 10279 C C . GLN B 1 322 ? 34.047 37.642 25.165 1.00 76.06 322 GLN B C 1
ATOM 10280 O O . GLN B 1 322 ? 34.404 38.585 24.456 1.00 74.58 322 GLN B O 1
ATOM 10294 N N . ILE B 1 323 ? 34.159 36.382 24.752 1.00 73.97 323 ILE B N 1
ATOM 10295 C CA . ILE B 1 323 ? 34.698 36.020 23.446 1.00 70.75 323 ILE B CA 1
ATOM 10296 C C . ILE B 1 323 ? 33.627 35.245 22.693 1.00 68.34 323 ILE B C 1
ATOM 10297 O O . ILE B 1 323 ? 33.118 34.233 23.190 1.00 68.05 323 ILE B O 1
ATOM 10313 N N . ALA B 1 324 ? 33.294 35.717 21.496 1.00 66.11 324 ALA B N 1
ATOM 10314 C CA . ALA B 1 324 ? 32.234 35.122 20.698 1.00 69.51 324 ALA B CA 1
ATOM 10315 C C . ALA B 1 324 ? 32.781 33.981 19.852 1.00 72.17 324 ALA B C 1
ATOM 10316 O O . ALA B 1 324 ? 33.919 34.032 19.376 1.00 73.46 324 ALA B O 1
ATOM 10323 N N . GLY B 1 325 ? 31.959 32.951 19.671 1.00 70.19 325 GLY B N 1
ATOM 10324 C CA . GLY B 1 325 ? 32.329 31.840 18.818 1.00 69.25 325 GLY B CA 1
ATOM 10325 C C . GLY B 1 325 ? 33.506 31.030 19.310 1.00 65.90 325 GLY B C 1
ATOM 10326 O O . GLY B 1 325 ? 34.286 30.529 18.493 1.00 62.89 325 GLY B O 1
ATOM 10330 N N . LEU B 1 326 ? 33.662 30.887 20.624 1.00 63.85 326 LEU B N 1
ATOM 10331 C CA . LEU B 1 326 ? 34.754 30.101 21.190 1.00 60.57 326 LEU B CA 1
ATOM 10332 C C . LEU B 1 326 ? 34.221 29.262 22.338 1.00 57.59 326 LEU B C 1
ATOM 10333 O O . LEU B 1 326 ? 33.661 29.799 23.297 1.00 57.62 326 LEU B O 1
ATOM 10349 N N . THR B 1 327 ? 34.400 27.949 22.232 1.00 57.65 327 THR B N 1
ATOM 10350 C CA . THR B 1 327 ? 34.090 27.010 23.298 1.00 57.10 327 THR B CA 1
ATOM 10351 C C . THR B 1 327 ? 35.314 26.140 23.534 1.00 56.13 327 THR B C 1
ATOM 10352 O O . THR B 1 327 ? 36.075 25.855 22.607 1.00 57.94 327 THR B O 1
ATOM 10363 N N . ILE B 1 328 ? 35.510 25.726 24.782 1.00 55.23 328 ILE B N 1
ATOM 10364 C CA . ILE B 1 328 ? 36.670 24.929 25.152 1.00 55.78 328 ILE B CA 1
ATOM 10365 C C . ILE B 1 328 ? 36.221 23.761 26.015 1.00 51.29 328 ILE B C 1
ATOM 10366 O O . ILE B 1 328 ? 35.315 23.897 26.845 1.00 48.31 328 ILE B O 1
ATOM 10382 N N . GLY B 1 329 ? 36.857 22.612 25.808 1.00 47.88 329 GLY B N 1
ATOM 10383 C CA . GLY B 1 329 ? 36.680 21.461 26.666 1.00 44.87 329 GLY B CA 1
ATOM 10384 C C . GLY B 1 329 ? 38.028 20.905 27.071 1.00 43.85 329 GLY B C 1
ATOM 10385 O O . GLY B 1 329 ? 38.841 20.554 26.211 1.00 46.53 329 GLY B O 1
ATOM 10389 N N . ASN B 1 330 ? 38.285 20.829 28.370 1.00 42.07 330 ASN B N 1
ATOM 10390 C CA . ASN B 1 330 ? 39.589 20.411 28.870 1.00 42.11 330 ASN B CA 1
ATOM 10391 C C . ASN B 1 330 ? 39.450 20.125 30.361 1.00 44.53 330 ASN B C 1
ATOM 10392 O O . ASN B 1 330 ? 38.365 20.245 30.938 1.00 44.45 330 ASN B O 1
ATOM 10403 N N . GLY B 1 331 ? 40.563 19.739 30.982 1.00 46.10 331 GLY B N 1
ATOM 10404 C CA . GLY B 1 331 ? 40.570 19.474 32.405 1.00 47.12 331 GLY B CA 1
ATOM 10405 C C . GLY B 1 331 ? 40.085 18.100 32.796 1.00 50.36 331 GLY B C 1
ATOM 10406 O O . GLY B 1 331 ? 39.780 17.875 33.971 1.00 52.96 331 GLY B O 1
ATOM 10410 N N . LEU B 1 332 ? 40.006 17.167 31.845 1.00 52.74 332 LEU B N 1
ATOM 10411 C CA . LEU B 1 332 ? 39.499 15.834 32.150 1.00 52.69 332 LEU B CA 1
ATOM 10412 C C . LEU B 1 332 ? 40.398 15.080 33.119 1.00 54.97 332 LEU B C 1
ATOM 10413 O O . LEU B 1 332 ? 39.964 14.073 33.690 1.00 54.45 332 LEU B O 1
ATOM 10429 N N . GLY B 1 333 ? 41.633 15.535 33.311 1.00 56.04 333 GLY B N 1
ATOM 10430 C CA . GLY B 1 333 ? 42.492 14.927 34.314 1.00 57.09 333 GLY B CA 1
ATOM 10431 C C . GLY B 1 333 ? 42.672 13.442 34.072 1.00 55.53 333 GLY B C 1
ATOM 10432 O O . GLY B 1 333 ? 43.067 13.008 32.984 1.00 53.98 333 GLY B O 1
ATOM 10436 N N . ALA B 1 334 ? 42.372 12.647 35.099 1.00 55.05 334 ALA B N 1
ATOM 10437 C CA . ALA B 1 334 ? 42.576 11.206 35.067 1.00 53.25 334 ALA B CA 1
ATOM 10438 C C . ALA B 1 334 ? 41.285 10.428 34.845 1.00 53.07 334 ALA B C 1
ATOM 10439 O O . ALA B 1 334 ? 41.306 9.194 34.886 1.00 54.51 334 ALA B O 1
ATOM 10446 N N . SER B 1 335 ? 40.167 11.113 34.607 1.00 54.83 335 SER B N 1
ATOM 10447 C CA . SER B 1 335 ? 38.879 10.465 34.389 1.00 58.81 335 SER B CA 1
ATOM 10448 C C . SER B 1 335 ? 38.303 10.824 33.023 1.00 55.59 335 SER B C 1
ATOM 10449 O O . SER B 1 335 ? 37.085 10.906 32.857 1.00 59.21 335 SER B O 1
ATOM 10457 N N . GLY B 1 336 ? 39.173 11.027 32.032 1.00 55.74 336 GLY B N 1
ATOM 10458 C CA . GLY B 1 336 ? 38.716 11.499 30.738 1.00 57.17 336 GLY B CA 1
ATOM 10459 C C . GLY B 1 336 ? 38.068 10.436 29.880 1.00 57.73 336 GLY B C 1
ATOM 10460 O O . GLY B 1 336 ? 37.147 10.737 29.115 1.00 55.95 336 GLY B O 1
ATOM 10464 N N . LEU B 1 337 ? 38.534 9.189 29.979 1.00 57.03 337 LEU B N 1
ATOM 10465 C CA . LEU B 1 337 ? 37.917 8.122 29.201 1.00 55.60 337 LEU B CA 1
ATOM 10466 C C . LEU B 1 337 ? 36.498 7.839 29.674 1.00 54.52 337 LEU B C 1
ATOM 10467 O O . LEU B 1 337 ? 35.668 7.366 28.889 1.00 53.38 337 LEU B O 1
ATOM 10483 N N . THR B 1 338 ? 36.200 8.123 30.941 1.00 53.01 338 THR B N 1
ATOM 10484 C CA . THR B 1 338 ? 34.863 7.908 31.478 1.00 55.66 338 THR B CA 1
ATOM 10485 C C . THR B 1 338 ? 33.952 9.108 31.247 1.00 52.45 338 THR B C 1
ATOM 10486 O O . THR B 1 338 ? 32.785 8.937 30.876 1.00 53.18 338 THR B O 1
ATOM 10497 N N . VAL B 1 339 ? 34.467 10.319 31.452 1.00 51.06 339 VAL B N 1
ATOM 10498 C CA . VAL B 1 339 ? 33.664 11.524 31.275 1.00 52.06 339 VAL B CA 1
ATOM 10499 C C . VAL B 1 339 ? 33.740 12.089 29.860 1.00 49.89 339 VAL B C 1
ATOM 10500 O O . VAL B 1 339 ? 32.827 12.818 29.446 1.00 51.04 339 VAL B O 1
ATOM 10513 N N . GLY B 1 340 ? 34.792 11.774 29.109 1.00 49.08 340 GLY B N 1
ATOM 10514 C CA . GLY B 1 340 ? 35.015 12.357 27.807 1.00 46.29 340 GLY B CA 1
ATOM 10515 C C . GLY B 1 340 ? 33.827 12.244 26.872 1.00 42.43 340 GLY B C 1
ATOM 10516 O O . GLY B 1 340 ? 33.319 13.247 26.360 1.00 38.72 340 GLY B O 1
ATOM 10520 N N . PRO B 1 341 ? 33.365 11.015 26.621 1.00 43.31 341 PRO B N 1
ATOM 10521 C CA . PRO B 1 341 ? 32.262 10.836 25.659 1.00 44.74 341 PRO B CA 1
ATOM 10522 C C . PRO B 1 341 ? 31.042 11.685 25.974 1.00 52.26 341 PRO B C 1
ATOM 10523 O O . PRO B 1 341 ? 30.486 12.330 25.076 1.00 53.95 341 PRO B O 1
ATOM 10534 N N . PHE B 1 342 ? 30.607 11.705 27.235 1.00 55.74 342 PHE B N 1
ATOM 10535 C CA . PHE B 1 342 ? 29.445 12.508 27.596 1.00 56.29 342 PHE B CA 1
ATOM 10536 C C . PHE B 1 342 ? 29.768 13.995 27.549 1.00 54.92 342 PHE B C 1
ATOM 10537 O O . PHE B 1 342 ? 28.968 14.794 27.047 1.00 56.80 342 PHE B O 1
ATOM 10554 N N . ALA B 1 343 ? 30.935 14.387 28.065 1.00 52.96 343 ALA B N 1
ATOM 10555 C CA . ALA B 1 343 ? 31.353 15.781 27.966 1.00 53.93 343 ALA B CA 1
ATOM 10556 C C . ALA B 1 343 ? 31.301 16.263 26.522 1.00 54.25 343 ALA B C 1
ATOM 10557 O O . ALA B 1 343 ? 30.946 17.417 26.255 1.00 55.72 343 ALA B O 1
ATOM 10564 N N . GLY B 1 344 ? 31.647 15.389 25.574 1.00 52.41 344 GLY B N 1
ATOM 10565 C CA . GLY B 1 344 ? 31.541 15.755 24.173 1.00 53.79 344 GLY B CA 1
ATOM 10566 C C . GLY B 1 344 ? 30.113 16.013 23.741 1.00 53.54 344 GLY B C 1
ATOM 10567 O O . GLY B 1 344 ? 29.862 16.872 22.891 1.00 52.52 344 GLY B O 1
ATOM 10571 N N . HIS B 1 345 ? 29.159 15.274 24.311 1.00 53.20 345 HIS B N 1
ATOM 10572 C CA . HIS B 1 345 ? 27.753 15.542 24.029 1.00 56.11 345 HIS B CA 1
ATOM 10573 C C . HIS B 1 345 ? 27.339 16.909 24.560 1.00 54.05 345 HIS B C 1
ATOM 10574 O O . HIS B 1 345 ? 26.536 17.610 23.934 1.00 51.03 345 HIS B O 1
ATOM 10588 N N . LEU B 1 346 ? 27.876 17.302 25.716 1.00 53.55 346 LEU B N 1
ATOM 10589 C CA . LEU B 1 346 ? 27.577 18.621 26.262 1.00 52.05 346 LEU B CA 1
ATOM 10590 C C . LEU B 1 346 ? 28.072 19.720 25.330 1.00 51.71 346 LEU B C 1
ATOM 10591 O O . LEU B 1 346 ? 27.322 20.638 24.980 1.00 51.23 346 LEU B O 1
ATOM 10607 N N . LEU B 1 347 ? 29.339 19.639 24.914 1.00 50.65 347 LEU B N 1
ATOM 10608 C CA . LEU B 1 347 ? 29.877 20.634 23.992 1.00 52.67 347 LEU B CA 1
ATOM 10609 C C . LEU B 1 347 ? 29.072 20.689 22.701 1.00 57.76 347 LEU B C 1
ATOM 10610 O O . LEU B 1 347 ? 28.944 21.759 22.093 1.00 57.06 347 LEU B O 1
ATOM 10626 N N . ALA B 1 348 ? 28.521 19.553 22.267 1.00 58.87 348 ALA B N 1
ATOM 10627 C CA . ALA B 1 348 ? 27.678 19.551 21.077 1.00 56.95 348 ALA B CA 1
ATOM 10628 C C . ALA B 1 348 ? 26.453 20.434 21.273 1.00 58.44 348 ALA B C 1
ATOM 10629 O O . ALA B 1 348 ? 26.061 21.176 20.366 1.00 59.92 348 ALA B O 1
ATOM 10636 N N . GLY B 1 349 ? 25.830 20.361 22.451 1.00 58.91 349 GLY B N 1
ATOM 10637 C CA . GLY B 1 349 ? 24.676 21.199 22.720 1.00 61.77 349 GLY B CA 1
ATOM 10638 C C . GLY B 1 349 ? 25.033 22.658 22.913 1.00 63.25 349 GLY B C 1
ATOM 10639 O O . GLY B 1 349 ? 24.217 23.541 22.632 1.00 66.30 349 GLY B O 1
ATOM 10643 N N . VAL B 1 350 ? 26.247 22.936 23.389 1.00 60.87 350 VAL B N 1
ATOM 10644 C CA . VAL B 1 350 ? 26.661 24.318 23.620 1.00 59.56 350 VAL B CA 1
ATOM 10645 C C . VAL B 1 350 ? 26.776 25.066 22.297 1.00 59.27 350 VAL B C 1
ATOM 10646 O O . VAL B 1 350 ? 26.109 26.083 22.078 1.00 61.87 350 VAL B O 1
ATOM 10659 N N . VAL B 1 351 ? 27.629 24.570 21.396 1.00 57.51 351 VAL B N 1
ATOM 10660 C CA . VAL B 1 351 ? 27.878 25.277 20.142 1.00 57.51 351 VAL B CA 1
ATOM 10661 C C . VAL B 1 351 ? 26.609 25.374 19.306 1.00 57.22 351 VAL B C 1
ATOM 10662 O O . VAL B 1 351 ? 26.452 26.309 18.511 1.00 57.80 351 VAL B O 1
ATOM 10675 N N . MET B 1 352 ? 25.687 24.425 19.466 1.00 57.37 352 MET B N 1
ATOM 10676 C CA . MET B 1 352 ? 24.452 24.427 18.693 1.00 62.36 352 MET B CA 1
ATOM 10677 C C . MET B 1 352 ? 23.328 25.208 19.361 1.00 67.25 352 MET B C 1
ATOM 10678 O O . MET B 1 352 ? 22.401 25.643 18.668 1.00 68.30 352 MET B O 1
ATOM 10692 N N . GLY B 1 353 ? 23.383 25.394 20.677 1.00 70.31 353 GLY B N 1
ATOM 10693 C CA . GLY B 1 353 ? 22.360 26.122 21.396 1.00 74.60 353 GLY B CA 1
ATOM 10694 C C . GLY B 1 353 ? 21.311 25.263 22.066 1.00 77.28 353 GLY B C 1
ATOM 10695 O O . GLY B 1 353 ? 20.348 25.812 22.614 1.00 82.84 353 GLY B O 1
ATOM 10699 N N . GLU B 1 354 ? 21.459 23.938 22.038 1.00 81.84 354 GLU B N 1
ATOM 10700 C CA . GLU B 1 354 ? 20.506 23.068 22.704 1.00 86.26 354 GLU B CA 1
ATOM 10701 C C . GLU B 1 354 ? 20.414 23.430 24.186 1.00 90.24 354 GLU B C 1
ATOM 10702 O O . GLU B 1 354 ? 21.327 24.046 24.743 1.00 86.94 354 GLU B O 1
ATOM 10714 N N . PRO B 1 355 ? 19.316 23.064 24.846 1.00 99.07 355 PRO B N 1
ATOM 10715 C CA . PRO B 1 355 ? 19.204 23.349 26.281 1.00 100.16 355 PRO B CA 1
ATOM 10716 C C . PRO B 1 355 ? 20.188 22.513 27.084 1.00 98.76 355 PRO B C 1
ATOM 10717 O O . PRO B 1 355 ? 20.380 21.322 26.825 1.00 97.48 355 PRO B O 1
ATOM 10728 N N . ALA B 1 356 ? 20.815 23.153 28.067 1.00 97.09 356 ALA B N 1
ATOM 10729 C CA . ALA B 1 356 ? 21.844 22.495 28.862 1.00 96.27 356 ALA B CA 1
ATOM 10730 C C . ALA B 1 356 ? 21.229 21.377 29.695 1.00 96.33 356 ALA B C 1
ATOM 10731 O O . ALA B 1 356 ? 20.371 21.627 30.549 1.00 97.50 356 ALA B O 1
ATOM 10738 N N . GLU B 1 357 ? 21.665 20.140 29.443 1.00 92.69 357 GLU B N 1
ATOM 10739 C CA . GLU B 1 357 ? 21.206 19.018 30.254 1.00 91.48 357 GLU B CA 1
ATOM 10740 C C . GLU B 1 357 ? 21.687 19.141 31.694 1.00 90.40 357 GLU B C 1
ATOM 10741 O O . GLU B 1 357 ? 21.055 18.597 32.607 1.00 93.12 357 GLU B O 1
ATOM 10753 N N . VAL B 1 358 ? 22.795 19.843 31.912 1.00 86.99 358 VAL B N 1
ATOM 10754 C CA . VAL B 1 358 ? 23.355 20.035 33.249 1.00 86.72 358 VAL B CA 1
ATOM 10755 C C . VAL B 1 358 ? 23.796 21.481 33.393 1.00 84.07 358 VAL B C 1
ATOM 10756 O O . VAL B 1 358 ? 24.016 22.184 32.398 1.00 82.57 358 VAL B O 1
ATOM 10769 N N . PRO B 1 359 ? 23.925 21.961 34.633 1.00 84.03 359 PRO B N 1
ATOM 10770 C CA . PRO B 1 359 ? 24.489 23.301 34.841 1.00 82.47 359 PRO B CA 1
ATOM 10771 C C . PRO B 1 359 ? 25.987 23.343 34.583 1.00 82.13 359 PRO B C 1
ATOM 10772 O O . PRO B 1 359 ? 26.772 22.767 35.343 1.00 80.96 359 PRO B O 1
ATOM 10783 N N . LEU B 1 360 ? 26.392 24.022 33.509 1.00 81.52 360 LEU B N 1
ATOM 10784 C CA . LEU B 1 360 ? 27.801 24.160 33.161 1.00 80.87 360 LEU B CA 1
ATOM 10785 C C . LEU B 1 360 ? 28.489 25.303 33.898 1.00 83.49 360 LEU B C 1
ATOM 10786 O O . LEU B 1 360 ? 29.693 25.501 33.704 1.00 84.19 360 LEU B O 1
ATOM 10802 N N . GLU B 1 361 ? 27.765 26.058 34.729 1.00 86.83 361 GLU B N 1
ATOM 10803 C CA . GLU B 1 361 ? 28.381 27.189 35.415 1.00 89.28 361 GLU B CA 1
ATOM 10804 C C . GLU B 1 361 ? 29.505 26.726 36.331 1.00 85.73 361 GLU B C 1
ATOM 10805 O O . GLU B 1 361 ? 30.517 27.420 36.487 1.00 84.41 361 GLU B O 1
ATOM 10817 N N . ARG B 1 362 ? 29.346 25.551 36.942 1.00 84.00 362 ARG B N 1
ATOM 10818 C CA . ARG B 1 362 ? 30.394 24.999 37.790 1.00 82.18 362 ARG B CA 1
ATOM 10819 C C . ARG B 1 362 ? 31.674 24.720 37.012 1.00 78.84 362 ARG B C 1
ATOM 10820 O O . ARG B 1 362 ? 32.744 24.611 37.621 1.00 78.39 362 ARG B O 1
ATOM 10841 N N . TYR B 1 363 ? 31.590 24.611 35.685 1.00 75.92 363 TYR B N 1
ATOM 10842 C CA . TYR B 1 363 ? 32.740 24.293 34.851 1.00 71.37 363 TYR B CA 1
ATOM 10843 C C . TYR B 1 363 ? 33.059 25.374 33.828 1.00 69.90 363 TYR B C 1
ATOM 10844 O O . TYR B 1 363 ? 33.972 25.182 33.016 1.00 70.52 363 TYR B O 1
ATOM 10862 N N . SER B 1 364 ? 32.342 26.494 33.835 1.00 70.37 364 SER B N 1
ATOM 10863 C CA . SER B 1 364 ? 32.566 27.520 32.830 1.00 69.10 364 SER B CA 1
ATOM 10864 C C . SER B 1 364 ? 33.998 28.047 32.928 1.00 64.61 364 SER B C 1
ATOM 10865 O O . SER B 1 364 ? 34.568 28.123 34.020 1.00 64.69 364 SER B O 1
ATOM 10873 N N . PRO B 1 365 ? 34.603 28.419 31.807 1.00 64.29 365 PRO B N 1
ATOM 10874 C CA . PRO B 1 365 ? 35.985 28.902 31.823 1.00 64.07 365 PRO B CA 1
ATOM 10875 C C . PRO B 1 365 ? 36.060 30.362 32.262 1.00 62.83 365 PRO B C 1
ATOM 10876 O O . PRO B 1 365 ? 35.053 31.022 32.509 1.00 60.99 365 PRO B O 1
ATOM 10887 N N . THR B 1 366 ? 37.291 30.853 32.355 1.00 63.73 366 THR B N 1
ATOM 10888 C CA . THR B 1 366 ? 37.565 32.230 32.735 1.00 63.75 366 THR B CA 1
ATOM 10889 C C . THR B 1 366 ? 37.697 33.102 31.492 1.00 65.35 366 THR B C 1
ATOM 10890 O O . THR B 1 366 ? 38.062 32.628 30.413 1.00 66.27 366 THR B O 1
ATOM 10901 N N . GLY B 1 367 ? 37.391 34.387 31.655 1.00 67.87 367 GLY B N 1
ATOM 10902 C CA . GLY B 1 367 ? 37.453 35.328 30.563 1.00 69.58 367 GLY B CA 1
ATOM 10903 C C . GLY B 1 367 ? 38.790 36.035 30.486 1.00 70.86 367 GLY B C 1
ATOM 10904 O O . GLY B 1 367 ? 39.677 35.832 31.322 1.00 68.09 367 GLY B O 1
ATOM 10908 N N . PRO B 1 368 ? 38.964 36.876 29.468 1.00 76.70 368 PRO B N 1
ATOM 10909 C CA . PRO B 1 368 ? 40.213 37.638 29.348 1.00 83.06 368 PRO B CA 1
ATOM 10910 C C . PRO B 1 368 ? 40.469 38.474 30.593 1.00 89.77 368 PRO B C 1
ATOM 10911 O O . PRO B 1 368 ? 39.576 39.155 31.101 1.00 90.43 368 PRO B O 1
ATOM 10922 N N . GLU B 1 369 ? 41.707 38.414 31.084 1.00 98.24 369 GLU B N 1
ATOM 10923 C CA . GLU B 1 369 ? 42.057 39.171 32.280 1.00 107.91 369 GLU B CA 1
ATOM 10924 C C . GLU B 1 369 ? 42.170 40.659 31.975 1.00 113.54 369 GLU B C 1
ATOM 10925 O O . GLU B 1 369 ? 41.779 41.498 32.795 1.00 113.59 369 GLU B O 1
ATOM 10937 N N . ALA B 1 370 ? 42.693 41.004 30.802 1.00 115.05 370 ALA B N 1
ATOM 10938 C CA . ALA B 1 370 ? 42.825 42.398 30.393 1.00 117.22 370 ALA B CA 1
ATOM 10939 C C . ALA B 1 370 ? 43.593 43.203 31.436 1.00 118.40 370 ALA B C 1
ATOM 10940 O O . ALA B 1 370 ? 42.999 43.797 32.336 1.00 118.63 370 ALA B O 1
ATOM 10947 N N . ARG C 1 2 ? 68.476 40.140 29.957 1.00 62.15 2 ARG C N 1
ATOM 10948 C CA . ARG C 1 2 ? 68.997 40.760 28.744 1.00 63.18 2 ARG C CA 1
ATOM 10949 C C . ARG C 1 2 ? 68.256 40.262 27.501 1.00 62.42 2 ARG C C 1
ATOM 10950 O O . ARG C 1 2 ? 67.283 40.880 27.068 1.00 64.87 2 ARG C O 1
ATOM 10971 N N . VAL C 1 3 ? 68.708 39.141 26.938 1.00 59.17 3 VAL C N 1
ATOM 10972 C CA . VAL C 1 3 ? 68.234 38.655 25.646 1.00 56.22 3 VAL C CA 1
ATOM 10973 C C . VAL C 1 3 ? 67.308 37.465 25.859 1.00 53.92 3 VAL C C 1
ATOM 10974 O O . VAL C 1 3 ? 67.575 36.595 26.696 1.00 56.20 3 VAL C O 1
ATOM 10987 N N . LEU C 1 4 ? 66.222 37.427 25.089 1.00 52.48 4 LEU C N 1
ATOM 10988 C CA . LEU C 1 4 ? 65.255 36.336 25.118 1.00 51.55 4 LEU C CA 1
ATOM 10989 C C . LEU C 1 4 ? 65.104 35.785 23.707 1.00 49.48 4 LEU C C 1
ATOM 10990 O O . LEU C 1 4 ? 64.679 36.508 22.798 1.00 47.18 4 LEU C O 1
ATOM 11006 N N . ILE C 1 5 ? 65.445 34.512 23.527 1.00 48.53 5 ILE C N 1
ATOM 11007 C CA . ILE C 1 5 ? 65.389 33.845 22.231 1.00 46.56 5 ILE C CA 1
ATOM 11008 C C . ILE C 1 5 ? 64.213 32.882 22.239 1.00 46.97 5 ILE C C 1
ATOM 11009 O O . ILE C 1 5 ? 64.067 32.077 23.168 1.00 49.43 5 ILE C O 1
ATOM 11025 N N . ILE C 1 6 ? 63.384 32.959 21.203 1.00 45.19 6 ILE C N 1
ATOM 11026 C CA . ILE C 1 6 ? 62.186 32.137 21.071 1.00 44.39 6 ILE C CA 1
ATOM 11027 C C . ILE C 1 6 ? 62.429 31.159 19.930 1.00 46.82 6 ILE C C 1
ATOM 11028 O O . ILE C 1 6 ? 62.458 31.551 18.756 1.00 48.85 6 ILE C O 1
ATOM 11044 N N . GLY C 1 7 ? 62.597 29.885 20.272 1.00 46.04 7 GLY C N 1
ATOM 11045 C CA . GLY C 1 7 ? 62.912 28.865 19.291 1.00 46.35 7 GLY C CA 1
ATOM 11046 C C . GLY C 1 7 ? 64.375 28.485 19.339 1.00 41.52 7 GLY C C 1
ATOM 11047 O O . GLY C 1 7 ? 65.243 29.346 19.179 1.00 46.06 7 GLY C O 1
ATOM 11051 N N . ALA C 1 8 ? 64.665 27.202 19.555 1.00 41.93 8 ALA C N 1
ATOM 11052 C CA . ALA C 1 8 ? 66.040 26.759 19.748 1.00 45.40 8 ALA C CA 1
ATOM 11053 C C . ALA C 1 8 ? 66.465 25.744 18.695 1.00 46.96 8 ALA C C 1
ATOM 11054 O O . ALA C 1 8 ? 67.067 24.717 19.023 1.00 49.17 8 ALA C O 1
ATOM 11061 N N . GLY C 1 9 ? 66.154 26.013 17.434 1.00 46.31 9 GLY C N 1
ATOM 11062 C CA . GLY C 1 9 ? 66.691 25.231 16.343 1.00 46.69 9 GLY C CA 1
ATOM 11063 C C . GLY C 1 9 ? 68.141 25.595 16.099 1.00 52.05 9 GLY C C 1
ATOM 11064 O O . GLY C 1 9 ? 68.833 26.127 16.971 1.00 55.23 9 GLY C O 1
ATOM 11068 N N . ILE C 1 10 ? 68.605 25.309 14.882 1.00 50.27 10 ILE C N 1
ATOM 11069 C CA . ILE C 1 10 ? 69.981 25.649 14.531 1.00 49.87 10 ILE C CA 1
ATOM 11070 C C . ILE C 1 10 ? 70.190 27.156 14.611 1.00 49.53 10 ILE C C 1
ATOM 11071 O O . ILE C 1 10 ? 71.253 27.629 15.030 1.00 51.42 10 ILE C O 1
ATOM 11087 N N . LEU C 1 11 ? 69.177 27.933 14.223 1.00 47.44 11 LEU C N 1
ATOM 11088 C CA . LEU C 1 11 ? 69.325 29.385 14.198 1.00 47.04 11 LEU C CA 1
ATOM 11089 C C . LEU C 1 11 ? 69.248 29.974 15.600 1.00 44.69 11 LEU C C 1
ATOM 11090 O O . LEU C 1 11 ? 70.132 30.732 16.013 1.00 40.97 11 LEU C O 1
ATOM 11106 N N . GLY C 1 12 ? 68.191 29.643 16.345 1.00 44.89 12 GLY C N 1
ATOM 11107 C CA . GLY C 1 12 ? 68.096 30.112 17.715 1.00 44.78 12 GLY C CA 1
ATOM 11108 C C . GLY C 1 12 ? 69.255 29.655 18.578 1.00 43.04 12 GLY C C 1
ATOM 11109 O O . GLY C 1 12 ? 69.675 30.373 19.491 1.00 41.46 12 GLY C O 1
ATOM 11113 N N . ALA C 1 13 ? 69.792 28.464 18.304 1.00 42.50 13 ALA C N 1
ATOM 11114 C CA . ALA C 1 13 ? 70.911 27.956 19.091 1.00 45.33 13 ALA C CA 1
ATOM 11115 C C . ALA C 1 13 ? 72.183 28.745 18.810 1.00 46.47 13 ALA C C 1
ATOM 11116 O O . ALA C 1 13 ? 72.904 29.133 19.737 1.00 47.42 13 ALA C O 1
ATOM 11123 N N . SER C 1 14 ? 72.476 28.993 17.531 1.00 46.45 14 SER C N 1
ATOM 11124 C CA . SER C 1 14 ? 73.672 29.755 17.187 1.00 47.04 14 SER C CA 1
ATOM 11125 C C . SER C 1 14 ? 73.644 31.138 17.823 1.00 45.66 14 SER C C 1
ATOM 11126 O O . SER C 1 14 ? 74.658 31.607 18.355 1.00 44.06 14 SER C O 1
ATOM 11134 N N . ALA C 1 15 ? 72.490 31.808 17.781 1.00 43.71 15 ALA C N 1
ATOM 11135 C CA . ALA C 1 15 ? 72.384 33.131 18.387 1.00 43.00 15 ALA C CA 1
ATOM 11136 C C . ALA C 1 15 ? 72.716 33.084 19.872 1.00 43.70 15 ALA C C 1
ATOM 11137 O O . ALA C 1 15 ? 73.437 33.949 20.383 1.00 45.57 15 ALA C O 1
ATOM 11144 N N . ALA C 1 16 ? 72.195 32.083 20.585 1.00 42.76 16 ALA C N 1
ATOM 11145 C CA . ALA C 1 16 ? 72.549 31.924 21.992 1.00 44.58 16 ALA C CA 1
ATOM 11146 C C . ALA C 1 16 ? 74.033 31.628 22.150 1.00 47.25 16 ALA C C 1
ATOM 11147 O O . ALA C 1 16 ? 74.701 32.205 23.017 1.00 51.38 16 ALA C O 1
ATOM 11154 N N . TYR C 1 17 ? 74.566 30.728 21.323 1.00 45.36 17 TYR C N 1
ATOM 11155 C CA . TYR C 1 17 ? 75.986 30.400 21.386 1.00 48.93 17 TYR C CA 1
ATOM 11156 C C . TYR C 1 17 ? 76.844 31.654 21.277 1.00 49.68 17 TYR C C 1
ATOM 11157 O O . TYR C 1 17 ? 77.737 31.885 22.100 1.00 48.06 17 TYR C O 1
ATOM 11175 N N . HIS C 1 18 ? 76.573 32.489 20.271 1.00 51.88 18 HIS C N 1
ATOM 11176 C CA . HIS C 1 18 ? 77.410 33.662 20.044 1.00 53.68 18 HIS C CA 1
ATOM 11177 C C . HIS C 1 18 ? 77.191 34.722 21.117 1.00 57.67 18 HIS C C 1
ATOM 11178 O O . HIS C 1 18 ? 78.142 35.395 21.532 1.00 60.82 18 HIS C O 1
ATOM 11193 N N . LEU C 1 19 ? 75.950 34.885 21.581 1.00 56.95 19 LEU C N 1
ATOM 11194 C CA . LEU C 1 19 ? 75.653 35.935 22.550 1.00 60.84 19 LEU C CA 1
ATOM 11195 C C . LEU C 1 19 ? 76.146 35.576 23.947 1.00 61.52 19 LEU C C 1
ATOM 11196 O O . LEU C 1 19 ? 76.670 36.438 24.661 1.00 64.64 19 LEU C O 1
ATOM 11212 N N . ALA C 1 20 ? 75.981 34.317 24.357 1.00 60.10 20 ALA C N 1
ATOM 11213 C CA . ALA C 1 20 ? 76.405 33.921 25.696 1.00 62.63 20 ALA C CA 1
ATOM 11214 C C . ALA C 1 20 ? 77.905 34.117 25.880 1.00 65.80 20 ALA C C 1
ATOM 11215 O O . ALA C 1 20 ? 78.359 34.504 26.964 1.00 68.76 20 ALA C O 1
ATOM 11222 N N . ARG C 1 21 ? 78.691 33.859 24.832 1.00 64.50 21 ARG C N 1
ATOM 11223 C CA . ARG C 1 21 ? 80.134 34.044 24.929 1.00 67.91 21 ARG C CA 1
ATOM 11224 C C . ARG C 1 21 ? 80.512 35.494 25.200 1.00 69.44 21 ARG C C 1
ATOM 11225 O O . ARG C 1 21 ? 81.616 35.752 25.692 1.00 73.13 21 ARG C O 1
ATOM 11246 N N . LEU C 1 22 ? 79.628 36.442 24.893 1.00 67.23 22 LEU C N 1
ATOM 11247 C CA . LEU C 1 22 ? 79.905 37.859 25.076 1.00 65.23 22 LEU C CA 1
ATOM 11248 C C . LEU C 1 22 ? 79.349 38.402 26.387 1.00 67.57 22 LEU C C 1
ATOM 11249 O O . LEU C 1 22 ? 79.417 39.613 26.622 1.00 69.50 22 LEU C O 1
ATOM 11265 N N . GLY C 1 23 ? 78.797 37.539 27.240 1.00 65.37 23 GLY C N 1
ATOM 11266 C CA . GLY C 1 23 ? 78.415 37.924 28.582 1.00 68.77 23 GLY C CA 1
ATOM 11267 C C . GLY C 1 23 ? 76.993 38.410 28.752 1.00 68.12 23 GLY C C 1
ATOM 11268 O O . GLY C 1 23 ? 76.629 38.822 29.862 1.00 68.16 23 GLY C O 1
ATOM 11272 N N . ALA C 1 24 ? 76.178 38.383 27.702 1.00 67.47 24 ALA C N 1
ATOM 11273 C CA . ALA C 1 24 ? 74.787 38.793 27.822 1.00 69.74 24 ALA C CA 1
ATOM 11274 C C . ALA C 1 24 ? 73.973 37.694 28.494 1.00 69.73 24 ALA C C 1
ATOM 11275 O O . ALA C 1 24 ? 74.193 36.502 28.257 1.00 69.16 24 ALA C O 1
ATOM 11282 N N . GLN C 1 25 ? 73.037 38.101 29.347 1.00 70.47 25 GLN C N 1
ATOM 11283 C CA . GLN C 1 25 ? 72.164 37.160 30.045 1.00 67.58 25 GLN C CA 1
ATOM 11284 C C . GLN C 1 25 ? 71.137 36.625 29.055 1.00 65.06 25 GLN C C 1
ATOM 11285 O O . GLN C 1 25 ? 70.168 37.306 28.715 1.00 61.33 25 GLN C O 1
ATOM 11289 N N . VAL C 1 26 ? 71.345 35.395 28.589 1.00 63.51 26 VAL C N 1
ATOM 11290 C CA . VAL C 1 26 ? 70.511 34.788 27.559 1.00 58.67 26 VAL C CA 1
ATOM 11291 C C . VAL C 1 26 ? 69.528 33.832 28.218 1.00 56.84 26 VAL C C 1
ATOM 11292 O O . VAL C 1 26 ? 69.925 32.967 29.009 1.00 59.35 26 VAL C O 1
ATOM 11305 N N . GLU C 1 27 ? 68.247 33.988 27.892 1.00 56.67 27 GLU C N 1
ATOM 11306 C CA . GLU C 1 27 ? 67.193 33.076 28.321 1.00 57.97 27 GLU C CA 1
ATOM 11307 C C . GLU C 1 27 ? 66.543 32.488 27.076 1.00 55.71 27 GLU C C 1
ATOM 11308 O O . GLU C 1 27 ? 66.005 33.229 26.248 1.00 54.16 27 GLU C O 1
ATOM 11320 N N . ILE C 1 28 ? 66.600 31.165 26.943 1.00 55.80 28 ILE C N 1
ATOM 11321 C CA . ILE C 1 28 ? 66.115 30.464 25.759 1.00 53.22 28 ILE C CA 1
ATOM 11322 C C . ILE C 1 28 ? 64.852 29.696 26.118 1.00 51.12 28 ILE C C 1
ATOM 11323 O O . ILE C 1 28 ? 64.793 29.023 27.155 1.00 51.54 28 ILE C O 1
ATOM 11339 N N . ILE C 1 29 ? 63.847 29.786 25.250 1.00 45.88 29 ILE C N 1
ATOM 11340 C CA . ILE C 1 29 ? 62.585 29.078 25.419 1.00 43.90 29 ILE C CA 1
ATOM 11341 C C . ILE C 1 29 ? 62.266 28.386 24.103 1.00 42.75 29 ILE C C 1
ATOM 11342 O O . ILE C 1 29 ? 62.177 29.042 23.059 1.00 43.78 29 ILE C O 1
ATOM 11358 N N . ASP C 1 30 ? 62.097 27.065 24.151 1.00 43.33 30 ASP C N 1
ATOM 11359 C CA . ASP C 1 30 ? 61.881 26.260 22.957 1.00 38.84 30 ASP C CA 1
ATOM 11360 C C . ASP C 1 30 ? 60.752 25.273 23.209 1.00 41.44 30 ASP C C 1
ATOM 11361 O O . ASP C 1 30 ? 60.790 24.516 24.182 1.00 41.70 30 ASP C O 1
ATOM 11370 N N . GLN C 1 31 ? 59.760 25.277 22.319 1.00 43.89 31 GLN C N 1
ATOM 11371 C CA . GLN C 1 31 ? 58.584 24.429 22.473 1.00 45.36 31 GLN C CA 1
ATOM 11372 C C . GLN C 1 31 ? 58.804 23.016 21.950 1.00 46.53 31 GLN C C 1
ATOM 11373 O O . GLN C 1 31 ? 58.087 22.098 22.364 1.00 49.09 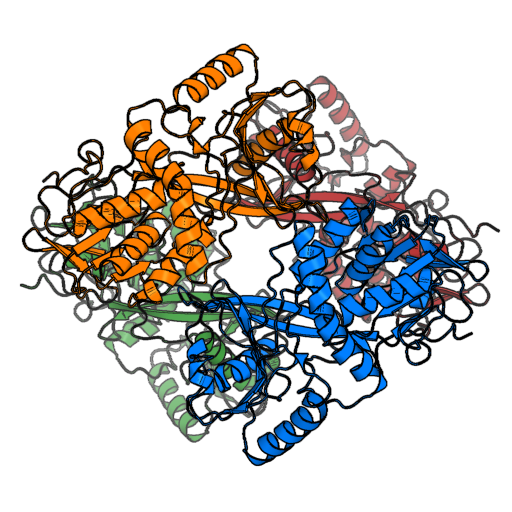31 GLN C O 1
ATOM 11387 N N . ASN C 1 32 ? 59.775 22.819 21.059 1.00 45.49 32 ASN C N 1
ATOM 11388 C CA . ASN C 1 32 ? 60.035 21.517 20.449 1.00 39.12 32 ASN C CA 1
ATOM 11389 C C . ASN C 1 32 ? 58.770 20.972 19.781 1.00 34.77 32 ASN C C 1
ATOM 11390 O O . ASN C 1 32 ? 58.262 19.903 20.122 1.00 32.39 32 ASN C O 1
ATOM 11401 N N . HIS C 1 33 ? 58.262 21.742 18.822 1.00 33.76 33 HIS C N 1
ATOM 11402 C CA . HIS C 1 33 ? 57.116 21.295 18.052 1.00 30.27 33 HIS C CA 1
ATOM 11403 C C . HIS C 1 33 ? 57.452 19.982 17.348 1.00 32.52 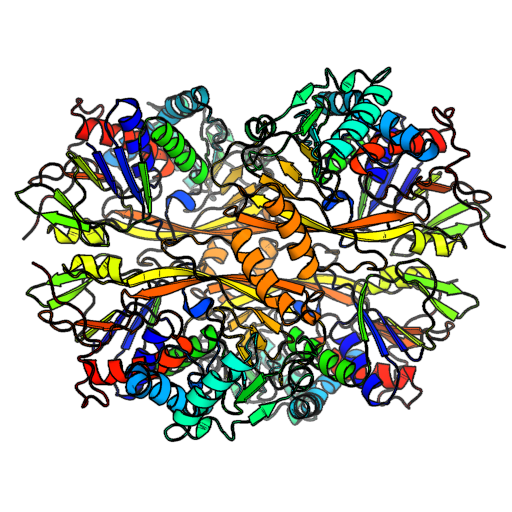33 HIS C C 1
ATOM 11404 O O . HIS C 1 33 ? 58.623 19.694 17.083 1.00 35.85 33 HIS C O 1
ATOM 11418 N N . PRO C 1 34 ? 56.449 19.163 17.037 1.00 34.14 34 PRO C N 1
ATOM 11419 C CA . PRO C 1 34 ? 56.700 18.018 16.158 1.00 35.00 34 PRO C CA 1
ATOM 11420 C C . PRO C 1 34 ? 57.192 18.491 14.798 1.00 34.51 34 PRO C C 1
ATOM 11421 O O . PRO C 1 34 ? 56.674 19.453 14.228 1.00 28.42 34 PRO C O 1
ATOM 11432 N N . GLY C 1 35 ? 58.212 17.809 14.284 1.00 37.39 35 GLY C N 1
ATOM 11433 C CA . GLY C 1 35 ? 58.773 18.181 13.002 1.00 38.85 35 GLY C CA 1
ATOM 11434 C C . GLY C 1 35 ? 59.787 19.298 13.056 1.00 37.75 35 GLY C C 1
ATOM 11435 O O . GLY C 1 35 ? 60.030 19.948 12.035 1.00 38.47 35 GLY C O 1
ATOM 11439 N N . LYS C 1 36 ? 60.379 19.549 14.219 1.00 36.85 36 LYS C N 1
ATOM 11440 C CA . LYS C 1 36 ? 61.441 20.539 14.334 1.00 35.51 36 LYS C CA 1
ATOM 11441 C C . LYS C 1 36 ? 62.456 20.348 13.218 1.00 32.17 36 LYS C C 1
ATOM 11442 O O . LYS C 1 36 ? 63.077 19.287 13.104 1.00 32.80 36 LYS C O 1
ATOM 11461 N N . ALA C 1 37 ? 62.615 21.383 12.390 1.00 32.97 37 ALA C N 1
ATOM 11462 C CA . ALA C 1 37 ? 63.415 21.259 11.174 1.00 34.15 37 ALA C CA 1
ATOM 11463 C C . ALA C 1 37 ? 64.824 20.763 11.478 1.00 36.23 37 ALA C C 1
ATOM 11464 O O . ALA C 1 37 ? 65.297 19.795 10.872 1.00 36.42 37 ALA C O 1
ATOM 11471 N N . THR C 1 38 ? 65.511 21.418 12.416 1.00 36.60 38 THR C N 1
ATOM 11472 C CA . THR C 1 38 ? 66.906 21.082 12.689 1.00 33.77 38 THR C CA 1
ATOM 11473 C C . THR C 1 38 ? 67.085 19.605 13.023 1.00 35.92 38 THR C C 1
ATOM 11474 O O . THR C 1 38 ? 68.146 19.033 12.746 1.00 35.84 38 THR C O 1
ATOM 11485 N N . LEU C 1 39 ? 66.069 18.970 13.615 1.00 35.95 39 LEU C N 1
ATOM 11486 C CA . LEU C 1 39 ? 66.177 17.556 13.953 1.00 31.98 39 LEU C CA 1
ATOM 11487 C C . LEU C 1 39 ? 66.097 16.657 12.728 1.00 31.96 39 LEU C C 1
ATOM 11488 O O . LEU C 1 39 ? 66.605 15.532 12.770 1.00 36.60 39 LEU C O 1
ATOM 11504 N N . ALA C 1 40 ? 65.475 17.120 11.646 1.00 32.10 40 ALA C N 1
ATOM 11505 C CA . ALA C 1 40 ? 65.299 16.319 10.444 1.00 36.10 40 ALA C CA 1
ATOM 11506 C C . ALA C 1 40 ? 66.269 16.691 9.332 1.00 38.17 40 ALA C C 1
ATOM 11507 O O . ALA C 1 40 ? 66.286 16.019 8.297 1.00 45.26 40 ALA C O 1
ATOM 11514 N N . GLY C 1 41 ? 67.074 17.731 9.517 1.00 39.64 41 GLY C N 1
ATOM 11515 C CA . GLY C 1 41 ? 67.982 18.176 8.478 1.00 41.73 41 GLY C CA 1
ATOM 11516 C C . GLY C 1 41 ? 68.977 17.117 8.050 1.00 47.17 41 GLY C C 1
ATOM 11517 O O . GLY C 1 41 ? 69.598 16.460 8.892 1.00 52.22 41 GLY C O 1
ATOM 11521 N N . ALA C 1 42 ? 69.138 16.944 6.737 1.00 50.12 42 ALA C N 1
ATOM 11522 C CA . ALA C 1 42 ? 70.092 15.967 6.222 1.00 55.90 42 ALA C CA 1
ATOM 11523 C C . ALA C 1 42 ? 71.513 16.327 6.635 1.00 56.65 42 ALA C C 1
ATOM 11524 O O . ALA C 1 42 ? 72.200 15.545 7.301 1.00 57.88 42 ALA C O 1
ATOM 11531 N N . GLY C 1 43 ? 71.969 17.517 6.247 1.00 60.68 43 GLY C N 1
ATOM 11532 C CA . GLY C 1 43 ? 73.277 17.993 6.649 1.00 62.26 43 GLY C CA 1
ATOM 11533 C C . GLY C 1 43 ? 74.285 18.099 5.524 1.00 62.39 43 GLY C C 1
ATOM 11534 O O . GLY C 1 43 ? 75.473 17.840 5.735 1.00 65.61 43 GLY C O 1
ATOM 11538 N N . VAL C 1 44 ? 73.835 18.477 4.331 1.00 56.01 44 VAL C N 1
ATOM 11539 C CA . VAL C 1 44 ? 74.727 18.683 3.196 1.00 53.43 44 VAL C CA 1
ATOM 11540 C C . VAL C 1 44 ? 75.134 20.149 3.148 1.00 52.10 44 VAL C C 1
ATOM 11541 O O . VAL C 1 44 ? 74.289 21.044 3.268 1.00 53.99 44 VAL C O 1
ATOM 11554 N N . VAL C 1 45 ? 76.430 20.395 2.971 1.00 51.20 45 VAL C N 1
ATOM 11555 C CA . VAL C 1 45 ? 76.982 21.748 2.905 1.00 50.51 45 VAL C CA 1
ATOM 11556 C C . VAL C 1 45 ? 77.836 21.811 1.641 1.00 48.61 45 VAL C C 1
ATOM 11557 O O . VAL C 1 45 ? 79.023 21.470 1.655 1.00 44.57 45 VAL C O 1
ATOM 11570 N N . CYS C 1 46 ? 77.235 22.257 0.539 1.00 48.51 46 CYS C N 1
ATOM 11571 C CA . CYS C 1 46 ? 77.925 22.340 -0.742 1.00 51.69 46 CYS C CA 1
ATOM 11572 C C . CYS C 1 46 ? 77.191 23.324 -1.647 1.00 55.17 46 CYS C C 1
ATOM 11573 O O . CYS C 1 46 ? 76.402 22.909 -2.506 1.00 55.77 46 CYS C O 1
ATOM 11581 N N . PRO C 1 47 ? 77.424 24.632 -1.489 1.00 57.33 47 PRO C N 1
ATOM 11582 C CA . PRO C 1 47 ? 76.592 25.617 -2.196 1.00 58.43 47 PRO C CA 1
ATOM 11583 C C . PRO C 1 47 ? 76.988 25.862 -3.641 1.00 61.75 47 PRO C C 1
ATOM 11584 O O . PRO C 1 47 ? 76.179 26.420 -4.395 1.00 62.69 47 PRO C O 1
ATOM 11595 N N . TRP C 1 48 ? 78.194 25.471 -4.052 1.00 63.15 48 TRP C N 1
ATOM 11596 C CA . TRP C 1 48 ? 78.698 25.878 -5.358 1.00 64.50 48 TRP C CA 1
ATOM 11597 C C . TRP C 1 48 ? 77.938 25.231 -6.509 1.00 64.66 48 TRP C C 1
ATOM 11598 O O . TRP C 1 48 ? 78.009 25.732 -7.637 1.00 64.91 48 TRP C O 1
ATOM 11619 N N . ALA C 1 49 ? 77.209 24.144 -6.255 1.00 64.40 49 ALA C N 1
ATOM 11620 C CA . ALA C 1 49 ? 76.487 23.432 -7.300 1.00 62.92 49 ALA C CA 1
ATOM 11621 C C . ALA C 1 49 ? 75.019 23.826 -7.400 1.00 62.60 49 ALA C C 1
ATOM 11622 O O . ALA C 1 49 ? 74.358 23.436 -8.368 1.00 62.31 49 ALA C O 1
ATOM 11629 N N . THR C 1 50 ? 74.499 24.589 -6.442 1.00 62.38 50 THR C N 1
ATOM 11630 C CA . THR C 1 50 ? 73.078 24.907 -6.427 1.00 64.91 50 THR C CA 1
ATOM 11631 C C . THR C 1 50 ? 72.658 25.579 -7.728 1.00 68.09 50 THR C C 1
ATOM 11632 O O . THR C 1 50 ? 73.405 26.369 -8.311 1.00 70.92 50 THR C O 1
ATOM 11643 N N . GLU C 1 51 ? 71.448 25.253 -8.185 1.00 70.03 51 GLU C N 1
ATOM 11644 C CA . GLU C 1 51 ? 70.898 25.816 -9.410 1.00 71.05 51 GLU C CA 1
ATOM 11645 C C . GLU C 1 51 ? 70.111 27.098 -9.174 1.00 74.99 51 GLU C C 1
ATOM 11646 O O . GLU C 1 51 ? 69.758 27.776 -10.145 1.00 75.74 51 GLU C O 1
ATOM 11650 N N . ALA C 1 52 ? 69.825 27.443 -7.921 1.00 80.40 52 ALA C N 1
ATOM 11651 C CA . ALA C 1 52 ? 69.133 28.687 -7.605 1.00 86.46 52 ALA C CA 1
ATOM 11652 C C . ALA C 1 52 ? 70.119 29.846 -7.683 1.00 95.00 52 ALA C C 1
ATOM 11653 O O . ALA C 1 52 ? 71.155 29.833 -7.009 1.00 97.37 52 ALA C O 1
ATOM 11660 N N . ASP C 1 53 ? 69.799 30.843 -8.502 1.00 97.10 53 ASP C N 1
ATOM 11661 C CA . ASP C 1 53 ? 70.660 32.004 -8.720 1.00 100.51 53 ASP C CA 1
ATOM 11662 C C . ASP C 1 53 ? 69.977 33.229 -8.113 1.00 96.75 53 ASP C C 1
ATOM 11663 O O . ASP C 1 53 ? 69.256 33.961 -8.793 1.00 99.78 53 ASP C O 1
ATOM 11672 N N . ASP C 1 54 ? 70.215 33.446 -6.822 1.00 87.56 54 ASP C N 1
ATOM 11673 C CA . ASP C 1 54 ? 69.726 34.625 -6.108 1.00 82.08 54 ASP C CA 1
ATOM 11674 C C . ASP C 1 54 ? 70.890 35.181 -5.296 1.00 78.80 54 ASP C C 1
ATOM 11675 O O . ASP C 1 54 ? 71.210 34.643 -4.221 1.00 78.61 54 ASP C O 1
ATOM 11684 N N . PRO C 1 55 ? 71.550 36.245 -5.767 1.00 75.02 55 PRO C N 1
ATOM 11685 C CA . PRO C 1 55 ? 72.770 36.697 -5.075 1.00 73.17 55 PRO C CA 1
ATOM 11686 C C . PRO C 1 55 ? 72.541 37.068 -3.621 1.00 68.50 55 PRO C C 1
ATOM 11687 O O . PRO C 1 55 ? 73.400 36.787 -2.776 1.00 67.50 55 PRO C O 1
ATOM 11698 N N . ASP C 1 56 ? 71.408 37.699 -3.304 1.00 66.87 56 ASP C N 1
ATOM 11699 C CA . ASP C 1 56 ? 71.129 38.052 -1.916 1.00 61.43 56 ASP C CA 1
ATOM 11700 C C . ASP C 1 56 ? 71.062 36.808 -1.043 1.00 56.74 56 ASP C C 1
ATOM 11701 O O . ASP C 1 56 ? 71.487 36.829 0.118 1.00 56.40 56 ASP C O 1
ATOM 11710 N N . TRP C 1 57 ? 70.534 35.713 -1.586 1.00 54.86 57 TRP C N 1
ATOM 11711 C CA . TRP C 1 57 ? 70.502 34.456 -0.849 1.00 51.27 57 TRP C CA 1
ATOM 11712 C C . TRP C 1 57 ? 71.856 33.757 -0.893 1.00 48.81 57 TRP C C 1
ATOM 11713 O O . TRP C 1 57 ? 72.387 33.348 0.145 1.00 45.07 57 TRP C O 1
ATOM 11734 N N . TYR C 1 58 ? 72.431 33.620 -2.090 1.00 48.02 58 TYR C N 1
ATOM 11735 C CA . TYR C 1 58 ? 73.699 32.910 -2.216 1.00 49.64 58 TYR C CA 1
ATOM 11736 C C . TYR C 1 58 ? 74.792 33.562 -1.380 1.00 52.74 58 TYR C C 1
ATOM 11737 O O . TYR C 1 58 ? 75.677 32.867 -0.867 1.00 50.91 58 TYR C O 1
ATOM 11755 N N . LEU C 1 59 ? 74.749 34.888 -1.228 1.00 54.23 59 LEU C N 1
ATOM 11756 C CA . LEU C 1 59 ? 75.766 35.574 -0.438 1.00 55.97 59 LEU C CA 1
ATOM 11757 C C . LEU C 1 59 ? 75.904 34.945 0.942 1.00 56.10 59 LEU C C 1
ATOM 11758 O O . LEU C 1 59 ? 77.019 34.782 1.451 1.00 56.57 59 LEU C O 1
ATOM 11774 N N . LEU C 1 60 ? 74.780 34.576 1.559 1.00 56.07 60 LEU C N 1
ATOM 11775 C CA . LEU C 1 60 ? 74.824 33.933 2.866 1.00 56.69 60 LEU C CA 1
ATOM 11776 C C . LEU C 1 60 ? 75.085 32.438 2.757 1.00 54.30 60 LEU C C 1
ATOM 11777 O O . LEU C 1 60 ? 75.704 31.854 3.653 1.00 52.92 60 LEU C O 1
ATOM 11793 N N . TYR C 1 61 ? 74.622 31.806 1.677 1.00 56.78 61 TYR C N 1
ATOM 11794 C CA . TYR C 1 61 ? 74.826 30.371 1.515 1.00 54.41 61 TYR C CA 1
ATOM 11795 C C . TYR C 1 61 ? 76.312 30.037 1.460 1.00 57.68 61 TYR C C 1
ATOM 11796 O O . TYR C 1 61 ? 76.804 29.207 2.233 1.00 57.60 61 TYR C O 1
ATOM 11814 N N . ALA C 1 62 ? 77.048 30.688 0.556 1.00 58.96 62 ALA C N 1
ATOM 11815 C CA . ALA C 1 62 ? 78.476 30.415 0.434 1.00 59.84 62 ALA C CA 1
ATOM 11816 C C . ALA C 1 62 ? 79.245 30.926 1.646 1.00 59.71 62 ALA C C 1
ATOM 11817 O O . ALA C 1 62 ? 80.224 30.304 2.074 1.00 61.82 62 ALA C O 1
ATOM 11824 N N . ARG C 1 63 ? 78.822 32.059 2.211 1.00 58.50 63 ARG C N 1
ATOM 11825 C CA . ARG C 1 63 ? 79.503 32.595 3.386 1.00 60.62 63 ARG C CA 1
ATOM 11826 C C . ARG C 1 63 ? 79.310 31.686 4.593 1.00 55.05 63 ARG C C 1
ATOM 11827 O O . ARG C 1 63 ? 80.264 31.414 5.332 1.00 51.13 63 ARG C O 1
ATOM 11848 N N . GLY C 1 64 ? 78.083 31.207 4.810 1.00 52.04 64 GLY C N 1
ATOM 11849 C CA . GLY C 1 64 ? 77.834 30.320 5.932 1.00 52.25 64 GLY C CA 1
ATOM 11850 C C . GLY C 1 64 ? 78.559 28.996 5.812 1.00 54.79 64 GLY C C 1
ATOM 11851 O O . GLY C 1 64 ? 78.879 28.365 6.824 1.00 54.85 64 GLY C O 1
ATOM 11855 N N . ALA C 1 65 ? 78.828 28.555 4.582 1.00 53.01 65 ALA C N 1
ATOM 11856 C CA . ALA C 1 65 ? 79.586 27.325 4.386 1.00 51.25 65 ALA C CA 1
ATOM 11857 C C . ALA C 1 65 ? 81.029 27.494 4.845 1.00 55.05 65 ALA C C 1
ATOM 11858 O O . ALA C 1 65 ? 81.561 26.652 5.578 1.00 55.82 65 ALA C O 1
ATOM 11865 N N . ARG C 1 66 ? 81.682 28.581 4.422 1.00 54.75 66 ARG C N 1
ATOM 11866 C CA . ARG C 1 66 ? 83.058 28.820 4.841 1.00 57.85 66 ARG C CA 1
ATOM 11867 C C . ARG C 1 66 ? 83.162 28.996 6.349 1.00 55.89 66 ARG C C 1
ATOM 11868 O O . ARG C 1 66 ? 84.199 28.679 6.942 1.00 53.93 66 ARG C O 1
ATOM 11889 N N . TYR C 1 67 ? 82.103 29.502 6.986 1.00 54.65 67 TYR C N 1
ATOM 11890 C CA . TYR C 1 67 ? 82.147 29.759 8.420 1.00 52.19 67 TYR C CA 1
ATOM 11891 C C . TYR C 1 67 ? 82.365 28.487 9.227 1.00 51.67 67 TYR C C 1
ATOM 11892 O O . TYR C 1 67 ? 82.831 28.563 10.369 1.00 50.28 67 TYR C O 1
ATOM 11910 N N . TYR C 1 68 ? 82.046 27.321 8.661 1.00 54.00 68 TYR C N 1
ATOM 11911 C CA . TYR C 1 68 ? 82.259 26.071 9.382 1.00 51.76 68 TYR C CA 1
ATOM 11912 C C . TYR C 1 68 ? 83.721 25.888 9.766 1.00 58.03 68 TYR C C 1
ATOM 11913 O O . TYR C 1 68 ? 84.021 25.206 10.753 1.00 62.55 68 TYR C O 1
ATOM 11931 N N . GLY C 1 69 ? 84.643 26.478 9.003 1.00 57.57 69 GLY C N 1
ATOM 11932 C CA . GLY C 1 69 ? 86.043 26.420 9.389 1.00 62.99 69 GLY C CA 1
ATOM 11933 C C . GLY C 1 69 ? 86.295 27.077 10.732 1.00 65.58 69 GLY C C 1
ATOM 11934 O O . GLY C 1 69 ? 87.089 26.586 11.538 1.00 66.85 69 GLY C O 1
ATOM 11938 N N . THR C 1 70 ? 85.617 28.196 10.992 1.00 63.59 70 THR C N 1
ATOM 11939 C CA . THR C 1 70 ? 85.739 28.863 12.283 1.00 66.99 70 THR C CA 1
ATOM 11940 C C . THR C 1 70 ? 84.945 28.136 13.361 1.00 67.63 70 THR C C 1
ATOM 11941 O O . THR C 1 70 ? 85.417 27.990 14.494 1.00 69.49 70 THR C O 1
ATOM 11952 N N . LEU C 1 71 ? 83.743 27.671 13.023 1.00 65.05 71 LEU C N 1
ATOM 11953 C CA . LEU C 1 71 ? 82.856 27.104 14.032 1.00 65.87 71 LEU C CA 1
ATOM 11954 C C . LEU C 1 71 ? 83.394 25.780 14.559 1.00 67.86 71 LEU C C 1
ATOM 11955 O O . LEU C 1 71 ? 83.515 25.589 15.775 1.00 68.75 71 LEU C O 1
ATOM 11971 N N . ILE C 1 72 ? 83.725 24.852 13.658 1.00 70.83 72 ILE C N 1
ATOM 11972 C CA . ILE C 1 72 ? 84.156 23.522 14.082 1.00 74.99 72 ILE C CA 1
ATOM 11973 C C . ILE C 1 72 ? 85.341 23.619 15.033 1.00 82.02 72 ILE C C 1
ATOM 11974 O O . ILE C 1 72 ? 85.422 22.884 16.025 1.00 85.10 72 ILE C O 1
ATOM 11990 N N . GLU C 1 73 ? 86.278 24.528 14.753 1.00 90.51 73 GLU C N 1
ATOM 11991 C CA . GLU C 1 73 ? 87.443 24.668 15.620 1.00 95.83 73 GLU C CA 1
ATOM 11992 C C . GLU C 1 73 ? 87.084 25.382 16.917 1.00 95.17 73 GLU C C 1
ATOM 11993 O O . GLU C 1 73 ? 87.526 24.974 17.997 1.00 97.21 73 GLU C O 1
ATOM 12005 N N . GLU C 1 74 ? 86.284 26.447 16.834 1.00 91.31 74 GLU C N 1
ATOM 12006 C CA . GLU C 1 74 ? 85.847 27.130 18.047 1.00 87.69 74 GLU C CA 1
ATOM 12007 C C . GLU C 1 74 ? 85.099 26.182 18.975 1.00 85.15 74 GLU C C 1
ATOM 12008 O O . GLU C 1 74 ? 85.204 26.300 20.201 1.00 87.05 74 GLU C O 1
ATOM 12012 N N . LEU C 1 75 ? 84.343 25.238 18.412 1.00 80.63 75 LEU C N 1
ATOM 12013 C CA . LEU C 1 75 ? 83.674 24.231 19.228 1.00 77.67 75 LEU C CA 1
ATOM 12014 C C . LEU C 1 75 ? 84.637 23.126 19.650 1.00 80.48 75 LEU C C 1
ATOM 12015 O O . LEU C 1 75 ? 84.572 22.643 20.787 1.00 81.80 75 LEU C O 1
ATOM 12031 N N . ARG C 1 76 ? 85.533 22.714 18.750 1.00 79.37 76 ARG C N 1
ATOM 12032 C CA . ARG C 1 76 ? 86.514 21.689 19.093 1.00 77.59 76 ARG C CA 1
ATOM 12033 C C . ARG C 1 76 ? 87.315 22.092 20.325 1.00 76.87 76 ARG C C 1
ATOM 12034 O O . ARG C 1 76 ? 87.499 21.293 21.250 1.00 74.94 76 ARG C O 1
ATOM 12055 N N . GLY C 1 77 ? 87.790 23.335 20.360 1.00 78.31 77 GLY C N 1
ATOM 12056 C CA . GLY C 1 77 ? 88.583 23.811 21.476 1.00 80.48 77 GLY C CA 1
ATOM 12057 C C . GLY C 1 77 ? 87.751 24.161 22.693 1.00 78.32 77 GLY C C 1
ATOM 12058 O O . GLY C 1 77 ? 88.172 24.964 23.531 1.00 79.21 77 GLY C O 1
ATOM 12062 N N . GLN C 1 78 ? 86.562 23.562 22.800 1.00 75.02 78 GLN C N 1
ATOM 12063 C CA . GLN C 1 78 ? 85.682 23.810 23.933 1.00 74.42 78 GLN C CA 1
ATOM 12064 C C . GLN C 1 78 ? 85.060 22.522 24.460 1.00 72.63 78 GLN C C 1
ATOM 12065 O O . GLN C 1 78 ? 84.098 22.592 25.238 1.00 70.73 78 GLN C O 1
ATOM 12079 N N . GLY C 1 79 ? 85.573 21.356 24.064 1.00 73.75 79 GLY C N 1
ATOM 12080 C CA . GLY C 1 79 ? 85.061 20.079 24.511 1.00 74.37 79 GLY C CA 1
ATOM 12081 C C . GLY C 1 79 ? 84.102 19.406 23.551 1.00 72.01 79 GLY C C 1
ATOM 12082 O O . GLY C 1 79 ? 83.749 18.241 23.773 1.00 73.13 79 GLY C O 1
ATOM 12086 N N . GLU C 1 80 ? 83.677 20.096 22.494 1.00 69.38 80 GLU C N 1
ATOM 12087 C CA . GLU C 1 80 ? 82.704 19.568 21.543 1.00 66.66 80 GLU C CA 1
ATOM 12088 C C . GLU C 1 80 ? 83.450 19.030 20.327 1.00 66.61 80 GLU C C 1
ATOM 12089 O O . GLU C 1 80 ? 83.956 19.804 19.509 1.00 65.60 80 GLU C O 1
ATOM 12101 N N . THR C 1 81 ? 83.504 17.703 20.206 1.00 69.20 81 THR C N 1
ATOM 12102 C CA . THR C 1 81 ? 84.226 17.051 19.125 1.00 70.57 81 THR C CA 1
ATOM 12103 C C . THR C 1 81 ? 83.369 16.113 18.288 1.00 73.52 81 THR C C 1
ATOM 12104 O O . THR C 1 81 ? 83.854 15.616 17.265 1.00 75.77 81 THR C O 1
ATOM 12115 N N . GLU C 1 82 ? 82.125 15.856 18.680 1.00 72.52 82 GLU C N 1
ATOM 12116 C CA . GLU C 1 82 ? 81.238 14.942 17.965 1.00 73.61 82 GLU C CA 1
ATOM 12117 C C . GLU C 1 82 ? 80.108 15.770 17.356 1.00 70.64 82 GLU C C 1
ATOM 12118 O O . GLU C 1 82 ? 79.040 15.927 17.950 1.00 69.25 82 GLU C O 1
ATOM 12130 N N . LEU C 1 83 ? 80.356 16.295 16.158 1.00 70.01 83 LEU C N 1
ATOM 12131 C CA . LEU C 1 83 ? 79.377 17.088 15.432 1.00 67.36 83 LEU C CA 1
ATOM 12132 C C . LEU C 1 83 ? 79.001 16.476 14.092 1.00 64.82 83 LEU C C 1
ATOM 12133 O O . LEU C 1 83 ? 78.226 17.086 13.347 1.00 62.47 83 LEU C O 1
ATOM 12149 N N . GLY C 1 84 ? 79.525 15.300 13.762 1.00 65.85 84 GLY C N 1
ATOM 12150 C CA . GLY C 1 84 ? 79.261 14.703 12.471 1.00 63.14 84 GLY C CA 1
ATOM 12151 C C . GLY C 1 84 ? 79.807 15.472 11.289 1.00 64.82 84 GLY C C 1
ATOM 12152 O O . GLY C 1 84 ? 79.433 15.173 10.152 1.00 64.03 84 GLY C O 1
ATOM 12156 N N . TYR C 1 85 ? 80.681 16.451 11.520 1.00 65.56 85 TYR C N 1
ATOM 12157 C CA . TYR C 1 85 ? 81.235 17.240 10.429 1.00 61.61 85 TYR C CA 1
ATOM 12158 C C . TYR C 1 85 ? 82.417 16.522 9.793 1.00 56.87 85 TYR C C 1
ATOM 12159 O O . TYR C 1 85 ? 83.222 15.890 10.482 1.00 56.20 85 TYR C O 1
ATOM 12177 N N . SER C 1 86 ? 82.523 16.633 8.470 1.00 56.50 86 SER C N 1
ATOM 12178 C CA . SER C 1 86 ? 83.652 16.054 7.754 1.00 59.06 86 SER C CA 1
ATOM 12179 C C . SER C 1 86 ? 83.745 16.610 6.338 1.00 60.20 86 SER C C 1
ATOM 12180 O O . SER C 1 86 ? 82.743 16.669 5.618 1.00 59.32 86 SER C O 1
ATOM 12188 N N . ARG C 1 87 ? 84.949 17.021 5.936 1.00 60.75 87 ARG C N 1
ATOM 12189 C CA . ARG C 1 87 ? 85.206 17.544 4.594 1.00 59.30 87 ARG C CA 1
ATOM 12190 C C . ARG C 1 87 ? 85.456 16.368 3.648 1.00 57.21 87 ARG C C 1
ATOM 12191 O O . ARG C 1 87 ? 86.575 16.087 3.215 1.00 58.44 87 ARG C O 1
ATOM 12212 N N . VAL C 1 88 ? 84.363 15.668 3.327 1.00 57.56 88 VAL C N 1
ATOM 12213 C CA . VAL C 1 88 ? 84.449 14.409 2.589 1.00 58.61 88 VAL C CA 1
ATOM 12214 C C . VAL C 1 88 ? 84.380 14.583 1.079 1.00 57.04 88 VAL C C 1
ATOM 12215 O O . VAL C 1 88 ? 84.578 13.602 0.345 1.00 56.48 88 VAL C O 1
ATOM 12228 N N . GLY C 1 89 ? 84.107 15.786 0.588 1.00 58.05 89 GLY C N 1
ATOM 12229 C CA . GLY C 1 89 ? 83.943 16.005 -0.832 1.00 61.88 89 GLY C CA 1
ATOM 12230 C C . GLY C 1 89 ? 82.538 15.670 -1.300 1.00 59.94 89 GLY C C 1
ATOM 12231 O O . GLY C 1 89 ? 81.730 15.068 -0.590 1.00 58.25 89 GLY C O 1
ATOM 12235 N N . ALA C 1 90 ? 82.247 16.070 -2.536 1.00 59.95 90 ALA C N 1
ATOM 12236 C CA . ALA C 1 90 ? 80.917 15.916 -3.101 1.00 57.70 90 ALA C CA 1
ATOM 12237 C C . ALA C 1 90 ? 81.016 15.461 -4.549 1.00 60.59 90 ALA C C 1
ATOM 12238 O O . ALA C 1 90 ? 81.984 15.766 -5.250 1.00 64.28 90 ALA C O 1
ATOM 12245 N N . LEU C 1 91 ? 79.997 14.724 -4.984 1.00 58.45 91 LEU C N 1
ATOM 12246 C CA . LEU C 1 91 ? 79.858 14.281 -6.364 1.00 56.49 91 LEU C CA 1
ATOM 12247 C C . LEU C 1 91 ? 78.566 14.849 -6.930 1.00 56.15 91 LEU C C 1
ATOM 12248 O O . LEU C 1 91 ? 77.493 14.652 -6.350 1.00 56.58 91 LEU C O 1
ATOM 12264 N N . VAL C 1 92 ? 78.669 15.553 -8.052 1.00 54.95 92 VAL C N 1
ATOM 12265 C CA . VAL C 1 92 ? 77.516 16.133 -8.731 1.00 56.17 92 VAL C CA 1
ATOM 12266 C C . VAL C 1 92 ? 77.252 15.306 -9.981 1.00 58.09 92 VAL C C 1
ATOM 12267 O O . VAL C 1 92 ? 78.138 15.154 -10.832 1.00 61.54 92 VAL C O 1
ATOM 12280 N N . LEU C 1 93 ? 76.039 14.774 -10.089 1.00 57.88 93 LEU C N 1
ATOM 12281 C CA . LEU C 1 93 ? 75.663 13.866 -11.161 1.00 60.07 93 LEU C CA 1
ATOM 12282 C C . LEU C 1 93 ? 74.602 14.497 -12.054 1.00 60.94 93 LEU C C 1
ATOM 12283 O O . LEU C 1 93 ? 73.897 15.432 -11.665 1.00 58.26 93 LEU C O 1
ATOM 12299 N N . ALA C 1 94 ? 74.503 13.965 -13.270 1.00 66.28 94 ALA C N 1
ATOM 12300 C CA . ALA C 1 94 ? 73.463 14.350 -14.211 1.00 70.15 94 ALA C CA 1
ATOM 12301 C C . ALA C 1 94 ? 73.229 13.184 -15.158 1.00 75.81 94 ALA C C 1
ATOM 12302 O O . ALA C 1 94 ? 74.130 12.375 -15.400 1.00 78.32 94 ALA C O 1
ATOM 12309 N N . GLU C 1 95 ? 72.010 13.101 -15.690 1.00 80.94 95 GLU C N 1
ATOM 12310 C CA . GLU C 1 95 ? 71.649 11.965 -16.533 1.00 87.51 95 GLU C CA 1
ATOM 12311 C C . GLU C 1 95 ? 72.250 12.094 -17.928 1.00 89.98 95 GLU C C 1
ATOM 12312 O O . GLU C 1 95 ? 73.004 11.222 -18.373 1.00 89.50 95 GLU C O 1
ATOM 12324 N N . ASP C 1 96 ? 71.932 13.175 -18.633 1.00 94.49 96 ASP C N 1
ATOM 12325 C CA . ASP C 1 96 ? 72.455 13.406 -19.971 1.00 101.44 96 ASP C CA 1
ATOM 12326 C C . ASP C 1 96 ? 73.675 14.313 -19.896 1.00 101.17 96 ASP C C 1
ATOM 12327 O O . ASP C 1 96 ? 73.691 15.292 -19.145 1.00 101.00 96 ASP C O 1
ATOM 12336 N N . ARG C 1 97 ? 74.700 13.977 -20.683 1.00 97.17 97 ARG C N 1
ATOM 12337 C CA . ARG C 1 97 ? 75.938 14.747 -20.666 1.00 92.91 97 ARG C CA 1
ATOM 12338 C C . ARG C 1 97 ? 75.710 16.211 -21.015 1.00 91.53 97 ARG C C 1
ATOM 12339 O O . ARG C 1 97 ? 76.543 17.056 -20.671 1.00 91.74 97 ARG C O 1
ATOM 12360 N N . ALA C 1 98 ? 74.603 16.530 -21.688 1.00 92.20 98 ALA C N 1
ATOM 12361 C CA . ALA C 1 98 ? 74.308 17.919 -22.021 1.00 91.89 98 ALA C CA 1
ATOM 12362 C C . ALA C 1 98 ? 74.156 18.759 -20.758 1.00 88.32 98 ALA C C 1
ATOM 12363 O O . ALA C 1 98 ? 74.836 19.777 -20.584 1.00 86.98 98 ALA C O 1
ATOM 12370 N N . ARG C 1 99 ? 73.260 18.341 -19.859 1.00 85.89 99 ARG C N 1
ATOM 12371 C CA . ARG C 1 99 ? 73.051 19.090 -18.625 1.00 84.47 99 ARG C CA 1
ATOM 12372 C C . ARG C 1 99 ? 74.305 19.105 -17.760 1.00 81.95 99 ARG C C 1
ATOM 12373 O O . ARG C 1 99 ? 74.562 20.090 -17.059 1.00 81.13 99 ARG C O 1
ATOM 12394 N N . LEU C 1 100 ? 75.096 18.030 -17.794 1.00 80.34 100 LEU C N 1
ATOM 12395 C CA . LEU C 1 100 ? 76.309 17.988 -16.984 1.00 77.27 100 LEU C CA 1
ATOM 12396 C C . LEU C 1 100 ? 77.296 19.068 -17.405 1.00 75.36 100 LEU C C 1
ATOM 12397 O O . LEU C 1 100 ? 78.074 19.554 -16.576 1.00 73.15 100 LEU C O 1
ATOM 12413 N N . ASP C 1 101 ? 77.280 19.459 -18.681 1.00 76.46 101 ASP C N 1
ATOM 12414 C CA . ASP C 1 101 ? 78.186 20.504 -19.145 1.00 79.95 101 ASP C CA 1
ATOM 12415 C C . ASP C 1 101 ? 77.756 21.870 -18.627 1.00 78.93 101 ASP C C 1
ATOM 12416 O O . ASP C 1 101 ? 78.583 22.650 -18.140 1.00 78.48 101 ASP C O 1
ATOM 12425 N N . THR C 1 102 ? 76.461 22.178 -18.724 1.00 79.31 102 THR C N 1
ATOM 12426 C CA . THR C 1 102 ? 75.969 23.445 -18.195 1.00 80.05 102 THR C CA 1
ATOM 12427 C C . THR C 1 102 ? 76.201 23.544 -16.694 1.00 77.84 102 THR C C 1
ATOM 12428 O O . THR C 1 102 ? 76.436 24.639 -16.172 1.00 79.09 102 THR C O 1
ATOM 12439 N N . ILE C 1 103 ? 76.139 22.414 -15.987 1.00 75.57 103 ILE C N 1
ATOM 12440 C CA . ILE C 1 103 ? 76.387 22.422 -14.549 1.00 73.31 103 ILE C CA 1
ATOM 12441 C C . ILE C 1 103 ? 77.866 22.658 -14.270 1.00 72.04 103 ILE C C 1
ATOM 12442 O O . ILE C 1 103 ? 78.230 23.472 -13.413 1.00 70.06 103 ILE C O 1
ATOM 12458 N N . GLU C 1 104 ? 78.743 21.950 -14.988 1.00 72.54 104 GLU C N 1
ATOM 12459 C CA . GLU C 1 104 ? 80.172 22.205 -14.852 1.00 74.62 104 GLU C CA 1
ATOM 12460 C C . GLU C 1 104 ? 80.488 23.677 -15.075 1.00 75.81 104 GLU C C 1
ATOM 12461 O O . GLU C 1 104 ? 81.443 24.205 -14.495 1.00 76.44 104 GLU C O 1
ATOM 12473 N N . GLY C 1 105 ? 79.696 24.355 -15.908 1.00 76.28 105 GLY C N 1
ATOM 12474 C CA . GLY C 1 105 ? 79.886 25.784 -16.089 1.00 78.53 105 GLY C CA 1
ATOM 12475 C C . GLY C 1 105 ? 79.460 26.581 -14.870 1.00 79.02 105 GLY C C 1
ATOM 12476 O O . GLY C 1 105 ? 80.199 27.443 -14.389 1.00 81.91 105 GLY C O 1
ATOM 12480 N N . ARG C 1 106 ? 78.260 26.302 -14.353 1.00 77.75 106 ARG C N 1
ATOM 12481 C CA . ARG C 1 106 ? 77.786 27.006 -13.165 1.00 77.13 106 ARG C CA 1
ATOM 12482 C C . ARG C 1 106 ? 78.789 26.910 -12.023 1.00 76.28 106 ARG C C 1
ATOM 12483 O O . ARG C 1 106 ? 79.064 27.903 -11.341 1.00 77.56 106 ARG C O 1
ATOM 12504 N N . ILE C 1 107 ? 79.348 25.718 -11.801 1.00 73.43 107 ILE C N 1
ATOM 12505 C CA . ILE C 1 107 ? 80.239 25.515 -10.661 1.00 72.08 107 ILE C CA 1
ATOM 12506 C C . ILE C 1 107 ? 81.473 26.401 -10.787 1.00 75.50 107 ILE C C 1
ATOM 12507 O O . ILE C 1 107 ? 81.851 27.109 -9.846 1.00 75.57 107 ILE C O 1
ATOM 12523 N N . SER C 1 108 ? 82.118 26.379 -11.955 1.00 76.55 108 SER C N 1
ATOM 12524 C CA . SER C 1 108 ? 83.316 27.191 -12.144 1.00 80.72 108 SER C CA 1
ATOM 12525 C C . SER C 1 108 ? 83.011 28.674 -11.975 1.00 81.04 108 SER C C 1
ATOM 12526 O O . SER C 1 108 ? 83.816 29.421 -11.407 1.00 82.50 108 SER C O 1
ATOM 12534 N N . ARG C 1 109 ? 81.850 29.122 -12.461 1.00 84.04 109 ARG C N 1
ATOM 12535 C CA . ARG C 1 109 ? 81.503 30.535 -12.355 1.00 88.51 109 ARG C CA 1
ATOM 12536 C C . ARG C 1 109 ? 81.318 30.964 -10.904 1.00 91.87 109 ARG C C 1
ATOM 12537 O O . ARG C 1 109 ? 81.603 32.117 -10.561 1.00 91.79 109 ARG C O 1
ATOM 12558 N N . ARG C 1 110 ? 80.847 30.062 -10.043 1.00 91.79 110 ARG C N 1
ATOM 12559 C CA . ARG C 1 110 ? 80.661 30.369 -8.632 1.00 92.01 110 ARG C CA 1
ATOM 12560 C C . ARG C 1 110 ? 81.885 30.044 -7.786 1.00 93.81 110 ARG C C 1
ATOM 12561 O O . ARG C 1 110 ? 81.945 30.465 -6.625 1.00 94.18 110 ARG C O 1
ATOM 12582 N N . ILE C 1 111 ? 82.857 29.309 -8.334 1.00 94.16 111 ILE C N 1
ATOM 12583 C CA . ILE C 1 111 ? 84.096 29.025 -7.612 1.00 94.27 11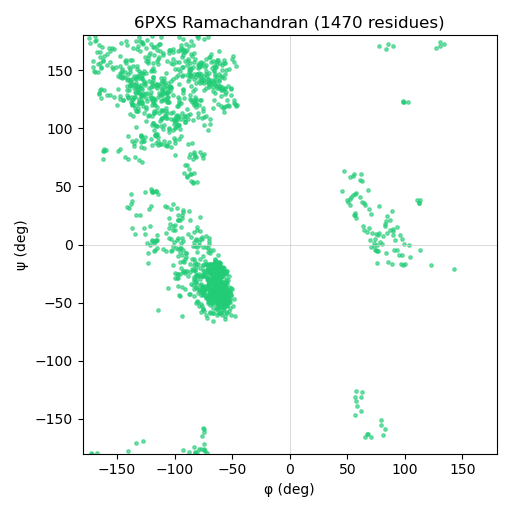1 ILE C CA 1
ATOM 12584 C C . ILE C 1 111 ? 85.079 30.182 -7.677 1.00 100.61 111 ILE C C 1
ATOM 12585 O O . ILE C 1 111 ? 86.110 30.147 -6.992 1.00 104.06 111 ILE C O 1
ATOM 12601 N N . LYS C 1 112 ? 84.777 31.222 -8.457 1.00 101.13 112 LYS C N 1
ATOM 12602 C CA . LYS C 1 112 ? 85.710 32.335 -8.612 1.00 102.56 112 LYS C CA 1
ATOM 12603 C C . LYS C 1 112 ? 86.165 32.871 -7.260 1.00 102.75 112 LYS C C 1
ATOM 12604 O O . LYS C 1 112 ? 87.361 33.086 -7.033 1.00 105.32 112 LYS C O 1
ATOM 12608 N N . ASP C 1 113 ? 85.219 33.091 -6.347 1.00 100.48 113 ASP C N 1
ATOM 12609 C CA . ASP C 1 113 ? 85.508 33.601 -5.012 1.00 100.84 113 ASP C CA 1
ATOM 12610 C C . ASP C 1 113 ? 85.455 32.506 -3.954 1.00 98.91 113 ASP C C 1
ATOM 12611 O O . ASP C 1 113 ? 85.115 32.776 -2.796 1.00 96.44 113 ASP C O 1
ATOM 12620 N N . ALA C 1 114 ? 85.789 31.272 -4.325 1.00 97.74 114 ALA C N 1
ATOM 12621 C CA . ALA C 1 114 ? 85.669 30.128 -3.420 1.00 92.96 114 ALA C CA 1
ATOM 12622 C C . ALA C 1 114 ? 86.770 29.125 -3.719 1.00 89.51 114 ALA C C 1
ATOM 12623 O O . ALA C 1 114 ? 86.565 28.142 -4.441 1.00 87.71 114 ALA C O 1
ATOM 12630 N N . PRO C 1 115 ? 87.972 29.346 -3.178 1.00 87.94 115 PRO C N 1
ATOM 12631 C CA . PRO C 1 115 ? 88.997 28.294 -3.236 1.00 86.17 115 PRO C CA 1
ATOM 12632 C C . PRO C 1 115 ? 88.739 27.163 -2.261 1.00 81.65 115 PRO C C 1
ATOM 12633 O O . PRO C 1 115 ? 89.317 26.081 -2.423 1.00 81.43 115 PRO C O 1
ATOM 12644 N N . GLU C 1 116 ? 87.893 27.382 -1.250 1.00 78.15 116 GLU C N 1
ATOM 12645 C CA . GLU C 1 116 ? 87.507 26.307 -0.345 1.00 75.79 116 GLU C CA 1
ATOM 12646 C C . GLU C 1 116 ? 86.880 25.133 -1.083 1.00 74.31 116 GLU C C 1
ATOM 12647 O O . GLU C 1 116 ? 86.908 24.007 -0.573 1.00 73.78 116 GLU C O 1
ATOM 12659 N N . ALA C 1 117 ? 86.309 25.369 -2.267 1.00 72.50 117 ALA C N 1
ATOM 12660 C CA . ALA C 1 117 ? 85.739 24.284 -3.055 1.00 69.57 117 ALA C CA 1
ATOM 12661 C C . ALA C 1 117 ? 86.801 23.321 -3.568 1.00 70.50 117 ALA C C 1
ATOM 12662 O O . ALA C 1 117 ? 86.462 22.206 -3.975 1.00 71.43 117 ALA C O 1
ATOM 12669 N N . GLY C 1 118 ? 88.069 23.725 -3.563 1.00 72.67 118 GLY C N 1
ATOM 12670 C CA . GLY C 1 118 ? 89.134 22.849 -4.005 1.00 73.55 118 GLY C CA 1
ATOM 12671 C C . GLY C 1 118 ? 89.296 22.855 -5.515 1.00 74.13 118 GLY C C 1
ATOM 12672 O O . GLY C 1 118 ? 88.880 23.780 -6.221 1.00 71.53 118 GLY C O 1
ATOM 12676 N N . THR C 1 119 ? 89.919 21.788 -6.013 1.00 75.81 119 THR C N 1
ATOM 12677 C CA . THR C 1 119 ? 90.171 21.616 -7.440 1.00 79.82 119 THR C CA 1
ATOM 12678 C C . THR C 1 119 ? 89.087 20.707 -8.012 1.00 79.06 119 THR C C 1
ATOM 12679 O O . THR C 1 119 ? 89.033 19.513 -7.699 1.00 75.75 119 THR C O 1
ATOM 12690 N N . VAL C 1 120 ? 88.220 21.280 -8.838 1.00 80.41 120 VAL C N 1
ATOM 12691 C CA . VAL C 1 120 ? 87.139 20.526 -9.461 1.00 79.37 120 VAL C CA 1
ATOM 12692 C C . VAL C 1 120 ? 87.682 19.748 -10.652 1.00 83.88 120 VAL C C 1
ATOM 12693 O O . VAL C 1 120 ? 88.596 20.194 -11.355 1.00 84.48 120 VAL C O 1
ATOM 12706 N N . ARG C 1 121 ? 87.119 18.563 -10.875 1.00 86.48 121 ARG C N 1
ATOM 12707 C CA . ARG C 1 121 ? 87.505 17.726 -12.003 1.00 90.84 121 ARG C CA 1
ATOM 12708 C C . ARG C 1 121 ? 86.296 16.920 -12.453 1.00 89.27 121 ARG C C 1
ATOM 12709 O O . ARG C 1 121 ? 85.583 16.353 -11.620 1.00 88.21 121 ARG C O 1
ATOM 12730 N N . ARG C 1 122 ? 86.066 16.879 -13.763 1.00 88.82 122 ARG C N 1
ATOM 12731 C CA . ARG C 1 122 ? 85.032 16.021 -14.326 1.00 85.19 122 ARG C CA 1
ATOM 12732 C C . ARG C 1 122 ? 85.547 14.587 -14.347 1.00 83.99 122 ARG C C 1
ATOM 12733 O O . ARG C 1 122 ? 86.607 14.310 -14.917 1.00 83.86 122 ARG C O 1
ATOM 12754 N N . LEU C 1 123 ? 84.799 13.683 -13.728 1.00 83.42 123 LEU C N 1
ATOM 12755 C CA . LEU C 1 123 ? 85.211 12.296 -13.598 1.00 81.32 123 LEU C CA 1
ATOM 12756 C C . LEU C 1 123 ? 84.662 11.460 -14.746 1.00 78.65 123 LEU C C 1
ATOM 12757 O O . LEU C 1 123 ? 83.561 11.701 -15.250 1.00 76.46 123 LEU C O 1
ATOM 12773 N N . GLY C 1 124 ? 85.451 10.470 -15.161 1.00 79.71 124 GLY C N 1
ATOM 12774 C CA . GLY C 1 124 ? 85.003 9.552 -16.181 1.00 82.39 124 GLY C CA 1
ATOM 12775 C C . GLY C 1 124 ? 84.136 8.445 -15.616 1.00 79.90 124 GLY C C 1
ATOM 12776 O O . GLY C 1 124 ? 84.155 8.152 -14.421 1.00 81.12 124 GLY C O 1
ATOM 12780 N N . ALA C 1 125 ? 83.357 7.829 -16.501 1.00 79.17 125 ALA C N 1
ATOM 12781 C CA . ALA C 1 125 ? 82.452 6.759 -16.099 1.00 79.59 125 ALA C CA 1
ATOM 12782 C C . ALA C 1 125 ? 83.175 5.744 -15.226 1.00 80.69 125 ALA C C 1
ATOM 12783 O O . ALA C 1 125 ? 84.206 5.190 -15.620 1.00 81.80 125 ALA C O 1
ATOM 12790 N N . GLY C 1 126 ? 82.632 5.509 -14.033 1.00 81.58 126 GLY C N 1
ATOM 12791 C CA . GLY C 1 126 ? 83.196 4.581 -13.082 1.00 83.14 126 GLY C CA 1
ATOM 12792 C C . GLY C 1 126 ? 84.067 5.218 -12.019 1.00 87.00 126 GLY C C 1
ATOM 12793 O O . GLY C 1 126 ? 84.334 4.579 -10.994 1.00 87.20 126 GLY C O 1
ATOM 12797 N N . GLU C 1 127 ? 84.517 6.457 -12.232 1.00 89.88 127 GLU C N 1
ATOM 12798 C CA . GLU C 1 127 ? 85.348 7.124 -11.236 1.00 89.65 127 GLU C CA 1
ATOM 12799 C C . GLU C 1 127 ? 84.524 7.592 -10.043 1.00 84.79 127 GLU C C 1
ATOM 12800 O O . GLU C 1 127 ? 85.005 7.563 -8.905 1.00 83.01 127 GLU C O 1
ATOM 12812 N N . ALA C 1 128 ? 83.285 8.029 -10.280 1.00 81.11 128 ALA C N 1
ATOM 12813 C CA . ALA C 1 128 ? 82.410 8.384 -9.168 1.00 75.37 128 ALA C CA 1
ATOM 12814 C C . ALA C 1 128 ? 82.092 7.163 -8.316 1.00 70.66 128 ALA C C 1
ATOM 12815 O O . ALA C 1 128 ? 82.115 7.232 -7.082 1.00 68.31 128 ALA C O 1
ATOM 12822 N N . LYS C 1 129 ? 81.799 6.031 -8.961 1.00 68.80 129 LYS C N 1
ATOM 12823 C CA . LYS C 1 129 ? 81.521 4.804 -8.225 1.00 67.13 129 LYS C CA 1
ATOM 12824 C C . LYS C 1 129 ? 82.723 4.340 -7.415 1.00 71.36 129 LYS C C 1
ATOM 12825 O O . LYS C 1 129 ? 82.550 3.612 -6.432 1.00 72.15 129 LYS C O 1
ATOM 12844 N N . ARG C 1 130 ? 83.935 4.743 -7.803 1.00 75.07 130 ARG C N 1
ATOM 12845 C CA . ARG C 1 130 ? 85.123 4.349 -7.058 1.00 78.65 130 ARG C CA 1
ATOM 12846 C C . ARG C 1 130 ? 85.180 5.003 -5.683 1.00 73.50 130 ARG C C 1
ATOM 12847 O O . ARG C 1 130 ? 85.837 4.468 -4.783 1.00 69.56 130 ARG C O 1
ATOM 12868 N N . LEU C 1 131 ? 84.508 6.139 -5.500 1.00 74.19 131 LEU C N 1
ATOM 12869 C CA . LEU C 1 131 ? 84.448 6.819 -4.212 1.00 74.37 131 LEU C CA 1
ATOM 12870 C C . LEU C 1 131 ? 83.163 6.537 -3.450 1.00 71.57 131 LEU C C 1
ATOM 12871 O O . LEU C 1 131 ? 83.166 6.576 -2.215 1.00 71.86 131 LEU C O 1
ATOM 12887 N N . PHE C 1 132 ? 82.069 6.257 -4.158 1.00 67.71 132 PHE C N 1
ATOM 12888 C CA . PHE C 1 132 ? 80.776 5.932 -3.556 1.00 61.50 132 PHE C CA 1
ATOM 12889 C C . PHE C 1 132 ? 80.327 4.611 -4.168 1.00 59.30 132 PHE C C 1
ATOM 12890 O O . PHE C 1 132 ? 79.547 4.591 -5.129 1.00 59.39 132 PHE C O 1
ATOM 12907 N N . PRO C 1 133 ? 80.801 3.487 -3.635 1.00 57.42 133 PRO C N 1
ATOM 12908 C CA . PRO C 1 133 ? 80.613 2.192 -4.311 1.00 57.56 133 PRO C CA 1
ATOM 12909 C C . PRO C 1 133 ? 79.165 1.942 -4.695 1.00 56.20 133 PRO C C 1
ATOM 12910 O O . PRO C 1 133 ? 78.894 1.461 -5.806 1.00 56.76 133 PRO C O 1
ATOM 12921 N N . PRO C 1 134 ? 78.200 2.239 -3.818 1.00 53.31 134 PRO C N 1
ATOM 12922 C CA . PRO C 1 134 ? 76.801 1.921 -4.154 1.00 51.32 134 PRO C CA 1
ATOM 12923 C C . PRO C 1 134 ? 76.322 2.519 -5.468 1.00 50.60 134 PRO C C 1
ATOM 12924 O O . PRO C 1 134 ? 75.362 1.997 -6.048 1.00 51.49 134 PRO C O 1
ATOM 12935 N N . LEU C 1 135 ? 76.950 3.587 -5.959 1.00 51.02 135 LEU C N 1
ATOM 12936 C CA . LEU C 1 135 ? 76.534 4.181 -7.221 1.00 52.82 135 LEU C CA 1
ATOM 12937 C C . LEU C 1 135 ? 76.674 3.178 -8.362 1.00 60.64 135 LEU C C 1
ATOM 12938 O O . LEU C 1 135 ? 77.455 2.225 -8.297 1.00 64.06 135 LEU C O 1
ATOM 12954 N N . ARG C 1 136 ? 75.903 3.405 -9.422 1.00 63.49 136 ARG C N 1
ATOM 12955 C CA . ARG C 1 136 ? 76.024 2.582 -10.614 1.00 70.15 136 ARG C CA 1
ATOM 12956 C C . ARG C 1 136 ? 77.169 3.096 -11.480 1.00 74.75 136 ARG C C 1
ATOM 12957 O O . ARG C 1 136 ? 77.454 4.295 -11.528 1.00 75.92 136 ARG C O 1
ATOM 12978 N N . ASP C 1 137 ? 77.831 2.162 -12.166 1.00 82.18 137 ASP C N 1
ATOM 12979 C CA . ASP C 1 137 ? 79.119 2.451 -12.786 1.00 84.83 137 ASP C CA 1
ATOM 12980 C C . ASP C 1 137 ? 79.013 3.345 -14.016 1.00 83.14 137 ASP C C 1
ATOM 12981 O O . ASP C 1 137 ? 80.026 3.918 -14.433 1.00 83.18 137 ASP C O 1
ATOM 12990 N N . ASP C 1 138 ? 77.826 3.486 -14.605 1.00 80.03 138 ASP C N 1
ATOM 12991 C CA . ASP C 1 138 ? 77.662 4.225 -15.850 1.00 77.85 138 ASP C CA 1
ATOM 12992 C C . ASP C 1 138 ? 77.454 5.721 -15.632 1.00 74.12 138 ASP C C 1
ATOM 12993 O O . ASP C 1 138 ? 76.935 6.399 -16.526 1.00 73.68 138 ASP C O 1
ATOM 13002 N N . LEU C 1 139 ? 77.848 6.250 -14.477 1.00 71.94 139 LEU C N 1
ATOM 13003 C CA . LEU C 1 139 ? 77.578 7.635 -14.113 1.00 69.60 139 LEU C CA 1
ATOM 13004 C C . LEU C 1 139 ? 78.861 8.452 -14.181 1.00 70.52 139 LEU C C 1
ATOM 13005 O O . LEU C 1 139 ? 79.816 8.181 -13.444 1.00 70.02 139 LEU C O 1
ATOM 13021 N N . GLU C 1 140 ? 78.879 9.446 -15.065 1.00 71.00 140 GLU C N 1
ATOM 13022 C CA . GLU C 1 140 ? 79.878 10.497 -14.995 1.00 73.79 140 GLU C CA 1
ATOM 13023 C C . GLU C 1 140 ? 79.498 11.479 -13.890 1.00 71.56 140 GLU C C 1
ATOM 13024 O O . GLU C 1 140 ? 78.331 11.593 -13.505 1.00 68.89 140 GLU C O 1
ATOM 13036 N N . ALA C 1 141 ? 80.495 12.195 -13.378 1.00 69.95 141 ALA C N 1
ATOM 13037 C CA . ALA C 1 141 ? 80.252 13.089 -12.256 1.00 69.36 141 ALA C CA 1
ATOM 13038 C C . ALA C 1 141 ? 81.313 14.178 -12.228 1.00 68.61 141 ALA C C 1
ATOM 13039 O O . ALA C 1 141 ? 82.340 14.097 -12.906 1.00 74.08 141 ALA C O 1
ATOM 13046 N N . ILE C 1 142 ? 81.042 15.203 -11.425 1.00 64.90 142 ILE C N 1
ATOM 13047 C CA . ILE C 1 142 ? 81.962 16.308 -11.185 1.00 67.40 142 ILE C CA 1
ATOM 13048 C C . ILE C 1 142 ? 82.320 16.288 -9.707 1.00 69.90 142 ILE C C 1
ATOM 13049 O O . ILE C 1 142 ? 81.436 16.404 -8.848 1.00 69.18 142 ILE C O 1
ATOM 13065 N N . HIS C 1 143 ? 83.608 16.143 -9.411 1.00 70.18 143 HIS C N 1
ATOM 13066 C CA . HIS C 1 143 ? 84.076 16.023 -8.037 1.00 70.24 143 HIS C CA 1
ATOM 13067 C C . HIS C 1 143 ? 84.438 17.398 -7.492 1.00 71.60 143 HIS C C 1
ATOM 13068 O O . HIS C 1 143 ? 85.222 18.129 -8.104 1.00 71.13 143 HIS C O 1
ATOM 13082 N N . ILE C 1 144 ? 83.860 17.745 -6.347 1.00 75.70 144 ILE C N 1
ATOM 13083 C CA . ILE C 1 144 ? 84.170 18.998 -5.664 1.00 80.99 144 ILE C CA 1
ATOM 13084 C C . ILE C 1 144 ? 84.839 18.664 -4.337 1.00 91.89 144 ILE C C 1
ATOM 13085 O O . ILE C 1 144 ? 84.149 18.530 -3.316 1.00 92.50 144 ILE C O 1
ATOM 13101 N N . PRO C 1 145 ? 86.164 18.520 -4.290 1.00 100.90 145 PRO C N 1
ATOM 13102 C CA . PRO C 1 145 ? 86.816 18.237 -3.006 1.00 104.08 145 PRO C CA 1
ATOM 13103 C C . PRO C 1 145 ? 86.746 19.436 -2.076 1.00 105.99 145 PRO C C 1
ATOM 13104 O O . PRO C 1 145 ? 87.431 20.440 -2.292 1.00 110.61 145 PRO C O 1
ATOM 13115 N N . GLY C 1 146 ? 85.922 19.339 -1.038 1.00 101.55 146 GLY C N 1
ATOM 13116 C CA . GLY C 1 146 ? 85.704 20.453 -0.139 1.00 97.23 146 GLY C CA 1
ATOM 13117 C C . GLY C 1 146 ? 84.267 20.531 0.330 1.00 84.52 146 GLY C C 1
ATOM 13118 O O . GLY C 1 146 ? 83.972 21.152 1.355 1.00 84.93 146 GLY C O 1
ATOM 13122 N N . GLY C 1 147 ? 83.362 19.909 -0.419 1.00 70.80 147 GLY C N 1
ATOM 13123 C CA . GLY C 1 147 ? 81.994 19.769 0.051 1.00 63.82 147 GLY C CA 1
ATOM 13124 C C . GLY C 1 147 ? 81.952 18.851 1.257 1.00 58.57 147 GLY C C 1
ATOM 13125 O O . GLY C 1 147 ? 82.544 17.765 1.250 1.00 58.17 147 GLY C O 1
ATOM 13129 N N . ALA C 1 148 ? 81.261 19.286 2.305 1.00 56.76 148 ALA C N 1
ATOM 13130 C CA . ALA C 1 148 ? 81.231 18.576 3.573 1.00 57.48 148 ALA C CA 1
ATOM 13131 C C . ALA C 1 148 ? 79.793 18.276 3.974 1.00 53.57 148 ALA C C 1
ATOM 13132 O O . ALA C 1 148 ? 78.835 18.782 3.384 1.00 50.74 148 ALA C O 1
ATOM 13139 N N . ARG C 1 149 ? 79.658 17.434 4.995 1.00 54.54 149 ARG C N 1
ATOM 13140 C CA . ARG C 1 149 ? 78.375 17.137 5.612 1.00 52.90 149 ARG C CA 1
ATOM 13141 C C . ARG C 1 149 ? 78.511 17.289 7.120 1.00 52.99 149 ARG C C 1
ATOM 13142 O O . ARG C 1 149 ? 79.616 17.380 7.660 1.00 50.39 149 ARG C O 1
ATOM 13163 N N . VAL C 1 150 ? 77.366 17.322 7.801 1.00 55.11 150 VAL C N 1
ATOM 13164 C CA . VAL C 1 150 ? 77.330 17.532 9.245 1.00 54.89 150 VAL C CA 1
ATOM 13165 C C . VAL C 1 150 ? 76.028 16.951 9.773 1.00 51.95 150 VAL C C 1
ATOM 13166 O O . VAL C 1 150 ? 75.055 16.795 9.035 1.00 52.94 150 VAL C O 1
ATOM 13179 N N . ASP C 1 151 ? 76.012 16.617 11.062 1.00 51.15 151 ASP C N 1
ATOM 13180 C CA . ASP C 1 151 ? 74.811 16.119 11.734 1.00 52.45 151 ASP C CA 1
ATOM 13181 C C . ASP C 1 151 ? 74.164 17.314 12.425 1.00 49.74 151 ASP C C 1
ATOM 13182 O O . ASP C 1 151 ? 74.473 17.635 13.573 1.00 50.01 151 ASP C O 1
ATOM 13191 N N . GLY C 1 152 ? 73.254 17.979 11.707 1.00 49.32 152 GLY C N 1
ATOM 13192 C CA . GLY C 1 152 ? 72.631 19.179 12.242 1.00 45.89 152 GLY C CA 1
ATOM 13193 C C . GLY C 1 152 ? 72.074 18.984 13.637 1.00 43.77 152 GLY C C 1
ATOM 13194 O O . GLY C 1 152 ? 72.158 19.878 14.482 1.00 42.07 152 GLY C O 1
ATOM 13198 N N . ARG C 1 153 ? 71.496 17.811 13.900 1.00 45.44 153 ARG C N 1
ATOM 13199 C CA . ARG C 1 153 ? 70.969 17.534 15.230 1.00 44.19 153 ARG C CA 1
ATOM 13200 C C . ARG C 1 153 ? 72.061 17.654 16.286 1.00 43.29 153 ARG C C 1
ATOM 13201 O O . ARG C 1 153 ? 71.839 18.232 17.357 1.00 40.29 153 ARG C O 1
ATOM 13222 N N . LEU C 1 154 ? 73.254 17.129 15.997 1.00 44.90 154 LEU C N 1
ATOM 13223 C CA . LEU C 1 154 ? 74.344 17.179 16.964 1.00 43.18 154 LEU C CA 1
ATOM 13224 C C . LEU C 1 154 ? 75.014 18.545 17.006 1.00 45.84 154 LEU C C 1
ATOM 13225 O O . LEU C 1 154 ? 75.605 18.906 18.030 1.00 49.36 154 LEU C O 1
ATOM 13241 N N . LEU C 1 155 ? 74.944 19.311 15.916 1.00 45.39 155 LEU C N 1
ATOM 13242 C CA . LEU C 1 155 ? 75.535 20.645 15.917 1.00 43.78 155 LEU C CA 1
ATOM 13243 C C . LEU C 1 155 ? 74.745 21.587 16.816 1.00 40.13 155 LEU C C 1
ATOM 13244 O O . LEU C 1 155 ? 75.319 22.288 17.657 1.00 39.73 155 LEU C O 1
ATOM 13260 N N . ALA C 1 156 ? 73.421 21.614 16.653 1.00 40.59 156 ALA C N 1
ATOM 13261 C CA . ALA C 1 156 ? 72.591 22.467 17.498 1.00 41.95 156 ALA C CA 1
ATOM 13262 C C . ALA C 1 156 ? 72.725 22.084 18.966 1.00 45.12 156 ALA C C 1
ATOM 13263 O O . ALA C 1 156 ? 72.760 22.955 19.843 1.00 44.31 156 ALA C O 1
ATOM 13270 N N . ALA C 1 157 ? 72.803 20.783 19.253 1.00 48.43 157 ALA C N 1
ATOM 13271 C CA . ALA C 1 157 ? 72.935 20.342 20.637 1.00 49.22 157 ALA C CA 1
ATOM 13272 C C . ALA C 1 157 ? 74.240 20.832 21.249 1.00 52.08 157 ALA C C 1
ATOM 13273 O O . ALA C 1 157 ? 74.270 21.250 22.413 1.00 53.81 157 ALA C O 1
ATOM 13280 N N . SER C 1 158 ? 75.330 20.793 20.480 1.00 52.70 158 SER C N 1
ATOM 13281 C CA . SER C 1 158 ? 76.625 21.204 21.013 1.00 56.33 158 SER C CA 1
ATOM 13282 C C . SER C 1 158 ? 76.667 22.703 21.279 1.00 53.45 158 SER C C 1
ATOM 13283 O O . SER C 1 158 ? 77.188 23.141 22.312 1.00 55.24 158 SER C O 1
ATOM 13291 N N . MET C 1 159 ? 76.126 23.508 20.361 1.00 49.71 159 MET C N 1
ATOM 13292 C CA . MET C 1 159 ? 76.141 24.954 20.558 1.00 52.03 159 MET C CA 1
ATOM 13293 C C . MET C 1 159 ? 75.306 25.354 21.768 1.00 52.99 159 MET C C 1
ATOM 13294 O O . MET C 1 159 ? 75.666 26.284 22.501 1.00 51.82 159 MET C O 1
ATOM 13308 N N . LEU C 1 160 ? 74.186 24.666 21.996 1.00 50.58 160 LEU C N 1
ATOM 13309 C CA . LEU C 1 160 ? 73.375 24.964 23.171 1.00 51.72 160 LEU C CA 1
ATOM 13310 C C . LEU C 1 160 ? 74.125 24.634 24.455 1.00 51.24 160 LEU C C 1
ATOM 13311 O O . LEU C 1 160 ? 74.065 25.394 25.428 1.00 52.07 160 LEU C O 1
ATOM 13327 N N . ARG C 1 161 ? 74.840 23.506 24.476 1.00 49.82 161 ARG C N 1
ATOM 13328 C CA . ARG C 1 161 ? 75.614 23.147 25.660 1.00 49.74 161 ARG C CA 1
ATOM 13329 C C . ARG C 1 161 ? 76.635 24.227 25.992 1.00 50.04 161 ARG C C 1
ATOM 13330 O O . ARG C 1 161 ? 76.786 24.620 27.156 1.00 49.86 161 ARG C O 1
ATOM 13351 N N . VAL C 1 162 ? 77.345 24.727 24.978 1.00 46.20 162 VAL C N 1
ATOM 13352 C CA . VAL C 1 162 ? 78.327 25.779 25.220 1.00 48.24 162 VAL C CA 1
ATOM 13353 C C . VAL C 1 162 ? 77.637 27.045 25.708 1.00 49.31 162 VAL C C 1
ATOM 13354 O O . VAL C 1 162 ? 78.164 27.766 26.564 1.00 48.69 162 VAL C O 1
ATOM 13367 N N . ALA C 1 163 ? 76.451 27.337 25.172 1.00 49.49 163 ALA C N 1
ATOM 13368 C CA . ALA C 1 163 ? 75.720 28.520 25.612 1.00 48.35 163 ALA C CA 1
ATOM 13369 C C . ALA C 1 163 ? 75.261 28.376 27.057 1.00 52.56 163 ALA C C 1
ATOM 13370 O O . ALA C 1 163 ? 75.328 29.335 27.834 1.00 54.97 163 ALA C O 1
ATOM 13377 N N . ILE C 1 164 ? 74.794 27.185 27.437 1.00 52.58 164 ILE C N 1
ATOM 13378 C CA . ILE C 1 164 ? 74.336 26.978 28.806 1.00 57.72 164 ILE C CA 1
ATOM 13379 C C . ILE C 1 164 ? 75.512 27.026 29.773 1.00 62.90 164 ILE C C 1
ATOM 13380 O O . ILE C 1 164 ? 75.407 27.585 30.871 1.00 63.68 164 ILE C O 1
ATOM 13396 N N . SER C 1 165 ? 76.651 26.448 29.385 1.00 63.44 165 SER C N 1
ATOM 13397 C CA . SER C 1 165 ? 77.836 26.520 30.229 1.00 65.76 165 SER C CA 1
ATOM 13398 C C . SER C 1 165 ? 78.347 27.945 30.388 1.00 65.59 165 SER C C 1
ATOM 13399 O O . SER C 1 165 ? 79.182 28.190 31.265 1.00 69.34 165 SER C O 1
ATOM 13407 N N . SER C 1 166 ? 77.869 28.884 29.569 1.00 64.15 166 SER C N 1
ATOM 13408 C CA . SER C 1 166 ? 78.260 30.284 29.654 1.00 65.40 166 SER C CA 1
ATOM 13409 C C . SER C 1 166 ? 77.165 31.152 30.267 1.00 68.65 166 SER C C 1
ATOM 13410 O O . SER C 1 166 ? 77.132 32.364 30.028 1.00 72.79 166 SER C O 1
ATOM 13418 N N . GLY C 1 167 ? 76.264 30.558 31.045 1.00 65.25 167 GLY C N 1
ATOM 13419 C CA . GLY C 1 167 ? 75.263 31.308 31.773 1.00 64.29 167 GLY C CA 1
ATOM 13420 C C . GLY C 1 167 ? 73.908 31.430 31.110 1.00 61.16 167 GLY C C 1
ATOM 13421 O O . GLY C 1 167 ? 73.067 32.188 31.606 1.00 60.02 167 GLY C O 1
ATOM 13425 N N . ALA C 1 168 ? 73.666 30.716 30.017 1.00 62.04 168 ALA C N 1
ATOM 13426 C CA . ALA C 1 168 ? 72.365 30.743 29.370 1.00 62.25 168 ALA C CA 1
ATOM 13427 C C . ALA C 1 168 ? 71.426 29.744 30.036 1.00 64.15 168 ALA C C 1
ATOM 13428 O O . ALA C 1 168 ? 71.852 28.833 30.750 1.00 65.61 168 ALA C O 1
ATOM 13435 N N . THR C 1 169 ? 70.130 29.931 29.799 1.00 65.13 169 THR C N 1
ATOM 13436 C CA . THR C 1 169 ? 69.099 29.072 30.361 1.00 67.73 169 THR C CA 1
ATOM 13437 C C . THR C 1 169 ? 68.196 28.562 29.248 1.00 67.00 169 THR C C 1
ATOM 13438 O O . THR C 1 169 ? 67.952 29.255 28.256 1.00 68.38 169 THR C O 1
ATOM 13449 N N . LEU C 1 170 ? 67.701 27.337 29.424 1.00 65.50 170 LEU C N 1
ATOM 13450 C CA . LEU C 1 170 ? 66.849 26.682 28.439 1.00 61.63 170 LEU C CA 1
ATOM 13451 C C . LEU C 1 170 ? 65.682 26.019 29.153 1.00 58.13 170 LEU C C 1
ATOM 13452 O O . LEU C 1 170 ? 65.891 25.220 30.070 1.00 56.79 170 LEU C O 1
ATOM 13468 N N . ARG C 1 171 ? 64.461 26.350 28.735 1.00 56.89 171 ARG C N 1
ATOM 13469 C CA . ARG C 1 171 ? 63.273 25.705 29.272 1.00 59.01 171 ARG C CA 1
ATOM 13470 C C . ARG C 1 171 ? 62.247 25.530 28.161 1.00 54.59 171 ARG C C 1
ATOM 13471 O O . ARG C 1 171 ? 62.269 26.229 27.146 1.00 47.61 171 ARG C O 1
ATOM 13492 N N . ASN C 1 172 ? 61.346 24.574 28.372 1.00 57.37 172 ASN C N 1
ATOM 13493 C CA . ASN C 1 172 ? 60.367 24.168 27.372 1.00 54.98 172 ASN C CA 1
ATOM 13494 C C . ASN C 1 172 ? 59.044 24.875 27.638 1.00 54.65 172 ASN C C 1
ATOM 13495 O O . ASN C 1 172 ? 58.441 24.693 28.701 1.00 54.94 172 ASN C O 1
ATOM 13506 N N . ASP C 1 173 ? 58.593 25.673 26.674 1.00 54.42 173 ASP C N 1
ATOM 13507 C CA . ASP C 1 173 ? 57.324 26.381 26.793 1.00 55.71 173 ASP C CA 1
ATOM 13508 C C . ASP C 1 173 ? 56.955 26.936 25.424 1.00 53.57 173 ASP C C 1
ATOM 13509 O O . ASP C 1 173 ? 57.781 26.985 24.509 1.00 55.25 173 ASP C O 1
ATOM 13518 N N . TYR C 1 174 ? 55.695 27.348 25.294 1.00 53.09 174 TYR C N 1
ATOM 13519 C CA . TYR C 1 174 ? 55.195 28.035 24.106 1.00 52.43 174 TYR C CA 1
ATOM 13520 C C . TYR C 1 174 ? 54.844 29.461 24.515 1.00 51.40 174 TYR C C 1
ATOM 13521 O O . TYR C 1 174 ? 53.905 29.677 25.289 1.00 48.40 174 TYR C O 1
ATOM 13539 N N . VAL C 1 175 ? 55.594 30.428 23.996 1.00 51.89 175 VAL C N 1
ATOM 13540 C CA . VAL C 1 175 ? 55.472 31.817 24.412 1.00 52.03 175 VAL C CA 1
ATOM 13541 C C . VAL C 1 175 ? 54.866 32.631 23.277 1.00 50.41 175 VAL C C 1
ATOM 13542 O O . VAL C 1 175 ? 54.841 32.215 22.115 1.00 47.69 175 VAL C O 1
ATOM 13555 N N . SER C 1 176 ? 54.376 33.817 23.631 1.00 52.86 176 SER C N 1
ATOM 13556 C CA . SER C 1 176 ? 53.684 34.705 22.710 1.00 55.11 176 SER C CA 1
ATOM 13557 C C . SER C 1 176 ? 54.269 36.108 22.832 1.00 53.55 176 SER C C 1
ATOM 13558 O O . SER C 1 176 ? 55.169 36.363 23.637 1.00 52.88 176 SER C O 1
ATOM 13566 N N . LEU C 1 177 ? 53.742 37.027 22.024 1.00 55.14 177 LEU C N 1
ATOM 13567 C CA . LEU C 1 177 ? 54.223 38.400 21.987 1.00 56.56 177 LEU C CA 1
ATOM 13568 C C . LEU C 1 177 ? 53.043 39.360 21.970 1.00 54.63 177 LEU C C 1
ATOM 13569 O O . LEU C 1 177 ? 51.997 39.074 21.381 1.00 50.65 177 LEU C O 1
ATOM 13585 N N . ARG C 1 178 ? 53.225 40.506 22.623 1.00 59.39 178 ARG C N 1
ATOM 13586 C CA . ARG C 1 178 ? 52.238 41.575 22.604 1.00 63.95 178 ARG C CA 1
ATOM 13587 C C . ARG C 1 178 ? 52.959 42.914 22.557 1.00 64.34 178 ARG C C 1
ATOM 13588 O O . ARG C 1 178 ? 54.132 43.026 22.924 1.00 62.16 178 ARG C O 1
ATOM 13609 N N . LEU C 1 179 ? 52.234 43.933 22.105 1.00 69.58 179 LEU C N 1
ATOM 13610 C CA . LEU C 1 179 ? 52.769 45.281 21.943 1.00 72.63 179 LEU C CA 1
ATOM 13611 C C . LEU C 1 179 ? 52.356 46.111 23.154 1.00 75.54 179 LEU C C 1
ATOM 13612 O O . LEU C 1 179 ? 51.181 46.459 23.305 1.00 76.12 179 LEU C O 1
ATOM 13628 N N . ASN C 1 180 ? 53.324 46.431 24.013 1.00 82.05 180 ASN C N 1
ATOM 13629 C CA . ASN C 1 180 ? 53.032 47.092 25.281 1.00 94.72 180 ASN C CA 1
ATOM 13630 C C . ASN C 1 180 ? 53.133 48.612 25.170 1.00 102.97 180 ASN C C 1
ATOM 13631 O O . ASN C 1 180 ? 52.147 49.324 25.385 1.00 105.34 180 ASN C O 1
ATOM 13642 N N . ASP C 1 181 ? 54.317 49.118 24.834 1.00 107.59 181 ASP C N 1
ATOM 13643 C CA . ASP C 1 181 ? 54.558 50.552 24.702 1.00 111.71 181 ASP C CA 1
ATOM 13644 C C . ASP C 1 181 ? 55.418 50.824 23.479 1.00 108.77 181 ASP C C 1
ATOM 13645 O O . ASP C 1 181 ? 56.357 51.626 23.521 1.00 109.02 181 ASP C O 1
ATOM 13654 N N . GLY C 1 182 ? 55.106 50.159 22.369 1.00 106.10 182 GLY C N 1
ATOM 13655 C CA . GLY C 1 182 ? 55.968 50.166 21.210 1.00 101.58 182 GLY C CA 1
ATOM 13656 C C . GLY C 1 182 ? 57.094 49.160 21.264 1.00 91.23 182 GLY C C 1
ATOM 13657 O O . GLY C 1 182 ? 57.802 48.993 20.263 1.00 91.77 182 GLY C O 1
ATOM 13661 N N . ARG C 1 183 ? 57.286 48.485 22.395 1.00 79.19 183 ARG C N 1
ATOM 13662 C CA . ARG C 1 183 ? 58.282 47.438 22.543 1.00 74.23 183 ARG C CA 1
ATOM 13663 C C . ARG C 1 183 ? 57.597 46.079 22.575 1.00 73.48 183 ARG C C 1
ATOM 13664 O O . ARG C 1 183 ? 56.407 45.962 22.883 1.00 73.70 183 ARG C O 1
ATOM 13685 N N . ALA C 1 184 ? 58.368 45.046 22.253 1.00 71.36 184 ALA C N 1
ATOM 13686 C CA . ALA C 1 184 ? 57.870 43.679 22.258 1.00 68.23 184 ALA C CA 1
ATOM 13687 C C . ALA C 1 184 ? 57.989 43.112 23.667 1.00 67.89 184 ALA C C 1
ATOM 13688 O O . ALA C 1 184 ? 59.076 43.116 24.255 1.00 66.05 184 ALA C O 1
ATOM 13695 N N . GLU C 1 185 ? 56.870 42.638 24.207 1.00 68.03 185 GLU C N 1
ATOM 13696 C CA . GLU C 1 185 ? 56.830 41.983 25.505 1.00 69.16 185 GLU C CA 1
ATOM 13697 C C . GLU C 1 185 ? 56.419 40.532 25.308 1.00 67.54 185 GLU C C 1
ATOM 13698 O O . GLU C 1 185 ? 55.526 40.234 24.509 1.00 64.91 185 GLU C O 1
ATOM 13710 N N . CYS C 1 186 ? 57.076 39.632 26.034 1.00 68.12 186 CYS C N 1
ATOM 13711 C CA . CYS C 1 186 ? 56.887 38.197 25.872 1.00 66.37 186 CYS C CA 1
ATOM 13712 C C . CYS C 1 186 ? 56.086 37.647 27.044 1.00 68.68 186 CYS C C 1
ATOM 13713 O O . CYS C 1 186 ? 56.407 37.923 28.204 1.00 71.02 186 CYS C O 1
ATOM 13721 N N . LEU C 1 187 ? 55.051 36.868 26.734 1.00 68.48 187 LEU C N 1
ATOM 13722 C CA . LEU C 1 187 ? 54.195 36.243 27.733 1.00 67.94 187 LEU C CA 1
ATOM 13723 C C . LEU C 1 187 ? 54.345 34.732 27.646 1.00 64.03 187 LEU C C 1
ATOM 13724 O O . LEU C 1 187 ? 54.328 34.166 26.548 1.00 61.75 187 LEU C O 1
ATOM 13740 N N . GLY C 1 188 ? 54.489 34.085 28.800 1.00 67.82 188 GLY C N 1
ATOM 13741 C CA . GLY C 1 188 ? 54.544 32.642 28.857 1.00 69.89 188 GLY C CA 1
ATOM 13742 C C . GLY C 1 188 ? 53.166 32.013 28.771 1.00 70.04 188 GLY C C 1
ATOM 13743 O O . GLY C 1 188 ? 52.140 32.686 28.677 1.00 71.12 188 GLY C O 1
ATOM 13747 N N . SER C 1 189 ? 53.154 30.678 28.803 1.00 68.19 189 SER C N 1
ATOM 13748 C CA . SER C 1 189 ? 51.888 29.952 28.750 1.00 69.01 189 SER C CA 1
ATOM 13749 C C . SER C 1 189 ? 50.951 30.408 29.860 1.00 70.16 189 SER C C 1
ATOM 13750 O O . SER C 1 189 ? 49.757 30.631 29.625 1.00 68.46 189 SER C O 1
ATOM 13758 N N . ASP C 1 190 ? 51.475 30.550 31.078 1.00 72.63 190 ASP C N 1
ATOM 13759 C CA . ASP C 1 190 ? 50.649 30.999 32.192 1.00 77.44 190 ASP C CA 1
ATOM 13760 C C . ASP C 1 190 ? 50.113 32.406 31.963 1.00 78.87 190 ASP C C 1
ATOM 13761 O O . ASP C 1 190 ? 49.071 32.772 32.520 1.00 76.82 190 ASP C O 1
ATOM 13770 N N . GLY C 1 191 ? 50.804 33.207 31.152 1.00 79.14 191 GLY C N 1
ATOM 13771 C CA . GLY C 1 191 ? 50.405 34.570 30.879 1.00 80.09 191 GLY C CA 1
ATOM 13772 C C . GLY C 1 191 ? 51.233 35.623 31.585 1.00 80.93 191 GLY C C 1
ATOM 13773 O O . GLY C 1 191 ? 51.090 36.811 31.271 1.00 80.60 191 GLY C O 1
ATOM 13777 N N . ARG C 1 192 ? 52.082 35.229 32.530 1.00 80.84 192 ARG C N 1
ATOM 13778 C CA . ARG C 1 192 ? 52.973 36.183 33.166 1.00 83.20 192 ARG C CA 1
ATOM 13779 C C . ARG C 1 192 ? 53.977 36.722 32.148 1.00 78.28 192 ARG C C 1
ATOM 13780 O O . ARG C 1 192 ? 54.299 36.050 31.165 1.00 78.80 192 ARG C O 1
ATOM 13801 N N . PRO C 1 193 ? 54.488 37.931 32.360 1.00 76.74 193 PRO C N 1
ATOM 13802 C CA . PRO C 1 193 ? 55.496 38.475 31.448 1.00 75.95 193 PRO C CA 1
ATOM 13803 C C . PRO C 1 193 ? 56.868 37.865 31.692 1.00 76.11 193 PRO C C 1
ATOM 13804 O O . PRO C 1 193 ? 57.187 37.379 32.779 1.00 76.96 193 PRO C O 1
ATOM 13815 N N . ILE C 1 194 ? 57.682 37.900 30.646 1.00 74.52 194 ILE C N 1
ATOM 13816 C CA . ILE C 1 194 ? 59.049 37.402 30.681 1.00 73.39 194 ILE C CA 1
ATOM 13817 C C . ILE C 1 194 ? 59.985 38.583 30.454 1.00 74.35 194 ILE C C 1
ATOM 13818 O O . ILE C 1 194 ? 60.253 38.966 29.314 1.00 72.58 194 ILE C O 1
ATOM 13834 N N . PRO C 1 195 ? 60.495 39.195 31.522 1.00 76.20 195 PRO C N 1
ATOM 13835 C CA . PRO C 1 195 ? 61.356 40.374 31.356 1.00 75.10 195 PRO C CA 1
ATOM 13836 C C . PRO C 1 195 ? 62.533 40.083 30.437 1.00 74.95 195 PRO C C 1
ATOM 13837 O O . PRO C 1 195 ? 63.231 39.078 30.589 1.00 75.99 195 PRO C O 1
ATOM 13848 N N . ALA C 1 196 ? 62.748 40.979 29.476 1.00 74.02 196 ALA C N 1
ATOM 13849 C CA . ALA C 1 196 ? 63.842 40.832 28.525 1.00 74.08 196 ALA C CA 1
ATOM 13850 C C . ALA C 1 196 ? 64.114 42.182 27.881 1.00 74.07 196 ALA C C 1
ATOM 13851 O O . ALA C 1 196 ? 63.178 42.866 27.455 1.00 75.30 196 ALA C O 1
ATOM 13858 N N . ASP C 1 197 ? 65.391 42.560 27.815 1.00 69.57 197 ASP C N 1
ATOM 13859 C CA . ASP C 1 197 ? 65.761 43.816 27.174 1.00 68.43 197 ASP C CA 1
ATOM 13860 C C . ASP C 1 197 ? 65.697 43.706 25.655 1.00 64.55 197 ASP C C 1
ATOM 13861 O O . ASP C 1 197 ? 65.306 44.662 24.977 1.00 63.92 197 ASP C O 1
ATOM 13870 N N . GLU C 1 198 ? 66.077 42.553 25.109 1.00 64.79 198 GLU C N 1
ATOM 13871 C CA . GLU C 1 198 ? 66.039 42.305 23.674 1.00 59.96 198 GLU C CA 1
ATOM 13872 C C . GLU C 1 198 ? 65.439 40.931 23.434 1.00 57.55 198 GLU C C 1
ATOM 13873 O O . GLU C 1 198 ? 65.810 39.966 24.107 1.00 56.41 198 GLU C O 1
ATOM 13885 N N . ILE C 1 199 ? 64.517 40.843 22.479 1.00 57.55 199 ILE C N 1
ATOM 13886 C CA . ILE C 1 199 ? 63.857 39.591 22.129 1.00 52.18 199 ILE C CA 1
ATOM 13887 C C . ILE C 1 199 ? 64.256 39.212 20.711 1.00 49.39 199 ILE C C 1
ATOM 13888 O O . ILE C 1 199 ? 64.307 40.067 19.819 1.00 48.75 199 ILE C O 1
ATOM 13904 N N . ILE C 1 200 ? 64.542 37.928 20.510 1.00 49.10 200 ILE C N 1
ATOM 13905 C CA . ILE C 1 200 ? 64.874 37.373 19.204 1.00 45.93 200 ILE C CA 1
ATOM 13906 C C . ILE C 1 200 ? 63.882 36.260 18.903 1.00 44.31 200 ILE C C 1
ATOM 13907 O O . ILE C 1 200 ? 63.597 35.426 19.769 1.00 44.52 200 ILE C O 1
ATOM 13923 N N . VAL C 1 201 ? 63.362 36.248 17.679 1.00 42.46 201 VAL C N 1
ATOM 13924 C CA . VAL C 1 201 ? 62.355 35.281 17.255 1.00 44.08 201 VAL C CA 1
ATOM 13925 C C . VAL C 1 201 ? 62.973 34.441 16.144 1.00 44.82 201 VAL C C 1
ATOM 13926 O O . VAL C 1 201 ? 63.063 34.881 14.992 1.00 47.77 201 VAL C O 1
ATOM 13939 N N . THR C 1 202 ? 63.398 33.228 16.488 1.00 42.61 202 THR C N 1
ATOM 13940 C CA . THR C 1 202 ? 63.908 32.274 15.513 1.00 41.49 202 THR C CA 1
ATOM 13941 C C . THR C 1 202 ? 63.048 31.018 15.553 1.00 40.24 202 THR C C 1
ATOM 13942 O O . THR C 1 202 ? 63.563 29.897 15.611 1.00 42.63 202 THR C O 1
ATOM 13953 N N . ALA C 1 203 ? 61.732 31.210 15.534 1.00 41.17 203 ALA C N 1
ATOM 13954 C CA . ALA C 1 203 ? 60.757 30.146 15.732 1.00 40.55 203 ALA C CA 1
ATOM 13955 C C . ALA C 1 203 ? 60.511 29.305 14.484 1.00 43.14 203 ALA C C 1
ATOM 13956 O O . ALA C 1 203 ? 59.544 28.537 14.461 1.00 43.14 203 ALA C O 1
ATOM 13963 N N . GLY C 1 204 ? 61.344 29.425 13.455 1.00 43.68 204 GLY C N 1
ATOM 13964 C CA . GLY C 1 204 ? 61.143 28.605 12.279 1.00 41.85 204 GLY C CA 1
ATOM 13965 C C . GLY C 1 204 ? 59.757 28.782 11.685 1.00 39.37 204 GLY C C 1
ATOM 13966 O O . GLY C 1 204 ? 59.152 29.857 11.739 1.00 41.47 204 GLY C O 1
ATOM 13970 N N . ALA C 1 205 ? 59.238 27.692 11.115 1.00 40.59 205 ALA C N 1
ATOM 13971 C CA . ALA C 1 205 ? 57.974 27.758 10.387 1.00 40.05 205 ALA C CA 1
ATOM 13972 C C . ALA C 1 205 ? 56.824 28.224 11.270 1.00 40.11 205 ALA C C 1
ATOM 13973 O O . ALA C 1 205 ? 55.849 28.792 10.764 1.00 44.63 205 ALA C O 1
ATOM 13980 N N . TRP C 1 206 ? 56.906 27.992 12.578 1.00 38.74 206 TRP C N 1
ATOM 13981 C CA . TRP C 1 206 ? 55.835 28.383 13.487 1.00 43.11 206 TRP C CA 1
ATOM 13982 C C . TRP C 1 206 ? 55.851 29.869 13.822 1.00 46.91 206 TRP C C 1
ATOM 13983 O O . TRP C 1 206 ? 54.978 30.326 14.567 1.00 46.96 206 TRP C O 1
ATOM 14004 N N . ALA C 1 207 ? 56.811 30.631 13.289 1.00 49.56 207 ALA C N 1
ATOM 14005 C CA . ALA C 1 207 ? 56.951 32.030 13.680 1.00 52.97 207 ALA C CA 1
ATOM 14006 C C . ALA C 1 207 ? 55.747 32.863 13.263 1.00 58.07 207 ALA C C 1
ATOM 14007 O O . ALA C 1 207 ? 55.365 33.797 13.977 1.00 62.90 207 ALA C O 1
ATOM 14014 N N . ALA C 1 208 ? 55.132 32.545 12.123 1.00 60.31 208 ALA C N 1
ATOM 14015 C CA . ALA C 1 208 ? 54.003 33.319 11.605 1.00 57.69 208 ALA C CA 1
ATOM 14016 C C . ALA C 1 208 ? 52.730 33.159 12.436 1.00 60.95 208 ALA C C 1
ATOM 14017 O O . ALA C 1 208 ? 51.684 33.692 12.038 1.00 60.69 208 ALA C O 1
ATOM 14024 N N . GLN C 1 209 ? 52.784 32.466 13.574 1.00 61.55 209 GLN C N 1
ATOM 14025 C CA . GLN C 1 209 ? 51.619 32.280 14.427 1.00 60.90 209 GLN C CA 1
ATOM 14026 C C . GLN C 1 209 ? 51.576 33.231 15.617 1.00 61.61 209 GLN C C 1
ATOM 14027 O O . GLN C 1 209 ? 50.484 33.497 16.131 1.00 65.27 209 GLN C O 1
ATOM 14041 N N . ILE C 1 210 ? 52.720 33.745 16.067 1.00 59.18 210 ILE C N 1
ATOM 14042 C CA . ILE C 1 210 ? 52.773 34.703 17.162 1.00 57.08 210 ILE C CA 1
ATOM 14043 C C . ILE C 1 210 ? 53.074 36.112 16.664 1.00 59.71 210 ILE C C 1
ATOM 14044 O O . ILE C 1 210 ? 52.537 37.086 17.194 1.00 61.95 210 ILE C O 1
ATOM 14060 N N . LEU C 1 211 ? 53.942 36.241 15.656 1.00 61.66 211 LEU C N 1
ATOM 14061 C CA . LEU C 1 211 ? 54.197 37.545 15.053 1.00 55.68 211 LEU C CA 1
ATOM 14062 C C . LEU C 1 211 ? 52.912 38.171 14.526 1.00 54.65 211 LEU C C 1
ATOM 14063 O O . LEU C 1 211 ? 52.723 39.389 14.620 1.00 55.67 211 LEU C O 1
ATOM 14079 N N . ALA C 1 212 ? 52.019 37.353 13.960 1.00 52.02 212 ALA C N 1
ATOM 14080 C CA . ALA C 1 212 ? 50.758 37.872 13.444 1.00 54.03 212 ALA C CA 1
ATOM 14081 C C . ALA C 1 212 ? 49.982 38.645 14.502 1.00 57.80 212 ALA C C 1
ATOM 14082 O O . ALA C 1 212 ? 49.171 39.510 14.153 1.00 59.97 212 ALA C O 1
ATOM 14089 N N . LEU C 1 213 ? 50.214 38.354 15.783 1.00 56.49 213 LEU C N 1
ATOM 14090 C CA . LEU C 1 213 ? 49.567 39.086 16.864 1.00 58.16 213 LEU C CA 1
ATOM 14091 C C . LEU C 1 213 ? 49.988 40.548 16.915 1.00 56.75 213 LEU C C 1
ATOM 14092 O O . LEU C 1 213 ? 49.329 41.339 17.599 1.00 56.93 213 LEU C O 1
ATOM 14108 N N . LEU C 1 214 ? 51.062 40.921 16.221 1.00 57.35 214 LEU C N 1
ATOM 14109 C CA . LEU C 1 214 ? 51.556 42.290 16.201 1.00 58.58 214 LEU C CA 1
ATOM 14110 C C . LEU C 1 214 ? 51.233 43.008 14.896 1.00 56.14 214 LEU C C 1
ATOM 14111 O O . LEU C 1 214 ? 51.810 44.065 14.624 1.00 53.50 214 LEU C O 1
ATOM 14127 N N . GLY C 1 215 ? 50.328 42.463 14.087 1.00 59.31 215 GLY C N 1
ATOM 14128 C CA . GLY C 1 215 ? 50.032 43.053 12.799 1.00 60.42 215 GLY C CA 1
ATOM 14129 C C . GLY C 1 215 ? 51.089 42.825 11.745 1.00 60.73 215 GLY C C 1
ATOM 14130 O O . GLY C 1 215 ? 51.007 43.423 10.668 1.00 63.17 215 GLY C O 1
ATOM 14134 N N . LEU C 1 216 ? 52.079 41.981 12.019 1.00 57.35 216 LEU C N 1
ATOM 14135 C CA . LEU C 1 216 ? 53.129 41.697 11.053 1.00 55.73 216 LEU C CA 1
ATOM 14136 C C . LEU C 1 216 ? 52.657 40.655 10.047 1.00 55.40 216 LEU C C 1
ATOM 14137 O O . LEU C 1 216 ? 51.915 39.731 10.389 1.00 58.68 216 LEU C O 1
ATOM 14153 N N . ARG C 1 217 ? 53.095 40.811 8.802 1.00 54.82 217 ARG C N 1
ATOM 14154 C CA . ARG C 1 217 ? 52.813 39.857 7.730 1.00 52.95 217 ARG C CA 1
ATOM 14155 C C . ARG C 1 217 ? 54.099 39.071 7.490 1.00 54.49 217 ARG C C 1
ATOM 14156 O O . ARG C 1 217 ? 54.927 39.443 6.657 1.00 59.48 217 ARG C O 1
ATOM 14160 N N . HIS C 1 218 ? 54.262 37.978 8.235 1.00 50.95 218 HIS C N 1
ATOM 14161 C CA . HIS C 1 218 ? 55.465 37.160 8.156 1.00 50.05 218 HIS C CA 1
ATOM 14162 C C . HIS C 1 218 ? 55.278 36.113 7.065 1.00 50.00 218 HIS C C 1
ATOM 14163 O O . HIS C 1 218 ? 54.503 35.164 7.262 1.00 53.26 218 HIS C O 1
ATOM 14177 N N . PRO C 1 219 ? 55.947 36.232 5.911 1.00 46.99 219 PRO C N 1
ATOM 14178 C CA . PRO C 1 219 ? 55.707 35.276 4.810 1.00 45.56 219 PRO C CA 1
ATOM 14179 C C . PRO C 1 219 ? 56.587 34.032 4.900 1.00 42.85 219 PRO C C 1
ATOM 14180 O O . PRO C 1 219 ? 57.451 33.776 4.053 1.00 44.23 219 PRO C O 1
ATOM 14191 N N . VAL C 1 220 ? 56.376 33.234 5.945 1.00 40.39 220 VAL C N 1
ATOM 14192 C CA . VAL C 1 220 ? 57.110 31.989 6.142 1.00 41.98 220 VAL C CA 1
ATOM 14193 C C . VAL C 1 220 ? 56.112 30.911 6.540 1.00 40.11 220 VAL C C 1
ATOM 14194 O O . VAL C 1 220 ? 55.434 31.036 7.567 1.00 39.91 220 VAL C O 1
ATOM 14207 N N . VAL C 1 221 ? 56.027 29.859 5.732 1.00 40.13 221 VAL C N 1
ATOM 14208 C CA . VAL C 1 221 ? 55.128 28.737 5.992 1.00 37.12 221 VAL C CA 1
ATOM 14209 C C . VAL C 1 221 ? 55.953 27.459 5.981 1.00 39.11 221 VAL C C 1
ATOM 14210 O O . VAL C 1 221 ? 57.072 27.428 5.445 1.00 42.60 221 VAL C O 1
ATOM 14223 N N . PRO C 1 222 ? 55.430 26.382 6.564 1.00 39.32 222 PRO C N 1
ATOM 14224 C CA . PRO C 1 222 ? 56.187 25.126 6.591 1.00 37.02 222 PRO C CA 1
ATOM 14225 C C . PRO C 1 222 ? 56.121 24.389 5.263 1.00 36.86 222 PRO C C 1
ATOM 14226 O O . PRO C 1 222 ? 55.081 24.347 4.600 1.00 40.17 222 PRO C O 1
ATOM 14237 N N . GLN C 1 223 ? 57.255 23.809 4.876 1.00 33.84 223 GLN C N 1
ATOM 14238 C CA . GLN C 1 223 ? 57.332 22.898 3.738 1.00 36.49 223 GLN C CA 1
ATOM 14239 C C . GLN C 1 223 ? 57.805 21.549 4.263 1.00 35.18 223 GLN C C 1
ATOM 14240 O O . GLN C 1 223 ? 58.988 21.378 4.573 1.00 30.66 223 GLN C O 1
ATOM 14254 N N . LYS C 1 224 ? 56.878 20.601 4.358 1.00 34.88 224 LYS C N 1
ATOM 14255 C CA . LYS C 1 224 ? 57.196 19.281 4.878 1.00 31.56 224 LYS C CA 1
ATOM 14256 C C . LYS C 1 224 ? 58.283 18.620 4.041 1.00 35.88 224 LYS C C 1
ATOM 14257 O O . LYS C 1 224 ? 58.426 18.879 2.844 1.00 41.47 224 LYS C O 1
ATOM 14276 N N . GLY C 1 225 ? 59.065 17.767 4.693 1.00 37.91 225 GLY C N 1
ATOM 14277 C CA . GLY C 1 225 ? 60.080 16.992 4.011 1.00 35.80 225 GLY C CA 1
ATOM 14278 C C . GLY C 1 225 ? 60.368 15.695 4.735 1.00 34.60 225 GLY C C 1
ATOM 14279 O O . GLY C 1 225 ? 60.641 15.700 5.939 1.00 38.98 225 GLY C O 1
ATOM 14283 N N . GLN C 1 226 ? 60.303 14.577 4.020 1.00 31.41 226 GLN C N 1
ATOM 14284 C CA . GLN C 1 226 ? 60.584 13.264 4.580 1.00 33.82 226 GLN C CA 1
ATOM 14285 C C . GLN C 1 226 ? 61.948 12.795 4.098 1.00 33.59 226 GLN C C 1
ATOM 14286 O O . GLN C 1 226 ? 62.271 12.916 2.913 1.00 36.69 226 GLN C O 1
ATOM 14300 N N . ILE C 1 227 ? 62.741 12.254 5.017 1.00 31.41 227 ILE C N 1
ATOM 14301 C CA . ILE C 1 227 ? 64.126 11.891 4.745 1.00 34.77 227 ILE C CA 1
ATOM 14302 C C . ILE C 1 227 ? 64.391 10.510 5.329 1.00 33.39 227 ILE C C 1
ATOM 14303 O O . ILE C 1 227 ? 63.974 10.210 6.453 1.00 33.41 227 ILE C O 1
ATOM 14319 N N . ILE C 1 228 ? 65.091 9.671 4.567 1.00 32.72 228 ILE C N 1
ATOM 14320 C CA . ILE C 1 228 ? 65.286 8.265 4.905 1.00 31.69 228 ILE C CA 1
ATOM 14321 C C . ILE C 1 228 ? 66.726 8.039 5.341 1.00 37.35 228 ILE C C 1
ATOM 14322 O O . ILE C 1 228 ? 67.666 8.546 4.716 1.00 38.58 228 ILE C O 1
ATOM 14338 N N . HIS C 1 229 ? 66.893 7.259 6.406 1.00 39.51 229 HIS C N 1
ATOM 14339 C CA . HIS C 1 229 ? 68.200 6.859 6.912 1.00 41.86 229 HIS C CA 1
ATOM 14340 C C . HIS C 1 229 ? 68.391 5.368 6.670 1.00 40.90 229 HIS C C 1
ATOM 14341 O O . HIS C 1 229 ? 67.497 4.569 6.968 1.00 40.16 229 HIS C O 1
ATOM 14355 N N . LEU C 1 230 ? 69.551 4.998 6.134 1.00 41.01 230 LEU C N 1
ATOM 14356 C CA . LEU C 1 230 ? 69.866 3.614 5.820 1.00 40.87 230 LEU C CA 1
ATOM 14357 C C . LEU C 1 230 ? 71.124 3.184 6.563 1.00 43.84 230 LEU C C 1
ATOM 14358 O O . LEU C 1 230 ? 71.900 4.012 7.045 1.00 46.09 230 LEU C O 1
ATOM 14374 N N . HIS C 1 231 ? 71.320 1.869 6.642 1.00 43.79 231 HIS C N 1
ATOM 14375 C CA . HIS C 1 231 ? 72.447 1.290 7.366 1.00 42.45 231 HIS C CA 1
ATOM 14376 C C . HIS C 1 231 ? 73.038 0.158 6.540 1.00 43.60 231 HIS C C 1
ATOM 14377 O O . HIS C 1 231 ? 72.319 -0.767 6.150 1.00 41.63 231 HIS C O 1
ATOM 14391 N N . LEU C 1 232 ? 74.345 0.239 6.264 1.00 46.34 232 LEU C N 1
ATOM 14392 C CA . LEU C 1 232 ? 75.080 -0.829 5.601 1.00 48.19 232 LEU C CA 1
ATOM 14393 C C . LEU C 1 232 ? 75.813 -1.640 6.663 1.00 51.73 232 LEU C C 1
ATOM 14394 O O . LEU C 1 232 ? 76.875 -1.210 7.137 1.00 53.36 232 LEU C O 1
ATOM 14410 N N . PRO C 1 233 ? 75.311 -2.807 7.067 1.00 53.96 233 PRO C N 1
ATOM 14411 C CA . PRO C 1 233 ? 75.951 -3.536 8.173 1.00 54.47 233 PRO C CA 1
ATOM 14412 C C . PRO C 1 233 ? 77.398 -3.883 7.856 1.00 55.97 233 PRO C C 1
ATOM 14413 O O . PRO C 1 233 ? 77.690 -4.601 6.897 1.00 56.98 233 PRO C O 1
ATOM 14424 N N . GLY C 1 234 ? 78.308 -3.358 8.674 1.00 57.15 234 GLY C N 1
ATOM 14425 C CA . GLY C 1 234 ? 79.719 -3.668 8.551 1.00 59.30 234 GLY C CA 1
ATOM 14426 C C . GLY C 1 234 ? 80.362 -3.110 7.298 1.00 62.81 234 GLY C C 1
ATOM 14427 O O . GLY C 1 234 ? 81.088 -3.823 6.600 1.00 66.28 234 GLY C O 1
ATOM 14431 N N . VAL C 1 235 ? 80.111 -1.836 7.003 1.00 62.16 235 VAL C N 1
ATOM 14432 C CA . VAL C 1 235 ? 80.675 -1.170 5.835 1.00 63.93 235 VAL C CA 1
ATOM 14433 C C . VAL C 1 235 ? 81.222 0.182 6.270 1.00 66.16 235 VAL C C 1
ATOM 14434 O O . VAL C 1 235 ? 80.526 0.951 6.941 1.00 66.75 235 VAL C O 1
ATOM 14447 N N . ALA C 1 236 ? 82.464 0.470 5.883 1.00 68.24 236 ALA C N 1
ATOM 14448 C CA . ALA C 1 236 ? 83.112 1.723 6.250 1.00 68.99 236 ALA C CA 1
ATOM 14449 C C . ALA C 1 236 ? 82.651 2.832 5.311 1.00 67.63 236 ALA C C 1
ATOM 14450 O O . ALA C 1 236 ? 82.838 2.739 4.093 1.00 68.36 236 ALA C O 1
ATOM 14457 N N . THR C 1 237 ? 82.057 3.882 5.879 1.00 66.33 237 THR C N 1
ATOM 14458 C CA . THR C 1 237 ? 81.511 4.985 5.102 1.00 63.45 237 THR C CA 1
ATOM 14459 C C . THR C 1 237 ? 82.084 6.340 5.489 1.00 63.82 237 THR C C 1
ATOM 14460 O O . THR C 1 237 ? 81.678 7.354 4.908 1.00 62.68 237 THR C O 1
ATOM 14471 N N . SER C 1 238 ? 83.014 6.394 6.446 1.00 64.42 238 SER C N 1
ATOM 14472 C CA . SER C 1 238 ? 83.542 7.676 6.900 1.00 63.06 238 SER C CA 1
ATOM 14473 C C . SER C 1 238 ? 84.164 8.483 5.769 1.00 61.08 238 SER C C 1
ATOM 14474 O O . SER C 1 238 ? 84.237 9.713 5.869 1.00 60.62 238 SER C O 1
ATOM 14482 N N . GLY C 1 239 ? 84.613 7.830 4.701 1.00 60.37 239 GLY C N 1
ATOM 14483 C CA . GLY C 1 239 ? 85.265 8.499 3.599 1.00 61.36 239 GLY C CA 1
ATOM 14484 C C . GLY C 1 239 ? 84.413 8.726 2.372 1.00 62.75 239 GLY C C 1
ATOM 14485 O O . GLY C 1 239 ? 84.902 9.311 1.400 1.00 65.54 239 GLY C O 1
ATOM 14489 N N . TRP C 1 240 ? 83.158 8.288 2.377 1.00 59.20 240 TRP C N 1
ATOM 14490 C CA . TRP C 1 240 ? 82.324 8.446 1.197 1.00 53.41 240 TRP C CA 1
ATOM 14491 C C . TRP C 1 240 ? 81.940 9.913 1.014 1.00 53.48 240 TRP C C 1
ATOM 14492 O O . TRP C 1 240 ? 81.732 10.628 1.999 1.00 53.36 240 TRP C O 1
ATOM 14513 N N . PRO C 1 241 ? 81.833 10.392 -0.232 1.00 53.33 241 PRO C N 1
ATOM 14514 C CA . PRO C 1 241 ? 81.464 11.797 -0.448 1.00 53.90 241 PRO C CA 1
ATOM 14515 C C . PRO C 1 241 ? 79.963 12.020 -0.454 1.00 53.74 241 PRO C C 1
ATOM 14516 O O . PRO C 1 241 ? 79.180 11.069 -0.371 1.00 51.41 241 PRO C O 1
ATOM 14527 N N . VAL C 1 242 ? 79.554 13.279 -0.552 1.00 55.46 242 VAL C N 1
ATOM 14528 C CA . VAL C 1 242 ? 78.153 13.606 -0.782 1.00 53.34 242 VAL C CA 1
ATOM 14529 C C . VAL C 1 242 ? 77.841 13.418 -2.259 1.00 54.22 242 VAL C C 1
ATOM 14530 O O . VAL C 1 242 ? 78.726 13.495 -3.120 1.00 56.96 242 VAL C O 1
ATOM 14543 N N . VAL C 1 243 ? 76.571 13.165 -2.563 1.00 50.56 243 VAL C N 1
ATOM 14544 C CA . VAL C 1 243 ? 76.126 12.914 -3.928 1.00 46.24 243 VAL C CA 1
ATOM 14545 C C . VAL C 1 243 ? 74.918 13.794 -4.212 1.00 43.50 243 VAL C C 1
ATOM 14546 O O . VAL C 1 243 ? 73.927 13.751 -3.475 1.00 41.14 243 VAL C O 1
ATOM 14559 N N . LEU C 1 244 ? 75.001 14.583 -5.283 1.00 45.22 244 LEU C N 1
ATOM 14560 C CA . LEU C 1 244 ? 73.971 15.554 -5.651 1.00 44.02 244 LEU C CA 1
ATOM 14561 C C . LEU C 1 244 ? 73.556 15.305 -7.095 1.00 46.18 244 LEU C C 1
ATOM 14562 O O . LEU C 1 244 ? 74.123 15.896 -8.024 1.00 50.10 244 LEU C O 1
ATOM 14578 N N . PRO C 1 245 ? 72.566 14.437 -7.326 1.00 49.72 245 PRO C N 1
ATOM 14579 C CA . PRO C 1 245 ? 72.124 14.172 -8.705 1.00 53.92 245 PRO C CA 1
ATOM 14580 C C . PRO C 1 245 ? 71.380 15.325 -9.362 1.00 51.85 245 PRO C C 1
ATOM 14581 O O . PRO C 1 245 ? 70.923 15.167 -10.499 1.00 50.63 245 PRO C O 1
ATOM 14592 N N . MET C 1 246 ? 71.241 16.472 -8.695 1.00 53.19 246 MET C N 1
ATOM 14593 C CA . MET C 1 246 ? 70.652 17.667 -9.302 1.00 59.09 246 MET C CA 1
ATOM 14594 C C . MET C 1 246 ? 69.260 17.382 -9.866 1.00 60.88 246 MET C C 1
ATOM 14595 O O . MET C 1 246 ? 68.910 17.827 -10.962 1.00 57.38 246 MET C O 1
ATOM 14609 N N . ASN C 1 247 ? 68.460 16.632 -9.111 1.00 59.88 247 ASN C N 1
ATOM 14610 C CA . ASN C 1 247 ? 67.077 16.340 -9.475 1.00 56.55 247 ASN C CA 1
ATOM 14611 C C . ASN C 1 247 ? 66.184 16.458 -8.250 1.00 57.58 247 ASN C C 1
ATOM 14612 O O . ASN C 1 247 ? 65.245 15.677 -8.065 1.00 57.84 247 ASN C O 1
ATOM 14623 N N . SER C 1 248 ? 66.477 17.435 -7.392 1.00 57.50 248 SER C N 1
ATOM 14624 C CA . SER C 1 248 ? 65.800 17.704 -6.127 1.00 56.80 248 SER C CA 1
ATOM 14625 C C . SER C 1 248 ? 66.158 16.699 -5.040 1.00 54.44 248 SER C C 1
ATOM 14626 O O . SER C 1 248 ? 65.730 16.878 -3.893 1.00 54.18 248 SER C O 1
ATOM 14634 N N . TYR C 1 249 ? 66.932 15.663 -5.348 1.00 53.80 249 TYR C N 1
ATOM 14635 C CA . TYR C 1 249 ? 67.287 14.629 -4.388 1.00 54.31 249 TYR C CA 1
ATOM 14636 C C . TYR C 1 249 ? 68.798 14.598 -4.198 1.00 50.04 249 TYR C C 1
ATOM 14637 O O . TYR C 1 249 ? 69.556 15.236 -4.932 1.00 49.92 249 TYR C O 1
ATOM 14655 N N . TYR C 1 250 ? 69.227 13.845 -3.191 1.00 45.45 250 TYR C N 1
ATOM 14656 C CA . TYR C 1 250 ? 70.630 13.790 -2.793 1.00 43.12 250 TYR C CA 1
ATOM 14657 C C . TYR C 1 250 ? 70.794 12.645 -1.803 1.00 44.93 250 TYR C C 1
ATOM 14658 O O . TYR C 1 250 ? 69.831 11.956 -1.455 1.00 49.39 250 TYR C O 1
ATOM 14676 N N . MET C 1 251 ? 72.029 12.446 -1.352 1.00 44.26 251 MET C N 1
ATOM 14677 C CA . MET C 1 251 ? 72.313 11.445 -0.335 1.00 43.85 251 MET C CA 1
ATOM 14678 C C . MET C 1 251 ? 73.738 11.641 0.159 1.00 47.57 251 MET C C 1
ATOM 14679 O O . MET C 1 251 ? 74.616 12.072 -0.595 1.00 49.60 251 MET C O 1
ATOM 14693 N N . LEU C 1 252 ? 73.955 11.314 1.431 1.00 47.68 252 LEU C N 1
ATOM 14694 C CA . LEU C 1 252 ? 75.250 11.466 2.073 1.00 45.83 252 LEU C CA 1
ATOM 14695 C C . LEU C 1 252 ? 75.465 10.288 3.013 1.00 46.06 252 LEU C C 1
ATOM 14696 O O . LEU C 1 252 ? 74.578 9.452 3.207 1.00 49.83 252 LEU C O 1
ATOM 14712 N N . ALA C 1 253 ? 76.655 10.228 3.605 1.00 47.33 253 ALA C N 1
ATOM 14713 C CA . ALA C 1 253 ? 77.033 9.142 4.495 1.00 47.97 253 ALA C CA 1
ATOM 14714 C C . ALA C 1 253 ? 77.655 9.706 5.763 1.00 50.50 253 ALA C C 1
ATOM 14715 O O . ALA C 1 253 ? 78.219 10.804 5.763 1.00 53.05 253 ALA C O 1
ATOM 14722 N N . PHE C 1 254 ? 77.545 8.942 6.843 1.00 49.64 254 PHE C N 1
ATOM 14723 C CA . PHE C 1 254 ? 78.143 9.274 8.129 1.00 52.91 254 PHE C CA 1
ATOM 14724 C C . PHE C 1 254 ? 79.048 8.127 8.577 1.00 55.89 254 PHE C C 1
ATOM 14725 O O . PHE C 1 254 ? 79.139 7.085 7.924 1.00 55.21 254 PHE C O 1
ATOM 14742 N N . ASP C 1 255 ? 79.726 8.329 9.710 1.00 58.35 255 ASP C N 1
ATOM 14743 C CA . ASP C 1 255 ? 80.741 7.373 10.143 1.00 60.67 255 ASP C CA 1
ATOM 14744 C C . ASP C 1 255 ? 80.133 6.018 10.489 1.00 61.57 255 ASP C C 1
ATOM 14745 O O . ASP C 1 255 ? 80.708 4.974 10.159 1.00 62.98 255 ASP C O 1
ATOM 14754 N N . ASP C 1 256 ? 78.976 6.010 11.149 1.00 60.89 256 ASP C N 1
ATOM 14755 C CA . ASP C 1 256 ? 78.429 4.771 11.691 1.00 64.63 256 ASP C CA 1
ATOM 14756 C C . ASP C 1 256 ? 77.720 3.943 10.625 1.00 61.75 256 ASP C C 1
ATOM 14757 O O . ASP C 1 256 ? 76.562 3.554 10.805 1.00 59.90 256 ASP C O 1
ATOM 14766 N N . SER C 1 257 ? 78.416 3.655 9.525 1.00 60.63 257 SER C N 1
ATOM 14767 C CA . SER C 1 257 ? 77.894 2.798 8.460 1.00 61.11 257 SER C CA 1
ATOM 14768 C C . SER C 1 257 ? 76.454 3.170 8.117 1.00 60.48 257 SER C C 1
ATOM 14769 O O . SER C 1 257 ? 75.577 2.314 7.978 1.00 61.39 257 SER C O 1
ATOM 14777 N N . ARG C 1 258 ? 76.214 4.471 7.981 1.00 57.83 258 ARG C N 1
ATOM 14778 C CA . ARG C 1 258 ? 74.874 5.013 7.808 1.00 56.82 258 ARG C CA 1
ATOM 14779 C C . ARG C 1 258 ? 74.839 5.892 6.567 1.00 51.09 258 ARG C C 1
ATOM 14780 O O . ARG C 1 258 ? 75.794 6.621 6.285 1.00 50.00 258 ARG C O 1
ATOM 14801 N N . VAL C 1 259 ? 73.737 5.812 5.822 1.00 46.02 259 VAL C N 1
ATOM 14802 C CA . VAL C 1 259 ? 73.556 6.574 4.592 1.00 44.32 259 VAL C CA 1
ATOM 14803 C C . VAL C 1 259 ? 72.193 7.251 4.639 1.00 46.48 259 VAL C C 1
ATOM 14804 O O . VAL C 1 259 ? 71.181 6.604 4.932 1.00 47.31 259 VAL C O 1
ATOM 14817 N N . VAL C 1 260 ? 72.169 8.549 4.347 1.00 42.61 260 VAL C N 1
ATOM 14818 C CA . VAL C 1 260 ? 70.948 9.344 4.335 1.00 42.29 260 VAL C CA 1
ATOM 14819 C C . VAL C 1 260 ? 70.624 9.691 2.890 1.00 43.49 260 VAL C C 1
ATOM 14820 O O . VAL C 1 260 ? 71.526 9.986 2.098 1.00 41.31 260 VAL C O 1
ATOM 14833 N N . VAL C 1 261 ? 69.337 9.656 2.546 1.00 48.00 261 VAL C N 1
ATOM 14834 C CA . VAL C 1 261 ? 68.893 9.865 1.174 1.00 52.49 261 VAL C CA 1
ATOM 14835 C C . VAL C 1 261 ? 68.000 11.096 1.117 1.00 62.37 261 VAL C C 1
ATOM 14836 O O . VAL C 1 261 ? 67.279 11.412 2.068 1.00 55.77 261 VAL C O 1
ATOM 14849 N N . GLY C 1 262 ? 68.038 11.777 -0.030 1.00 73.84 262 GLY C N 1
ATOM 14850 C CA . GLY C 1 262 ? 67.399 13.068 -0.204 1.00 74.41 262 GLY C CA 1
ATOM 14851 C C . GLY C 1 262 ? 65.962 13.117 0.264 1.00 74.77 262 GLY C C 1
ATOM 14852 O O . GLY C 1 262 ? 65.322 12.077 0.442 1.00 80.16 262 GLY C O 1
ATOM 14856 N N . ALA C 1 263 ? 65.446 14.324 0.465 1.00 67.16 263 ALA C N 1
ATOM 14857 C CA . ALA C 1 263 ? 64.145 14.522 1.082 1.00 57.68 263 ALA C CA 1
ATOM 14858 C C . ALA C 1 263 ? 63.097 14.913 0.049 1.00 49.00 263 ALA C C 1
ATOM 14859 O O . ALA C 1 263 ? 63.401 15.247 -1.098 1.00 47.02 263 ALA C O 1
ATOM 14866 N N . THR C 1 264 ? 61.840 14.859 0.480 1.00 45.93 264 THR C N 1
ATOM 14867 C CA . THR C 1 264 ? 60.729 15.330 -0.327 1.00 43.31 264 THR C CA 1
ATOM 14868 C C . THR C 1 264 ? 60.564 16.836 -0.155 1.00 44.79 264 THR C C 1
ATOM 14869 O O . THR C 1 264 ? 61.199 17.469 0.692 1.00 44.86 264 THR C O 1
ATOM 14880 N N . ARG C 1 265 ? 59.691 17.412 -0.976 1.00 49.52 265 ARG C N 1
ATOM 14881 C CA . ARG C 1 265 ? 59.389 18.845 -0.931 1.00 52.97 265 ARG C CA 1
ATOM 14882 C C . ARG C 1 265 ? 57.885 18.971 -1.156 1.00 53.23 265 ARG C C 1
ATOM 14883 O O . ARG C 1 265 ? 57.413 19.014 -2.296 1.00 56.46 265 ARG C O 1
ATOM 14904 N N . GLU C 1 266 ? 57.142 19.022 -0.057 1.00 50.08 266 GLU C N 1
ATOM 14905 C CA . GLU C 1 266 ? 55.687 18.928 -0.067 1.00 51.78 266 GLU C CA 1
ATOM 14906 C C . GLU C 1 266 ? 55.114 20.297 0.291 1.00 49.69 266 GLU C C 1
ATOM 14907 O O . GLU C 1 266 ? 54.869 20.600 1.459 1.00 46.58 266 GLU C O 1
ATOM 14919 N N . ASP C 1 267 ? 54.904 21.124 -0.730 1.00 48.32 267 ASP C N 1
ATOM 14920 C CA . ASP C 1 267 ? 54.286 22.422 -0.517 1.00 46.95 267 ASP C CA 1
ATOM 14921 C C . ASP C 1 267 ? 52.861 22.247 -0.003 1.00 47.26 267 ASP C C 1
ATOM 14922 O O . ASP C 1 267 ? 52.221 21.211 -0.203 1.00 49.48 267 ASP C O 1
ATOM 14931 N N . GLY C 1 268 ? 52.365 23.283 0.669 1.00 44.97 268 GLY C N 1
ATOM 14932 C CA . GLY C 1 268 ? 51.009 23.251 1.191 1.00 41.49 268 GLY C CA 1
ATOM 14933 C C . GLY C 1 268 ? 50.726 22.074 2.095 1.00 41.06 268 GLY C C 1
ATOM 14934 O O . GLY C 1 268 ? 49.570 21.654 2.216 1.00 42.99 268 GLY C O 1
ATOM 14938 N N . SER C 1 269 ? 51.757 21.523 2.737 1.00 36.68 269 SER C N 1
ATOM 14939 C CA . SER C 1 269 ? 51.562 20.383 3.623 1.00 37.74 269 SER C CA 1
ATOM 14940 C C . SER C 1 269 ? 51.078 20.805 5.003 1.00 38.82 269 SER C C 1
ATOM 14941 O O . SER C 1 269 ? 50.401 20.027 5.684 1.00 37.83 269 SER C O 1
ATOM 14949 N N . GLY C 1 270 ? 51.411 22.018 5.430 1.00 40.01 270 GLY C N 1
ATOM 14950 C CA . GLY C 1 270 ? 51.149 22.377 6.803 1.00 39.65 270 GLY C CA 1
ATOM 14951 C C . GLY C 1 270 ? 52.048 21.576 7.732 1.00 35.99 270 GLY C C 1
ATOM 14952 O O . GLY C 1 270 ? 53.053 20.985 7.326 1.00 31.65 270 GLY C O 1
ATOM 14956 N N . PHE C 1 271 ? 51.665 21.560 9.006 1.00 38.68 271 PHE C N 1
ATOM 14957 C CA . PHE C 1 271 ? 52.396 20.803 10.022 1.00 36.96 271 PHE C CA 1
ATOM 14958 C C . PHE C 1 271 ? 51.847 19.379 10.114 1.00 40.73 271 PHE C C 1
ATOM 14959 O O . PHE C 1 271 ? 51.382 18.914 11.155 1.00 44.11 271 PHE C O 1
ATOM 14976 N N . ASP C 1 272 ? 51.910 18.684 8.980 1.00 44.26 272 ASP C N 1
ATOM 14977 C CA . ASP C 1 272 ? 51.436 17.305 8.875 1.00 44.25 272 ASP C CA 1
ATOM 14978 C C . ASP C 1 272 ? 52.590 16.389 9.258 1.00 46.71 272 ASP C C 1
ATOM 14979 O O . ASP C 1 272 ? 53.346 15.915 8.409 1.00 50.38 272 ASP C O 1
ATOM 14988 N N . TYR C 1 273 ? 52.725 16.135 10.560 1.00 45.25 273 TYR C N 1
ATOM 14989 C CA . TYR C 1 273 ? 53.828 15.331 11.087 1.00 44.45 273 TYR C CA 1
ATOM 14990 C C . TYR C 1 273 ? 53.462 13.857 10.944 1.00 45.29 273 TYR C C 1
ATOM 14991 O O . TYR C 1 273 ? 53.038 13.186 11.888 1.00 52.20 273 TYR C O 1
ATOM 15009 N N . ARG C 1 274 ? 53.634 13.350 9.726 1.00 39.57 274 ARG C N 1
ATOM 15010 C CA . ARG C 1 274 ? 53.342 11.960 9.414 1.00 37.55 274 ARG C CA 1
ATOM 15011 C C . ARG C 1 274 ? 54.308 11.490 8.339 1.00 40.49 274 ARG C C 1
ATOM 15012 O O . ARG C 1 274 ? 54.730 12.270 7.481 1.00 40.61 274 ARG C O 1
ATOM 15033 N N . VAL C 1 275 ? 54.662 10.210 8.399 1.00 41.30 275 VAL C N 1
ATOM 15034 C CA . VAL C 1 275 ? 55.481 9.577 7.372 1.00 41.41 275 VAL C CA 1
ATOM 15035 C C . VAL C 1 275 ? 54.532 8.917 6.378 1.00 40.57 275 VAL C C 1
ATOM 15036 O O . VAL C 1 275 ? 53.903 7.902 6.688 1.00 39.18 275 VAL C O 1
ATOM 15049 N N . THR C 1 276 ? 54.428 9.492 5.184 1.00 41.52 276 THR C N 1
ATOM 15050 C CA . THR C 1 276 ? 53.484 9.016 4.186 1.00 43.07 276 THR C CA 1
ATOM 15051 C C . THR C 1 276 ? 54.142 7.991 3.263 1.00 38.81 276 THR C C 1
ATOM 15052 O O . THR C 1 276 ? 55.365 7.838 3.222 1.00 35.16 276 THR C O 1
ATOM 15063 N N . ALA C 1 277 ? 53.299 7.281 2.512 1.00 39.07 277 ALA C N 1
ATOM 15064 C CA . ALA C 1 277 ? 53.788 6.221 1.637 1.00 39.97 277 ALA C CA 1
ATOM 15065 C C . ALA C 1 277 ? 54.504 6.797 0.421 1.00 45.11 277 ALA C C 1
ATOM 15066 O O . ALA C 1 277 ? 55.693 6.538 0.203 1.00 50.07 277 ALA C O 1
ATOM 15073 N N . ARG C 1 278 ? 53.790 7.583 -0.388 1.00 44.73 278 ARG C N 1
ATOM 15074 C CA . ARG C 1 278 ? 54.389 8.120 -1.607 1.00 46.37 278 ARG C CA 1
ATOM 15075 C C . ARG C 1 278 ? 55.654 8.909 -1.297 1.00 42.75 278 ARG C C 1
ATOM 15076 O O . ARG C 1 278 ? 56.610 8.893 -2.080 1.00 41.09 278 ARG C O 1
ATOM 15097 N N . GLY C 1 279 ? 55.682 9.600 -0.157 1.00 44.85 279 GLY C N 1
ATOM 15098 C CA . GLY C 1 279 ? 56.883 10.324 0.220 1.00 46.44 279 GLY C CA 1
ATOM 15099 C C . GLY C 1 279 ? 58.102 9.426 0.290 1.00 47.89 279 GLY C C 1
ATOM 15100 O O . GLY C 1 279 ? 59.188 9.798 -0.161 1.00 49.98 279 GLY C O 1
ATOM 15104 N N . GLN C 1 280 ? 57.939 8.226 0.848 1.00 44.31 280 GLN C N 1
ATOM 15105 C CA . GLN C 1 280 ? 59.058 7.298 0.935 1.00 44.35 280 GLN C CA 1
ATOM 15106 C C . GLN C 1 280 ? 59.295 6.570 -0.379 1.00 44.94 280 GLN C C 1
ATOM 15107 O O . GLN C 1 280 ? 60.427 6.160 -0.659 1.00 44.25 280 GLN C O 1
ATOM 15121 N N . LEU C 1 281 ? 58.252 6.397 -1.192 1.00 46.05 281 LEU C N 1
ATOM 15122 C CA . LEU C 1 281 ? 58.445 5.830 -2.522 1.00 44.25 281 LEU C CA 1
ATOM 15123 C C . LEU C 1 281 ? 59.342 6.730 -3.362 1.00 45.41 281 LEU C C 1
ATOM 15124 O O . LEU C 1 281 ? 60.306 6.265 -3.980 1.00 49.08 281 LEU C O 1
ATOM 15140 N N . GLU C 1 282 ? 59.042 8.030 -3.383 1.00 45.89 282 GLU C N 1
ATOM 15141 C CA . GLU C 1 282 ? 59.829 8.964 -4.182 1.00 48.69 282 GLU C CA 1
ATOM 15142 C C . GLU C 1 282 ? 61.295 8.941 -3.770 1.00 46.86 282 GLU C C 1
ATOM 15143 O O . GLU C 1 282 ? 62.192 8.899 -4.620 1.00 46.71 282 GLU C O 1
ATOM 15155 N N . VAL C 1 283 ? 61.560 8.964 -2.463 1.00 47.28 283 VAL C N 1
ATOM 15156 C CA . VAL C 1 283 ? 62.939 9.010 -1.989 1.00 45.17 283 VAL C CA 1
ATOM 15157 C C . VAL C 1 283 ? 63.669 7.718 -2.336 1.00 43.39 283 VAL C C 1
ATOM 15158 O O . VAL C 1 283 ? 64.850 7.735 -2.701 1.00 41.66 283 VAL C O 1
ATOM 15171 N N . LEU C 1 284 ? 62.982 6.579 -2.230 1.00 44.44 284 LEU C N 1
ATOM 15172 C CA . LEU C 1 284 ? 63.632 5.302 -2.509 1.00 45.10 284 LEU C CA 1
ATOM 15173 C C . LEU C 1 284 ? 63.873 5.115 -4.002 1.00 42.18 284 LEU C C 1
ATOM 15174 O O . LEU C 1 284 ? 64.902 4.560 -4.404 1.00 42.68 284 LEU C O 1
ATOM 15190 N N . GLN C 1 285 ? 62.936 5.562 -4.842 1.00 41.74 285 GLN C N 1
ATOM 15191 C CA . GLN C 1 285 ? 63.152 5.493 -6.283 1.00 46.11 285 GLN C CA 1
ATOM 15192 C C . GLN C 1 285 ? 64.361 6.324 -6.691 1.00 47.10 285 GLN C C 1
ATOM 15193 O O . GLN C 1 285 ? 65.218 5.866 -7.456 1.00 46.26 285 GLN C O 1
ATOM 15207 N N . ALA C 1 286 ? 64.443 7.556 -6.188 1.00 46.01 286 ALA C N 1
ATOM 15208 C CA . ALA C 1 286 ? 65.566 8.423 -6.526 1.00 48.70 286 ALA C CA 1
ATOM 15209 C C . ALA C 1 286 ? 66.883 7.817 -6.059 1.00 51.33 286 ALA C C 1
ATOM 15210 O O . ALA C 1 286 ? 67.822 7.655 -6.847 1.00 56.32 286 ALA C O 1
ATOM 15217 N N . GLY C 1 287 ? 66.969 7.469 -4.777 1.00 46.12 287 GLY C N 1
ATOM 15218 C CA . GLY C 1 287 ? 68.189 6.921 -4.221 1.00 43.80 287 GLY C CA 1
ATOM 15219 C C . GLY C 1 287 ? 68.652 5.662 -4.922 1.00 40.59 287 GLY C C 1
ATOM 15220 O O . GLY C 1 287 ? 69.784 5.597 -5.410 1.00 42.71 287 GLY C O 1
ATOM 15224 N N . LEU C 1 288 ? 67.783 4.652 -4.981 1.00 40.40 288 LEU C N 1
ATOM 15225 C CA . LEU C 1 288 ? 68.149 3.393 -5.617 1.00 44.92 288 LEU C CA 1
ATOM 15226 C C . LEU C 1 288 ? 68.316 3.532 -7.124 1.00 53.33 288 LEU C C 1
ATOM 15227 O O . LEU C 1 288 ? 68.909 2.648 -7.752 1.00 51.36 288 LEU C O 1
ATOM 15243 N N . GLY C 1 289 ? 67.807 4.613 -7.716 1.00 60.31 289 GLY C N 1
ATOM 15244 C CA . GLY C 1 289 ? 67.969 4.800 -9.148 1.00 63.21 289 GLY C CA 1
ATOM 15245 C C . GLY C 1 289 ? 69.407 5.077 -9.540 1.00 64.81 289 GLY C C 1
ATOM 15246 O O . GLY C 1 289 ? 69.907 4.527 -10.526 1.00 69.75 289 GLY C O 1
ATOM 15250 N N . ILE C 1 290 ? 70.090 5.933 -8.779 1.00 60.26 290 ILE C N 1
ATOM 15251 C CA . ILE C 1 290 ? 71.495 6.227 -9.037 1.00 61.42 290 ILE C CA 1
ATOM 15252 C C . ILE C 1 290 ? 72.431 5.361 -8.198 1.00 60.49 290 ILE C C 1
ATOM 15253 O O . ILE C 1 290 ? 73.609 5.217 -8.556 1.00 63.25 290 ILE C O 1
ATOM 15269 N N . ALA C 1 291 ? 71.945 4.780 -7.103 1.00 55.57 291 ALA C N 1
ATOM 15270 C CA . ALA C 1 291 ? 72.764 3.984 -6.190 1.00 51.07 291 ALA C CA 1
ATOM 15271 C C . ALA C 1 291 ? 72.089 2.640 -5.964 1.00 47.52 291 ALA C C 1
ATOM 15272 O O . ALA C 1 291 ? 71.559 2.367 -4.881 1.00 47.73 291 ALA C O 1
ATOM 15279 N N . PRO C 1 292 ? 72.089 1.771 -6.976 1.00 45.39 292 PRO C N 1
ATOM 15280 C CA . PRO C 1 292 ? 71.481 0.444 -6.795 1.00 44.23 292 PRO C CA 1
ATOM 15281 C C . PRO C 1 292 ? 72.170 -0.396 -5.737 1.00 43.59 292 PRO C C 1
ATOM 15282 O O . PRO C 1 292 ? 71.583 -1.382 -5.274 1.00 44.55 292 PRO C O 1
ATOM 15293 N N . GLY C 1 293 ? 73.392 -0.041 -5.336 1.00 44.85 293 GLY C N 1
ATOM 15294 C CA . GLY C 1 293 ? 74.065 -0.774 -4.278 1.00 44.82 293 GLY C CA 1
ATOM 15295 C C . GLY C 1 293 ? 73.376 -0.668 -2.935 1.00 43.37 293 GLY C C 1
ATOM 15296 O O . GLY C 1 293 ? 73.612 -1.505 -2.058 1.00 44.29 293 GLY C O 1
ATOM 15300 N N . LEU C 1 294 ? 72.527 0.343 -2.753 1.00 43.39 294 LEU C N 1
ATOM 15301 C CA . LEU C 1 294 ? 71.771 0.519 -1.520 1.00 44.71 294 LEU C CA 1
ATOM 15302 C C . LEU C 1 294 ? 70.573 -0.417 -1.419 1.00 44.70 294 LEU C C 1
ATOM 15303 O O . LEU C 1 294 ? 69.805 -0.307 -0.457 1.00 44.35 294 LEU C O 1
ATOM 15319 N N . ALA C 1 295 ? 70.402 -1.335 -2.373 1.00 47.40 295 ALA C N 1
ATOM 15320 C CA . ALA C 1 295 ? 69.177 -2.127 -2.440 1.00 49.36 295 ALA C CA 1
ATOM 15321 C C . ALA C 1 295 ? 68.931 -2.886 -1.142 1.00 52.11 295 ALA C C 1
ATOM 15322 O O . ALA C 1 295 ? 67.864 -2.761 -0.530 1.00 54.13 295 ALA C O 1
ATOM 15329 N N . ASP C 1 296 ? 69.909 -3.682 -0.705 1.00 54.93 296 ASP C N 1
ATOM 15330 C CA . ASP C 1 296 ? 69.758 -4.539 0.465 1.00 57.02 296 ASP C CA 1
ATOM 15331 C C . ASP C 1 296 ? 70.241 -3.874 1.749 1.00 51.42 296 ASP C C 1
ATOM 15332 O O . ASP C 1 296 ? 70.689 -4.567 2.671 1.00 50.13 296 ASP C O 1
ATOM 15341 N N . ALA C 1 297 ? 70.162 -2.552 1.838 1.00 47.22 297 ALA C N 1
ATOM 15342 C CA . ALA C 1 297 ? 70.549 -1.842 3.046 1.00 47.61 297 ALA C CA 1
ATOM 15343 C C . ALA C 1 297 ? 69.376 -1.771 4.015 1.00 46.91 297 ALA C C 1
ATOM 15344 O O . ALA C 1 297 ? 68.216 -1.675 3.610 1.00 47.04 297 ALA C O 1
ATOM 15351 N N . THR C 1 298 ? 69.691 -1.815 5.306 1.00 46.67 298 THR C N 1
ATOM 15352 C CA . THR C 1 298 ? 68.655 -1.745 6.326 1.00 43.95 298 THR C CA 1
ATOM 15353 C C . THR C 1 298 ? 68.045 -0.352 6.372 1.00 45.32 298 THR C C 1
ATOM 15354 O O . THR C 1 298 ? 68.755 0.657 6.341 1.00 49.17 298 THR C O 1
ATOM 15365 N N . HIS C 1 299 ? 66.718 -0.299 6.447 1.00 43.78 299 HIS C N 1
ATOM 15366 C CA . HIS C 1 299 ? 66.004 0.946 6.701 1.00 43.76 299 HIS C CA 1
ATOM 15367 C C . HIS C 1 299 ? 65.775 1.047 8.205 1.00 44.23 299 HIS C C 1
ATOM 15368 O O . HIS C 1 299 ? 65.031 0.247 8.778 1.00 47.43 299 HIS C O 1
ATOM 15382 N N . ILE C 1 300 ? 66.418 2.020 8.844 1.00 45.94 300 ILE C N 1
ATOM 15383 C CA . ILE C 1 300 ? 66.355 2.164 10.293 1.00 46.44 300 ILE C CA 1
ATOM 15384 C C . ILE C 1 300 ? 65.293 3.171 10.716 1.00 43.71 300 ILE C C 1
ATOM 15385 O O . ILE C 1 300 ? 64.547 2.921 11.663 1.00 46.94 300 ILE C O 1
ATOM 15401 N N . GLU C 1 301 ? 65.196 4.309 10.035 1.00 39.70 301 GLU C N 1
ATOM 15402 C CA . GLU C 1 301 ? 64.154 5.269 10.369 1.00 43.10 301 GLU C CA 1
ATOM 15403 C C . GLU C 1 301 ? 63.945 6.223 9.206 1.00 40.20 301 GLU C C 1
ATOM 15404 O O . GLU C 1 301 ? 64.787 6.343 8.312 1.00 40.24 301 GLU C O 1
ATOM 15416 N N . THR C 1 302 ? 62.799 6.899 9.238 1.00 35.76 302 THR C N 1
ATOM 15417 C CA . THR C 1 302 ? 62.490 7.994 8.329 1.00 31.13 302 THR C CA 1
ATOM 15418 C C . THR C 1 302 ? 62.033 9.172 9.172 1.00 34.24 302 THR C C 1
ATOM 15419 O O . THR C 1 302 ? 61.102 9.038 9.972 1.00 34.98 302 THR C O 1
ATOM 15430 N N . ARG C 1 303 ? 62.693 10.312 9.005 1.00 34.52 303 ARG C N 1
ATOM 15431 C CA . ARG C 1 303 ? 62.403 11.506 9.782 1.00 33.75 303 ARG C CA 1
ATOM 15432 C C . ARG C 1 303 ? 61.569 12.486 8.967 1.00 33.16 303 ARG C C 1
ATOM 15433 O O . ARG C 1 303 ? 61.530 12.437 7.735 1.00 33.05 303 ARG C O 1
ATOM 15454 N N . VAL C 1 304 ? 60.896 13.384 9.679 1.00 35.48 304 VAL C N 1
ATOM 15455 C CA . VAL C 1 304 ? 60.053 14.404 9.073 1.00 32.67 304 VAL C CA 1
ATOM 15456 C C . VAL C 1 304 ? 60.451 15.759 9.636 1.00 36.50 304 VAL C C 1
ATOM 15457 O O . VAL C 1 304 ? 60.787 15.880 10.819 1.00 37.84 304 VAL C O 1
ATOM 15470 N N . GLY C 1 305 ? 60.414 16.774 8.787 1.00 39.01 305 GLY C N 1
ATOM 15471 C CA . GLY C 1 305 ? 60.743 18.125 9.206 1.00 38.32 305 GLY C CA 1
ATOM 15472 C C . GLY C 1 305 ? 59.984 19.125 8.369 1.00 38.76 305 GLY C C 1
ATOM 15473 O O . GLY C 1 305 ? 59.626 18.854 7.218 1.00 38.44 305 GLY C O 1
ATOM 15477 N N . PHE C 1 306 ? 59.732 20.292 8.956 1.00 36.63 306 PHE C N 1
ATOM 15478 C CA . PHE C 1 306 ? 59.004 21.372 8.300 1.00 33.15 306 PHE C CA 1
ATOM 15479 C C . PHE C 1 306 ? 59.976 22.523 8.065 1.00 36.78 306 PHE C C 1
ATOM 15480 O O . PHE C 1 306 ? 60.354 23.228 9.007 1.00 41.49 306 PHE C O 1
ATOM 15497 N N . ARG C 1 307 ? 60.377 22.710 6.812 1.00 36.94 307 ARG C N 1
ATOM 15498 C CA . ARG C 1 307 ? 61.326 23.764 6.494 1.00 36.89 307 ARG C CA 1
ATOM 15499 C C . ARG C 1 307 ? 60.661 25.130 6.644 1.00 40.06 307 ARG C C 1
ATOM 15500 O O . ARG C 1 307 ? 59.491 25.294 6.283 1.00 43.69 307 ARG C O 1
ATOM 15521 N N . PRO C 1 308 ? 61.371 26.129 7.171 1.00 41.34 308 PRO C N 1
ATOM 15522 C CA . PRO C 1 308 ? 60.809 27.497 7.171 1.00 43.05 308 PRO C CA 1
ATOM 15523 C C . PRO C 1 308 ? 60.945 28.150 5.797 1.00 40.90 308 PRO C C 1
ATOM 15524 O O . PRO C 1 308 ? 61.828 28.964 5.521 1.00 38.10 308 PRO C O 1
ATOM 15535 N N . ALA C 1 309 ? 60.038 27.771 4.898 1.00 39.02 309 ALA C N 1
ATOM 15536 C CA . ALA C 1 309 ? 60.080 28.239 3.519 1.00 39.46 309 ALA C CA 1
ATOM 15537 C C . ALA C 1 309 ? 59.427 29.613 3.419 1.00 41.40 309 ALA C C 1
ATOM 15538 O O . ALA C 1 309 ? 58.259 29.782 3.786 1.00 39.29 309 ALA C O 1
ATOM 15545 N N . GLY C 1 310 ? 60.182 30.594 2.919 1.00 41.68 310 GLY C N 1
ATOM 15546 C CA . GLY C 1 310 ? 59.661 31.933 2.756 1.00 43.55 310 GLY C CA 1
ATOM 15547 C C . GLY C 1 310 ? 59.105 32.181 1.362 1.00 47.84 310 GLY C C 1
ATOM 15548 O O . GLY C 1 310 ? 59.245 31.368 0.451 1.00 47.46 310 GLY C O 1
ATOM 15552 N N . SER C 1 311 ? 58.454 33.337 1.213 1.00 51.01 311 SER C N 1
ATOM 15553 C CA . SER C 1 311 ? 57.942 33.735 -0.094 1.00 53.86 311 SER C CA 1
ATOM 15554 C C . SER C 1 311 ? 59.076 33.864 -1.102 1.00 54.45 311 SER C C 1
ATOM 15555 O O . SER C 1 311 ? 58.981 33.367 -2.231 1.00 51.65 311 SER C O 1
ATOM 15563 N N . ALA C 1 312 ? 60.148 34.544 -0.718 1.00 55.10 312 ALA C N 1
ATOM 15564 C CA . ALA C 1 312 ? 61.379 34.575 -1.490 1.00 57.39 312 ALA C CA 1
ATOM 15565 C C . ALA C 1 312 ? 62.395 33.630 -0.862 1.00 55.01 312 ALA C C 1
ATOM 15566 O O . ALA C 1 312 ? 62.336 33.321 0.331 1.00 51.81 312 ALA C O 1
ATOM 15573 N N . MET C 1 313 ? 63.333 33.164 -1.687 1.00 58.24 313 MET C N 1
ATOM 15574 C CA . MET C 1 313 ? 64.339 32.237 -1.187 1.00 57.90 313 MET C CA 1
ATOM 15575 C C . MET C 1 313 ? 65.306 32.904 -0.221 1.00 51.58 313 MET C C 1
ATOM 15576 O O . MET C 1 313 ? 65.915 32.211 0.601 1.00 49.98 313 MET C O 1
ATOM 15590 N N . ARG C 1 314 ? 65.458 34.222 -0.288 1.00 53.54 314 ARG C N 1
ATOM 15591 C CA . ARG C 1 314 ? 66.406 34.863 0.605 1.00 53.62 314 ARG C CA 1
ATOM 15592 C C . ARG C 1 314 ? 65.810 34.995 2.006 1.00 51.10 314 ARG C C 1
ATOM 15593 O O . ARG C 1 314 ? 64.603 35.203 2.157 1.00 50.82 314 ARG C O 1
ATOM 15614 N N . PRO C 1 315 ? 66.638 34.874 3.056 1.00 48.07 315 PRO C N 1
ATOM 15615 C CA . PRO C 1 315 ? 66.086 34.802 4.415 1.00 43.44 315 PRO C CA 1
ATOM 15616 C C . PRO C 1 315 ? 65.580 36.138 4.933 1.00 41.19 315 PRO C C 1
ATOM 15617 O O . PRO C 1 315 ? 65.594 37.147 4.221 1.00 43.74 315 PRO C O 1
ATOM 15628 N N . ILE C 1 316 ? 65.136 36.143 6.186 1.00 39.85 316 ILE C N 1
ATOM 15629 C CA . ILE C 1 316 ? 64.650 37.337 6.865 1.00 39.59 316 ILE C CA 1
ATOM 15630 C C . ILE C 1 316 ? 65.493 37.507 8.119 1.00 42.38 316 ILE C C 1
ATOM 15631 O O . ILE C 1 316 ? 65.386 36.708 9.058 1.00 42.30 316 ILE C O 1
ATOM 15647 N N . LEU C 1 317 ? 66.333 38.539 8.138 1.00 46.06 317 LEU C N 1
ATOM 15648 C CA . LEU C 1 317 ? 67.194 38.822 9.277 1.00 47.08 317 LEU C CA 1
ATOM 15649 C C . LEU C 1 317 ? 67.186 40.316 9.555 1.00 50.27 317 LEU C C 1
ATOM 15650 O O . LEU C 1 317 ? 67.221 41.127 8.625 1.00 53.13 317 LEU C O 1
ATOM 15666 N N . GLY C 1 318 ? 67.141 40.673 10.832 1.00 51.82 318 GLY C N 1
ATOM 15667 C CA . GLY C 1 318 ? 67.255 42.054 11.252 1.00 56.29 318 GLY C CA 1
ATOM 15668 C C . GLY C 1 318 ? 66.115 42.473 12.158 1.00 56.74 318 GLY C C 1
ATOM 15669 O O . GLY C 1 318 ? 65.112 41.779 12.319 1.00 54.11 318 GLY C O 1
ATOM 15673 N N . ARG C 1 319 ? 66.298 43.649 12.751 1.00 60.45 319 ARG C N 1
ATOM 15674 C CA . ARG C 1 319 ? 65.317 44.198 13.674 1.00 60.42 319 ARG C CA 1
ATOM 15675 C C . ARG C 1 319 ? 64.011 44.506 12.949 1.00 54.86 319 ARG C C 1
ATOM 15676 O O . ARG C 1 319 ? 63.988 44.768 11.743 1.00 50.06 319 ARG C O 1
ATOM 15697 N N . VAL C 1 320 ? 62.915 44.470 13.699 1.00 58.50 320 VAL C N 1
ATOM 15698 C CA . VAL C 1 320 ? 61.590 44.740 13.147 1.00 60.06 320 VAL C CA 1
ATOM 15699 C C . VAL C 1 320 ? 61.372 46.248 13.107 1.00 60.59 320 VAL C C 1
ATOM 15700 O O . VAL C 1 320 ? 61.435 46.906 14.156 1.00 62.63 320 VAL C O 1
ATOM 15713 N N . PRO C 1 321 ? 61.113 46.841 11.943 1.00 62.11 321 PRO C N 1
ATOM 15714 C CA . PRO C 1 321 ? 60.855 48.285 11.908 1.00 61.68 321 PRO C CA 1
ATOM 15715 C C . PRO C 1 321 ? 59.572 48.630 12.645 1.00 65.47 321 PRO C C 1
ATOM 15716 O O . PRO C 1 321 ? 58.582 47.897 12.585 1.00 68.26 321 PRO C O 1
ATOM 15727 N N . GLN C 1 322 ? 59.603 49.755 13.357 1.00 66.76 322 GLN C N 1
ATOM 15728 C CA . GLN C 1 322 ? 58.469 50.299 14.098 1.00 69.39 322 GLN C CA 1
ATOM 15729 C C . GLN C 1 322 ? 58.122 49.483 15.338 1.00 66.61 322 GLN C C 1
ATOM 15730 O O . GLN C 1 322 ? 57.072 49.719 15.949 1.00 65.23 322 GLN C O 1
ATOM 15744 N N . ILE C 1 323 ? 58.965 48.526 15.725 1.00 63.46 323 ILE C N 1
ATOM 15745 C CA . ILE C 1 323 ? 58.809 47.795 16.979 1.00 60.35 323 ILE C CA 1
ATOM 15746 C C . ILE C 1 323 ? 60.185 47.686 17.620 1.00 58.94 323 ILE C C 1
ATOM 15747 O O . ILE C 1 323 ? 61.108 47.122 17.021 1.00 57.52 323 ILE C O 1
ATOM 15763 N N . ALA C 1 324 ? 60.320 48.214 18.832 1.00 59.33 324 ALA C N 1
ATOM 15764 C CA . ALA C 1 324 ? 61.601 48.265 19.519 1.00 56.18 324 ALA C CA 1
ATOM 15765 C C . ALA C 1 324 ? 61.860 46.975 20.285 1.00 54.27 324 ALA C C 1
ATOM 15766 O O . ALA C 1 324 ? 60.934 46.312 20.760 1.00 53.99 324 ALA C O 1
ATOM 15773 N N . GLY C 1 325 ? 63.137 46.627 20.401 1.00 54.17 325 GLY C N 1
ATOM 15774 C CA . GLY C 1 325 ? 63.521 45.446 21.156 1.00 53.87 325 GLY C CA 1
ATOM 15775 C C . GLY C 1 325 ? 62.976 44.154 20.589 1.00 55.51 325 GLY C C 1
ATOM 15776 O O . GLY C 1 325 ? 62.610 43.250 21.351 1.00 53.83 325 GLY C O 1
ATOM 15780 N N . LEU C 1 326 ? 62.911 44.043 19.263 1.00 58.44 326 LEU C N 1
ATOM 15781 C CA . LEU C 1 326 ? 62.439 42.830 18.609 1.00 56.88 326 LEU C CA 1
ATOM 15782 C C . LEU C 1 326 ? 63.272 42.575 17.363 1.00 59.66 326 LEU C C 1
ATOM 15783 O O . LEU C 1 326 ? 63.426 43.464 16.522 1.00 58.54 326 LEU C O 1
ATOM 15799 N N . THR C 1 327 ? 63.800 41.360 17.250 1.00 66.45 327 THR C N 1
ATOM 15800 C CA . THR C 1 327 ? 64.599 40.943 16.108 1.00 67.58 327 THR C CA 1
ATOM 15801 C C . THR C 1 327 ? 64.093 39.592 15.626 1.00 67.08 327 THR C C 1
ATOM 15802 O O . THR C 1 327 ? 63.675 38.755 16.432 1.00 70.39 327 THR C O 1
ATOM 15813 N N . ILE C 1 328 ? 64.133 39.381 14.313 1.00 60.05 328 ILE C N 1
ATOM 15814 C CA . ILE C 1 328 ? 63.565 38.189 13.696 1.00 54.59 328 ILE C CA 1
ATOM 15815 C C . ILE C 1 328 ? 64.620 37.517 12.830 1.00 50.54 328 ILE C C 1
ATOM 15816 O O . ILE C 1 328 ? 65.384 38.187 12.126 1.00 51.51 328 ILE C O 1
ATOM 15832 N N . GLY C 1 329 ? 64.662 36.190 12.893 1.00 46.09 329 GLY C N 1
ATOM 15833 C CA . GLY C 1 329 ? 65.462 35.399 11.981 1.00 42.92 329 GLY C CA 1
ATOM 15834 C C . GLY C 1 329 ? 64.693 34.182 11.511 1.00 40.83 329 GLY C C 1
ATOM 15835 O O . GLY C 1 329 ? 64.271 33.365 12.335 1.00 43.78 329 GLY C O 1
ATOM 15839 N N . ASN C 1 330 ? 64.491 34.045 10.205 1.00 39.69 330 ASN C N 1
ATOM 15840 C CA . ASN C 1 330 ? 63.705 32.937 9.671 1.00 41.22 330 ASN C CA 1
ATOM 15841 C C . ASN C 1 330 ? 63.834 32.938 8.151 1.00 39.55 330 ASN C C 1
ATOM 15842 O O . ASN C 1 330 ? 64.523 33.780 7.565 1.00 40.26 330 ASN C O 1
ATOM 15853 N N . GLY C 1 331 ? 63.166 31.977 7.515 1.00 38.93 331 GLY C N 1
ATOM 15854 C CA . GLY C 1 331 ? 63.161 31.863 6.071 1.00 39.95 331 GLY C CA 1
ATOM 15855 C C . GLY C 1 331 ? 64.269 31.016 5.490 1.00 37.35 331 GLY C C 1
ATOM 15856 O O . GLY C 1 331 ? 64.460 31.030 4.268 1.00 37.22 331 GLY C O 1
ATOM 15860 N N . LEU C 1 332 ? 64.996 30.268 6.321 1.00 38.84 332 LEU C N 1
ATOM 15861 C CA . LEU C 1 332 ? 66.165 29.540 5.843 1.00 42.75 332 LEU C CA 1
ATOM 15862 C C . LEU C 1 332 ? 65.812 28.487 4.803 1.00 47.87 332 LEU C C 1
ATOM 15863 O O . LEU C 1 332 ? 66.671 28.123 3.992 1.00 51.57 332 LEU C O 1
ATOM 15879 N N . GLY C 1 333 ? 64.581 27.988 4.808 1.00 47.39 333 GLY C N 1
ATOM 15880 C CA . GLY C 1 333 ? 64.193 27.012 3.804 1.00 46.83 333 GLY C CA 1
ATOM 15881 C C . GLY C 1 333 ? 65.034 25.756 3.901 1.00 39.76 333 GLY C C 1
ATOM 15882 O O . GLY C 1 333 ? 65.226 25.191 4.982 1.00 39.73 333 GLY C O 1
ATOM 15886 N N . ALA C 1 334 ? 65.553 25.313 2.757 1.00 39.57 334 ALA C N 1
ATOM 15887 C CA . ALA C 1 334 ? 66.261 24.044 2.655 1.00 41.40 334 ALA C CA 1
ATOM 15888 C C . ALA C 1 334 ? 67.771 24.185 2.794 1.00 47.49 334 ALA C C 1
ATOM 15889 O O . ALA C 1 334 ? 68.499 23.246 2.458 1.00 51.87 334 ALA C O 1
ATOM 15896 N N . SER C 1 335 ? 68.259 25.328 3.280 1.00 44.00 335 SER C N 1
ATOM 15897 C CA . SER C 1 335 ? 69.689 25.557 3.443 1.00 43.11 335 SER C CA 1
ATOM 15898 C C . SER C 1 335 ? 70.009 26.072 4.842 1.00 44.06 335 SER C C 1
ATOM 15899 O O . SER C 1 335 ? 71.028 26.737 5.049 1.00 46.79 335 SER C O 1
ATOM 15907 N N . GLY C 1 336 ? 69.153 25.762 5.818 1.00 41.48 336 GLY C N 1
ATOM 15908 C CA . GLY C 1 336 ? 69.338 26.298 7.154 1.00 40.25 336 GLY C CA 1
ATOM 15909 C C . GLY C 1 336 ? 70.554 25.749 7.872 1.00 44.45 336 GLY C C 1
ATOM 15910 O O . GLY C 1 336 ? 71.149 26.442 8.703 1.00 50.48 336 GLY C O 1
ATOM 15914 N N . LEU C 1 337 ? 70.939 24.506 7.578 1.00 41.74 337 LEU C N 1
ATOM 15915 C CA . LEU C 1 337 ? 72.120 23.949 8.231 1.00 43.49 337 LEU C CA 1
ATOM 15916 C C . LEU C 1 337 ? 73.394 24.614 7.728 1.00 48.75 337 LEU C C 1
ATOM 15917 O O . LEU C 1 337 ? 74.365 24.739 8.483 1.00 48.81 337 LEU C O 1
ATOM 15933 N N . THR C 1 338 ? 73.409 25.053 6.470 1.00 48.93 338 THR C N 1
ATOM 15934 C CA . THR C 1 338 ? 74.576 25.748 5.940 1.00 47.59 338 THR C CA 1
ATOM 15935 C C . THR C 1 338 ? 74.556 27.226 6.308 1.00 48.05 338 THR C C 1
ATOM 15936 O O . THR C 1 338 ? 75.603 27.805 6.622 1.00 52.74 338 THR C O 1
ATOM 15947 N N . VAL C 1 339 ? 73.377 27.849 6.284 1.00 43.66 339 VAL C N 1
ATOM 15948 C CA . VAL C 1 339 ? 73.264 29.273 6.582 1.00 40.08 339 VAL C CA 1
ATOM 15949 C C . VAL C 1 339 ? 73.015 29.558 8.060 1.00 42.43 339 VAL C C 1
ATOM 15950 O O . VAL C 1 339 ? 73.344 30.656 8.531 1.00 43.79 339 VAL C O 1
ATOM 15963 N N . GLY C 1 340 ? 72.456 28.605 8.802 1.00 40.60 340 GLY C N 1
ATOM 15964 C CA . GLY C 1 340 ? 72.038 28.829 10.166 1.00 38.76 340 GLY C CA 1
ATOM 15965 C C . GLY C 1 340 ? 73.130 29.355 11.077 1.00 37.98 340 GLY C C 1
ATOM 15966 O O . GLY C 1 340 ? 72.993 30.417 11.694 1.00 36.84 340 GLY C O 1
ATOM 15970 N N . PRO C 1 341 ? 74.234 28.613 11.191 1.00 40.65 341 PRO C N 1
ATOM 15971 C CA . PRO C 1 341 ? 75.290 29.035 12.132 1.00 42.17 341 PRO C CA 1
ATOM 15972 C C . PRO C 1 341 ? 75.779 30.452 11.892 1.00 48.28 341 PRO C C 1
ATOM 15973 O O . PRO C 1 341 ? 75.847 31.253 12.833 1.00 48.37 341 PRO C O 1
ATOM 15984 N N . PHE C 1 342 ? 76.126 30.789 10.648 1.00 52.45 342 PHE C N 1
ATOM 15985 C CA . PHE C 1 342 ? 76.604 32.136 10.360 1.00 54.66 342 PHE C CA 1
ATOM 15986 C C . PHE C 1 342 ? 75.517 33.178 10.588 1.00 52.07 342 PHE C C 1
ATOM 15987 O O . PHE C 1 342 ? 75.815 34.304 11.000 1.00 53.53 342 PHE C O 1
ATOM 16004 N N . ALA C 1 343 ? 74.255 32.826 10.331 1.00 52.10 343 ALA C N 1
ATOM 16005 C CA . ALA C 1 343 ? 73.170 33.780 10.541 1.00 51.16 343 ALA C CA 1
ATOM 16006 C C . ALA C 1 343 ? 73.025 34.132 12.016 1.00 53.52 343 ALA C C 1
ATOM 16007 O O . ALA C 1 343 ? 72.765 35.290 12.360 1.00 54.69 343 ALA C O 1
ATOM 16014 N N . GLY C 1 344 ? 73.185 33.147 12.901 1.00 55.83 344 GLY C N 1
ATOM 16015 C CA . GLY C 1 344 ? 73.143 33.438 14.325 1.00 54.60 344 GLY C CA 1
ATOM 16016 C C . GLY C 1 344 ? 74.188 34.458 14.730 1.00 54.76 344 GLY C C 1
ATOM 16017 O O . GLY C 1 344 ? 73.944 35.305 15.593 1.00 55.77 344 GLY C O 1
ATOM 16021 N N . HIS C 1 345 ? 75.369 34.391 14.110 1.00 51.29 345 HIS C N 1
ATOM 16022 C CA . HIS C 1 345 ? 76.380 35.418 14.334 1.00 50.18 345 HIS C CA 1
ATOM 16023 C C . HIS C 1 345 ? 75.869 36.787 13.904 1.00 45.97 345 HIS C C 1
ATOM 16024 O O . HIS C 1 345 ? 76.134 37.796 14.569 1.00 45.58 345 HIS C O 1
ATOM 16038 N N . LEU C 1 346 ? 75.128 36.842 12.796 1.00 43.31 346 LEU C N 1
ATOM 16039 C CA . LEU C 1 346 ? 74.569 38.111 12.344 1.00 47.88 346 LEU C CA 1
ATOM 16040 C C . LEU C 1 346 ? 73.474 38.600 13.285 1.00 49.84 346 LEU C C 1
ATOM 16041 O O . LEU C 1 346 ? 73.407 39.794 13.598 1.00 49.42 346 LEU C O 1
ATOM 16057 N N . LEU C 1 347 ? 72.602 37.696 13.740 1.00 50.61 347 LEU C N 1
ATOM 16058 C CA . LEU C 1 347 ? 71.568 38.087 14.693 1.00 51.05 347 LEU C CA 1
ATOM 16059 C C . LEU C 1 347 ? 72.182 38.594 15.991 1.00 50.88 347 LEU C C 1
ATOM 16060 O O . LEU C 1 347 ? 71.688 39.559 16.587 1.00 50.72 347 LEU C O 1
ATOM 16076 N N . ALA C 1 348 ? 73.261 37.956 16.447 1.00 51.89 348 ALA C N 1
ATOM 16077 C CA . ALA C 1 348 ? 73.936 38.416 17.656 1.00 53.86 348 ALA C CA 1
ATOM 16078 C C . ALA C 1 348 ? 74.401 39.859 17.503 1.00 52.97 348 ALA C C 1
ATOM 16079 O O . ALA C 1 348 ? 74.170 40.696 18.384 1.00 54.28 348 ALA C O 1
ATOM 16086 N N . GLY C 1 349 ? 75.057 40.169 16.383 1.00 52.53 349 GLY C N 1
ATOM 16087 C CA . GLY C 1 349 ? 75.528 41.526 16.163 1.00 53.53 349 GLY C CA 1
ATOM 16088 C C . GLY C 1 349 ? 74.416 42.556 16.172 1.00 52.24 349 GLY C C 1
ATOM 16089 O O . GLY C 1 349 ? 74.627 43.699 16.587 1.00 51.46 349 GLY C O 1
ATOM 16093 N N . VAL C 1 350 ? 73.222 42.176 15.715 1.00 51.64 350 VAL C N 1
ATOM 16094 C CA . VAL C 1 350 ? 72.101 43.113 15.696 1.00 51.17 350 VAL C CA 1
ATOM 16095 C C . VAL C 1 350 ? 71.745 43.536 17.116 1.00 48.71 350 VAL C C 1
ATOM 16096 O O . VAL C 1 350 ? 71.817 44.717 17.471 1.00 48.48 350 VAL C O 1
ATOM 16109 N N . VAL C 1 351 ? 71.360 42.569 17.952 1.00 50.30 351 VAL C N 1
ATOM 16110 C CA . VAL C 1 351 ? 70.929 42.886 19.308 1.00 52.67 351 VAL C CA 1
ATOM 16111 C C . VAL C 1 351 ? 72.063 43.471 20.134 1.00 51.56 351 VAL C C 1
ATOM 16112 O O . VAL C 1 351 ? 71.810 44.175 21.117 1.00 52.66 351 VAL C O 1
ATOM 16125 N N . MET C 1 352 ? 73.313 43.198 19.760 1.00 52.41 352 MET C N 1
ATOM 16126 C CA . MET C 1 352 ? 74.455 43.731 20.491 1.00 56.86 352 MET C CA 1
ATOM 16127 C C . MET C 1 352 ? 74.891 45.097 19.978 1.00 62.07 352 MET C C 1
ATOM 16128 O O . MET C 1 352 ? 75.466 45.879 20.743 1.00 64.72 352 MET C O 1
ATOM 16142 N N . GLY C 1 353 ? 74.633 45.403 18.708 1.00 64.68 353 GLY C N 1
ATOM 16143 C CA . GLY C 1 353 ? 74.884 46.722 18.167 1.00 68.65 353 GLY C CA 1
ATOM 16144 C C . GLY C 1 353 ? 76.113 46.855 17.293 1.00 72.95 353 GLY C C 1
ATOM 16145 O O . GLY C 1 353 ? 76.381 47.960 16.806 1.00 77.94 353 GLY C O 1
ATOM 16149 N N . GLU C 1 354 ? 76.872 45.777 17.079 1.00 73.35 354 GLU C N 1
ATOM 16150 C CA . GLU C 1 354 ? 78.047 45.867 16.227 1.00 75.69 354 GLU C CA 1
ATOM 16151 C C . GLU C 1 354 ? 77.642 46.256 14.808 1.00 78.90 354 GLU C C 1
ATOM 16152 O O . GLU C 1 354 ? 76.491 46.069 14.404 1.00 73.16 354 GLU C O 1
ATOM 16164 N N . PRO C 1 355 ? 78.576 46.802 14.030 1.00 84.31 355 PRO C N 1
ATOM 16165 C CA . PRO C 1 355 ? 78.297 47.025 12.608 1.00 83.50 355 PRO C CA 1
ATOM 16166 C C . PRO C 1 355 ? 78.198 45.702 11.866 1.00 79.94 355 PRO C C 1
ATOM 16167 O O . PRO C 1 355 ? 78.971 44.772 12.108 1.00 77.87 355 PRO C O 1
ATOM 16178 N N . ALA C 1 356 ? 77.233 45.626 10.955 1.00 77.53 356 ALA C N 1
ATOM 16179 C CA . ALA C 1 356 ? 76.939 44.375 10.270 1.00 73.64 356 ALA C CA 1
ATOM 16180 C C . ALA C 1 356 ? 78.112 43.969 9.385 1.00 71.31 356 ALA C C 1
ATOM 16181 O O . ALA C 1 356 ? 78.548 44.740 8.524 1.00 72.30 356 ALA C O 1
ATOM 16188 N N . GLU C 1 357 ? 78.622 42.753 9.601 1.00 68.20 357 GLU C N 1
ATOM 16189 C CA . GLU C 1 357 ? 79.678 42.231 8.740 1.00 68.32 357 GLU C CA 1
ATOM 16190 C C . GLU C 1 357 ? 79.235 42.191 7.284 1.00 64.26 357 GLU C C 1
ATOM 16191 O O . GLU C 1 357 ? 80.071 42.267 6.376 1.00 64.17 357 GLU C O 1
ATOM 16203 N N . VAL C 1 358 ? 77.935 42.069 7.044 1.00 61.65 358 VAL C N 1
ATOM 16204 C CA . VAL C 1 358 ? 77.370 42.162 5.701 1.00 61.30 358 VAL C CA 1
ATOM 16205 C C . VAL C 1 358 ? 76.139 43.055 5.793 1.00 63.01 358 VAL C C 1
ATOM 16206 O O . VAL C 1 358 ? 75.420 43.003 6.799 1.00 66.86 358 VAL C O 1
ATOM 16219 N N . PRO C 1 359 ? 75.857 43.890 4.796 1.00 63.78 359 PRO C N 1
ATOM 16220 C CA . PRO C 1 359 ? 74.661 44.743 4.870 1.00 64.12 359 PRO C CA 1
ATOM 16221 C C . PRO C 1 359 ? 73.393 43.904 4.917 1.00 62.68 359 PRO C C 1
ATOM 16222 O O . PRO C 1 359 ? 73.113 43.115 4.011 1.00 59.72 359 PRO C O 1
ATOM 16233 N N . LEU C 1 360 ? 72.622 44.084 5.988 1.00 64.41 360 LEU C N 1
ATOM 16234 C CA . LEU C 1 360 ? 71.408 43.315 6.229 1.00 64.90 360 LEU C CA 1
ATOM 16235 C C . LEU C 1 360 ? 70.151 43.991 5.696 1.00 66.13 360 LEU C C 1
ATOM 16236 O O . LEU C 1 360 ? 69.054 43.457 5.888 1.00 64.71 360 LEU C O 1
ATOM 16252 N N . GLU C 1 361 ? 70.278 45.144 5.035 1.00 69.04 361 GLU C N 1
ATOM 16253 C CA . GLU C 1 361 ? 69.093 45.889 4.622 1.00 66.66 361 GLU C CA 1
ATOM 16254 C C . GLU C 1 361 ? 68.204 45.058 3.704 1.00 63.78 361 GLU C C 1
ATOM 16255 O O . GLU C 1 361 ? 66.973 45.127 3.794 1.00 61.24 361 GLU C O 1
ATOM 16267 N N . ARG C 1 362 ? 68.804 44.264 2.818 1.00 63.55 362 ARG C N 1
ATOM 16268 C CA . ARG C 1 362 ? 68.035 43.484 1.857 1.00 62.47 362 ARG C CA 1
ATOM 16269 C C . ARG C 1 362 ? 67.366 42.261 2.474 1.00 59.13 362 ARG C C 1
ATOM 16270 O O . ARG C 1 362 ? 66.646 41.551 1.764 1.00 58.75 362 ARG C O 1
ATOM 16291 N N . TYR C 1 363 ? 67.577 41.996 3.764 1.00 58.57 363 TYR C N 1
ATOM 16292 C CA . TYR C 1 363 ? 66.922 40.890 4.448 1.00 54.49 363 TYR C CA 1
ATOM 16293 C C . TYR C 1 363 ? 65.988 41.345 5.560 1.00 54.77 363 TYR C C 1
ATOM 16294 O O . TYR C 1 363 ? 65.425 40.495 6.259 1.00 55.08 363 TYR C O 1
ATOM 16312 N N . SER C 1 364 ? 65.807 42.650 5.748 1.00 54.24 364 SER C N 1
ATOM 16313 C CA . SER C 1 364 ? 65.066 43.133 6.900 1.00 53.23 364 SER C CA 1
ATOM 16314 C C . SER C 1 364 ? 63.602 42.701 6.819 1.00 49.86 364 SER C C 1
ATOM 16315 O O . SER C 1 364 ? 63.052 42.541 5.726 1.00 48.76 364 SER C O 1
ATOM 16323 N N . PRO C 1 365 ? 62.942 42.505 7.970 1.00 48.46 365 PRO C N 1
ATOM 16324 C CA . PRO C 1 365 ? 61.508 42.191 7.942 1.00 51.93 365 PRO C CA 1
ATOM 16325 C C . PRO C 1 365 ? 60.659 43.407 7.607 1.00 54.99 365 PRO C C 1
ATOM 16326 O O . PRO C 1 365 ? 61.180 44.516 7.455 1.00 54.36 365 PRO C O 1
ATOM 16337 N N . THR C 1 366 ? 59.350 43.205 7.497 1.00 56.88 366 THR C N 1
ATOM 16338 C CA . THR C 1 366 ? 58.404 44.280 7.246 1.00 59.63 366 THR C CA 1
ATOM 16339 C C . THR C 1 366 ? 57.743 44.703 8.553 1.00 63.95 366 THR C C 1
ATOM 16340 O O . THR C 1 366 ? 57.593 43.905 9.481 1.00 63.21 366 THR C O 1
ATOM 16351 N N . GLY C 1 367 ? 57.345 45.974 8.615 1.00 67.89 367 GLY C N 1
ATOM 16352 C CA . GLY C 1 367 ? 56.714 46.506 9.798 1.00 70.07 367 GLY C CA 1
ATOM 16353 C C . GLY C 1 367 ? 55.246 46.146 9.873 1.00 73.79 367 GLY C C 1
ATOM 16354 O O . GLY C 1 367 ? 54.682 45.479 8.995 1.00 75.44 367 GLY C O 1
ATOM 16358 N N . PRO C 1 368 ? 54.602 46.590 10.951 1.00 76.18 368 PRO C N 1
ATOM 16359 C CA . PRO C 1 368 ? 53.169 46.317 11.113 1.00 79.22 368 PRO C CA 1
ATOM 16360 C C . PRO C 1 368 ? 52.356 46.883 9.959 1.00 82.21 368 PRO C C 1
ATOM 16361 O O . PRO C 1 368 ? 52.563 48.017 9.523 1.00 83.92 368 PRO C O 1
ATOM 16372 N N . GLU C 1 369 ? 51.425 46.073 9.461 1.00 86.50 369 GLU C N 1
ATOM 16373 C CA . GLU C 1 369 ? 50.505 46.480 8.414 1.00 92.40 369 GLU C CA 1
ATOM 16374 C C . GLU C 1 369 ? 49.191 46.946 9.037 1.00 94.97 369 GLU C C 1
ATOM 16375 O O . GLU C 1 369 ? 49.006 46.928 10.256 1.00 91.01 369 GLU C O 1
ATOM 16387 N N . ALA C 1 370 ? 48.266 47.368 8.179 1.00 98.96 370 ALA C N 1
ATOM 16388 C CA . ALA C 1 370 ? 46.959 47.842 8.621 1.00 100.27 370 ALA C CA 1
ATOM 16389 C C . ALA C 1 370 ? 45.845 47.061 7.931 1.00 100.03 370 ALA C C 1
ATOM 16390 O O . ALA C 1 370 ? 46.100 46.263 7.029 1.00 97.21 370 ALA C O 1
ATOM 16397 N N . ARG D 1 2 ? 91.720 -26.727 8.356 1.00 77.35 2 ARG D N 1
ATOM 16398 C CA . ARG D 1 2 ? 92.319 -27.046 9.646 1.00 77.39 2 ARG D CA 1
ATOM 16399 C C . ARG D 1 2 ? 91.267 -27.142 10.750 1.00 78.27 2 ARG D C 1
ATOM 16400 O O . ARG D 1 2 ? 90.742 -28.221 11.023 1.00 77.54 2 ARG D O 1
ATOM 16421 N N . VAL D 1 3 ? 90.957 -26.009 11.378 1.00 77.80 3 VAL D N 1
ATOM 16422 C CA . VAL D 1 3 ? 90.140 -25.979 12.584 1.00 78.00 3 VAL D CA 1
ATOM 16423 C C . VAL D 1 3 ? 88.761 -25.421 12.257 1.00 75.46 3 VAL D C 1
ATOM 16424 O O . VAL D 1 3 ? 88.600 -24.562 11.382 1.00 75.82 3 VAL D O 1
ATOM 16437 N N . LEU D 1 4 ? 87.760 -25.923 12.979 1.00 67.81 4 LEU D N 1
ATOM 16438 C CA . LEU D 1 4 ? 86.372 -25.503 12.829 1.00 60.99 4 LEU D CA 1
ATOM 16439 C C . LEU D 1 4 ? 85.822 -25.168 14.207 1.00 57.65 4 LEU D C 1
ATOM 16440 O O . LEU D 1 4 ? 85.820 -26.022 15.099 1.00 59.03 4 LEU D O 1
ATOM 16456 N N . ILE D 1 5 ? 85.358 -23.933 14.381 1.00 55.29 5 ILE D N 1
ATOM 16457 C CA . ILE D 1 5 ? 84.844 -23.448 15.657 1.00 51.77 5 ILE D CA 1
ATOM 16458 C C . ILE D 1 5 ? 83.327 -23.367 15.570 1.00 53.07 5 ILE D C 1
ATOM 16459 O O . ILE D 1 5 ? 82.781 -22.801 14.615 1.00 53.64 5 ILE D O 1
ATOM 16475 N N . ILE D 1 6 ? 82.651 -23.925 16.570 1.00 53.38 6 ILE D N 1
ATOM 16476 C CA . ILE D 1 6 ? 81.196 -23.904 16.665 1.00 53.11 6 ILE D CA 1
ATOM 16477 C C . ILE D 1 6 ? 80.828 -22.906 17.755 1.00 51.72 6 ILE D C 1
ATOM 16478 O O . ILE D 1 6 ? 81.117 -23.127 18.937 1.00 51.53 6 ILE D O 1
ATOM 16494 N N . GLY D 1 7 ? 80.188 -21.810 17.361 1.00 51.11 7 GLY D N 1
ATOM 16495 C CA . GLY D 1 7 ? 79.829 -20.767 18.301 1.00 54.18 7 GLY D CA 1
ATOM 16496 C C . GLY D 1 7 ? 80.820 -19.624 18.280 1.00 55.82 7 GLY D C 1
ATOM 16497 O O . GLY D 1 7 ? 82.018 -19.833 18.495 1.00 55.85 7 GLY D O 1
ATOM 16501 N N . ALA D 1 8 ? 80.333 -18.410 18.025 1.00 56.00 8 ALA D N 1
ATOM 16502 C CA . ALA D 1 8 ? 81.204 -17.249 17.890 1.00 52.63 8 ALA D CA 1
ATOM 16503 C C . ALA D 1 8 ? 80.878 -16.192 18.935 1.00 52.83 8 ALA D C 1
ATOM 16504 O O . ALA D 1 8 ? 80.763 -15.005 18.611 1.00 48.22 8 ALA D O 1
ATOM 16511 N N . GLY D 1 9 ? 80.708 -16.612 20.183 1.00 54.57 9 GLY D N 1
ATOM 16512 C CA . GLY D 1 9 ? 80.630 -15.687 21.291 1.00 56.95 9 GLY D CA 1
ATOM 16513 C C . GLY D 1 9 ? 82.013 -15.179 21.639 1.00 56.47 9 GLY D C 1
ATOM 16514 O O . GLY D 1 9 ? 82.968 -15.316 20.869 1.00 59.06 9 GLY D O 1
ATOM 16518 N N . ILE D 1 10 ? 82.124 -14.583 22.827 1.00 58.20 10 ILE D N 1
ATOM 16519 C CA . ILE D 1 10 ? 83.422 -14.077 23.265 1.00 61.82 10 ILE D CA 1
ATOM 16520 C C . ILE D 1 10 ? 84.434 -15.211 23.354 1.00 60.80 10 ILE D C 1
ATOM 16521 O O . ILE D 1 10 ? 85.639 -14.995 23.174 1.00 59.59 10 ILE D O 1
ATOM 16537 N N . LEU D 1 11 ? 83.970 -16.431 23.625 1.00 60.52 11 LEU D N 1
ATOM 16538 C CA . LEU D 1 11 ? 84.882 -17.562 23.751 1.00 63.07 11 LEU D CA 1
ATOM 16539 C C . LEU D 1 11 ? 85.313 -18.076 22.382 1.00 62.45 11 LEU D C 1
ATOM 16540 O O . LEU D 1 11 ? 86.511 -18.213 22.111 1.00 63.03 11 LEU D O 1
ATOM 16556 N N . GLY D 1 12 ? 84.349 -18.368 21.507 1.00 60.30 12 GLY D N 1
ATOM 16557 C CA . GLY D 1 12 ? 84.694 -18.804 20.166 1.00 59.42 12 GLY D CA 1
ATOM 16558 C C . GLY D 1 12 ? 85.438 -17.746 19.377 1.00 59.34 12 GLY D C 1
ATOM 16559 O O . GLY D 1 12 ? 86.271 -18.072 18.528 1.00 61.74 12 GLY D O 1
ATOM 16563 N N . ALA D 1 13 ? 85.152 -16.471 19.642 1.00 57.64 13 ALA D N 1
ATOM 16564 C CA . ALA D 1 13 ? 85.857 -15.397 18.951 1.00 55.99 13 ALA D CA 1
ATOM 16565 C C . ALA D 1 13 ? 87.304 -15.313 19.415 1.00 56.70 13 ALA D C 1
ATOM 16566 O O . ALA D 1 13 ? 88.226 -15.221 18.596 1.00 59.75 13 ALA D O 1
ATOM 16573 N N . SER D 1 14 ? 87.523 -15.343 20.731 1.00 55.86 14 SER D N 1
ATOM 16574 C CA . SER D 1 14 ? 88.886 -15.328 21.249 1.00 57.26 14 SER D CA 1
ATOM 16575 C C . SER D 1 14 ? 89.698 -16.483 20.680 1.00 60.56 14 SER D C 1
ATOM 16576 O O . SER D 1 14 ? 90.869 -16.313 20.323 1.00 64.97 14 SER D O 1
ATOM 16584 N N . ALA D 1 15 ? 89.089 -17.666 20.579 1.00 60.69 15 ALA D N 1
ATOM 16585 C CA . ALA D 1 15 ? 89.789 -18.810 20.004 1.00 61.09 15 ALA D CA 1
ATOM 16586 C C . ALA D 1 15 ? 90.185 -18.542 18.558 1.00 62.55 15 ALA D C 1
ATOM 16587 O O . ALA D 1 15 ? 91.312 -18.846 18.149 1.00 65.67 15 ALA D O 1
ATOM 16594 N N . ALA D 1 16 ? 89.271 -17.975 17.768 1.00 64.00 16 ALA D N 1
ATOM 16595 C CA . ALA D 1 16 ? 89.578 -17.689 16.370 1.00 66.39 16 ALA D CA 1
ATOM 16596 C C . ALA D 1 16 ? 90.675 -16.638 16.248 1.00 69.34 16 ALA D C 1
ATOM 16597 O O . ALA D 1 16 ? 91.544 -16.738 15.375 1.00 70.88 16 ALA D O 1
ATOM 16604 N N . TYR D 1 17 ? 90.648 -15.623 17.113 1.00 70.74 17 TYR D N 1
ATOM 16605 C CA . TYR D 1 17 ? 91.656 -14.570 17.049 1.00 75.40 17 TYR D CA 1
ATOM 16606 C C . TYR D 1 17 ? 93.051 -15.122 17.314 1.00 77.72 17 TYR D C 1
ATOM 16607 O O . TYR D 1 17 ? 94.031 -14.668 16.712 1.00 80.93 17 TYR D O 1
ATOM 16625 N N . HIS D 1 18 ? 93.161 -16.110 18.204 1.00 74.74 18 HIS D N 1
ATOM 16626 C CA . HIS D 1 18 ? 94.469 -16.666 18.530 1.00 76.22 18 HIS D CA 1
ATOM 16627 C C . HIS D 1 18 ? 94.923 -17.689 17.494 1.00 78.68 18 HIS D C 1
ATOM 16628 O O . HIS D 1 18 ? 96.112 -17.755 17.167 1.00 81.99 18 HIS D O 1
ATOM 16642 N N . LEU D 1 19 ? 93.996 -18.491 16.967 1.00 78.10 19 LEU D N 1
ATOM 16643 C CA . LEU D 1 19 ? 94.377 -19.512 15.995 1.00 79.70 19 LEU D CA 1
ATOM 16644 C C . LEU D 1 19 ? 94.873 -18.886 14.698 1.00 85.12 19 LEU D C 1
ATOM 16645 O O . LEU D 1 19 ? 95.860 -19.352 14.116 1.00 89.22 19 LEU D O 1
ATOM 16661 N N . ALA D 1 20 ? 94.203 -17.832 14.228 1.00 86.42 20 ALA D N 1
ATOM 16662 C CA . ALA D 1 20 ? 94.602 -17.213 12.969 1.00 90.74 20 ALA D CA 1
ATOM 16663 C C . ALA D 1 20 ? 96.031 -16.692 13.032 1.00 95.98 20 ALA D C 1
ATOM 16664 O O . ALA D 1 20 ? 96.751 -16.736 12.029 1.00 98.93 20 ALA D O 1
ATOM 16671 N N . ARG D 1 21 ? 96.460 -16.197 14.196 1.00 96.50 21 ARG D N 1
ATOM 16672 C CA . ARG D 1 21 ? 97.829 -15.715 14.328 1.00 98.43 21 ARG D CA 1
ATOM 16673 C C . ARG D 1 21 ? 98.837 -16.848 14.198 1.00 97.54 21 ARG D C 1
ATOM 16674 O O . ARG D 1 21 ? 99.969 -16.620 13.756 1.00 98.67 21 ARG D O 1
ATOM 16695 N N . LEU D 1 22 ? 98.453 -18.064 14.576 1.00 96.03 22 LEU D N 1
ATOM 16696 C CA . LEU D 1 22 ? 99.335 -19.219 14.496 1.00 94.76 22 LEU D CA 1
ATOM 16697 C C . LEU D 1 22 ? 99.311 -19.881 13.124 1.00 99.69 22 LEU D C 1
ATOM 16698 O O . LEU D 1 22 ? 99.924 -20.940 12.950 1.00 103.45 22 LEU D O 1
ATOM 16714 N N . GLY D 1 23 ? 98.622 -19.288 12.152 1.00 100.23 23 GLY D N 1
ATOM 16715 C CA . GLY D 1 23 ? 98.643 -19.787 10.793 1.00 102.15 23 GLY D CA 1
ATOM 16716 C C . GLY D 1 23 ? 97.659 -20.892 10.492 1.00 101.78 23 GLY D C 1
ATOM 16717 O O . GLY D 1 23 ? 97.743 -21.495 9.416 1.00 106.04 23 GLY D O 1
ATOM 16721 N N . ALA D 1 24 ? 96.731 -21.182 11.399 1.00 94.52 24 ALA D N 1
ATOM 16722 C CA . ALA D 1 24 ? 95.753 -22.234 11.166 1.00 87.47 24 ALA D CA 1
ATOM 16723 C C . ALA D 1 24 ? 94.609 -21.718 10.303 1.00 80.69 24 ALA D C 1
ATOM 16724 O O . ALA D 1 24 ? 94.144 -20.588 10.472 1.00 80.28 24 ALA D O 1
ATOM 16731 N N . GLN D 1 25 ? 94.163 -22.555 9.368 1.00 75.14 25 GLN D N 1
ATOM 16732 C CA . GLN D 1 25 ? 93.013 -22.234 8.529 1.00 73.20 25 GLN D CA 1
ATOM 16733 C C . GLN D 1 25 ? 91.746 -22.390 9.362 1.00 69.48 25 GLN D C 1
ATOM 16734 O O . GLN D 1 25 ? 91.355 -23.511 9.706 1.00 65.53 25 GLN D O 1
ATOM 16738 N N . VAL D 1 26 ? 91.102 -21.272 9.689 1.00 68.92 26 VAL D N 1
ATOM 16739 C CA . VAL D 1 26 ? 89.961 -21.261 10.597 1.00 68.42 26 VAL D CA 1
ATOM 16740 C C . VAL D 1 26 ? 88.677 -21.114 9.795 1.00 69.50 26 VAL D C 1
ATOM 16741 O O . VAL D 1 26 ? 88.595 -20.297 8.869 1.00 69.61 26 VAL D O 1
ATOM 16754 N N . GLU D 1 27 ? 87.673 -21.915 10.150 1.00 70.44 27 GLU D N 1
ATOM 16755 C CA . GLU D 1 27 ? 86.320 -21.789 9.620 1.00 71.95 27 GLU D CA 1
ATOM 16756 C C . GLU D 1 27 ? 85.365 -21.721 10.802 1.00 71.63 27 GLU D C 1
ATOM 16757 O O . GLU D 1 27 ? 85.297 -22.662 11.600 1.00 70.03 27 GLU D O 1
ATOM 16769 N N . ILE D 1 28 ? 84.634 -20.615 10.918 1.00 72.71 28 ILE D N 1
ATOM 16770 C CA . ILE D 1 28 ? 83.769 -20.354 12.062 1.00 68.88 28 ILE D CA 1
ATOM 16771 C C . ILE D 1 28 ? 82.318 -20.409 11.607 1.00 67.49 28 ILE D C 1
ATOM 16772 O O . ILE D 1 28 ? 81.971 -19.893 10.537 1.00 68.45 28 ILE D O 1
ATOM 16788 N N . ILE D 1 29 ? 81.471 -21.023 12.429 1.00 65.33 29 ILE D N 1
ATOM 16789 C CA . ILE D 1 29 ? 80.044 -21.140 12.156 1.00 63.61 29 ILE D CA 1
ATOM 16790 C C . ILE D 1 29 ? 79.289 -20.786 13.429 1.00 61.46 29 ILE D C 1
ATOM 16791 O O . ILE D 1 29 ? 79.557 -21.356 14.493 1.00 63.39 29 ILE D O 1
ATOM 16807 N N . ASP D 1 30 ? 78.349 -19.849 13.319 1.00 57.93 30 ASP D N 1
ATOM 16808 C CA . ASP D 1 30 ? 77.606 -19.350 14.469 1.00 54.50 30 ASP D CA 1
ATOM 16809 C C . ASP D 1 30 ? 76.146 -19.168 14.085 1.00 54.62 30 ASP D C 1
ATOM 16810 O O . ASP D 1 30 ? 75.845 -18.586 13.039 1.00 57.41 30 ASP D O 1
ATOM 16819 N N . GLN D 1 31 ? 75.246 -19.658 14.935 1.00 50.82 31 GLN D N 1
ATOM 16820 C CA . GLN D 1 31 ? 73.810 -19.576 14.701 1.00 49.79 31 GLN D CA 1
ATOM 16821 C C . GLN D 1 31 ? 73.180 -18.334 15.320 1.00 50.10 31 GLN D C 1
ATOM 16822 O O . GLN D 1 31 ? 72.051 -17.986 14.958 1.00 49.27 31 GLN D O 1
ATOM 16836 N N . ASN D 1 32 ? 73.885 -17.657 16.223 1.00 51.56 32 ASN D N 1
ATOM 16837 C CA . ASN D 1 32 ? 73.376 -16.482 16.927 1.00 51.23 32 ASN D CA 1
ATOM 16838 C C . ASN D 1 32 ? 71.969 -16.741 17.471 1.00 46.60 32 ASN D C 1
ATOM 16839 O O . ASN D 1 32 ? 70.990 -16.098 17.088 1.00 46.31 32 ASN D O 1
ATOM 16850 N N . HIS D 1 33 ? 71.886 -17.712 18.382 1.00 42.38 33 HIS D N 1
ATOM 16851 C CA . HIS D 1 33 ? 70.627 -18.011 19.037 1.00 40.84 33 HIS D CA 1
ATOM 16852 C C . HIS D 1 33 ? 70.074 -16.760 19.717 1.00 42.45 33 HIS D C 1
ATOM 16853 O O . HIS D 1 33 ? 70.821 -15.835 20.044 1.00 42.33 33 HIS D O 1
ATOM 16867 N N . PRO D 1 34 ? 68.761 -16.707 19.936 1.00 39.51 34 PRO D N 1
ATOM 16868 C CA . PRO D 1 34 ? 68.213 -15.657 20.801 1.00 38.90 34 PRO D CA 1
ATOM 16869 C C . PRO D 1 34 ? 68.772 -15.778 22.211 1.00 40.73 34 PRO D C 1
ATOM 16870 O O . PRO D 1 34 ? 68.859 -16.871 22.774 1.00 44.11 34 PRO D O 1
ATOM 16881 N N . GLY D 1 35 ? 69.159 -14.640 22.779 1.00 40.26 35 GLY D N 1
ATOM 16882 C CA . GLY D 1 35 ? 69.724 -14.637 24.112 1.00 43.68 35 GLY D CA 1
ATOM 16883 C C . GLY D 1 35 ? 71.197 -14.959 24.170 1.00 46.26 35 GLY D C 1
ATOM 16884 O O . GLY D 1 35 ? 71.700 -15.321 25.238 1.00 46.93 35 GLY D O 1
ATOM 16888 N N . LYS D 1 36 ? 71.900 -14.854 23.046 1.00 46.36 36 LYS D N 1
ATOM 16889 C CA . LYS D 1 36 ? 73.348 -15.010 23.027 1.00 44.14 36 LYS D CA 1
ATOM 16890 C C . LYS D 1 36 ? 73.975 -14.214 24.162 1.00 43.81 36 LYS D C 1
ATOM 16891 O O . LYS D 1 36 ? 73.812 -12.993 24.242 1.00 47.47 36 LYS D O 1
ATOM 16910 N N . ALA D 1 37 ? 74.686 -14.916 25.045 1.00 43.43 37 ALA D N 1
ATOM 16911 C CA . ALA D 1 37 ? 75.168 -14.289 26.272 1.00 45.36 37 ALA D CA 1
ATOM 16912 C C . ALA D 1 37 ? 76.065 -13.094 25.976 1.00 43.60 37 ALA D C 1
ATOM 16913 O O . ALA D 1 37 ? 75.940 -12.043 26.615 1.00 45.51 37 ALA D O 1
ATOM 16920 N N . THR D 1 38 ? 76.974 -13.232 25.009 1.00 43.24 38 THR D N 1
ATOM 16921 C CA . THR D 1 38 ? 77.966 -12.187 24.777 1.00 42.20 38 THR D CA 1
ATOM 16922 C C . THR D 1 38 ? 77.317 -10.870 24.370 1.00 39.59 38 THR D C 1
ATOM 16923 O O . THR D 1 38 ? 77.889 -9.799 24.604 1.00 39.32 38 THR D O 1
ATOM 16934 N N . LEU D 1 39 ? 76.127 -10.922 23.768 1.00 39.88 39 LEU D N 1
ATOM 16935 C CA . LEU D 1 39 ? 75.451 -9.708 23.327 1.00 39.66 39 LEU D CA 1
ATOM 16936 C C . LEU D 1 39 ? 74.830 -8.928 24.476 1.00 41.55 39 LEU D C 1
ATOM 16937 O O . LEU D 1 39 ? 74.581 -7.727 24.325 1.00 47.04 39 LEU D O 1
ATOM 16953 N N . ALA D 1 40 ? 74.569 -9.580 25.609 1.00 43.09 40 ALA D N 1
ATOM 16954 C CA . ALA D 1 40 ? 73.965 -8.929 26.761 1.00 47.41 40 ALA D CA 1
ATOM 16955 C C . ALA D 1 40 ? 74.942 -8.701 27.905 1.00 52.68 40 ALA D C 1
ATOM 16956 O O . ALA D 1 40 ? 74.571 -8.058 28.893 1.00 52.25 40 ALA D O 1
ATOM 16963 N N . GLY D 1 41 ? 76.172 -9.197 27.796 1.00 57.86 41 GLY D N 1
ATOM 16964 C CA . GLY D 1 41 ? 77.143 -9.071 28.864 1.00 64.73 41 GLY D CA 1
ATOM 16965 C C . GLY D 1 41 ? 77.461 -7.638 29.238 1.00 69.06 41 GLY D C 1
ATOM 16966 O O . GLY D 1 41 ? 77.809 -6.824 28.377 1.00 72.36 41 GLY D O 1
ATOM 16970 N N . ALA D 1 42 ? 77.349 -7.323 30.530 1.00 73.34 42 ALA D N 1
ATOM 16971 C CA . ALA D 1 42 ? 77.604 -5.964 30.996 1.00 76.24 42 ALA D CA 1
ATOM 16972 C C . ALA D 1 42 ? 79.036 -5.543 30.691 1.00 79.04 42 ALA D C 1
ATOM 16973 O O . ALA D 1 42 ? 79.271 -4.551 29.992 1.00 80.51 42 ALA D O 1
ATOM 16980 N N . GLY D 1 43 ? 80.010 -6.291 31.210 1.00 77.15 43 GLY D N 1
ATOM 16981 C CA . GLY D 1 43 ? 81.403 -6.041 30.891 1.00 73.69 43 GLY D CA 1
ATOM 16982 C C . GLY D 1 43 ? 82.250 -5.489 32.017 1.00 69.43 43 GLY D C 1
ATOM 16983 O O . GLY D 1 43 ? 83.110 -4.637 31.780 1.00 65.27 43 GLY D O 1
ATOM 16987 N N . VAL D 1 44 ? 82.031 -5.963 33.238 1.00 68.12 44 VAL D N 1
ATOM 16988 C CA . VAL D 1 44 ? 82.852 -5.580 34.380 1.00 68.82 44 VAL D CA 1
ATOM 16989 C C . VAL D 1 44 ? 84.071 -6.490 34.446 1.00 70.64 44 VAL D C 1
ATOM 16990 O O . VAL D 1 44 ? 83.966 -7.709 34.266 1.00 71.29 44 VAL D O 1
ATOM 17003 N N . VAL D 1 45 ? 85.235 -5.895 34.706 1.00 70.80 45 VAL D N 1
ATOM 17004 C CA . VAL D 1 45 ? 86.504 -6.622 34.782 1.00 72.02 45 VAL D CA 1
ATOM 17005 C C . VAL D 1 45 ? 87.156 -6.219 36.102 1.00 72.40 45 VAL D C 1
ATOM 17006 O O . VAL D 1 45 ? 87.848 -5.200 36.187 1.00 73.83 45 VAL D O 1
ATOM 17019 N N . CYS D 1 46 ? 86.938 -7.019 37.145 1.00 71.79 46 CYS D N 1
ATOM 17020 C CA . CYS D 1 46 ? 87.473 -6.710 38.466 1.00 74.45 46 CYS D CA 1
ATOM 17021 C C . CYS D 1 46 ? 87.467 -7.960 39.341 1.00 74.36 46 CYS D C 1
ATOM 17022 O O . CYS D 1 46 ? 86.565 -8.133 40.171 1.00 73.28 46 CYS D O 1
ATOM 17030 N N . PRO D 1 47 ? 88.452 -8.848 39.192 1.00 73.43 47 PRO D N 1
ATOM 17031 C CA . PRO D 1 47 ? 88.421 -10.113 39.939 1.00 73.56 47 PRO D CA 1
ATOM 17032 C C . PRO D 1 47 ? 88.777 -9.965 41.409 1.00 75.42 47 PRO D C 1
ATOM 17033 O O . PRO D 1 47 ? 88.366 -10.785 42.238 1.00 75.97 47 PRO D O 1
ATOM 17044 N N . TRP D 1 48 ? 89.540 -8.922 41.744 1.00 74.22 48 TRP D N 1
ATOM 17045 C CA . TRP D 1 48 ? 90.105 -8.823 43.086 1.00 74.55 48 TRP D CA 1
ATOM 17046 C C . TRP D 1 48 ? 89.025 -8.704 44.156 1.00 73.75 48 TRP D C 1
ATOM 17047 O O . TRP D 1 48 ? 89.257 -9.081 45.310 1.00 70.54 48 TRP D O 1
ATOM 17068 N N . ALA D 1 49 ? 87.845 -8.199 43.797 1.00 78.35 49 ALA D N 1
ATOM 17069 C CA . ALA D 1 49 ? 86.773 -7.978 44.757 1.00 82.34 49 ALA D CA 1
ATOM 17070 C C . ALA D 1 49 ? 85.779 -9.129 44.831 1.00 82.82 49 ALA D C 1
ATOM 17071 O O . ALA D 1 49 ? 84.902 -9.111 45.702 1.00 81.10 49 ALA D O 1
ATOM 17078 N N . THR D 1 50 ? 85.894 -10.124 43.956 1.00 87.66 50 THR D N 1
ATOM 17079 C CA . THR D 1 50 ? 84.902 -11.188 43.901 1.00 90.77 50 THR D CA 1
ATOM 17080 C C . THR D 1 50 ? 84.862 -11.964 45.212 1.00 93.28 50 THR D C 1
ATOM 17081 O O . THR D 1 50 ? 85.899 -12.291 45.796 1.00 92.07 50 THR D O 1
ATOM 17092 N N . GLU D 1 51 ? 83.644 -12.262 45.669 1.00 100.60 51 GLU D N 1
ATOM 17093 C CA . GLU D 1 51 ? 83.460 -12.955 46.938 1.00 107.74 51 GLU D CA 1
ATOM 17094 C C . GLU D 1 51 ? 83.713 -14.452 46.815 1.00 120.02 51 GLU D C 1
ATOM 17095 O O . GLU D 1 51 ? 84.086 -15.094 47.803 1.00 121.98 51 GLU D O 1
ATOM 17107 N N . ALA D 1 52 ? 83.520 -15.019 45.628 1.00 125.53 52 ALA D N 1
ATOM 17108 C CA . ALA D 1 52 ? 83.702 -16.453 45.414 1.00 128.74 52 ALA D CA 1
ATOM 17109 C C . ALA D 1 52 ? 85.185 -16.784 45.510 1.00 131.50 52 ALA D C 1
ATOM 17110 O O . ALA D 1 52 ? 85.958 -16.518 44.587 1.00 132.08 52 ALA D O 1
ATOM 17117 N N . ASP D 1 53 ? 85.588 -17.372 46.637 1.00 132.60 53 ASP D N 1
ATOM 17118 C CA . ASP D 1 53 ? 86.989 -17.702 46.896 1.00 132.40 53 ASP D CA 1
ATOM 17119 C C . ASP D 1 53 ? 87.206 -19.186 46.606 1.00 130.63 53 ASP D C 1
ATOM 17120 O O . ASP D 1 53 ? 87.301 -20.022 47.505 1.00 131.57 53 ASP D O 1
ATOM 17129 N N . ASP D 1 54 ? 87.288 -19.506 45.320 1.00 126.27 54 ASP D N 1
ATOM 17130 C CA . ASP D 1 54 ? 87.561 -20.868 44.862 1.00 123.27 54 ASP D CA 1
ATOM 17131 C C . ASP D 1 54 ? 88.875 -20.874 44.094 1.00 122.41 54 ASP D C 1
ATOM 17132 O O . ASP D 1 54 ? 88.950 -20.276 43.004 1.00 123.05 54 ASP D O 1
ATOM 17136 N N . PRO D 1 55 ? 89.931 -21.525 44.593 1.00 120.53 55 PRO D N 1
ATOM 17137 C CA . PRO D 1 55 ? 91.221 -21.439 43.890 1.00 115.77 55 PRO D CA 1
ATOM 17138 C C . PRO D 1 55 ? 91.200 -22.097 42.525 1.00 111.05 55 PRO D C 1
ATOM 17139 O O . PRO D 1 55 ? 91.878 -21.615 41.609 1.00 110.60 55 PRO D O 1
ATOM 17150 N N . ASP D 1 56 ? 90.440 -23.181 42.357 1.00 106.62 56 ASP D N 1
ATOM 17151 C CA . ASP D 1 56 ? 90.356 -23.825 41.052 1.00 104.36 56 ASP D CA 1
ATOM 17152 C C . ASP D 1 56 ? 89.764 -22.887 40.010 1.00 105.97 56 ASP D C 1
ATOM 17153 O O . ASP D 1 56 ? 90.154 -22.934 38.837 1.00 106.41 56 ASP D O 1
ATOM 17162 N N . TRP D 1 57 ? 88.830 -22.028 40.416 1.00 106.41 57 TRP D N 1
ATOM 17163 C CA . TRP D 1 57 ? 88.210 -21.074 39.505 1.00 108.18 57 TRP D CA 1
ATOM 17164 C C . TRP D 1 57 ? 88.912 -19.722 39.518 1.00 108.91 57 TRP D C 1
ATOM 17165 O O . TRP D 1 57 ? 89.034 -19.079 38.469 1.00 107.79 57 TRP D O 1
ATOM 17186 N N . TYR D 1 58 ? 89.384 -19.275 40.684 1.00 109.61 58 TYR D N 1
ATOM 17187 C CA . TYR D 1 58 ? 90.052 -17.982 40.765 1.00 109.07 58 TYR D CA 1
ATOM 17188 C C . TYR D 1 58 ? 91.418 -17.995 40.094 1.00 109.19 58 TYR D C 1
ATOM 17189 O O . TYR D 1 58 ? 91.927 -16.928 39.735 1.00 109.42 58 TYR D O 1
ATOM 17207 N N . LEU D 1 59 ? 92.024 -19.172 39.922 1.00 114.56 59 LEU D N 1
ATOM 17208 C CA . LEU D 1 59 ? 93.304 -19.249 39.226 1.00 114.70 59 LEU D CA 1
ATOM 17209 C C . LEU D 1 59 ? 93.210 -18.614 37.844 1.00 111.46 59 LEU D C 1
ATOM 17210 O O . LEU D 1 59 ? 94.095 -17.850 37.442 1.00 112.09 59 LEU D O 1
ATOM 17226 N N . LEU D 1 60 ? 92.142 -18.918 37.104 1.00 106.18 60 LEU D N 1
ATOM 17227 C CA . LEU D 1 60 ? 91.957 -18.331 35.783 1.00 100.60 60 LEU D CA 1
ATOM 17228 C C . LEU D 1 60 ? 91.372 -16.929 35.860 1.00 96.09 60 LEU D C 1
ATOM 17229 O O . LEU D 1 60 ? 91.693 -16.082 35.018 1.00 96.80 60 LEU D O 1
ATOM 17245 N N . TYR D 1 61 ? 90.516 -16.668 36.849 1.00 89.99 61 TYR D N 1
ATOM 17246 C CA . TYR D 1 61 ? 89.886 -15.356 36.954 1.00 86.08 61 TYR D CA 1
ATOM 17247 C C . TYR D 1 61 ? 90.937 -14.256 37.051 1.00 86.11 61 TYR D C 1
ATOM 17248 O O . TYR D 1 61 ? 90.927 -13.299 36.268 1.00 82.16 61 TYR D O 1
ATOM 17266 N N . ALA D 1 62 ? 91.861 -14.382 38.006 1.00 88.99 62 ALA D N 1
ATOM 17267 C CA . ALA D 1 62 ? 92.930 -13.397 38.132 1.00 91.01 62 ALA D CA 1
ATOM 17268 C C . ALA D 1 62 ? 93.869 -13.447 36.933 1.00 93.39 62 ALA D C 1
ATOM 17269 O O . ALA D 1 62 ? 94.248 -12.404 36.388 1.00 94.97 62 ALA D O 1
ATOM 17276 N N . ARG D 1 63 ? 94.254 -14.654 36.511 1.00 92.39 63 ARG D N 1
ATOM 17277 C CA . ARG D 1 63 ? 95.145 -14.795 35.365 1.00 94.94 63 ARG D CA 1
ATOM 17278 C C . ARG D 1 63 ? 94.540 -14.167 34.115 1.00 92.61 63 ARG D C 1
ATOM 17279 O O . ARG D 1 63 ? 95.233 -13.474 33.360 1.00 92.28 63 ARG D O 1
ATOM 17300 N N . GLY D 1 64 ? 93.246 -14.395 33.881 1.00 91.29 64 GLY D N 1
ATOM 17301 C CA . GLY D 1 64 ? 92.620 -13.886 32.674 1.00 91.38 64 GLY D CA 1
ATOM 17302 C C . GLY D 1 64 ? 92.371 -12.392 32.708 1.00 93.65 64 GLY D C 1
ATOM 17303 O O . GLY D 1 64 ? 92.321 -11.744 31.658 1.00 92.24 64 GLY D O 1
ATOM 17307 N N . ALA D 1 65 ? 92.211 -11.822 33.904 1.00 94.71 65 ALA D N 1
ATOM 17308 C CA . ALA D 1 65 ? 91.947 -10.392 34.008 1.00 93.77 65 ALA D CA 1
ATOM 17309 C C . ALA D 1 65 ? 93.155 -9.575 33.563 1.00 92.81 65 ALA D C 1
ATOM 17310 O O . ALA D 1 65 ? 93.030 -8.671 32.729 1.00 93.11 65 ALA D O 1
ATOM 17317 N N . ARG D 1 66 ? 94.337 -9.880 34.104 1.00 93.87 66 ARG D N 1
ATOM 17318 C CA . ARG D 1 66 ? 95.526 -9.120 33.733 1.00 96.37 66 ARG D CA 1
ATOM 17319 C C . ARG D 1 66 ? 95.991 -9.408 32.311 1.00 92.18 66 ARG D C 1
ATOM 17320 O O . ARG D 1 66 ? 96.955 -8.781 31.858 1.00 91.68 66 ARG D O 1
ATOM 17341 N N . TYR D 1 67 ? 95.342 -10.332 31.599 1.00 87.19 67 TYR D N 1
ATOM 17342 C CA . TYR D 1 67 ? 95.632 -10.512 30.182 1.00 82.93 67 TYR D CA 1
ATOM 17343 C C . TYR D 1 67 ? 95.031 -9.397 29.337 1.00 82.07 67 TYR D C 1
ATOM 17344 O O . TYR D 1 67 ? 95.447 -9.213 28.188 1.00 80.90 67 TYR D O 1
ATOM 17362 N N . TYR D 1 68 ? 94.072 -8.646 29.883 1.00 80.32 68 TYR D N 1
ATOM 17363 C CA . TYR D 1 68 ? 93.466 -7.554 29.130 1.00 80.72 68 TYR D CA 1
ATOM 17364 C C . TYR D 1 68 ? 94.492 -6.499 28.742 1.00 82.88 68 TYR D C 1
ATOM 17365 O O . TYR D 1 68 ? 94.367 -5.875 27.682 1.00 80.62 68 TYR D O 1
ATOM 17383 N N . GLY D 1 69 ? 95.502 -6.276 29.584 1.00 89.34 69 GLY D N 1
ATOM 17384 C CA . GLY D 1 69 ? 96.542 -5.323 29.231 1.00 92.99 69 GLY D CA 1
ATOM 17385 C C . GLY D 1 69 ? 97.182 -5.646 27.895 1.00 90.39 69 GLY D C 1
ATOM 17386 O O . GLY D 1 69 ? 97.267 -4.795 27.007 1.00 91.92 69 GLY D O 1
ATOM 17390 N N . THR D 1 70 ? 97.635 -6.890 27.735 1.00 89.16 70 THR D N 1
ATOM 17391 C CA . THR D 1 70 ? 98.208 -7.310 26.462 1.00 91.22 70 THR D CA 1
ATOM 17392 C C . THR D 1 70 ? 97.186 -7.207 25.337 1.00 90.43 70 THR D C 1
ATOM 17393 O O . THR D 1 70 ? 97.508 -6.754 24.232 1.00 91.38 70 THR D O 1
ATOM 17404 N N . LEU D 1 71 ? 95.943 -7.604 25.607 1.00 87.54 71 LEU D N 1
ATOM 17405 C CA . LEU D 1 71 ? 94.963 -7.765 24.539 1.00 85.64 71 LEU D CA 1
ATOM 17406 C C . LEU D 1 71 ? 94.572 -6.425 23.928 1.00 86.54 71 LEU D C 1
ATOM 17407 O O . LEU D 1 71 ? 94.533 -6.280 22.700 1.00 86.54 71 LEU D O 1
ATOM 17423 N N . ILE D 1 72 ? 94.267 -5.433 24.768 1.00 85.22 72 ILE D N 1
ATOM 17424 C CA . ILE D 1 72 ? 93.809 -4.145 24.255 1.00 82.90 72 ILE D CA 1
ATOM 17425 C C . ILE D 1 72 ? 94.855 -3.532 23.333 1.00 85.85 72 ILE D C 1
ATOM 17426 O O . ILE D 1 72 ? 94.525 -2.974 22.280 1.00 86.08 72 ILE D O 1
ATOM 17442 N N . GLU D 1 73 ? 96.131 -3.626 23.709 1.00 88.07 73 GLU D N 1
ATOM 17443 C CA . GLU D 1 73 ? 97.181 -3.037 22.886 1.00 92.25 73 GLU D CA 1
ATOM 17444 C C . GLU D 1 73 ? 97.359 -3.815 21.588 1.00 92.00 73 GLU D C 1
ATOM 17445 O O . GLU D 1 73 ? 97.458 -3.222 20.507 1.00 91.15 73 GLU D O 1
ATOM 17457 N N . GLU D 1 74 ? 97.401 -5.148 21.672 1.00 93.17 74 GLU D N 1
ATOM 17458 C CA . GLU D 1 74 ? 97.482 -5.951 20.456 1.00 96.29 74 GLU D CA 1
ATOM 17459 C C . GLU D 1 74 ? 96.318 -5.641 19.524 1.00 93.86 74 GLU D C 1
ATOM 17460 O O . GLU D 1 74 ? 96.477 -5.638 18.298 1.00 93.17 74 GLU D O 1
ATOM 17472 N N . LEU D 1 75 ? 95.139 -5.378 20.090 1.00 92.64 75 LEU D N 1
ATOM 17473 C CA . LEU D 1 75 ? 94.002 -4.950 19.284 1.00 91.62 75 LEU D CA 1
ATOM 17474 C C . LEU D 1 75 ? 94.118 -3.479 18.900 1.00 92.83 75 LEU D C 1
ATOM 17475 O O . LEU D 1 75 ? 93.802 -3.104 17.765 1.00 93.02 75 LEU D O 1
ATOM 17491 N N . ARG D 1 76 ? 94.569 -2.633 19.830 1.00 92.64 76 ARG D N 1
ATOM 17492 C CA . ARG D 1 76 ? 94.736 -1.217 19.520 1.00 93.08 76 ARG D CA 1
ATOM 17493 C C . ARG D 1 76 ? 95.772 -1.014 18.422 1.00 94.58 76 ARG D C 1
ATOM 17494 O O . ARG D 1 76 ? 95.625 -0.125 17.575 1.00 93.35 76 ARG D O 1
ATOM 17498 N N . GLY D 1 77 ? 96.825 -1.829 18.420 1.00 96.55 77 GLY D N 1
ATOM 17499 C CA . GLY D 1 77 ? 97.839 -1.757 17.387 1.00 96.28 77 GLY D CA 1
ATOM 17500 C C . GLY D 1 77 ? 97.503 -2.614 16.184 1.00 95.89 77 GLY D C 1
ATOM 17501 O O . GLY D 1 77 ? 98.398 -3.100 15.487 1.00 96.44 77 GLY D O 1
ATOM 17505 N N . GLN D 1 78 ? 96.206 -2.810 15.934 1.00 93.40 78 GLN D N 1
ATOM 17506 C CA . GLN D 1 78 ? 95.741 -3.595 14.799 1.00 94.19 78 GLN D CA 1
ATOM 17507 C C . GLN D 1 78 ? 94.600 -2.907 14.060 1.00 91.30 78 GLN D C 1
ATOM 17508 O O . GLN D 1 78 ? 93.992 -3.521 13.175 1.00 89.14 78 GLN D O 1
ATOM 17522 N N . GLY D 1 79 ? 94.295 -1.654 14.395 1.00 95.39 79 GLY D N 1
ATOM 17523 C CA . GLY D 1 79 ? 93.181 -0.945 13.809 1.00 95.85 79 GLY D CA 1
ATOM 17524 C C . GLY D 1 79 ? 91.902 -1.008 14.612 1.00 86.99 79 GLY D C 1
ATOM 17525 O O . GLY D 1 79 ? 90.949 -0.290 14.283 1.00 88.11 79 GLY D O 1
ATOM 17529 N N . GLU D 1 80 ? 91.850 -1.834 15.655 1.00 80.56 80 GLU D N 1
ATOM 17530 C CA . GLU D 1 80 ? 90.659 -1.993 16.486 1.00 79.69 80 GLU D CA 1
ATOM 17531 C C . GLU D 1 80 ? 90.812 -1.089 17.703 1.00 80.70 80 GLU D C 1
ATOM 17532 O O . GLU D 1 80 ? 91.542 -1.412 18.644 1.00 79.87 80 GLU D O 1
ATOM 17544 N N . THR D 1 81 ? 90.116 0.047 17.680 1.00 82.83 81 THR D N 1
ATOM 17545 C CA . THR D 1 81 ? 90.147 1.007 18.771 1.00 81.53 81 THR D CA 1
ATOM 17546 C C . THR D 1 81 ? 88.791 1.222 19.425 1.00 81.19 81 THR D C 1
ATOM 17547 O O . THR D 1 81 ? 88.717 1.946 20.425 1.00 81.82 81 THR D O 1
ATOM 17558 N N . GLU D 1 82 ? 87.726 0.629 18.896 1.00 80.05 82 GLU D N 1
ATOM 17559 C CA . GLU D 1 82 ? 86.381 0.755 19.449 1.00 78.49 82 GLU D CA 1
ATOM 17560 C C . GLU D 1 82 ? 86.038 -0.576 20.113 1.00 76.33 82 GLU D C 1
ATOM 17561 O O . GLU D 1 82 ? 85.416 -1.450 19.507 1.00 76.02 82 GLU D O 1
ATOM 17573 N N . LEU D 1 83 ? 86.453 -0.722 21.369 1.00 76.93 83 LEU D N 1
ATOM 17574 C CA . LEU D 1 83 ? 86.161 -1.909 22.156 1.00 77.23 83 LEU D CA 1
ATOM 17575 C C . LEU D 1 83 ? 85.275 -1.610 23.354 1.00 75.67 83 LEU D C 1
ATOM 17576 O O . LEU D 1 83 ? 84.891 -2.542 24.070 1.00 75.46 83 LEU D O 1
ATOM 17592 N N . GLY D 1 84 ? 84.932 -0.345 23.589 1.00 76.10 84 GLY D N 1
ATOM 17593 C CA . GLY D 1 84 ? 84.225 0.029 24.794 1.00 74.95 84 GLY D CA 1
ATOM 17594 C C . GLY D 1 84 ? 85.026 -0.130 26.063 1.00 76.35 84 GLY D C 1
ATOM 17595 O O . GLY D 1 84 ? 84.460 -0.017 27.154 1.00 77.04 84 GLY D O 1
ATOM 17599 N N . TYR D 1 85 ? 86.330 -0.380 25.957 1.00 76.69 85 TYR D N 1
ATOM 17600 C CA . TYR D 1 85 ? 87.165 -0.650 27.118 1.00 76.29 85 TYR D CA 1
ATOM 17601 C C . TYR D 1 85 ? 87.693 0.649 27.712 1.00 73.71 85 TYR D C 1
ATOM 17602 O O . TYR D 1 85 ? 88.028 1.589 26.986 1.00 69.30 85 TYR D O 1
ATOM 17620 N N . SER D 1 86 ? 87.765 0.691 29.041 1.00 75.30 86 SER D N 1
ATOM 17621 C CA . SER D 1 86 ? 88.295 1.852 29.744 1.00 75.99 86 SER D CA 1
ATOM 17622 C C . SER D 1 86 ? 88.609 1.455 31.177 1.00 75.26 86 SER D C 1
ATOM 17623 O O . SER D 1 86 ? 87.743 0.930 31.882 1.00 73.26 86 SER D O 1
ATOM 17631 N N . ARG D 1 87 ? 89.847 1.708 31.599 1.00 78.55 87 ARG D N 1
ATOM 17632 C CA . ARG D 1 87 ? 90.297 1.408 32.957 1.00 78.26 87 ARG D CA 1
ATOM 17633 C C . ARG D 1 87 ? 89.833 2.544 33.866 1.00 74.15 87 ARG D C 1
ATOM 17634 O O . ARG D 1 87 ? 90.604 3.409 34.291 1.00 75.05 87 ARG D O 1
ATOM 17655 N N . VAL D 1 88 ? 88.530 2.531 34.166 1.00 67.42 88 VAL D N 1
ATOM 17656 C CA . VAL D 1 88 ? 87.898 3.640 34.878 1.00 64.66 88 VAL D CA 1
ATOM 17657 C C . VAL D 1 88 ? 87.911 3.475 36.391 1.00 64.07 88 VAL D C 1
ATOM 17658 O O . VAL D 1 88 ? 87.532 4.415 37.107 1.00 63.67 88 VAL D O 1
ATOM 17671 N N . GLY D 1 89 ? 88.332 2.322 36.903 1.00 63.07 89 GLY D N 1
ATOM 17672 C CA . GLY D 1 89 ? 88.308 2.064 38.326 1.00 60.85 89 GLY D CA 1
ATOM 17673 C C . GLY D 1 89 ? 86.997 1.446 38.777 1.00 60.24 89 GLY D C 1
ATOM 17674 O O . GLY D 1 89 ? 86.017 1.356 38.033 1.00 59.89 89 GLY D O 1
ATOM 17678 N N . ALA D 1 90 ? 86.984 1.015 40.038 1.00 60.67 90 ALA D N 1
ATOM 17679 C CA . ALA D 1 90 ? 85.840 0.309 40.597 1.00 62.17 90 ALA D CA 1
ATOM 17680 C C . ALA D 1 90 ? 85.591 0.763 42.028 1.00 59.88 90 ALA D C 1
ATOM 17681 O O . ALA D 1 90 ? 86.524 1.085 42.768 1.00 57.92 90 ALA D O 1
ATOM 17688 N N . LEU D 1 91 ? 84.314 0.780 42.405 1.00 58.77 91 LEU D N 1
ATOM 17689 C CA . LEU D 1 91 ? 83.879 1.106 43.758 1.00 60.72 91 LEU D CA 1
ATOM 17690 C C . LEU D 1 91 ? 83.156 -0.102 44.335 1.00 62.00 91 LEU D C 1
ATOM 17691 O O . LEU D 1 91 ? 82.179 -0.582 43.750 1.00 59.78 91 LEU D O 1
ATOM 17707 N N . VAL D 1 92 ? 83.633 -0.589 45.477 1.00 61.97 92 VAL D N 1
ATOM 17708 C CA . VAL D 1 92 ? 83.040 -1.732 46.160 1.00 59.66 92 VAL D CA 1
ATOM 17709 C C . VAL D 1 92 ? 82.348 -1.216 47.413 1.00 63.14 92 VAL D C 1
ATOM 17710 O O . VAL D 1 92 ? 82.973 -0.548 48.246 1.00 66.31 92 VAL D O 1
ATOM 17723 N N . LEU D 1 93 ? 81.062 -1.520 47.541 1.00 63.94 93 LEU D N 1
ATOM 17724 C CA . LEU D 1 93 ? 80.239 -1.066 48.652 1.00 69.01 93 LEU D CA 1
ATOM 17725 C C . LEU D 1 93 ? 79.822 -2.254 49.511 1.00 73.46 93 LEU D C 1
ATOM 17726 O O . LEU D 1 93 ? 80.049 -3.417 49.165 1.00 71.59 93 LEU D O 1
ATOM 17742 N N . ALA D 1 94 ? 79.203 -1.946 50.647 1.00 78.96 94 ALA D N 1
ATOM 17743 C CA . ALA D 1 94 ? 78.723 -2.982 51.551 1.00 84.91 94 ALA D CA 1
ATOM 17744 C C . ALA D 1 94 ? 77.642 -2.396 52.446 1.00 87.48 94 ALA D C 1
ATOM 17745 O O . ALA D 1 94 ? 77.501 -1.177 52.568 1.00 89.93 94 ALA D O 1
ATOM 17752 N N . GLU D 1 95 ? 76.882 -3.292 53.075 1.00 91.76 95 GLU D N 1
ATOM 17753 C CA . GLU D 1 95 ? 75.777 -2.867 53.929 1.00 96.89 95 GLU D CA 1
ATOM 17754 C C . GLU D 1 95 ? 76.298 -2.190 55.189 1.00 98.00 95 GLU D C 1
ATOM 17755 O O . GLU D 1 95 ? 75.978 -1.028 55.467 1.00 96.44 95 GLU D O 1
ATOM 17767 N N . ASP D 1 96 ? 77.105 -2.907 55.965 1.00 98.52 96 ASP D N 1
ATOM 17768 C CA . ASP D 1 96 ? 77.624 -2.429 57.235 1.00 100.91 96 ASP D CA 1
ATOM 17769 C C . ASP D 1 96 ? 79.144 -2.364 57.184 1.00 103.60 96 ASP D C 1
ATOM 17770 O O . ASP D 1 96 ? 79.794 -3.061 56.399 1.00 100.61 96 ASP D O 1
ATOM 17779 N N . ARG D 1 97 ? 79.707 -1.504 58.038 1.00 103.97 97 ARG D N 1
ATOM 17780 C CA . ARG D 1 97 ? 81.157 -1.360 58.095 1.00 104.63 97 ARG D CA 1
ATOM 17781 C C . ARG D 1 97 ? 81.842 -2.695 58.354 1.00 102.39 97 ARG D C 1
ATOM 17782 O O . ARG D 1 97 ? 82.963 -2.919 57.882 1.00 103.41 97 ARG D O 1
ATOM 17803 N N . ALA D 1 98 ? 81.190 -3.592 59.096 1.00 98.39 98 ALA D N 1
ATOM 17804 C CA . ALA D 1 98 ? 81.796 -4.881 59.410 1.00 94.13 98 ALA D CA 1
ATOM 17805 C C . ALA D 1 98 ? 82.129 -5.650 58.137 1.00 89.98 98 ALA D C 1
ATOM 17806 O O . ALA D 1 98 ? 83.294 -5.967 57.871 1.00 88.87 98 ALA D O 1
ATOM 17813 N N . ARG D 1 99 ? 81.109 -5.958 57.333 1.00 84.44 99 ARG D N 1
ATOM 17814 C CA . ARG D 1 99 ? 81.342 -6.692 56.094 1.00 81.15 99 ARG D CA 1
ATOM 17815 C C . ARG D 1 99 ? 82.305 -5.948 55.179 1.00 79.93 99 ARG D C 1
ATOM 17816 O O . ARG D 1 99 ? 83.097 -6.576 54.468 1.00 77.78 99 ARG D O 1
ATOM 17837 N N . LEU D 1 100 ? 82.257 -4.614 55.185 1.00 82.58 100 LEU D N 1
ATOM 17838 C CA . LEU D 1 100 ? 83.190 -3.843 54.373 1.00 83.38 100 LEU D CA 1
ATOM 17839 C C . LEU D 1 100 ? 84.627 -4.048 54.834 1.00 84.81 100 LEU D C 1
ATOM 17840 O O . LEU D 1 100 ? 85.554 -3.999 54.017 1.00 85.79 100 LEU D O 1
ATOM 17856 N N . ASP D 1 101 ? 84.833 -4.286 56.132 1.00 83.82 101 ASP D N 1
ATOM 17857 C CA . ASP D 1 101 ? 86.180 -4.532 56.636 1.00 83.56 101 ASP D CA 1
ATOM 17858 C C . ASP D 1 101 ? 86.719 -5.860 56.123 1.00 82.65 101 ASP D C 1
ATOM 17859 O O . ASP D 1 101 ? 87.873 -5.948 55.685 1.00 82.39 101 ASP D O 1
ATOM 17868 N N . THR D 1 102 ? 85.895 -6.908 56.172 1.00 81.13 102 THR D N 1
ATOM 17869 C CA . THR D 1 102 ? 86.341 -8.218 55.710 1.00 79.67 102 THR D CA 1
ATOM 17870 C C . THR D 1 102 ? 86.680 -8.185 54.226 1.00 74.90 102 THR D C 1
ATOM 17871 O O . THR D 1 102 ? 87.617 -8.856 53.779 1.00 74.01 102 THR D O 1
ATOM 17882 N N . ILE D 1 103 ? 85.928 -7.404 53.449 1.00 73.16 103 ILE D N 1
ATOM 17883 C CA . ILE D 1 103 ? 86.177 -7.327 52.013 1.00 71.00 103 ILE D CA 1
ATOM 17884 C C . ILE D 1 103 ? 87.492 -6.613 51.736 1.00 70.60 103 ILE D C 1
ATOM 17885 O O . ILE D 1 103 ? 88.288 -7.057 50.900 1.00 69.06 103 ILE D O 1
ATOM 17901 N N . GLU D 1 104 ? 87.742 -5.495 52.423 1.00 74.63 104 GLU D N 1
ATOM 17902 C CA . GLU D 1 104 ? 89.007 -4.789 52.242 1.00 79.46 104 GLU D CA 1
ATOM 17903 C C . GLU D 1 104 ? 90.188 -5.720 52.479 1.00 85.34 104 GLU D C 1
ATOM 17904 O O . GLU D 1 104 ? 91.192 -5.661 51.759 1.00 86.58 104 GLU D O 1
ATOM 17916 N N . GLY D 1 105 ? 90.084 -6.591 53.483 1.00 89.99 105 GLY D N 1
ATOM 17917 C CA . GLY D 1 105 ? 91.160 -7.533 53.742 1.00 93.47 105 GLY D CA 1
ATOM 17918 C C . GLY D 1 105 ? 91.342 -8.527 52.611 1.00 95.34 105 GLY D C 1
ATOM 17919 O O . GLY D 1 105 ? 92.464 -8.778 52.162 1.00 100.04 105 GLY D O 1
ATOM 17923 N N . ARG D 1 106 ? 90.238 -9.107 52.133 1.00 89.10 106 ARG D N 1
ATOM 17924 C CA . ARG D 1 106 ? 90.332 -10.080 51.051 1.00 83.70 106 ARG D CA 1
ATOM 17925 C C . ARG D 1 106 ? 90.893 -9.453 49.782 1.00 82.66 106 ARG D C 1
ATOM 17926 O O . ARG D 1 106 ? 91.569 -10.133 49.001 1.00 80.05 106 ARG D O 1
ATOM 17947 N N . ILE D 1 107 ? 90.634 -8.163 49.562 1.00 84.75 107 ILE D N 1
ATOM 17948 C CA . ILE D 1 107 ? 91.112 -7.503 48.350 1.00 82.79 107 ILE D CA 1
ATOM 17949 C C . ILE D 1 107 ? 92.625 -7.329 48.399 1.00 89.22 107 ILE D C 1
ATOM 17950 O O . ILE D 1 107 ? 93.338 -7.682 47.453 1.00 89.06 107 ILE D O 1
ATOM 17966 N N . SER D 1 108 ? 93.138 -6.776 49.501 1.00 93.86 108 SER D N 1
ATOM 17967 C CA . SER D 1 108 ? 94.569 -6.503 49.592 1.00 99.88 108 SER D CA 1
ATOM 17968 C C . SER D 1 108 ? 95.397 -7.777 49.491 1.00 102.50 108 SER D C 1
ATOM 17969 O O . SER D 1 108 ? 96.525 -7.746 48.984 1.00 103.47 108 SER D O 1
ATOM 17977 N N . ARG D 1 109 ? 94.862 -8.904 49.967 1.00 101.36 109 ARG D N 1
ATOM 17978 C CA . ARG D 1 109 ? 95.613 -10.154 49.924 1.00 100.83 109 ARG D CA 1
ATOM 17979 C C . ARG D 1 109 ? 95.912 -10.586 48.494 1.00 100.79 109 ARG D C 1
ATOM 17980 O O . ARG D 1 109 ? 96.928 -11.245 48.245 1.00 100.45 109 ARG D O 1
ATOM 18001 N N . ARG D 1 110 ? 95.049 -10.227 47.547 1.00 101.16 110 ARG D N 1
ATOM 18002 C CA . ARG D 1 110 ? 95.115 -10.750 46.189 1.00 100.90 110 ARG D CA 1
ATOM 18003 C C . ARG D 1 110 ? 95.832 -9.822 45.216 1.00 100.18 110 ARG D C 1
ATOM 18004 O O . ARG D 1 110 ? 96.017 -10.195 44.053 1.00 95.52 110 ARG D O 1
ATOM 18025 N N . ILE D 1 111 ? 96.245 -8.628 45.657 1.00 101.92 111 ILE D N 1
ATOM 18026 C CA . ILE D 1 111 ? 96.957 -7.704 44.780 1.00 105.85 111 ILE D CA 1
ATOM 18027 C C . ILE D 1 111 ? 98.470 -7.828 44.903 1.00 110.66 111 ILE D C 1
ATOM 18028 O O . ILE D 1 111 ? 99.198 -7.079 44.237 1.00 106.90 111 ILE D O 1
ATOM 18044 N N . LYS D 1 112 ? 98.966 -8.744 45.738 1.00 123.91 112 LYS D N 1
ATOM 18045 C CA . LYS D 1 112 ? 100.404 -8.867 45.955 1.00 128.12 112 LYS D CA 1
ATOM 18046 C C . LYS D 1 112 ? 101.153 -8.965 44.631 1.00 140.25 112 LYS D C 1
ATOM 18047 O O . LYS D 1 112 ? 101.993 -8.118 44.309 1.00 139.14 112 LYS D O 1
ATOM 18051 N N . ASP D 1 113 ? 100.855 -10.000 43.845 1.00 137.00 113 ASP D N 1
ATOM 18052 C CA . ASP D 1 113 ? 101.454 -10.191 42.530 1.00 136.93 113 ASP D CA 1
ATOM 18053 C C . ASP D 1 113 ? 100.512 -9.774 41.405 1.00 134.88 113 ASP D C 1
ATOM 18054 O O . ASP D 1 113 ? 100.506 -10.391 40.334 1.00 135.59 113 ASP D O 1
ATOM 18063 N N . ALA D 1 114 ? 99.709 -8.736 41.631 1.00 128.00 114 ALA D N 1
ATOM 18064 C CA . ALA D 1 114 ? 98.799 -8.199 40.619 1.00 119.53 114 ALA D CA 1
ATOM 18065 C C . ALA D 1 114 ? 98.767 -6.686 40.770 1.00 113.41 114 ALA D C 1
ATOM 18066 O O . ALA D 1 114 ? 97.802 -6.114 41.290 1.00 109.98 114 ALA D O 1
ATOM 18073 N N . PRO D 1 115 ? 99.823 -5.997 40.325 1.00 111.53 115 PRO D N 1
ATOM 18074 C CA . PRO D 1 115 ? 99.878 -4.538 40.503 1.00 110.58 115 PRO D CA 1
ATOM 18075 C C . PRO D 1 115 ? 98.899 -3.772 39.632 1.00 110.50 115 PRO D C 1
ATOM 18076 O O . PRO D 1 115 ? 98.790 -2.549 39.792 1.00 109.04 115 PRO D O 1
ATOM 18087 N N . GLU D 1 116 ? 98.187 -4.440 38.720 1.00 113.43 116 GLU D N 1
ATOM 18088 C CA . GLU D 1 116 ? 97.214 -3.743 37.887 1.00 118.59 116 GLU D CA 1
ATOM 18089 C C . GLU D 1 116 ? 96.144 -3.050 38.718 1.00 124.46 116 GLU D C 1
ATOM 18090 O O . GLU D 1 116 ? 95.525 -2.094 38.238 1.00 125.78 116 GLU D O 1
ATOM 18102 N N . ALA D 1 117 ? 95.916 -3.505 39.952 1.00 132.17 117 ALA D N 1
ATOM 18103 C CA . ALA D 1 117 ? 94.879 -2.915 40.788 1.00 131.93 117 ALA D CA 1
ATOM 18104 C C . ALA D 1 117 ? 95.234 -1.510 41.254 1.00 130.41 117 ALA D C 1
ATOM 18105 O O . ALA D 1 117 ? 94.331 -0.737 41.588 1.00 131.33 117 ALA D O 1
ATOM 18112 N N . GLY D 1 118 ? 96.518 -1.161 41.285 1.00 128.78 118 GLY D N 1
ATOM 18113 C CA . GLY D 1 118 ? 96.911 0.148 41.765 1.00 119.87 118 GLY D CA 1
ATOM 18114 C C . GLY D 1 118 ? 96.908 0.216 43.284 1.00 104.69 118 GLY D C 1
ATOM 18115 O O . GLY D 1 118 ? 97.116 -0.781 43.978 1.00 98.99 118 GLY D O 1
ATOM 18119 N N . THR D 1 119 ? 96.658 1.417 43.802 1.00 93.88 119 THR D N 1
ATOM 18120 C CA . THR D 1 119 ? 96.666 1.674 45.238 1.00 85.67 119 THR D CA 1
ATOM 18121 C C . THR D 1 119 ? 95.224 1.703 45.735 1.00 82.03 119 THR D C 1
ATOM 18122 O O . THR D 1 119 ? 94.481 2.649 45.454 1.00 79.91 119 THR D O 1
ATOM 18133 N N . VAL D 1 120 ? 94.831 0.663 46.472 1.00 82.05 120 VAL D N 1
ATOM 18134 C CA . VAL D 1 120 ? 93.485 0.598 47.027 1.00 79.92 120 VAL D CA 1
ATOM 18135 C C . VAL D 1 120 ? 93.362 1.595 48.171 1.00 82.27 120 VAL D C 1
ATOM 18136 O O . VAL D 1 120 ? 94.244 1.692 49.034 1.00 83.36 120 VAL D O 1
ATOM 18149 N N . ARG D 1 121 ? 92.259 2.339 48.183 1.00 81.59 121 ARG D N 1
ATOM 18150 C CA . ARG D 1 121 ? 92.000 3.362 49.187 1.00 83.82 121 ARG D CA 1
ATOM 18151 C C . ARG D 1 121 ? 90.576 3.195 49.690 1.00 80.18 121 ARG D C 1
ATOM 18152 O O . ARG D 1 121 ? 89.653 3.007 48.891 1.00 81.38 121 ARG D O 1
ATOM 18173 N N . ARG D 1 122 ? 90.397 3.254 51.007 1.00 80.71 122 ARG D N 1
ATOM 18174 C CA . ARG D 1 122 ? 89.076 3.120 51.606 1.00 83.23 122 ARG D CA 1
ATOM 18175 C C . ARG D 1 122 ? 88.426 4.494 51.710 1.00 85.49 122 ARG D C 1
ATOM 18176 O O . ARG D 1 122 ? 88.920 5.370 52.428 1.00 87.15 122 ARG D O 1
ATOM 18197 N N . LEU D 1 123 ? 87.320 4.673 50.999 1.00 87.28 123 LEU D N 1
ATOM 18198 C CA . LEU D 1 123 ? 86.559 5.910 51.030 1.00 89.64 123 LEU D CA 1
ATOM 18199 C C . LEU D 1 123 ? 85.487 5.840 52.114 1.00 90.62 123 LEU D C 1
ATOM 18200 O O . LEU D 1 123 ? 85.171 4.775 52.648 1.00 88.41 123 LEU D O 1
ATOM 18216 N N . GLY D 1 124 ? 84.923 6.999 52.441 1.00 99.72 124 GLY D N 1
ATOM 18217 C CA . GLY D 1 124 ? 83.897 7.063 53.462 1.00 105.50 124 GLY D CA 1
ATOM 18218 C C . GLY D 1 124 ? 83.143 8.368 53.402 1.00 106.68 124 GLY D C 1
ATOM 18219 O O . GLY D 1 124 ? 83.679 9.396 52.977 1.00 109.40 124 GLY D O 1
ATOM 18223 N N . ALA D 1 125 ? 81.882 8.322 53.831 1.00 98.49 125 ALA D N 1
ATOM 18224 C CA . ALA D 1 125 ? 81.039 9.508 53.957 1.00 99.30 125 ALA D CA 1
ATOM 18225 C C . ALA D 1 125 ? 80.948 10.269 52.632 1.00 102.48 125 ALA D C 1
ATOM 18226 O O . ALA D 1 125 ? 81.338 11.432 52.519 1.00 103.20 125 ALA D O 1
ATOM 18233 N N . GLY D 1 126 ? 80.419 9.582 51.621 1.00 105.72 126 GLY D N 1
ATOM 18234 C CA . GLY D 1 126 ? 80.099 10.210 50.357 1.00 104.77 126 GLY D CA 1
ATOM 18235 C C . GLY D 1 126 ? 81.264 10.447 49.423 1.00 97.34 126 GLY D C 1
ATOM 18236 O O . GLY D 1 126 ? 81.060 11.022 48.346 1.00 97.35 126 GLY D O 1
ATOM 18240 N N . GLU D 1 127 ? 82.479 10.034 49.788 1.00 87.13 127 GLU D N 1
ATOM 18241 C CA . GLU D 1 127 ? 83.596 10.173 48.861 1.00 88.40 127 GLU D CA 1
ATOM 18242 C C . GLU D 1 127 ? 83.370 9.349 47.600 1.00 84.60 127 GLU D C 1
ATOM 18243 O O . GLU D 1 127 ? 83.797 9.748 46.511 1.00 84.44 127 GLU D O 1
ATOM 18255 N N . ALA D 1 128 ? 82.696 8.202 47.727 1.00 84.02 128 ALA D N 1
ATOM 18256 C CA . ALA D 1 128 ? 82.369 7.400 46.553 1.00 77.04 128 ALA D CA 1
ATOM 18257 C C . ALA D 1 128 ? 81.378 8.116 45.647 1.00 72.92 128 ALA D C 1
ATOM 18258 O O . ALA D 1 128 ? 81.442 7.971 44.421 1.00 70.35 128 ALA D O 1
ATOM 18265 N N . LYS D 1 129 ? 80.457 8.886 46.229 1.00 73.54 129 LYS D N 1
ATOM 18266 C CA . LYS D 1 129 ? 79.474 9.605 45.427 1.00 71.43 129 LYS D CA 1
ATOM 18267 C C . LYS D 1 129 ? 80.133 10.655 44.542 1.00 73.50 129 LYS D C 1
ATOM 18268 O O . LYS D 1 129 ? 79.592 11.003 43.486 1.00 70.10 129 LYS D O 1
ATOM 18287 N N . ARG D 1 130 ? 81.294 11.172 44.951 1.00 80.10 130 ARG D N 1
ATOM 18288 C CA . ARG D 1 130 ? 81.967 12.193 44.154 1.00 81.74 130 ARG D CA 1
ATOM 18289 C C . ARG D 1 130 ? 82.461 11.631 42.827 1.00 78.10 130 ARG D C 1
ATOM 18290 O O . ARG D 1 130 ? 82.576 12.373 41.845 1.00 76.88 130 ARG D O 1
ATOM 18311 N N . LEU D 1 131 ? 82.750 10.331 42.776 1.00 73.64 131 LEU D N 1
ATOM 18312 C CA . LEU D 1 131 ? 83.177 9.686 41.542 1.00 71.82 131 LEU D CA 1
ATOM 18313 C C . LEU D 1 131 ? 82.018 9.081 40.763 1.00 73.90 131 LEU D C 1
ATOM 18314 O O . LEU D 1 131 ? 82.144 8.880 39.549 1.00 75.76 131 LEU D O 1
ATOM 18330 N N . PHE D 1 132 ? 80.901 8.786 41.428 1.00 71.59 132 PHE D N 1
ATOM 18331 C CA . PHE D 1 132 ? 79.702 8.265 40.773 1.00 65.54 132 PHE D CA 1
ATOM 18332 C C . PHE D 1 132 ? 78.515 9.028 41.346 1.00 67.40 132 PHE D C 1
ATOM 18333 O O . PHE D 1 132 ? 77.890 8.591 42.322 1.00 68.70 132 PHE D O 1
ATOM 18350 N N . PRO D 1 133 ? 78.172 10.173 40.760 1.00 70.75 133 PRO D N 1
ATOM 18351 C CA . PRO D 1 133 ? 77.226 11.103 41.406 1.00 74.27 133 PRO D CA 1
ATOM 18352 C C . PRO D 1 133 ? 75.940 10.424 41.847 1.00 73.20 133 PRO D C 1
ATOM 18353 O O . PRO D 1 133 ? 75.446 10.697 42.951 1.00 75.37 133 PRO D O 1
ATOM 18364 N N . PRO D 1 134 ? 75.350 9.550 41.025 1.00 71.15 134 PRO D N 1
ATOM 18365 C CA . PRO D 1 134 ? 74.045 8.976 41.405 1.00 68.87 134 PRO D CA 1
ATOM 18366 C C . PRO D 1 134 ? 74.046 8.229 42.733 1.00 65.36 134 PRO D C 1
ATOM 18367 O O . PRO D 1 134 ? 72.970 8.046 43.316 1.00 62.66 134 PRO D O 1
ATOM 18378 N N . LEU D 1 135 ? 75.203 7.802 43.235 1.00 65.65 135 LEU D N 1
ATOM 18379 C CA . LEU D 1 135 ? 75.247 7.031 44.471 1.00 67.44 135 LEU D CA 1
ATOM 18380 C C . LEU D 1 135 ? 74.689 7.841 45.643 1.00 69.99 135 LEU D C 1
ATOM 18381 O O . LEU D 1 135 ? 74.492 9.056 45.565 1.00 70.08 135 LEU D O 1
ATOM 18397 N N . ARG D 1 136 ? 74.434 7.141 46.747 1.00 71.74 136 ARG D N 1
ATOM 18398 C CA . ARG D 1 136 ? 74.018 7.795 47.978 1.00 72.32 136 ARG D CA 1
ATOM 18399 C C . ARG D 1 136 ? 75.224 8.404 48.680 1.00 76.37 136 ARG D C 1
ATOM 18400 O O . ARG D 1 136 ? 76.339 7.877 48.620 1.00 78.01 136 ARG D O 1
ATOM 18421 N N . ASP D 1 137 ? 74.987 9.525 49.361 1.00 77.73 137 ASP D N 1
ATOM 18422 C CA . ASP D 1 137 ? 76.063 10.210 50.067 1.00 78.70 137 ASP D CA 1
ATOM 18423 C C . ASP D 1 137 ? 76.529 9.451 51.303 1.00 80.07 137 ASP D C 1
ATOM 18424 O O . ASP D 1 137 ? 77.651 9.681 51.766 1.00 82.32 137 ASP D O 1
ATOM 18433 N N . ASP D 1 138 ? 75.704 8.556 51.844 1.00 81.15 138 ASP D N 1
ATOM 18434 C CA . ASP D 1 138 ? 76.007 7.860 53.088 1.00 85.11 138 ASP D CA 1
ATOM 18435 C C . ASP D 1 138 ? 76.677 6.509 52.865 1.00 84.59 138 ASP D C 1
ATOM 18436 O O . ASP D 1 138 ? 76.572 5.628 53.727 1.00 87.16 138 ASP D O 1
ATOM 18445 N N . LEU D 1 139 ? 77.363 6.322 51.741 1.00 82.82 139 LEU D N 1
ATOM 18446 C CA . LEU D 1 139 ? 77.936 5.033 51.372 1.00 82.19 139 LEU D CA 1
ATOM 18447 C C . LEU D 1 139 ? 79.455 5.098 51.446 1.00 78.51 139 LEU D C 1
ATOM 18448 O O . LEU D 1 139 ? 80.087 5.836 50.683 1.00 78.28 139 LEU D O 1
ATOM 18464 N N . GLU D 1 140 ? 80.033 4.328 52.363 1.00 75.57 140 GLU D N 1
ATOM 18465 C CA . GLU D 1 140 ? 81.465 4.080 52.347 1.00 75.03 140 GLU D CA 1
ATOM 18466 C C . GLU D 1 140 ? 81.785 3.061 51.261 1.00 69.69 140 GLU D C 1
ATOM 18467 O O . GLU D 1 140 ? 80.947 2.232 50.896 1.00 66.61 140 GLU D O 1
ATOM 18479 N N . ALA D 1 141 ? 83.007 3.124 50.740 1.00 69.42 141 ALA D N 1
ATOM 18480 C CA . ALA D 1 141 ? 83.373 2.263 49.628 1.00 71.35 141 ALA D CA 1
ATOM 18481 C C . ALA D 1 141 ? 84.869 1.994 49.645 1.00 72.84 141 ALA D C 1
ATOM 18482 O O . ALA D 1 141 ? 85.636 2.631 50.371 1.00 74.06 141 ALA D O 1
ATOM 18489 N N . ILE D 1 142 ? 85.268 1.026 48.824 1.00 72.24 142 ILE D N 1
ATOM 18490 C CA . ILE D 1 142 ? 86.666 0.681 48.595 1.00 72.57 142 ILE D CA 1
ATOM 18491 C C . ILE D 1 142 ? 86.941 0.912 47.117 1.00 75.11 142 ILE D C 1
ATOM 18492 O O . ILE D 1 142 ? 86.264 0.332 46.258 1.00 74.36 142 ILE D O 1
ATOM 18508 N N . HIS D 1 143 ? 87.922 1.759 46.819 1.00 71.40 143 HIS D N 1
ATOM 18509 C CA . HIS D 1 143 ? 88.232 2.138 45.448 1.00 69.34 143 HIS D CA 1
ATOM 18510 C C . HIS D 1 143 ? 89.372 1.277 44.924 1.00 69.94 143 HIS D C 1
ATOM 18511 O O . HIS D 1 143 ? 90.444 1.217 45.536 1.00 75.42 143 HIS D O 1
ATOM 18525 N N . ILE D 1 144 ? 89.138 0.619 43.797 1.00 70.32 144 ILE D N 1
ATOM 18526 C CA . ILE D 1 144 ? 90.132 -0.206 43.126 1.00 70.84 144 ILE D CA 1
ATOM 18527 C C . ILE D 1 144 ? 90.436 0.432 41.776 1.00 72.46 144 ILE D C 1
ATOM 18528 O O . ILE D 1 144 ? 89.726 0.205 40.796 1.00 76.59 144 ILE D O 1
ATOM 18544 N N . PRO D 1 145 ? 91.489 1.248 41.685 1.00 73.52 145 PRO D N 1
ATOM 18545 C CA . PRO D 1 145 ? 91.752 1.963 40.425 1.00 74.55 145 PRO D CA 1
ATOM 18546 C C . PRO D 1 145 ? 91.937 1.055 39.220 1.00 71.84 145 PRO D C 1
ATOM 18547 O O . PRO D 1 145 ? 91.753 1.517 38.087 1.00 70.14 145 PRO D O 1
ATOM 18558 N N . GLY D 1 146 ? 92.284 -0.216 39.420 1.00 72.33 146 GLY D N 1
ATOM 18559 C CA . GLY D 1 146 ? 92.560 -1.104 38.304 1.00 71.85 146 GLY D CA 1
ATOM 18560 C C . GLY D 1 146 ? 91.346 -1.723 37.649 1.00 69.39 146 GLY D C 1
ATOM 18561 O O . GLY D 1 146 ? 91.467 -2.265 36.546 1.00 68.35 146 GLY D O 1
ATOM 18565 N N . GLY D 1 147 ? 90.186 -1.666 38.297 1.00 69.06 147 GLY D N 1
ATOM 18566 C CA . GLY D 1 147 ? 88.974 -2.201 37.710 1.00 66.59 147 GLY D CA 1
ATOM 18567 C C . GLY D 1 147 ? 88.585 -1.474 36.441 1.00 66.05 147 GLY D C 1
ATOM 18568 O O . GLY D 1 147 ? 88.615 -0.240 36.391 1.00 64.26 147 GLY D O 1
ATOM 18572 N N . ALA D 1 148 ? 88.218 -2.228 35.407 1.00 67.63 148 ALA D N 1
ATOM 18573 C CA . ALA D 1 148 ? 87.855 -1.669 34.114 1.00 68.83 148 ALA D CA 1
ATOM 18574 C C . ALA D 1 148 ? 86.499 -2.212 33.684 1.00 66.20 148 ALA D C 1
ATOM 18575 O O . ALA D 1 148 ? 85.927 -3.104 34.318 1.00 62.52 148 ALA D O 1
ATOM 18582 N N . ARG D 1 149 ? 85.984 -1.654 32.592 1.00 68.65 149 ARG D N 1
ATOM 18583 C CA . ARG D 1 149 ? 84.778 -2.147 31.948 1.00 68.82 149 ARG D CA 1
ATOM 18584 C C . ARG D 1 149 ? 85.024 -2.251 30.449 1.00 71.86 149 ARG D C 1
ATOM 18585 O O . ARG D 1 149 ? 86.026 -1.758 29.926 1.00 70.46 149 ARG D O 1
ATOM 18606 N N . VAL D 1 150 ? 84.100 -2.917 29.757 1.00 74.37 150 VAL D N 1
ATOM 18607 C CA . VAL D 1 150 ? 84.231 -3.159 28.324 1.00 76.67 150 VAL D CA 1
ATOM 18608 C C . VAL D 1 150 ? 82.858 -3.527 27.782 1.00 75.02 150 VAL D C 1
ATOM 18609 O O . VAL D 1 150 ? 81.974 -3.950 28.525 1.00 73.36 150 VAL D O 1
ATOM 18622 N N . ASP D 1 151 ? 82.674 -3.357 26.475 1.00 75.38 151 ASP D N 1
ATOM 18623 C CA . ASP D 1 151 ? 81.442 -3.752 25.797 1.00 76.32 151 ASP D CA 1
ATOM 18624 C C . ASP D 1 151 ? 81.676 -5.128 25.183 1.00 72.72 151 ASP D C 1
ATOM 18625 O O . ASP D 1 151 ? 82.331 -5.255 24.145 1.00 68.29 151 ASP D O 1
ATOM 18634 N N . GLY D 1 152 ? 81.136 -6.162 25.833 1.00 73.41 152 GLY D N 1
ATOM 18635 C CA . GLY D 1 152 ? 81.348 -7.520 25.359 1.00 70.38 152 GLY D CA 1
ATOM 18636 C C . GLY D 1 152 ? 80.946 -7.721 23.913 1.00 68.28 152 GLY D C 1
ATOM 18637 O O . GLY D 1 152 ? 81.560 -8.516 23.197 1.00 67.56 152 GLY D O 1
ATOM 18641 N N . ARG D 1 153 ? 79.914 -7.007 23.459 1.00 69.57 153 ARG D N 1
ATOM 18642 C CA . ARG D 1 153 ? 79.475 -7.142 22.075 1.00 67.64 153 ARG D CA 1
ATOM 18643 C C . ARG D 1 153 ? 80.543 -6.645 21.108 1.00 67.19 153 ARG D C 1
ATOM 18644 O O . ARG D 1 153 ? 80.838 -7.302 20.103 1.00 67.46 153 ARG D O 1
ATOM 18665 N N . LEU D 1 154 ? 81.139 -5.485 21.397 1.00 67.41 154 LEU D N 1
ATOM 18666 C CA . LEU D 1 154 ? 82.126 -4.914 20.485 1.00 66.38 154 LEU D CA 1
ATOM 18667 C C . LEU D 1 154 ? 83.446 -5.674 20.538 1.00 65.15 154 LEU D C 1
ATOM 18668 O O . LEU D 1 154 ? 84.126 -5.817 19.514 1.00 65.24 154 LEU D O 1
ATOM 18684 N N . LEU D 1 155 ? 83.832 -6.159 21.718 1.00 62.28 155 LEU D N 1
ATOM 18685 C CA . LEU D 1 155 ? 85.092 -6.886 21.837 1.00 62.12 155 LEU D CA 1
ATOM 18686 C C . LEU D 1 155 ? 85.074 -8.149 20.985 1.00 62.46 155 LEU D C 1
ATOM 18687 O O . LEU D 1 155 ? 86.026 -8.429 20.247 1.00 62.70 155 LEU D O 1
ATOM 18703 N N . ALA D 1 156 ? 83.994 -8.928 21.077 1.00 60.35 156 ALA D N 1
ATOM 18704 C CA . ALA D 1 156 ? 83.910 -10.163 20.306 1.00 62.38 156 ALA D CA 1
ATOM 18705 C C . ALA D 1 156 ? 83.951 -9.882 18.810 1.00 65.07 156 ALA D C 1
ATOM 18706 O O . ALA D 1 156 ? 84.537 -10.653 18.041 1.00 66.45 156 ALA D O 1
ATOM 18713 N N . ALA D 1 157 ? 83.332 -8.782 18.377 1.00 65.07 157 ALA D N 1
ATOM 18714 C CA . ALA D 1 157 ? 83.356 -8.436 16.960 1.00 64.68 157 ALA D CA 1
ATOM 18715 C C . ALA D 1 157 ? 84.760 -8.048 16.513 1.00 67.56 157 ALA D C 1
ATOM 18716 O O . ALA D 1 157 ? 85.184 -8.398 15.405 1.00 69.53 157 ALA D O 1
ATOM 18723 N N . SER D 1 158 ? 85.497 -7.329 17.362 1.00 67.07 158 SER D N 1
ATOM 18724 C CA . SER D 1 158 ? 86.841 -6.898 16.993 1.00 68.66 158 SER D CA 1
ATOM 18725 C C . SER D 1 158 ? 87.761 -8.093 16.776 1.00 65.24 158 SER D C 1
ATOM 18726 O O . SER D 1 158 ? 88.459 -8.177 15.760 1.00 66.07 158 SER D O 1
ATOM 18734 N N . MET D 1 159 ? 87.776 -9.029 17.726 1.00 63.35 159 MET D N 1
ATOM 18735 C CA . MET D 1 159 ? 88.596 -10.227 17.572 1.00 63.92 159 MET D CA 1
ATOM 18736 C C . MET D 1 159 ? 88.263 -10.952 16.274 1.00 63.85 159 MET D C 1
ATOM 18737 O O . MET D 1 159 ? 89.161 -11.353 15.524 1.00 64.32 159 MET D O 1
ATOM 18751 N N . LEU D 1 160 ? 86.971 -11.132 15.996 1.00 61.86 160 LEU D N 1
ATOM 18752 C CA . LEU D 1 160 ? 86.564 -11.814 14.772 1.00 61.45 160 LEU D CA 1
ATOM 18753 C C . LEU D 1 160 ? 87.094 -11.091 13.540 1.00 66.22 160 LEU D C 1
ATOM 18754 O O . LEU D 1 160 ? 87.615 -11.721 12.612 1.00 69.12 160 LEU D O 1
ATOM 18770 N N . ARG D 1 161 ? 86.969 -9.761 13.511 1.00 65.83 161 ARG D N 1
ATOM 18771 C CA . ARG D 1 161 ? 87.444 -9.007 12.356 1.00 67.92 161 ARG D CA 1
ATOM 18772 C C . ARG D 1 161 ? 88.933 -9.232 12.127 1.00 70.07 161 ARG D C 1
ATOM 18773 O O . ARG D 1 161 ? 89.373 -9.406 10.984 1.00 71.70 161 ARG D O 1
ATOM 18794 N N . VAL D 1 162 ? 89.726 -9.237 13.200 1.00 70.51 162 VAL D N 1
ATOM 18795 C CA . VAL D 1 162 ? 91.153 -9.514 13.059 1.00 72.77 162 VAL D CA 1
ATOM 18796 C C . VAL D 1 162 ? 91.367 -10.939 12.568 1.00 72.34 162 VAL D C 1
ATOM 18797 O O . VAL D 1 162 ? 92.248 -11.203 11.741 1.00 74.01 162 VAL D O 1
ATOM 18810 N N . ALA D 1 163 ? 90.563 -11.881 13.066 1.00 71.41 163 ALA D N 1
ATOM 18811 C CA . ALA D 1 163 ? 90.690 -13.264 12.621 1.00 73.83 163 ALA D CA 1
ATOM 18812 C C . ALA D 1 163 ? 90.329 -13.403 11.147 1.00 76.13 163 ALA D C 1
ATOM 18813 O O . ALA D 1 163 ? 90.984 -14.150 10.411 1.00 78.88 163 ALA D O 1
ATOM 18820 N N . ILE D 1 164 ? 89.293 -12.692 10.697 1.00 75.91 164 ILE D N 1
ATOM 18821 C CA . ILE D 1 164 ? 88.895 -12.776 9.295 1.00 76.22 164 ILE D CA 1
ATOM 18822 C C . ILE D 1 164 ? 89.928 -12.094 8.409 1.00 78.38 164 ILE D C 1
ATOM 18823 O O . ILE D 1 164 ? 90.205 -12.550 7.292 1.00 77.40 164 ILE D O 1
ATOM 18839 N N . SER D 1 165 ? 90.515 -10.993 8.885 1.00 79.20 165 SER D N 1
ATOM 18840 C CA . SER D 1 165 ? 91.593 -10.355 8.139 1.00 80.44 165 SER D CA 1
ATOM 18841 C C . SER D 1 165 ? 92.817 -11.255 8.039 1.00 82.86 165 SER D C 1
ATOM 18842 O O . SER D 1 165 ? 93.695 -11.003 7.206 1.00 83.45 165 SER D O 1
ATOM 18850 N N . SER D 1 166 ? 92.894 -12.297 8.868 1.00 84.02 166 SER D N 1
ATOM 18851 C CA . SER D 1 166 ? 93.988 -13.259 8.842 1.00 83.06 166 SER D CA 1
ATOM 18852 C C . SER D 1 166 ? 93.550 -14.598 8.253 1.00 84.09 166 SER D C 1
ATOM 18853 O O . SER D 1 166 ? 94.043 -15.654 8.657 1.00 86.06 166 SER D O 1
ATOM 18861 N N . GLY D 1 167 ? 92.619 -14.566 7.302 1.00 81.02 167 GLY D N 1
ATOM 18862 C CA . GLY D 1 167 ? 92.238 -15.764 6.582 1.00 83.57 167 GLY D CA 1
ATOM 18863 C C . GLY D 1 167 ? 91.192 -16.625 7.249 1.00 85.35 167 GLY D C 1
ATOM 18864 O O . GLY D 1 167 ? 91.131 -17.826 6.969 1.00 90.36 167 GLY D O 1
ATOM 18868 N N . ALA D 1 168 ? 90.364 -16.057 8.119 1.00 82.14 168 ALA D N 1
ATOM 18869 C CA . ALA D 1 168 ? 89.280 -16.790 8.753 1.00 77.65 168 ALA D CA 1
ATOM 18870 C C . ALA D 1 168 ? 87.968 -16.515 8.029 1.00 73.84 168 ALA D C 1
ATOM 18871 O O . ALA D 1 168 ? 87.807 -15.500 7.347 1.00 77.14 168 ALA D O 1
ATOM 18878 N N . THR D 1 169 ? 87.025 -17.441 8.187 1.00 69.44 169 THR D N 1
ATOM 18879 C CA . THR D 1 169 ? 85.720 -17.345 7.551 1.00 67.77 169 THR D CA 1
ATOM 18880 C C . THR D 1 169 ? 84.631 -17.438 8.609 1.00 67.11 169 THR D C 1
ATOM 18881 O O . THR D 1 169 ? 84.783 -18.126 9.623 1.00 66.38 169 THR D O 1
ATOM 18892 N N . LEU D 1 170 ? 83.527 -16.734 8.362 1.00 66.04 170 LEU D N 1
ATOM 18893 C CA . LEU D 1 170 ? 82.390 -16.700 9.272 1.00 63.98 170 LEU D CA 1
ATOM 18894 C C . LEU D 1 170 ? 81.124 -17.025 8.495 1.00 62.92 170 LEU D C 1
ATOM 18895 O O . LEU D 1 170 ? 80.899 -16.475 7.412 1.00 62.74 170 LEU D O 1
ATOM 18911 N N . ARG D 1 171 ? 80.301 -17.912 9.049 1.00 60.19 171 ARG D N 1
ATOM 18912 C CA . ARG D 1 171 ? 79.071 -18.333 8.396 1.00 64.56 171 ARG D CA 1
ATOM 18913 C C . ARG D 1 171 ? 77.966 -18.436 9.436 1.00 62.00 171 ARG D C 1
ATOM 18914 O O . ARG D 1 171 ? 78.223 -18.553 10.636 1.00 57.79 171 ARG D O 1
ATOM 18935 N N . ASN D 1 172 ? 76.725 -18.383 8.958 1.00 66.43 172 ASN D N 1
ATOM 18936 C CA . ASN D 1 172 ? 75.541 -18.466 9.803 1.00 65.51 172 ASN D CA 1
ATOM 18937 C C . ASN D 1 172 ? 74.828 -19.782 9.522 1.00 61.77 172 ASN D C 1
ATOM 18938 O O . ASN D 1 172 ? 74.338 -20.001 8.409 1.00 61.41 172 ASN D O 1
ATOM 18949 N N . ASP D 1 173 ? 74.770 -20.651 10.526 1.00 60.66 173 ASP D N 1
ATOM 18950 C CA . ASP D 1 173 ? 74.183 -21.972 10.356 1.00 59.48 173 ASP D CA 1
ATOM 18951 C C . ASP D 1 173 ? 74.071 -22.627 11.724 1.00 54.08 173 ASP D C 1
ATOM 18952 O O . ASP D 1 173 ? 74.770 -22.249 12.668 1.00 54.12 173 ASP D O 1
ATOM 18961 N N . TYR D 1 174 ? 73.173 -23.606 11.823 1.00 50.06 174 TYR D N 1
ATOM 18962 C CA . TYR D 1 174 ? 73.025 -24.434 13.017 1.00 51.98 174 TYR D CA 1
ATOM 18963 C C . TYR D 1 174 ? 73.588 -25.814 12.697 1.00 52.32 174 TYR D C 1
ATOM 18964 O O . TYR D 1 174 ? 72.985 -26.575 11.933 1.00 53.26 174 TYR D O 1
ATOM 18982 N N . VAL D 1 175 ? 74.732 -26.137 13.287 1.00 52.54 175 VAL D N 1
ATOM 18983 C CA . VAL D 1 175 ? 75.481 -27.321 12.919 1.00 52.86 175 VAL D CA 1
ATOM 18984 C C . VAL D 1 175 ? 75.294 -28.399 13.980 1.00 53.23 175 VAL D C 1
ATOM 18985 O O . VAL D 1 175 ? 74.787 -28.153 15.072 1.00 51.01 175 VAL D O 1
ATOM 18998 N N . SER D 1 176 ? 75.715 -29.618 13.652 1.00 54.25 176 SER D N 1
ATOM 18999 C CA . SER D 1 176 ? 75.581 -30.774 14.522 1.00 56.42 176 SER D CA 1
ATOM 19000 C C . SER D 1 176 ? 76.904 -31.527 14.558 1.00 57.16 176 SER D C 1
ATOM 19001 O O . SER D 1 176 ? 77.851 -31.201 13.838 1.00 60.40 176 SER D O 1
ATOM 19009 N N . LEU D 1 177 ? 76.961 -32.554 15.402 1.00 54.56 177 LEU D N 1
ATOM 19010 C CA . LEU D 1 177 ? 78.162 -33.356 15.573 1.00 56.74 177 LEU D CA 1
ATOM 19011 C C . LEU D 1 177 ? 77.833 -34.827 15.368 1.00 57.18 177 LEU D C 1
ATOM 19012 O O . LEU D 1 177 ? 76.718 -35.277 15.646 1.00 56.22 177 LEU D O 1
ATOM 19028 N N . ARG D 1 178 ? 78.822 -35.571 14.875 1.00 58.09 178 ARG D N 1
ATOM 19029 C CA . ARG D 1 178 ? 78.651 -36.983 14.568 1.00 58.36 178 ARG D CA 1
ATOM 19030 C C . ARG D 1 178 ? 79.952 -37.714 14.863 1.00 58.41 178 ARG D C 1
ATOM 19031 O O . ARG D 1 178 ? 81.039 -37.137 14.774 1.00 58.05 178 ARG D O 1
ATOM 19052 N N . LEU D 1 179 ? 79.828 -38.990 15.220 1.00 59.27 179 LEU D N 1
ATOM 19053 C CA . LEU D 1 179 ? 80.971 -39.839 15.536 1.00 62.76 179 LEU D CA 1
ATOM 19054 C C . LEU D 1 179 ? 81.286 -40.699 14.319 1.00 65.85 179 LEU D C 1
ATOM 19055 O O . LEU D 1 179 ? 80.567 -41.662 14.030 1.00 68.65 179 LEU D O 1
ATOM 19071 N N . ASN D 1 180 ? 82.362 -40.360 13.616 1.00 67.43 180 ASN D N 1
ATOM 19072 C CA . ASN D 1 180 ? 82.749 -41.026 12.374 1.00 72.65 180 ASN D CA 1
ATOM 19073 C C . ASN D 1 180 ? 84.106 -41.694 12.583 1.00 77.59 180 ASN D C 1
ATOM 19074 O O . ASN D 1 180 ? 85.155 -41.066 12.414 1.00 79.23 180 ASN D O 1
ATOM 19085 N N . ASP D 1 181 ? 84.081 -42.974 12.945 1.00 77.46 181 ASP D N 1
ATOM 19086 C CA . ASP D 1 181 ? 85.293 -43.752 13.196 1.00 76.05 181 ASP D CA 1
ATOM 19087 C C . ASP D 1 181 ? 86.197 -43.036 14.199 1.00 73.14 181 ASP D C 1
ATOM 19088 O O . ASP D 1 181 ? 87.351 -42.708 13.915 1.00 72.00 181 ASP D O 1
ATOM 19092 N N . GLY D 1 182 ? 85.640 -42.781 15.384 1.00 72.62 182 GLY D N 1
ATOM 19093 C CA . GLY D 1 182 ? 86.377 -42.162 16.465 1.00 76.27 182 GLY D CA 1
ATOM 19094 C C . GLY D 1 182 ? 86.614 -40.673 16.325 1.00 74.80 182 GLY D C 1
ATOM 19095 O O . GLY D 1 182 ? 86.967 -40.025 17.318 1.00 76.84 182 GLY D O 1
ATOM 19099 N N . ARG D 1 183 ? 86.444 -40.107 15.134 1.00 73.03 183 ARG D N 1
ATOM 19100 C CA . ARG D 1 183 ? 86.659 -38.685 14.915 1.00 67.16 183 ARG D CA 1
ATOM 19101 C C . ARG D 1 183 ? 85.353 -37.921 15.084 1.00 67.66 183 ARG D C 1
ATOM 19102 O O . ARG D 1 183 ? 84.262 -38.462 14.881 1.00 66.94 183 ARG D O 1
ATOM 19123 N N . ALA D 1 184 ? 85.476 -36.654 15.464 1.00 66.69 184 ALA D N 1
ATOM 19124 C CA . ALA D 1 184 ? 84.335 -35.754 15.515 1.00 66.13 184 ALA D CA 1
ATOM 19125 C C . ALA D 1 184 ? 84.144 -35.120 14.145 1.00 69.71 184 ALA D C 1
ATOM 19126 O O . ALA D 1 184 ? 85.077 -34.527 13.592 1.00 72.21 184 ALA D O 1
ATOM 19133 N N . GLU D 1 185 ? 82.942 -35.259 13.596 1.00 68.84 185 GLU D N 1
ATOM 19134 C CA . GLU D 1 185 ? 82.603 -34.724 12.287 1.00 71.70 185 GLU D CA 1
ATOM 19135 C C . GLU D 1 185 ? 81.415 -33.782 12.423 1.00 72.37 185 GLU D C 1
ATOM 19136 O O . GLU D 1 185 ? 80.483 -34.049 13.188 1.00 72.33 185 GLU D O 1
ATOM 19148 N N . CYS D 1 186 ? 81.457 -32.680 11.680 1.00 71.85 186 CYS D N 1
ATOM 19149 C CA . CYS D 1 186 ? 80.464 -31.620 11.777 1.00 67.71 186 CYS D CA 1
ATOM 19150 C C . CYS D 1 186 ? 79.601 -31.610 10.522 1.00 69.80 186 CYS D C 1
ATOM 19151 O O . CYS D 1 186 ? 80.123 -31.530 9.405 1.00 72.62 186 CYS D O 1
ATOM 19159 N N . LEU D 1 187 ? 78.286 -31.695 10.709 1.00 67.99 187 LEU D N 1
ATOM 19160 C CA . LEU D 1 187 ? 77.324 -31.689 9.614 1.00 68.41 187 LEU D CA 1
ATOM 19161 C C . LEU D 1 187 ? 76.514 -30.400 9.655 1.00 69.95 187 LEU D C 1
ATOM 19162 O O . LEU D 1 187 ? 75.970 -30.037 10.704 1.00 68.23 187 LEU D O 1
ATOM 19178 N N . GLY D 1 188 ? 76.432 -29.718 8.515 1.00 70.67 188 GLY D N 1
ATOM 19179 C CA . GLY D 1 188 ? 75.649 -28.507 8.413 1.00 72.36 188 GLY D CA 1
ATOM 19180 C C . GLY D 1 188 ? 74.162 -28.789 8.301 1.00 71.64 188 GLY D C 1
ATOM 19181 O O . GLY D 1 188 ? 73.698 -29.926 8.379 1.00 71.48 188 GLY D O 1
ATOM 19185 N N . SER D 1 189 ? 73.399 -27.709 8.115 1.00 71.88 189 SER D N 1
ATOM 19186 C CA . SER D 1 189 ? 71.953 -27.845 7.962 1.00 70.19 189 SER D CA 1
ATOM 19187 C C . SER D 1 189 ? 71.608 -28.695 6.748 1.00 72.69 189 SER D C 1
ATOM 19188 O O . SER D 1 189 ? 70.671 -29.501 6.788 1.00 68.35 189 SER D O 1
ATOM 19196 N N . ASP D 1 190 ? 72.351 -28.523 5.653 1.00 75.41 190 ASP D N 1
ATOM 19197 C CA . ASP D 1 190 ? 72.126 -29.333 4.461 1.00 78.55 190 ASP D CA 1
ATOM 19198 C C . ASP D 1 190 ? 72.374 -30.814 4.713 1.00 78.21 190 ASP D C 1
ATOM 19199 O O . ASP D 1 190 ? 71.839 -31.653 3.981 1.00 76.09 190 ASP D O 1
ATOM 19208 N N . GLY D 1 191 ? 73.173 -31.154 5.724 1.00 82.80 191 GLY D N 1
ATOM 19209 C CA . GLY D 1 191 ? 73.527 -32.522 6.015 1.00 86.61 191 GLY D CA 1
ATOM 19210 C C . GLY D 1 191 ? 74.895 -32.935 5.512 1.00 86.82 191 GLY D C 1
ATOM 19211 O O . GLY D 1 191 ? 75.424 -33.956 5.967 1.00 87.31 191 GLY D O 1
ATOM 19215 N N . ARG D 1 192 ? 75.478 -32.177 4.586 1.00 85.52 192 ARG D N 1
ATOM 19216 C CA . ARG D 1 192 ? 76.809 -32.499 4.102 1.00 85.80 192 ARG D CA 1
ATOM 19217 C C . ARG D 1 192 ? 77.839 -32.225 5.197 1.00 80.77 192 ARG D C 1
ATOM 19218 O O . ARG D 1 192 ? 77.672 -31.305 6.002 1.00 79.72 192 ARG D O 1
ATOM 19239 N N . PRO D 1 193 ? 78.915 -33.005 5.247 1.00 78.59 193 PRO D N 1
ATOM 19240 C CA . PRO D 1 193 ? 79.934 -32.778 6.275 1.00 73.64 193 PRO D CA 1
ATOM 19241 C C . PRO D 1 193 ? 80.708 -31.493 6.024 1.00 72.34 193 PRO D C 1
ATOM 19242 O O . PRO D 1 193 ? 80.725 -30.940 4.922 1.00 70.93 193 PRO D O 1
ATOM 19253 N N . ILE D 1 194 ? 81.351 -31.017 7.084 1.00 71.40 194 ILE D N 1
ATOM 19254 C CA . ILE D 1 194 ? 82.194 -29.827 7.022 1.00 73.16 194 ILE D CA 1
ATOM 19255 C C . ILE D 1 194 ? 83.621 -30.247 7.353 1.00 78.60 194 ILE D C 1
ATOM 19256 O O . ILE D 1 194 ? 83.982 -30.319 8.535 1.00 75.97 194 ILE D O 1
ATOM 19272 N N . PRO D 1 195 ? 84.455 -30.538 6.356 1.00 85.71 195 PRO D N 1
ATOM 19273 C CA . PRO D 1 195 ? 85.807 -31.033 6.644 1.00 85.58 195 PRO D CA 1
ATOM 19274 C C . PRO D 1 195 ? 86.543 -30.140 7.632 1.00 83.78 195 PRO D C 1
ATOM 19275 O O . PRO D 1 195 ? 86.622 -28.921 7.461 1.00 82.67 195 PRO D O 1
ATOM 19286 N N . ALA D 1 196 ? 87.081 -30.763 8.678 1.00 80.79 196 ALA D N 1
ATOM 19287 C CA . ALA D 1 196 ? 87.820 -30.042 9.706 1.00 75.89 196 ALA D CA 1
ATOM 19288 C C . ALA D 1 196 ? 88.764 -31.013 10.395 1.00 72.74 196 ALA D C 1
ATOM 19289 O O . ALA D 1 196 ? 88.341 -32.091 10.825 1.00 67.79 196 ALA D O 1
ATOM 19296 N N . ASP D 1 197 ? 90.039 -30.633 10.491 1.00 72.32 197 ASP D N 1
ATOM 19297 C CA . ASP D 1 197 ? 91.007 -31.473 11.185 1.00 69.53 197 ASP D CA 1
ATOM 19298 C C . ASP D 1 197 ? 90.765 -31.474 12.688 1.00 63.66 197 ASP D C 1
ATOM 19299 O O . ASP D 1 197 ? 90.975 -32.496 13.349 1.00 63.87 197 ASP D O 1
ATOM 19308 N N . GLU D 1 198 ? 90.323 -30.347 13.239 1.00 63.42 198 GLU D N 1
ATOM 19309 C CA . GLU D 1 198 ? 90.071 -30.207 14.665 1.00 62.53 198 GLU D CA 1
ATOM 19310 C C . GLU D 1 198 ? 88.816 -29.371 14.864 1.00 63.62 198 GLU D C 1
ATOM 19311 O O . GLU D 1 198 ? 88.582 -28.408 14.129 1.00 64.06 198 GLU D O 1
ATOM 19323 N N . ILE D 1 199 ? 88.012 -29.742 15.857 1.00 62.60 199 ILE D N 1
ATOM 19324 C CA . ILE D 1 199 ? 86.744 -29.079 16.137 1.00 58.18 199 ILE D CA 1
ATOM 19325 C C . ILE D 1 199 ? 86.781 -28.536 17.558 1.00 58.00 199 ILE D C 1
ATOM 19326 O O . ILE D 1 199 ? 87.138 -29.258 18.497 1.00 60.45 199 ILE D O 1
ATOM 19342 N N . ILE D 1 200 ? 86.410 -27.267 17.710 1.00 54.52 200 ILE D N 1
ATOM 19343 C CA . ILE D 1 200 ? 86.271 -26.618 19.006 1.00 51.41 200 ILE D CA 1
ATOM 19344 C C . ILE D 1 200 ? 84.809 -26.237 19.181 1.00 47.15 200 ILE D C 1
ATOM 19345 O O . ILE D 1 200 ? 84.177 -25.729 18.248 1.00 45.65 200 ILE D O 1
ATOM 19361 N N . VAL D 1 201 ? 84.273 -26.480 20.374 1.00 46.15 201 VAL D N 1
ATOM 19362 C CA . VAL D 1 201 ? 82.863 -26.251 20.668 1.00 42.76 201 VAL D CA 1
ATOM 19363 C C . VAL D 1 201 ? 82.790 -25.175 21.743 1.00 44.79 201 VAL D C 1
ATOM 19364 O O . VAL D 1 201 ? 83.023 -25.444 22.927 1.00 43.61 201 VAL D O 1
ATOM 19377 N N . THR D 1 202 ? 82.460 -23.953 21.329 1.00 51.41 202 THR D N 1
ATOM 19378 C CA . THR D 1 202 ? 82.236 -22.844 22.247 1.00 52.62 202 THR D CA 1
ATOM 19379 C C . THR D 1 202 ? 80.785 -22.396 22.136 1.00 48.62 202 THR D C 1
ATOM 19380 O O . THR D 1 202 ? 80.498 -21.198 22.042 1.00 49.87 202 THR D O 1
ATOM 19391 N N . ALA D 1 203 ? 79.870 -23.364 22.131 1.00 47.19 203 ALA D N 1
ATOM 19392 C CA . ALA D 1 203 ? 78.458 -23.127 21.862 1.00 48.17 203 ALA D CA 1
ATOM 19393 C C . ALA D 1 203 ? 77.704 -22.504 23.032 1.00 48.29 203 ALA D C 1
ATOM 19394 O O . ALA D 1 203 ? 76.482 -22.350 22.940 1.00 48.66 203 ALA D O 1
ATOM 19401 N N . GLY D 1 204 ? 78.382 -22.146 24.117 1.00 47.37 204 GLY D N 1
ATOM 19402 C CA . GLY D 1 204 ? 77.675 -21.536 25.230 1.00 46.96 204 GLY D CA 1
ATOM 19403 C C . GLY D 1 204 ? 76.639 -22.474 25.816 1.00 45.06 204 GLY D C 1
ATOM 19404 O O . GLY D 1 204 ? 76.838 -23.690 25.895 1.00 47.87 204 GLY D O 1
ATOM 19408 N N . ALA D 1 205 ? 75.505 -21.902 26.228 1.00 44.32 205 ALA D N 1
ATOM 19409 C CA . ALA D 1 205 ? 74.486 -22.692 26.913 1.00 45.75 205 ALA D CA 1
ATOM 19410 C C . ALA D 1 205 ? 73.930 -23.797 26.027 1.00 46.07 205 ALA D C 1
ATOM 19411 O O . ALA D 1 205 ? 73.487 -24.835 26.534 1.00 49.08 205 ALA D O 1
ATOM 19418 N N . TRP D 1 206 ? 73.938 -23.598 24.713 1.00 46.76 206 TRP D N 1
ATOM 19419 C CA . TRP D 1 206 ? 73.370 -24.566 23.785 1.00 46.05 206 TRP D CA 1
ATOM 19420 C C . TRP D 1 206 ? 74.295 -25.747 23.525 1.00 50.45 206 TRP D C 1
ATOM 19421 O O . TRP D 1 206 ? 73.945 -26.623 22.727 1.00 52.77 206 TRP D O 1
ATOM 19442 N N . ALA D 1 207 ? 75.457 -25.797 24.182 1.00 52.76 207 ALA D N 1
ATOM 19443 C CA . ALA D 1 207 ? 76.413 -26.866 23.916 1.00 55.37 207 ALA D CA 1
ATOM 19444 C C . ALA D 1 207 ? 75.842 -28.228 24.286 1.00 56.25 207 ALA D C 1
ATOM 19445 O O . ALA D 1 207 ? 75.996 -29.198 23.534 1.00 55.41 207 ALA D O 1
ATOM 19452 N N . ALA D 1 208 ? 75.177 -28.320 25.440 1.00 55.97 208 ALA D N 1
ATOM 19453 C CA . ALA D 1 208 ? 74.684 -29.611 25.910 1.00 53.57 208 ALA D CA 1
ATOM 19454 C C . ALA D 1 208 ? 73.796 -30.291 24.877 1.00 53.29 208 ALA D C 1
ATOM 19455 O O . ALA D 1 208 ? 73.691 -31.523 24.866 1.00 53.49 208 ALA D O 1
ATOM 19462 N N . GLN D 1 209 ? 73.161 -29.515 23.995 1.00 53.91 209 GLN D N 1
ATOM 19463 C CA . GLN D 1 209 ? 72.225 -30.100 23.040 1.00 53.08 209 GLN D CA 1
ATOM 19464 C C . GLN D 1 209 ? 72.951 -30.858 21.934 1.00 50.48 209 GLN D C 1
ATOM 19465 O O . GLN D 1 209 ? 72.533 -31.958 21.555 1.00 50.73 209 GLN D O 1
ATOM 19479 N N . ILE D 1 210 ? 74.035 -30.292 21.399 1.00 47.57 210 ILE D N 1
ATOM 19480 C CA . ILE D 1 210 ? 74.746 -30.976 20.323 1.00 48.97 210 ILE D CA 1
ATOM 19481 C C . ILE D 1 210 ? 75.719 -32.008 20.879 1.00 51.39 210 ILE D C 1
ATOM 19482 O O . ILE D 1 210 ? 76.018 -33.004 20.210 1.00 54.06 210 ILE D O 1
ATOM 19498 N N . LEU D 1 211 ? 76.230 -31.799 22.093 1.00 52.91 211 LEU D N 1
ATOM 19499 C CA . LEU D 1 211 ? 77.138 -32.778 22.679 1.00 53.61 211 LEU D CA 1
ATOM 19500 C C . LEU D 1 211 ? 76.404 -34.051 23.076 1.00 55.05 211 LEU D C 1
ATOM 19501 O O . LEU D 1 211 ? 76.987 -35.140 23.030 1.00 54.78 211 LEU D O 1
ATOM 19517 N N . ALA D 1 212 ? 75.131 -33.941 23.464 1.00 57.61 212 ALA D N 1
ATOM 19518 C CA . ALA D 1 212 ? 74.338 -35.132 23.738 1.00 62.55 212 ALA D CA 1
ATOM 19519 C C . ALA D 1 212 ? 74.244 -36.041 22.521 1.00 63.41 212 ALA D C 1
ATOM 19520 O O . ALA D 1 212 ? 73.996 -37.242 22.673 1.00 64.21 212 ALA D O 1
ATOM 19527 N N . LEU D 1 213 ? 74.438 -35.493 21.319 1.00 66.19 213 LEU D N 1
ATOM 19528 C CA . LEU D 1 213 ? 74.443 -36.308 20.111 1.00 68.75 213 LEU D CA 1
ATOM 19529 C C . LEU D 1 213 ? 75.605 -37.291 20.088 1.00 68.26 213 LEU D C 1
ATOM 19530 O O . LEU D 1 213 ? 75.542 -38.290 19.364 1.00 69.09 213 LEU D O 1
ATOM 19546 N N . LEU D 1 214 ? 76.663 -37.025 20.855 1.00 62.15 214 LEU D N 1
ATOM 19547 C CA . LEU D 1 214 ? 77.803 -37.923 20.971 1.00 55.79 214 LEU D CA 1
ATOM 19548 C C . LEU D 1 214 ? 77.766 -38.734 22.261 1.00 56.85 214 LEU D C 1
ATOM 19549 O O . LEU D 1 214 ? 78.785 -39.315 22.650 1.00 59.52 214 LEU D O 1
ATOM 19565 N N . GLY D 1 215 ? 76.616 -38.783 22.931 1.00 53.13 215 GLY D N 1
ATOM 19566 C CA . GLY D 1 215 ? 76.511 -39.490 24.190 1.00 51.91 215 GLY D CA 1
ATOM 19567 C C . GLY D 1 215 ? 77.158 -38.796 25.365 1.00 54.50 215 GLY D C 1
ATOM 19568 O O . GLY D 1 215 ? 77.201 -39.371 26.457 1.00 57.35 215 GLY D O 1
ATOM 19572 N N . LEU D 1 216 ? 77.662 -37.581 25.180 1.00 54.20 216 LEU D N 1
ATOM 19573 C CA . LEU D 1 216 ? 78.295 -36.847 26.263 1.00 57.42 216 LEU D CA 1
ATOM 19574 C C . LEU D 1 216 ? 77.246 -36.211 27.165 1.00 59.46 216 LEU D C 1
ATOM 19575 O O . LEU D 1 216 ? 76.138 -35.884 26.733 1.00 61.62 216 LEU D O 1
ATOM 19591 N N . ARG D 1 217 ? 77.609 -36.039 28.432 1.00 61.04 217 ARG D N 1
ATOM 19592 C CA . ARG D 1 217 ? 76.779 -35.344 29.413 1.00 66.08 217 ARG D CA 1
ATOM 19593 C C . ARG D 1 217 ? 77.492 -34.045 29.773 1.00 63.77 217 ARG D C 1
ATOM 19594 O O . ARG D 1 217 ? 78.451 -34.047 30.549 1.00 63.69 217 ARG D O 1
ATOM 19615 N N . HIS D 1 218 ? 77.021 -32.938 29.199 1.00 62.34 218 HIS D N 1
ATOM 19616 C CA . HIS D 1 218 ? 77.642 -31.639 29.405 1.00 61.63 218 HIS D CA 1
ATOM 19617 C C . HIS D 1 218 ? 76.881 -30.883 30.484 1.00 61.69 218 HIS D C 1
ATOM 19618 O O . HIS D 1 218 ? 75.758 -30.422 30.225 1.00 57.57 218 HIS D O 1
ATOM 19632 N N . PRO D 1 219 ? 77.433 -30.722 31.695 1.00 63.00 219 PRO D N 1
ATOM 19633 C CA . PRO D 1 219 ? 76.690 -30.060 32.784 1.00 62.06 219 PRO D CA 1
ATOM 19634 C C . PRO D 1 219 ? 76.770 -28.537 32.716 1.00 61.61 219 PRO D C 1
ATOM 19635 O O . PRO D 1 219 ? 77.282 -27.872 33.620 1.00 60.04 219 PRO D O 1
ATOM 19646 N N . VAL D 1 220 ? 76.259 -27.972 31.625 1.00 61.11 220 VAL D N 1
ATOM 19647 C CA . VAL D 1 220 ? 76.203 -26.526 31.432 1.00 57.25 220 VAL D CA 1
ATOM 19648 C C . VAL D 1 220 ? 74.803 -26.186 30.942 1.00 55.31 220 VAL D C 1
ATOM 19649 O O . VAL D 1 220 ? 74.414 -26.587 29.838 1.00 58.81 220 VAL D O 1
ATOM 19662 N N . VAL D 1 221 ? 74.055 -25.448 31.750 1.00 51.54 221 VAL D N 1
ATOM 19663 C CA . VAL D 1 221 ? 72.672 -25.105 31.432 1.00 49.63 221 VAL D CA 1
ATOM 19664 C C . VAL D 1 221 ? 72.557 -23.588 31.440 1.00 50.03 221 VAL D C 1
ATOM 19665 O O . VAL D 1 221 ? 73.373 -22.889 32.065 1.00 49.94 221 VAL D O 1
ATOM 19678 N N . PRO D 1 222 ? 71.555 -23.039 30.753 1.00 49.28 222 PRO D N 1
ATOM 19679 C CA . PRO D 1 222 ? 71.424 -21.580 30.679 1.00 48.09 222 PRO D CA 1
ATOM 19680 C C . PRO D 1 222 ? 70.866 -20.987 31.962 1.00 49.51 222 PRO D C 1
ATOM 19681 O O . PRO D 1 222 ? 69.956 -21.540 32.586 1.00 49.51 222 PRO D O 1
ATOM 19692 N N . GLN D 1 223 ? 71.425 -19.843 32.351 1.00 45.27 223 GLN D N 1
ATOM 19693 C CA . GLN D 1 223 ? 70.928 -19.050 33.473 1.00 42.42 223 GLN D CA 1
ATOM 19694 C C . GLN D 1 223 ? 70.515 -17.694 32.914 1.00 42.96 223 GLN D C 1
ATOM 19695 O O . GLN D 1 223 ? 71.366 -16.853 32.610 1.00 47.05 223 GLN D O 1
ATOM 19709 N N . LYS D 1 224 ? 69.210 -17.488 32.779 1.00 42.21 224 LYS D N 1
ATOM 19710 C CA . LYS D 1 224 ? 68.705 -16.249 32.207 1.00 43.24 224 LYS D CA 1
ATOM 19711 C C . LYS D 1 224 ? 69.119 -15.054 33.056 1.00 45.33 224 LYS D C 1
ATOM 19712 O O . LYS D 1 224 ? 69.144 -15.119 34.288 1.00 45.78 224 LYS D O 1
ATOM 19731 N N . GLY D 1 225 ? 69.447 -13.954 32.383 1.00 43.05 225 GLY D N 1
ATOM 19732 C CA . GLY D 1 225 ? 69.786 -12.722 33.064 1.00 40.80 225 GLY D CA 1
ATOM 19733 C C . GLY D 1 225 ? 69.312 -11.503 32.301 1.00 38.68 225 GLY D C 1
ATOM 19734 O O . GLY D 1 225 ? 69.658 -11.322 31.130 1.00 40.65 225 GLY D O 1
ATOM 19738 N N . GLN D 1 226 ? 68.520 -10.660 32.954 1.00 38.94 226 GLN D N 1
ATOM 19739 C CA . GLN D 1 226 ? 67.987 -9.449 32.348 1.00 36.33 226 GLN D CA 1
ATOM 19740 C C . GLN D 1 226 ? 68.777 -8.252 32.856 1.00 35.74 226 GLN D C 1
ATOM 19741 O O . GLN D 1 226 ? 69.037 -8.142 34.058 1.00 34.85 226 GLN D O 1
ATOM 19755 N N . ILE D 1 227 ? 69.149 -7.361 31.943 1.00 38.28 227 ILE D N 1
ATOM 19756 C CA . ILE D 1 227 ? 70.028 -6.238 32.242 1.00 39.81 227 ILE D CA 1
ATOM 19757 C C . ILE D 1 227 ? 69.428 -4.978 31.634 1.00 35.51 227 ILE D C 1
ATOM 19758 O O . ILE D 1 227 ? 68.906 -5.008 30.515 1.00 38.27 227 ILE D O 1
ATOM 19774 N N . ILE D 1 228 ? 69.495 -3.874 32.376 1.00 37.83 228 ILE D N 1
ATOM 19775 C CA . ILE D 1 228 ? 68.836 -2.626 32.008 1.00 40.18 228 ILE D CA 1
ATOM 19776 C C . ILE D 1 228 ? 69.882 -1.599 31.602 1.00 40.62 228 ILE D C 1
ATOM 19777 O O . ILE D 1 228 ? 70.931 -1.474 32.245 1.00 41.62 228 ILE D O 1
ATOM 19793 N N . HIS D 1 229 ? 69.583 -0.852 30.541 1.00 42.93 229 HIS D N 1
ATOM 19794 C CA . HIS D 1 229 ? 70.417 0.245 30.068 1.00 41.97 229 HIS D CA 1
ATOM 19795 C C . HIS D 1 229 ? 69.674 1.559 30.270 1.00 36.58 229 HIS D C 1
ATOM 19796 O O . HIS D 1 229 ? 68.520 1.694 29.852 1.00 34.07 229 HIS D O 1
ATOM 19810 N N . LEU D 1 230 ? 70.337 2.523 30.903 1.00 41.13 230 LEU D N 1
ATOM 19811 C CA . LEU D 1 230 ? 69.762 3.833 31.166 1.00 42.54 230 LEU D CA 1
ATOM 19812 C C . LEU D 1 230 ? 70.534 4.905 30.408 1.00 44.57 230 LEU D C 1
ATOM 19813 O O . LEU D 1 230 ? 71.697 4.720 30.039 1.00 47.10 230 LEU D O 1
ATOM 19829 N N . HIS D 1 231 ? 69.870 6.036 30.179 1.00 44.74 231 HIS D N 1
ATOM 19830 C CA . HIS D 1 231 ? 70.475 7.181 29.512 1.00 50.37 231 HIS D CA 1
ATOM 19831 C C . HIS D 1 231 ? 70.304 8.413 30.386 1.00 56.05 231 HIS D C 1
ATOM 19832 O O . HIS D 1 231 ? 69.194 8.708 30.840 1.00 56.13 231 HIS D O 1
ATOM 19846 N N . LEU D 1 232 ? 71.407 9.125 30.623 1.00 57.72 232 LEU D N 1
ATOM 19847 C CA . LEU D 1 232 ? 71.393 10.361 31.390 1.00 61.31 232 LEU D CA 1
ATOM 19848 C C . LEU D 1 232 ? 71.443 11.531 30.414 1.00 65.02 232 LEU D C 1
ATOM 19849 O O . LEU D 1 232 ? 72.531 11.881 29.933 1.00 64.74 232 LEU D O 1
ATOM 19865 N N . PRO D 1 233 ? 70.315 12.165 30.089 1.00 69.35 233 PRO D N 1
ATOM 19866 C CA . PRO D 1 233 ? 70.330 13.215 29.057 1.00 71.46 233 PRO D CA 1
ATOM 19867 C C . PRO D 1 233 ? 71.313 14.324 29.396 1.00 75.02 233 PRO D C 1
ATOM 19868 O O . PRO D 1 233 ? 71.180 15.010 30.413 1.00 76.18 233 PRO D O 1
ATOM 19879 N N . GLY D 1 234 ? 72.306 14.497 28.527 1.00 79.58 234 GLY D N 1
ATOM 19880 C CA . GLY D 1 234 ? 73.290 15.548 28.693 1.00 80.70 234 GLY D CA 1
ATOM 19881 C C . GLY D 1 234 ? 74.083 15.432 29.978 1.00 79.62 234 GLY D C 1
ATOM 19882 O O . GLY D 1 234 ? 74.115 16.369 30.781 1.00 81.11 234 GLY D O 1
ATOM 19886 N N . VAL D 1 235 ? 74.724 14.284 30.187 1.00 74.28 235 VAL D N 1
ATOM 19887 C CA . VAL D 1 235 ? 75.556 14.049 31.362 1.00 69.65 235 VAL D CA 1
ATOM 19888 C C . VAL D 1 235 ? 76.783 13.262 30.928 1.00 68.01 235 VAL D C 1
ATOM 19889 O O . VAL D 1 235 ? 76.659 12.197 30.314 1.00 68.34 235 VAL D O 1
ATOM 19902 N N . ALA D 1 236 ? 77.966 13.781 31.250 1.00 66.72 236 ALA D N 1
ATOM 19903 C CA . ALA D 1 236 ? 79.217 13.138 30.867 1.00 69.59 236 ALA D CA 1
ATOM 19904 C C . ALA D 1 236 ? 79.534 12.016 31.848 1.00 71.00 236 ALA D C 1
ATOM 19905 O O . ALA D 1 236 ? 79.671 12.257 33.052 1.00 71.01 236 ALA D O 1
ATOM 19912 N N . THR D 1 237 ? 79.659 10.791 31.329 1.00 70.59 237 THR D N 1
ATOM 19913 C CA . THR D 1 237 ? 79.863 9.610 32.158 1.00 70.44 237 THR D CA 1
ATOM 19914 C C . THR D 1 237 ? 81.090 8.804 31.750 1.00 73.13 237 THR D C 1
ATOM 19915 O O . THR D 1 237 ? 81.281 7.692 32.257 1.00 77.05 237 THR D O 1
ATOM 19926 N N . SER D 1 238 ? 81.926 9.327 30.851 1.00 73.35 238 SER D N 1
ATOM 19927 C CA . SER D 1 238 ? 83.069 8.555 30.375 1.00 76.56 238 SER D CA 1
ATOM 19928 C C . SER D 1 238 ? 84.059 8.260 31.495 1.00 78.14 238 SER D C 1
ATOM 19929 O O . SER D 1 238 ? 84.783 7.259 31.434 1.00 78.05 238 SER D O 1
ATOM 19937 N N . GLY D 1 239 ? 84.108 9.109 32.517 1.00 79.81 239 GLY D N 1
ATOM 19938 C CA . GLY D 1 239 ? 85.034 8.937 33.615 1.00 79.95 239 GLY D CA 1
ATOM 19939 C C . GLY D 1 239 ? 84.485 8.213 34.820 1.00 72.14 239 GLY D C 1
ATOM 19940 O O . GLY D 1 239 ? 85.226 7.976 35.779 1.00 70.30 239 GLY D O 1
ATOM 19944 N N . TRP D 1 240 ? 83.209 7.846 34.806 1.00 68.72 240 TRP D N 1
ATOM 19945 C CA . TRP D 1 240 ? 82.613 7.210 35.970 1.00 63.66 240 TRP D CA 1
ATOM 19946 C C . TRP D 1 240 ? 83.151 5.789 36.132 1.00 60.54 240 TRP D C 1
ATOM 19947 O O . TRP D 1 240 ? 83.304 5.065 35.142 1.00 61.20 240 TRP D O 1
ATOM 19968 N N . PRO D 1 241 ? 83.436 5.356 37.355 1.00 62.59 241 PRO D N 1
ATOM 19969 C CA . PRO D 1 241 ? 83.946 4.001 37.574 1.00 64.61 241 PRO D CA 1
ATOM 19970 C C . PRO D 1 241 ? 82.811 2.982 37.616 1.00 64.69 241 PRO D C 1
ATOM 19971 O O . PRO D 1 241 ? 81.637 3.305 37.453 1.00 62.37 241 PRO D O 1
ATOM 19982 N N . VAL D 1 242 ? 83.192 1.728 37.838 1.00 65.95 242 VAL D N 1
ATOM 19983 C CA . VAL D 1 242 ? 82.235 0.648 38.025 1.00 64.76 242 VAL D CA 1
ATOM 19984 C C . VAL D 1 242 ? 81.848 0.590 39.498 1.00 63.43 242 VAL D C 1
ATOM 19985 O O . VAL D 1 242 ? 82.585 1.040 40.379 1.00 66.05 242 VAL D O 1
ATOM 19998 N N . VAL D 1 243 ? 80.671 0.029 39.773 1.00 60.43 243 VAL D N 1
ATOM 19999 C CA . VAL D 1 243 ? 80.137 -0.061 41.127 1.00 58.65 243 VAL D CA 1
ATOM 20000 C C . VAL D 1 243 ? 79.758 -1.508 41.407 1.00 57.40 243 VAL D C 1
ATOM 20001 O O . VAL D 1 243 ? 79.018 -2.122 40.631 1.00 55.47 243 VAL D O 1
ATOM 20014 N N . LEU D 1 244 ? 80.260 -2.047 42.521 1.00 58.23 244 LEU D N 1
ATOM 20015 C CA . LEU D 1 244 ? 80.049 -3.443 42.904 1.00 55.95 244 LEU D CA 1
ATOM 20016 C C . LEU D 1 244 ? 79.502 -3.480 44.324 1.00 55.65 244 LEU D C 1
ATOM 20017 O O . LEU D 1 244 ? 80.268 -3.564 45.293 1.00 62.36 244 LEU D O 1
ATOM 20033 N N . PRO D 1 245 ? 78.177 -3.421 44.491 1.00 55.26 245 PRO D N 1
ATOM 20034 C CA . PRO D 1 245 ? 77.602 -3.420 45.845 1.00 60.42 245 PRO D CA 1
ATOM 20035 C C . PRO D 1 245 ? 77.754 -4.736 46.592 1.00 64.88 245 PRO D C 1
ATOM 20036 O O . PRO D 1 245 ? 77.379 -4.801 47.769 1.00 65.89 245 PRO D O 1
ATOM 20047 N N . MET D 1 246 ? 78.281 -5.784 45.959 1.00 65.37 246 MET D N 1
ATOM 20048 C CA . MET D 1 246 ? 78.477 -7.072 46.623 1.00 69.79 246 MET D CA 1
ATOM 20049 C C . MET D 1 246 ? 77.144 -7.655 47.088 1.00 68.79 246 MET D C 1
ATOM 20050 O O . MET D 1 246 ? 77.033 -8.201 48.188 1.00 68.63 246 MET D O 1
ATOM 20064 N N . ASN D 1 247 ? 76.121 -7.533 46.245 1.00 67.29 247 ASN D N 1
ATOM 20065 C CA . ASN D 1 247 ? 74.778 -8.005 46.563 1.00 64.59 247 ASN D CA 1
ATOM 20066 C C . ASN D 1 247 ? 74.159 -8.693 45.357 1.00 62.96 247 ASN D C 1
ATOM 20067 O O . ASN D 1 247 ? 72.952 -8.591 45.114 1.00 62.61 247 ASN D O 1
ATOM 20078 N N . SER D 1 248 ? 74.981 -9.392 44.575 1.00 59.95 248 SER D N 1
ATOM 20079 C CA . SER D 1 248 ? 74.593 -10.081 43.348 1.00 59.44 248 SER D CA 1
ATOM 20080 C C . SER D 1 248 ? 74.268 -9.118 42.213 1.00 58.91 248 SER D C 1
ATOM 20081 O O . SER D 1 248 ? 73.977 -9.574 41.100 1.00 59.88 248 SER D O 1
ATOM 20089 N N . TYR D 1 249 ? 74.314 -7.811 42.444 1.00 57.21 249 TYR D N 1
ATOM 20090 C CA . TYR D 1 249 ? 74.036 -6.806 41.427 1.00 56.13 249 TYR D CA 1
ATOM 20091 C C . TYR D 1 249 ? 75.267 -5.924 41.240 1.00 56.46 249 TYR D C 1
ATOM 20092 O O . TYR D 1 249 ? 76.293 -6.100 41.901 1.00 59.73 249 TYR D O 1
ATOM 20110 N N . TYR D 1 250 ? 75.157 -4.969 40.324 1.00 54.58 250 TYR D N 1
ATOM 20111 C CA . TYR D 1 250 ? 76.277 -4.116 39.939 1.00 52.48 250 TYR D CA 1
ATOM 20112 C C . TYR D 1 250 ? 75.751 -3.061 38.973 1.00 50.12 250 TYR D C 1
ATOM 20113 O O . TYR D 1 250 ? 74.571 -3.058 38.609 1.00 50.05 250 TYR D O 1
ATOM 20131 N N . MET D 1 251 ? 76.638 -2.161 38.560 1.00 49.34 251 MET D N 1
ATOM 20132 C CA . MET D 1 251 ? 76.300 -1.189 37.531 1.00 48.89 251 MET D CA 1
ATOM 20133 C C . MET D 1 251 ? 77.570 -0.476 37.091 1.00 51.34 251 MET D C 1
ATOM 20134 O O . MET D 1 251 ? 78.502 -0.298 37.881 1.00 53.37 251 MET D O 1
ATOM 20148 N N . LEU D 1 252 ? 77.592 -0.077 35.821 1.00 51.33 252 LEU D N 1
ATOM 20149 C CA . LEU D 1 252 ? 78.741 0.588 35.228 1.00 55.59 252 LEU D CA 1
ATOM 20150 C C . LEU D 1 252 ? 78.247 1.684 34.295 1.00 54.92 252 LEU D C 1
ATOM 20151 O O . LEU D 1 252 ? 77.051 1.796 34.011 1.00 55.19 252 LEU D O 1
ATOM 20167 N N . ALA D 1 253 ? 79.185 2.496 33.813 1.00 56.82 253 ALA D N 1
ATOM 20168 C CA . ALA D 1 253 ? 78.876 3.625 32.949 1.00 60.48 253 ALA D CA 1
ATOM 20169 C C . ALA D 1 253 ? 79.743 3.577 31.701 1.00 63.54 253 ALA D C 1
ATOM 20170 O O . ALA D 1 253 ? 80.921 3.215 31.765 1.00 66.66 253 ALA D O 1
ATOM 20177 N N . PHE D 1 254 ? 79.153 3.950 30.569 1.00 63.81 254 PHE D N 1
ATOM 20178 C CA . PHE D 1 254 ? 79.845 4.035 29.292 1.00 68.17 254 PHE D CA 1
ATOM 20179 C C . PHE D 1 254 ? 79.943 5.496 28.857 1.00 69.66 254 PHE D C 1
ATOM 20180 O O . PHE D 1 254 ? 79.450 6.408 29.528 1.00 70.29 254 PHE D O 1
ATOM 20197 N N . ASP D 1 255 ? 80.583 5.713 27.706 1.00 69.89 255 ASP D N 1
ATOM 20198 C CA . ASP D 1 255 ? 80.896 7.073 27.278 1.00 71.62 255 ASP D CA 1
ATOM 20199 C C . ASP D 1 255 ? 79.644 7.840 26.869 1.00 67.78 255 ASP D C 1
ATOM 20200 O O . ASP D 1 255 ? 79.529 9.040 27.144 1.00 65.49 255 ASP D O 1
ATOM 20209 N N . ASP D 1 256 ? 78.696 7.172 26.212 1.00 65.93 256 ASP D N 1
ATOM 20210 C CA . ASP D 1 256 ? 77.556 7.859 25.613 1.00 64.10 256 ASP D CA 1
ATOM 20211 C C . ASP D 1 256 ? 76.436 8.117 26.617 1.00 60.32 256 ASP D C 1
ATOM 20212 O O . ASP D 1 256 ? 75.278 7.771 26.363 1.00 56.95 256 ASP D O 1
ATOM 20221 N N . SER D 1 257 ? 76.766 8.743 27.748 1.00 60.77 257 SER D N 1
ATOM 20222 C CA . SER D 1 257 ? 75.771 9.113 28.755 1.00 57.33 257 SER D CA 1
ATOM 20223 C C . SER D 1 257 ? 74.866 7.931 29.094 1.00 55.07 257 SER D C 1
ATOM 20224 O O . SER D 1 257 ? 73.662 8.082 29.312 1.00 55.06 257 SER D O 1
ATOM 20232 N N . ARG D 1 258 ? 75.456 6.741 29.145 1.00 54.69 258 ARG D N 1
ATOM 20233 C CA . ARG D 1 258 ? 74.717 5.502 29.333 1.00 53.25 258 ARG D CA 1
ATOM 20234 C C . ARG D 1 258 ? 75.176 4.812 30.610 1.00 50.81 258 ARG D C 1
ATOM 20235 O O . ARG D 1 258 ? 76.372 4.788 30.921 1.00 50.83 258 ARG D O 1
ATOM 20256 N N . VAL D 1 259 ? 74.218 4.256 31.348 1.00 47.45 259 VAL D N 1
ATOM 20257 C CA . VAL D 1 259 ? 74.485 3.548 32.593 1.00 46.30 259 VAL D CA 1
ATOM 20258 C C . VAL D 1 259 ? 73.757 2.212 32.550 1.00 44.96 259 VAL D C 1
ATOM 20259 O O . VAL D 1 259 ? 72.560 2.162 32.245 1.00 43.47 259 VAL D O 1
ATOM 20272 N N . VAL D 1 260 ? 74.478 1.138 32.857 1.00 42.33 260 VAL D N 1
ATOM 20273 C CA . VAL D 1 260 ? 73.939 -0.217 32.857 1.00 41.83 260 VAL D CA 1
ATOM 20274 C C . VAL D 1 260 ? 73.892 -0.712 34.296 1.00 45.73 260 VAL D C 1
ATOM 20275 O O . VAL D 1 260 ? 74.787 -0.407 35.092 1.00 45.47 260 VAL D O 1
ATOM 20288 N N . VAL D 1 261 ? 72.852 -1.479 34.627 1.00 49.64 261 VAL D N 1
ATOM 20289 C CA . VAL D 1 261 ? 72.610 -1.925 35.994 1.00 56.03 261 VAL D CA 1
ATOM 20290 C C . VAL D 1 261 ? 72.652 -3.446 36.047 1.00 69.16 261 VAL D C 1
ATOM 20291 O O . VAL D 1 261 ? 72.339 -4.132 35.069 1.00 66.03 261 VAL D O 1
ATOM 20304 N N . GLY D 1 262 ? 73.024 -3.971 37.216 1.00 80.15 262 GLY D N 1
ATOM 20305 C CA . GLY D 1 262 ? 73.239 -5.394 37.411 1.00 81.71 262 GLY D CA 1
ATOM 20306 C C . GLY D 1 262 ? 72.107 -6.270 36.919 1.00 82.09 262 GLY D C 1
ATOM 20307 O O . GLY D 1 262 ? 70.975 -5.805 36.761 1.00 86.14 262 GLY D O 1
ATOM 20311 N N . ALA D 1 263 ? 72.399 -7.546 36.684 1.00 77.30 263 ALA D N 1
ATOM 20312 C CA . ALA D 1 263 ? 71.473 -8.458 36.032 1.00 70.71 263 ALA D CA 1
ATOM 20313 C C . ALA D 1 263 ? 70.845 -9.423 37.030 1.00 62.23 263 ALA D C 1
ATOM 20314 O O . ALA D 1 263 ? 71.312 -9.588 38.159 1.00 65.28 263 ALA D O 1
ATOM 20321 N N . THR D 1 264 ? 69.770 -10.066 36.586 1.00 53.69 264 THR D N 1
ATOM 20322 C CA . THR D 1 264 ? 69.094 -11.095 37.358 1.00 52.14 264 THR D CA 1
ATOM 20323 C C . THR D 1 264 ? 69.764 -12.445 37.128 1.00 52.53 264 THR D C 1
ATOM 20324 O O . THR D 1 264 ? 70.531 -12.634 36.182 1.00 53.70 264 THR D O 1
ATOM 20335 N N . ARG D 1 265 ? 69.457 -13.396 38.010 1.00 50.92 265 ARG D N 1
ATOM 20336 C CA . ARG D 1 265 ? 70.032 -14.741 37.966 1.00 48.13 265 ARG D CA 1
ATOM 20337 C C . ARG D 1 265 ? 68.891 -15.734 38.149 1.00 50.62 265 ARG D C 1
ATOM 20338 O O . ARG D 1 265 ? 68.563 -16.127 39.272 1.00 53.86 265 ARG D O 1
ATOM 20359 N N . GLU D 1 266 ? 68.294 -16.142 37.036 1.00 49.51 266 GLU D N 1
ATOM 20360 C CA . GLU D 1 266 ? 67.100 -16.980 37.039 1.00 50.77 266 GLU D CA 1
ATOM 20361 C C . GLU D 1 266 ? 67.511 -18.400 36.666 1.00 50.90 266 GLU D C 1
ATOM 20362 O O . GLU D 1 266 ? 67.695 -18.719 35.488 1.00 48.56 266 GLU D O 1
ATOM 20374 N N . ASP D 1 267 ? 67.663 -19.249 37.678 1.00 53.41 267 ASP D N 1
ATOM 20375 C CA . ASP D 1 267 ? 68.006 -20.643 37.453 1.00 53.82 267 ASP D CA 1
ATOM 20376 C C . ASP D 1 267 ? 66.794 -21.415 36.940 1.00 53.90 267 ASP D C 1
ATOM 20377 O O . ASP D 1 267 ? 65.641 -21.032 37.156 1.00 55.04 267 ASP D O 1
ATOM 20386 N N . GLY D 1 268 ? 67.071 -22.521 36.253 1.00 55.05 268 GLY D N 1
ATOM 20387 C CA . GLY D 1 268 ? 66.007 -23.332 35.694 1.00 54.62 268 GLY D CA 1
ATOM 20388 C C . GLY D 1 268 ? 65.094 -22.587 34.753 1.00 54.10 268 GLY D C 1
ATOM 20389 O O . GLY D 1 268 ? 63.950 -23.002 34.552 1.00 55.77 268 GLY D O 1
ATOM 20393 N N . SER D 1 269 ? 65.570 -21.487 34.168 1.00 55.26 269 SER D N 1
ATOM 20394 C CA . SER D 1 269 ? 64.746 -20.677 33.282 1.00 54.89 269 SER D CA 1
ATOM 20395 C C . SER D 1 269 ? 64.679 -21.228 31.866 1.00 56.08 269 SER D C 1
ATOM 20396 O O . SER D 1 269 ? 63.727 -20.918 31.141 1.00 55.82 269 SER D O 1
ATOM 20404 N N . GLY D 1 270 ? 65.657 -22.031 31.457 1.00 59.65 270 GLY D N 1
ATOM 20405 C CA . GLY D 1 270 ? 65.718 -22.425 30.067 1.00 59.04 270 GLY D CA 1
ATOM 20406 C C . GLY D 1 270 ? 66.042 -21.225 29.190 1.00 56.19 270 GLY D C 1
ATOM 20407 O O . GLY D 1 270 ? 66.514 -20.181 29.651 1.00 57.64 270 GLY D O 1
ATOM 20411 N N . PHE D 1 271 ? 65.775 -21.385 27.897 1.00 52.13 271 PHE D N 1
ATOM 20412 C CA . PHE D 1 271 ? 66.016 -20.318 26.925 1.00 48.63 271 PHE D CA 1
ATOM 20413 C C . PHE D 1 271 ? 64.774 -19.433 26.799 1.00 46.66 271 PHE D C 1
ATOM 20414 O O . PHE D 1 271 ? 64.189 -19.258 25.731 1.00 43.12 271 PHE D O 1
ATOM 20431 N N . ASP D 1 272 ? 64.385 -18.866 27.941 1.00 51.53 272 ASP D N 1
ATOM 20432 C CA . ASP D 1 272 ? 63.190 -18.028 28.049 1.00 50.70 272 ASP D CA 1
ATOM 20433 C C . ASP D 1 272 ? 63.568 -16.604 27.660 1.00 52.44 272 ASP D C 1
ATOM 20434 O O . ASP D 1 272 ? 63.909 -15.773 28.504 1.00 50.63 272 ASP D O 1
ATOM 20443 N N . TYR D 1 273 ? 63.495 -16.314 26.360 1.00 49.87 273 TYR D N 1
ATOM 20444 C CA . TYR D 1 273 ? 63.938 -15.026 25.824 1.00 44.14 273 TYR D CA 1
ATOM 20445 C C . TYR D 1 273 ? 62.778 -14.036 25.903 1.00 43.02 273 TYR D C 1
ATOM 20446 O O . TYR D 1 273 ? 62.126 -13.701 24.912 1.00 44.55 273 TYR D O 1
ATOM 20464 N N . ARG D 1 274 ? 62.526 -13.558 27.123 1.00 40.81 274 ARG D N 1
ATOM 20465 C CA . ARG D 1 274 ? 61.463 -12.601 27.399 1.00 35.79 274 ARG D CA 1
ATOM 20466 C C . ARG D 1 274 ? 61.919 -11.642 28.487 1.00 34.41 274 ARG D C 1
ATOM 20467 O O . ARG D 1 274 ? 62.632 -12.040 29.412 1.00 38.86 274 ARG D O 1
ATOM 20488 N N . VAL D 1 275 ? 61.504 -10.384 28.375 1.00 33.44 275 VAL D N 1
ATOM 20489 C CA . VAL D 1 275 ? 61.749 -9.386 29.412 1.00 31.17 275 VAL D CA 1
ATOM 20490 C C . VAL D 1 275 ? 60.553 -9.410 30.357 1.00 34.40 275 VAL D C 1
ATOM 20491 O O . VAL D 1 275 ? 59.452 -8.995 29.989 1.00 35.37 275 VAL D O 1
ATOM 20504 N N . THR D 1 276 ? 60.769 -9.896 31.577 1.00 36.07 276 THR D N 1
ATOM 20505 C CA . THR D 1 276 ? 59.686 -10.098 32.526 1.00 34.21 276 THR D CA 1
ATOM 20506 C C . THR D 1 276 ? 59.536 -8.893 33.452 1.00 30.57 276 THR D C 1
ATOM 20507 O O . THR D 1 276 ? 60.381 -7.998 33.501 1.00 32.90 276 THR D O 1
ATOM 20518 N N . ALA D 1 277 ? 58.432 -8.885 34.200 1.00 33.99 277 ALA D N 1
ATOM 20519 C CA . ALA D 1 277 ? 58.138 -7.776 35.102 1.00 35.12 277 ALA D CA 1
ATOM 20520 C C . ALA D 1 277 ? 59.014 -7.829 36.349 1.00 40.19 277 ALA D C 1
ATOM 20521 O O . ALA D 1 277 ? 59.709 -6.860 36.674 1.00 41.83 277 ALA D O 1
ATOM 20528 N N . ARG D 1 278 ? 58.990 -8.956 37.066 1.00 44.83 278 ARG D N 1
ATOM 20529 C CA . ARG D 1 278 ? 59.778 -9.061 38.290 1.00 48.16 278 ARG D CA 1
ATOM 20530 C C . ARG D 1 278 ? 61.258 -8.847 38.008 1.00 46.63 278 ARG D C 1
ATOM 20531 O O . ARG D 1 278 ? 61.959 -8.190 38.787 1.00 47.37 278 ARG D O 1
ATOM 20552 N N . GLY D 1 279 ? 61.755 -9.400 36.902 1.00 46.18 279 GLY D N 1
ATOM 20553 C CA . GLY D 1 279 ? 63.157 -9.214 36.567 1.00 48.76 279 GLY D CA 1
ATOM 20554 C C . GLY D 1 279 ? 63.547 -7.752 36.520 1.00 47.18 279 GLY D C 1
ATOM 20555 O O . GLY D 1 279 ? 64.562 -7.345 37.090 1.00 46.71 279 GLY D O 1
ATOM 20559 N N . GLN D 1 280 ? 62.732 -6.935 35.849 1.00 45.08 280 GLN D N 1
ATOM 20560 C CA . GLN D 1 280 ? 63.025 -5.510 35.763 1.00 43.53 280 GLN D CA 1
ATOM 20561 C C . GLN D 1 280 ? 62.832 -4.817 37.104 1.00 45.70 280 GLN D C 1
ATOM 20562 O O . GLN D 1 280 ? 63.564 -3.874 37.422 1.00 46.50 280 GLN D O 1
ATOM 20576 N N . LEU D 1 281 ? 61.859 -5.266 37.899 1.00 46.73 281 LEU D N 1
ATOM 20577 C CA . LEU D 1 281 ? 61.658 -4.684 39.221 1.00 46.15 281 LEU D CA 1
ATOM 20578 C C . LEU D 1 281 ? 62.870 -4.924 40.113 1.00 48.81 281 LEU D C 1
ATOM 20579 O O . LEU D 1 281 ? 63.345 -4.009 40.795 1.00 47.23 281 LEU D O 1
ATOM 20595 N N . GLU D 1 282 ? 63.386 -6.158 40.118 1.00 49.71 282 GLU D N 1
ATOM 20596 C CA . GLU D 1 282 ? 64.559 -6.473 40.930 1.00 50.36 282 GLU D CA 1
ATOM 20597 C C . GLU D 1 282 ? 65.735 -5.575 40.568 1.00 48.27 282 GLU D C 1
ATOM 20598 O O . GLU D 1 282 ? 66.395 -5.008 41.447 1.00 49.12 282 GLU D O 1
ATOM 20610 N N . VAL D 1 283 ? 66.015 -5.438 39.272 1.00 40.05 283 VAL D N 1
ATOM 20611 C CA . VAL D 1 283 ? 67.177 -4.666 38.848 1.00 40.26 283 VAL D CA 1
ATOM 20612 C C . VAL D 1 283 ? 66.972 -3.185 39.137 1.00 41.00 283 VAL D C 1
ATOM 20613 O O . VAL D 1 283 ? 67.896 -2.492 39.579 1.00 43.39 283 VAL D O 1
ATOM 20626 N N . LEU D 1 284 ? 65.764 -2.672 38.892 1.00 36.68 284 LEU D N 1
ATOM 20627 C CA . LEU D 1 284 ? 65.498 -1.266 39.176 1.00 35.96 284 LEU D CA 1
ATOM 20628 C C . LEU D 1 284 ? 65.589 -0.982 40.671 1.00 38.18 284 LEU D C 1
ATOM 20629 O O . LEU D 1 284 ? 66.163 0.032 41.084 1.00 39.81 284 LEU D O 1
ATOM 20645 N N . GLN D 1 285 ? 65.033 -1.869 41.501 1.00 39.86 285 GLN D N 1
ATOM 20646 C CA . GLN D 1 285 ? 65.130 -1.688 42.947 1.00 47.39 285 GLN D CA 1
ATOM 20647 C C . GLN D 1 285 ? 66.584 -1.692 43.402 1.00 49.32 285 GLN D C 1
ATOM 20648 O O . GLN D 1 285 ? 67.025 -0.790 44.123 1.00 49.29 285 GLN D O 1
ATOM 20662 N N . ALA D 1 286 ? 67.345 -2.709 42.992 1.00 54.22 286 ALA D N 1
ATOM 20663 C CA . ALA D 1 286 ? 68.745 -2.788 43.394 1.00 58.74 286 ALA D CA 1
ATOM 20664 C C . ALA D 1 286 ? 69.529 -1.580 42.897 1.00 58.03 286 ALA D C 1
ATOM 20665 O O . ALA D 1 286 ? 70.396 -1.057 43.607 1.00 62.46 286 ALA D O 1
ATOM 20672 N N . GLY D 1 287 ? 69.238 -1.122 41.683 1.00 50.51 287 GLY D N 1
ATOM 20673 C CA . GLY D 1 287 ? 69.935 0.018 41.122 1.00 49.61 287 GLY D CA 1
ATOM 20674 C C . GLY D 1 287 ? 69.602 1.317 41.824 1.00 47.09 287 GLY D C 1
ATOM 20675 O O . GLY D 1 287 ? 70.494 1.995 42.342 1.00 52.20 287 GLY D O 1
ATOM 20679 N N . LEU D 1 288 ? 68.318 1.677 41.846 1.00 40.99 288 LEU D N 1
ATOM 20680 C CA . LEU D 1 288 ? 67.912 2.915 42.501 1.00 41.33 288 LEU D CA 1
ATOM 20681 C C . LEU D 1 288 ? 68.111 2.848 44.010 1.00 45.56 288 LEU D C 1
ATOM 20682 O O . LEU D 1 288 ? 68.285 3.887 44.657 1.00 45.47 288 LEU D O 1
ATOM 20698 N N . GLY D 1 289 ? 68.090 1.644 44.587 1.00 48.58 289 GLY D N 1
ATOM 20699 C CA . GLY D 1 289 ? 68.283 1.523 46.023 1.00 52.23 289 GLY D CA 1
ATOM 20700 C C . GLY D 1 289 ? 69.612 2.089 46.481 1.00 53.68 289 GLY D C 1
ATOM 20701 O O . GLY D 1 289 ? 69.706 2.687 47.556 1.00 56.16 289 GLY D O 1
ATOM 20705 N N . ILE D 1 290 ? 70.656 1.909 45.673 1.00 56.16 290 ILE D N 1
ATOM 20706 C CA . ILE D 1 290 ? 71.975 2.441 45.993 1.00 60.69 290 ILE D CA 1
ATOM 20707 C C . ILE D 1 290 ? 72.294 3.720 45.224 1.00 57.95 290 ILE D C 1
ATOM 20708 O O . ILE D 1 290 ? 73.220 4.446 45.614 1.00 59.33 290 ILE D O 1
ATOM 20724 N N . ALA D 1 291 ? 71.567 4.013 44.148 1.00 55.28 291 ALA D N 1
ATOM 20725 C CA . ALA D 1 291 ? 71.848 5.155 43.281 1.00 54.60 291 ALA D CA 1
ATOM 20726 C C . ALA D 1 291 ? 70.542 5.879 42.990 1.00 53.74 291 ALA D C 1
ATOM 20727 O O . ALA D 1 291 ? 69.985 5.764 41.890 1.00 54.08 291 ALA D O 1
ATOM 20734 N N . PRO D 1 292 ? 70.022 6.637 43.957 1.00 53.50 292 PRO D N 1
ATOM 20735 C CA . PRO D 1 292 ? 68.777 7.383 43.711 1.00 53.91 292 PRO D CA 1
ATOM 20736 C C . PRO D 1 292 ? 68.884 8.387 42.577 1.00 50.73 292 PRO D C 1
ATOM 20737 O O . PRO D 1 292 ? 67.851 8.799 42.037 1.00 50.22 292 PRO D O 1
ATOM 20748 N N . GLY D 1 293 ? 70.097 8.793 42.197 1.00 50.10 293 GLY D N 1
ATOM 20749 C CA . GLY D 1 293 ? 70.252 9.762 41.127 1.00 51.67 293 GLY D CA 1
ATOM 20750 C C . GLY D 1 293 ? 69.777 9.268 39.776 1.00 49.91 293 GLY D C 1
ATOM 20751 O O . GLY D 1 293 ? 69.518 10.083 38.884 1.00 48.39 293 GLY D O 1
ATOM 20755 N N . LEU D 1 294 ? 69.658 7.955 39.603 1.00 47.68 294 LEU D N 1
ATOM 20756 C CA . LEU D 1 294 ? 69.176 7.372 38.357 1.00 46.96 294 LEU D CA 1
ATOM 20757 C C . LEU D 1 294 ? 67.654 7.340 38.267 1.00 46.31 294 LEU D C 1
ATOM 20758 O O . LEU D 1 294 ? 67.116 6.697 37.360 1.00 43.06 294 LEU D O 1
ATOM 20774 N N . ALA D 1 295 ? 66.953 8.019 39.178 1.00 48.55 295 ALA D N 1
ATOM 20775 C CA . ALA D 1 295 ? 65.496 7.951 39.196 1.00 50.60 295 ALA D CA 1
ATOM 20776 C C . ALA D 1 295 ? 64.902 8.459 37.888 1.00 55.23 295 ALA D C 1
ATOM 20777 O O . ALA D 1 295 ? 64.036 7.808 37.291 1.00 57.26 295 ALA D O 1
ATOM 20784 N N . ASP D 1 296 ? 65.356 9.624 37.425 1.00 57.98 296 ASP D N 1
ATOM 20785 C CA . ASP D 1 296 ? 64.792 10.282 36.255 1.00 57.69 296 ASP D CA 1
ATOM 20786 C C . ASP D 1 296 ? 65.564 9.970 34.976 1.00 55.37 296 ASP D C 1
ATOM 20787 O O . ASP D 1 296 ? 65.459 10.718 33.998 1.00 57.94 296 ASP D O 1
ATOM 20796 N N . ALA D 1 297 ? 66.327 8.882 34.959 1.00 52.15 297 ALA D N 1
ATOM 20797 C CA . ALA D 1 297 ? 67.065 8.498 33.767 1.00 49.27 297 ALA D CA 1
ATOM 20798 C C . ALA D 1 297 ? 66.148 7.789 32.780 1.00 46.91 297 ALA D C 1
ATOM 20799 O O . ALA D 1 297 ? 65.215 7.078 33.164 1.00 49.65 297 ALA D O 1
ATOM 20806 N N . THR D 1 298 ? 66.423 7.987 31.494 1.00 43.00 298 THR D N 1
ATOM 20807 C CA . THR D 1 298 ? 65.629 7.347 30.456 1.00 40.90 298 THR D CA 1
ATOM 20808 C C . THR D 1 298 ? 65.980 5.868 30.369 1.00 40.32 298 THR D C 1
ATOM 20809 O O . THR D 1 298 ? 67.158 5.497 30.356 1.00 43.22 298 THR D O 1
ATOM 20820 N N . HIS D 1 299 ? 64.956 5.021 30.319 1.00 38.63 299 HIS D N 1
ATOM 20821 C CA . HIS D 1 299 ? 65.142 3.592 30.096 1.00 38.41 299 HIS D CA 1
ATOM 20822 C C . HIS D 1 299 ? 65.137 3.350 28.593 1.00 34.93 299 HIS D C 1
ATOM 20823 O O . HIS D 1 299 ? 64.100 3.492 27.938 1.00 36.45 299 HIS D O 1
ATOM 20837 N N . ILE D 1 300 ? 66.292 2.984 28.047 1.00 37.63 300 ILE D N 1
ATOM 20838 C CA . ILE D 1 300 ? 66.461 2.868 26.605 1.00 45.78 300 ILE D CA 1
ATOM 20839 C C . ILE D 1 300 ? 66.290 1.432 26.128 1.00 44.90 300 ILE D C 1
ATOM 20840 O O . ILE D 1 300 ? 65.749 1.200 25.047 1.00 48.27 300 ILE D O 1
ATOM 20856 N N . GLU D 1 301 ? 66.725 0.454 26.918 1.00 42.40 301 GLU D N 1
ATOM 20857 C CA . GLU D 1 301 ? 66.747 -0.920 26.441 1.00 43.95 301 GLU D CA 1
ATOM 20858 C C . GLU D 1 301 ? 66.887 -1.866 27.622 1.00 48.18 301 GLU D C 1
ATOM 20859 O O . GLU D 1 301 ? 67.444 -1.506 28.663 1.00 48.41 301 GLU D O 1
ATOM 20871 N N . THR D 1 302 ? 66.371 -3.081 27.444 1.00 46.48 302 THR D N 1
ATOM 20872 C CA . THR D 1 302 ? 66.571 -4.176 28.387 1.00 43.27 302 THR D CA 1
ATOM 20873 C C . THR D 1 302 ? 66.972 -5.410 27.595 1.00 45.58 302 THR D C 1
ATOM 20874 O O . THR D 1 302 ? 66.176 -5.927 26.804 1.00 46.92 302 THR D O 1
ATOM 20885 N N . ARG D 1 303 ? 68.195 -5.879 27.811 1.00 44.89 303 ARG D N 1
ATOM 20886 C CA . ARG D 1 303 ? 68.729 -7.026 27.094 1.00 47.65 303 ARG D CA 1
ATOM 20887 C C . ARG D 1 303 ? 68.556 -8.298 27.915 1.00 45.32 303 ARG D C 1
ATOM 20888 O O . ARG D 1 303 ? 68.417 -8.264 29.140 1.00 45.37 303 ARG D O 1
ATOM 20909 N N . VAL D 1 304 ? 68.559 -9.429 27.215 1.00 44.92 304 VAL D N 1
ATOM 20910 C CA . VAL D 1 304 ? 68.426 -10.743 27.829 1.00 44.74 304 VAL D CA 1
ATOM 20911 C C . VAL D 1 304 ? 69.528 -11.643 27.289 1.00 44.23 304 VAL D C 1
ATOM 20912 O O . VAL D 1 304 ? 69.806 -11.649 26.084 1.00 43.06 304 VAL D O 1
ATOM 20925 N N . GLY D 1 305 ? 70.154 -12.396 28.180 1.00 41.22 305 GLY D N 1
ATOM 20926 C CA . GLY D 1 305 ? 71.194 -13.330 27.787 1.00 40.45 305 GLY D CA 1
ATOM 20927 C C . GLY D 1 305 ? 71.173 -14.539 28.691 1.00 42.25 305 GLY D C 1
ATOM 20928 O O . GLY D 1 305 ? 70.744 -14.465 29.847 1.00 42.34 305 GLY D O 1
ATOM 20932 N N . PHE D 1 306 ? 71.642 -15.664 28.158 1.00 38.92 306 PHE D N 1
ATOM 20933 C CA . PHE D 1 306 ? 71.646 -16.936 28.871 1.00 38.03 306 PHE D CA 1
ATOM 20934 C C . PHE D 1 306 ? 73.091 -17.310 29.178 1.00 40.98 306 PHE D C 1
ATOM 20935 O O . PHE D 1 306 ? 73.853 -17.671 28.275 1.00 40.75 306 PHE D O 1
ATOM 20952 N N . ARG D 1 307 ? 73.461 -17.225 30.453 1.00 43.88 307 ARG D N 1
ATOM 20953 C CA . ARG D 1 307 ? 74.830 -17.510 30.850 1.00 43.91 307 ARG D CA 1
ATOM 20954 C C . ARG D 1 307 ? 75.131 -18.997 30.673 1.00 47.24 307 ARG D C 1
ATOM 20955 O O . ARG D 1 307 ? 74.269 -19.841 30.937 1.00 50.44 307 ARG D O 1
ATOM 20976 N N . PRO D 1 308 ? 76.338 -19.352 30.226 1.00 45.94 308 PRO D N 1
ATOM 20977 C CA . PRO D 1 308 ? 76.737 -20.776 30.282 1.00 46.99 308 PRO D CA 1
ATOM 20978 C C . PRO D 1 308 ? 77.084 -21.202 31.704 1.00 48.36 308 PRO D C 1
ATOM 20979 O O . PRO D 1 308 ? 78.246 -21.383 32.086 1.00 49.35 308 PRO D O 1
ATOM 20990 N N . ALA D 1 309 ? 76.050 -21.367 32.525 1.00 47.90 309 ALA D N 1
ATOM 20991 C CA . ALA D 1 309 ? 76.234 -21.706 33.930 1.00 51.20 309 ALA D CA 1
ATOM 20992 C C . ALA D 1 309 ? 76.429 -23.210 34.077 1.00 55.12 309 ALA D C 1
ATOM 20993 O O . ALA D 1 309 ? 75.552 -23.996 33.702 1.00 53.58 309 ALA D O 1
ATOM 21000 N N . GLY D 1 310 ? 77.576 -23.610 34.630 1.00 58.85 310 GLY D N 1
ATOM 21001 C CA . GLY D 1 310 ? 77.887 -25.006 34.832 1.00 64.32 310 GLY D CA 1
ATOM 21002 C C . GLY D 1 310 ? 77.573 -25.471 36.247 1.00 68.51 310 GLY D C 1
ATOM 21003 O O . GLY D 1 310 ? 77.334 -24.680 37.155 1.00 70.35 310 GLY D O 1
ATOM 21007 N N . SER D 1 311 ? 77.576 -26.796 36.416 1.00 73.21 311 SER D N 1
ATOM 21008 C CA . SER D 1 311 ? 77.324 -27.378 37.731 1.00 75.20 311 SER D CA 1
ATOM 21009 C C . SER D 1 311 ? 78.284 -26.806 38.764 1.00 83.20 311 SER D C 1
ATOM 21010 O O . SER D 1 311 ? 77.868 -26.337 39.830 1.00 84.56 311 SER D O 1
ATOM 21018 N N . ALA D 1 312 ? 79.577 -26.840 38.463 1.00 88.85 312 ALA D N 1
ATOM 21019 C CA . ALA D 1 312 ? 80.590 -26.171 39.263 1.00 92.78 312 ALA D CA 1
ATOM 21020 C C . ALA D 1 312 ? 80.922 -24.823 38.638 1.00 94.14 312 ALA D C 1
ATOM 21021 O O . ALA D 1 312 ? 80.897 -24.662 37.415 1.00 93.23 312 ALA D O 1
ATOM 21028 N N . MET D 1 313 ? 81.228 -23.847 39.494 1.00 94.58 313 MET D N 1
ATOM 21029 C CA . MET D 1 313 ? 81.614 -22.533 38.999 1.00 91.61 313 MET D CA 1
ATOM 21030 C C . MET D 1 313 ? 82.875 -22.598 38.148 1.00 90.66 313 MET D C 1
ATOM 21031 O O . MET D 1 313 ? 83.127 -21.679 37.361 1.00 88.08 313 MET D O 1
ATOM 21045 N N . ARG D 1 314 ? 83.666 -23.659 38.285 1.00 91.84 314 ARG D N 1
ATOM 21046 C CA . ARG D 1 314 ? 84.845 -23.818 37.451 1.00 89.83 314 ARG D CA 1
ATOM 21047 C C . ARG D 1 314 ? 84.428 -24.149 36.019 1.00 91.46 314 ARG D C 1
ATOM 21048 O O . ARG D 1 314 ? 83.494 -24.930 35.808 1.00 91.93 314 ARG D O 1
ATOM 21052 N N . PRO D 1 315 ? 85.099 -23.577 35.012 1.00 90.30 315 PRO D N 1
ATOM 21053 C CA . PRO D 1 315 ? 84.690 -23.825 33.623 1.00 87.77 315 PRO D CA 1
ATOM 21054 C C . PRO D 1 315 ? 85.076 -25.212 33.135 1.00 83.88 315 PRO D C 1
ATOM 21055 O O . PRO D 1 315 ? 85.601 -26.026 33.901 1.00 87.54 315 PRO D O 1
ATOM 21066 N N . ILE D 1 316 ? 84.819 -25.487 31.858 1.00 75.81 316 ILE D N 1
ATOM 21067 C CA . ILE D 1 316 ? 85.167 -26.756 31.229 1.00 68.99 316 ILE D CA 1
ATOM 21068 C C . ILE D 1 316 ? 85.981 -26.433 29.984 1.00 66.15 316 ILE D C 1
ATOM 21069 O O . ILE D 1 316 ? 85.454 -25.856 29.025 1.00 62.54 316 ILE D O 1
ATOM 21085 N N . LEU D 1 317 ? 87.261 -26.804 29.996 1.00 62.60 317 LEU D N 1
ATOM 21086 C CA . LEU D 1 317 ? 88.162 -26.558 28.881 1.00 58.34 317 LEU D CA 1
ATOM 21087 C C . LEU D 1 317 ? 89.039 -27.783 28.671 1.00 58.72 317 LEU D C 1
ATOM 21088 O O . LEU D 1 317 ? 89.533 -28.371 29.636 1.00 64.06 317 LEU D O 1
ATOM 21104 N N . GLY D 1 318 ? 89.229 -28.163 27.414 1.00 57.09 318 GLY D N 1
ATOM 21105 C CA . GLY D 1 318 ? 90.141 -29.232 27.059 1.00 60.43 318 GLY D CA 1
ATOM 21106 C C . GLY D 1 318 ? 89.505 -30.244 26.126 1.00 59.49 318 GLY D C 1
ATOM 21107 O O . GLY D 1 318 ? 88.303 -30.239 25.869 1.00 58.29 318 GLY D O 1
ATOM 21111 N N . ARG D 1 319 ? 90.360 -31.133 25.624 1.00 59.16 319 ARG D N 1
ATOM 21112 C CA . ARG D 1 319 ? 89.923 -32.152 24.682 1.00 59.33 319 ARG D CA 1
ATOM 21113 C C . ARG D 1 319 ? 88.922 -33.103 25.326 1.00 54.14 319 ARG D C 1
ATOM 21114 O O . ARG D 1 319 ? 88.930 -33.328 26.540 1.00 50.45 319 ARG D O 1
ATOM 21135 N N . VAL D 1 320 ? 88.063 -33.673 24.492 1.00 51.58 320 VAL D N 1
ATOM 21136 C CA . VAL D 1 320 ? 87.076 -34.647 24.961 1.00 53.10 320 VAL D CA 1
ATOM 21137 C C . VAL D 1 320 ? 87.746 -36.015 25.059 1.00 56.03 320 VAL D C 1
ATOM 21138 O O . VAL D 1 320 ? 88.348 -36.471 24.074 1.00 54.54 320 VAL D O 1
ATOM 21151 N N . PRO D 1 321 ? 87.675 -36.695 26.205 1.00 57.78 321 PRO D N 1
ATOM 21152 C CA . PRO D 1 321 ? 88.316 -38.011 26.308 1.00 56.93 321 PRO D CA 1
ATOM 21153 C C . PRO D 1 321 ? 87.681 -39.024 25.368 1.00 61.57 321 PRO D C 1
ATOM 21154 O O . PRO D 1 321 ? 86.457 -39.102 25.238 1.00 60.07 321 PRO D O 1
ATOM 21165 N N . GLN D 1 322 ? 88.536 -39.803 24.706 1.00 66.17 322 GLN D N 1
ATOM 21166 C CA . GLN D 1 322 ? 88.178 -40.959 23.890 1.00 65.26 322 GLN D CA 1
ATOM 21167 C C . GLN D 1 322 ? 87.520 -40.584 22.567 1.00 65.57 322 GLN D C 1
ATOM 21168 O O . GLN D 1 322 ? 87.193 -41.485 21.783 1.00 61.67 322 GLN D O 1
ATOM 21182 N N . ILE D 1 323 ? 87.316 -39.299 22.286 1.00 69.12 323 ILE D N 1
ATOM 21183 C CA . ILE D 1 323 ? 86.845 -38.830 20.987 1.00 70.59 323 ILE D CA 1
ATOM 21184 C C . ILE D 1 323 ? 87.968 -38.025 20.349 1.00 72.33 323 ILE D C 1
ATOM 21185 O O . ILE D 1 323 ? 88.544 -37.134 20.986 1.00 74.32 323 ILE D O 1
ATOM 21201 N N . ALA D 1 324 ? 88.273 -38.335 19.093 1.00 74.30 324 ALA D N 1
ATOM 21202 C CA . ALA D 1 324 ? 89.416 -37.757 18.404 1.00 74.75 324 ALA D CA 1
ATOM 21203 C C . ALA D 1 324 ? 89.038 -36.454 17.713 1.00 73.87 324 ALA D C 1
ATOM 21204 O O . ALA D 1 324 ? 87.952 -36.330 17.141 1.00 73.52 324 ALA D O 1
ATOM 21211 N N . GLY D 1 325 ? 89.948 -35.486 17.769 1.00 74.03 325 GLY D N 1
ATOM 21212 C CA . GLY D 1 325 ? 89.750 -34.232 17.060 1.00 73.27 325 GLY D CA 1
ATOM 21213 C C . GLY D 1 325 ? 88.580 -33.414 17.560 1.00 64.89 325 GLY D C 1
ATOM 21214 O O . GLY D 1 325 ? 87.899 -32.758 16.761 1.00 66.62 325 GLY D O 1
ATOM 21218 N N . LEU D 1 326 ? 88.331 -33.432 18.868 1.00 58.29 326 LEU D N 1
ATOM 21219 C CA . LEU D 1 326 ? 87.234 -32.681 19.465 1.00 56.99 326 LEU D CA 1
ATOM 21220 C C . LEU D 1 326 ? 87.729 -31.968 20.713 1.00 59.63 326 LEU D C 1
ATOM 21221 O O . LEU D 1 326 ? 88.376 -32.581 21.569 1.00 58.53 326 LEU D O 1
ATOM 21237 N N . THR D 1 327 ? 87.415 -30.678 20.814 1.00 61.66 327 THR D N 1
ATOM 21238 C CA . THR D 1 327 ? 87.772 -29.861 21.964 1.00 61.12 327 THR D CA 1
ATOM 21239 C C . THR D 1 327 ? 86.550 -29.066 22.401 1.00 57.16 327 THR D C 1
ATOM 21240 O O . THR D 1 327 ? 85.746 -28.643 21.565 1.00 57.89 327 THR D O 1
ATOM 21251 N N . ILE D 1 328 ? 86.412 -28.866 23.710 1.00 53.93 328 ILE D N 1
ATOM 21252 C CA . ILE D 1 328 ? 85.247 -28.206 24.286 1.00 52.20 328 ILE D CA 1
ATOM 21253 C C . ILE D 1 328 ? 85.701 -27.036 25.144 1.00 52.56 328 ILE D C 1
ATOM 21254 O O . ILE D 1 328 ? 86.673 -27.145 25.899 1.00 52.30 328 ILE D O 1
ATOM 21270 N N . GLY D 1 329 ? 84.993 -25.916 25.020 1.00 51.50 329 GLY D N 1
ATOM 21271 C CA . GLY D 1 329 ? 85.159 -24.796 25.922 1.00 50.04 329 GLY D CA 1
ATOM 21272 C C . GLY D 1 329 ? 83.814 -24.217 26.308 1.00 49.70 329 GLY D C 1
ATOM 21273 O O . GLY D 1 329 ? 83.056 -23.778 25.439 1.00 51.26 329 GLY D O 1
ATOM 21277 N N . ASN D 1 330 ? 83.498 -24.211 27.598 1.00 50.01 330 ASN D N 1
ATOM 21278 C CA . ASN D 1 330 ? 82.193 -23.755 28.063 1.00 50.26 330 ASN D CA 1
ATOM 21279 C C . ASN D 1 330 ? 82.250 -23.611 29.580 1.00 52.68 330 ASN D C 1
ATOM 21280 O O . ASN D 1 330 ? 83.251 -23.949 30.219 1.00 53.01 330 ASN D O 1
ATOM 21291 N N . GLY D 1 331 ? 81.161 -23.100 30.150 1.00 52.43 331 GLY D N 1
ATOM 21292 C CA . GLY D 1 331 ? 81.054 -22.945 31.586 1.00 53.21 331 GLY D CA 1
ATOM 21293 C C . GLY D 1 331 ? 81.478 -21.598 32.120 1.00 51.79 331 GLY D C 1
ATOM 21294 O O . GLY D 1 331 ? 81.681 -21.466 33.332 1.00 52.37 331 GLY D O 1
ATOM 21298 N N . LEU D 1 332 ? 81.614 -20.588 31.258 1.00 51.10 332 LEU D N 1
ATOM 21299 C CA . LEU D 1 332 ? 82.080 -19.284 31.712 1.00 55.51 332 LEU D CA 1
ATOM 21300 C C . LE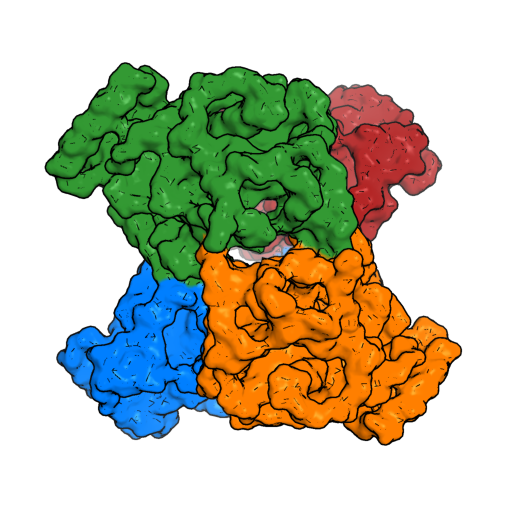U D 1 332 ? 81.117 -18.633 32.697 1.00 58.84 332 LEU D C 1
ATOM 21301 O O . LEU D 1 332 ? 81.530 -17.754 33.462 1.00 60.51 332 LEU D O 1
ATOM 21317 N N . GLY D 1 333 ? 79.850 -19.035 32.694 1.00 58.28 333 GLY D N 1
ATOM 21318 C CA . GLY D 1 333 ? 78.930 -18.558 33.715 1.00 58.35 333 GLY D CA 1
ATOM 21319 C C . GLY D 1 333 ? 78.745 -17.055 33.658 1.00 55.27 333 GLY D C 1
ATOM 21320 O O . GLY D 1 333 ? 78.428 -16.482 32.610 1.00 53.47 333 GLY D O 1
ATOM 21324 N N . ALA D 1 334 ? 78.945 -16.403 34.802 1.00 57.48 334 ALA D N 1
ATOM 21325 C CA . ALA D 1 334 ? 78.696 -14.976 34.949 1.00 57.35 334 ALA D CA 1
ATOM 21326 C C . ALA D 1 334 ? 79.962 -14.133 34.873 1.00 58.95 334 ALA D C 1
ATOM 21327 O O . ALA D 1 334 ? 79.882 -12.910 35.024 1.00 60.96 334 ALA D O 1
ATOM 21334 N N . SER D 1 335 ? 81.120 -14.748 34.642 1.00 59.65 335 SER D N 1
ATOM 21335 C CA . SER D 1 335 ? 82.389 -14.035 34.557 1.00 60.35 335 SER D CA 1
ATOM 21336 C C . SER D 1 335 ? 83.071 -14.282 33.216 1.00 63.01 335 SER D C 1
ATOM 21337 O O . SER D 1 335 ? 84.300 -14.270 33.123 1.00 66.91 335 SER D O 1
ATOM 21345 N N . GLY D 1 336 ? 82.280 -14.501 32.164 1.00 61.12 336 GLY D N 1
ATOM 21346 C CA . GLY D 1 336 ? 82.854 -14.849 30.877 1.00 62.35 336 GLY D CA 1
ATOM 21347 C C . GLY D 1 336 ? 83.572 -13.703 30.196 1.00 64.37 336 GLY D C 1
ATOM 21348 O O . GLY D 1 336 ? 84.519 -13.927 29.436 1.00 65.87 336 GLY D O 1
ATOM 21352 N N . LEU D 1 337 ? 83.141 -12.465 30.447 1.00 64.77 337 LEU D N 1
ATOM 21353 C CA . LEU D 1 337 ? 83.790 -11.333 29.796 1.00 66.83 337 LEU D CA 1
ATOM 21354 C C . LEU D 1 337 ? 85.171 -11.069 30.381 1.00 69.19 337 LEU D C 1
ATOM 21355 O O . LEU D 1 337 ? 86.040 -10.526 29.690 1.00 69.99 337 LEU D O 1
ATOM 21371 N N . THR D 1 338 ? 85.397 -11.454 31.638 1.00 70.06 338 THR D N 1
ATOM 21372 C CA . THR D 1 338 ? 86.719 -11.294 32.230 1.00 72.09 338 THR D CA 1
ATOM 21373 C C . THR D 1 338 ? 87.621 -12.481 31.914 1.00 71.32 338 THR D C 1
ATOM 21374 O O . THR D 1 338 ? 88.831 -12.311 31.729 1.00 72.48 338 THR D O 1
ATOM 21385 N N . VAL D 1 339 ? 87.050 -13.680 31.834 1.00 69.86 339 VAL D N 1
ATOM 21386 C CA . VAL D 1 339 ? 87.833 -14.900 31.670 1.00 70.28 339 VAL D CA 1
ATOM 21387 C C . VAL D 1 339 ? 87.878 -15.326 30.208 1.00 70.38 339 VAL D C 1
ATOM 21388 O O . VAL D 1 339 ? 88.816 -16.006 29.778 1.00 70.35 339 VAL D O 1
ATOM 21401 N N . GLY D 1 340 ? 86.868 -14.934 29.436 1.00 69.92 340 GLY D N 1
ATOM 21402 C CA . GLY D 1 340 ? 86.719 -15.385 28.072 1.00 68.74 340 GLY D CA 1
ATOM 21403 C C . GLY D 1 340 ? 87.955 -15.193 27.215 1.00 67.25 340 GLY D C 1
ATOM 21404 O O . GLY D 1 340 ? 88.460 -16.137 26.599 1.00 66.78 340 GLY D O 1
ATOM 21408 N N . PRO D 1 341 ? 88.462 -13.958 27.146 1.00 67.20 341 PRO D N 1
ATOM 21409 C CA . PRO D 1 341 ? 89.594 -13.690 26.240 1.00 68.70 341 PRO D CA 1
ATOM 21410 C C . PRO D 1 341 ? 90.792 -14.600 26.467 1.00 70.18 341 PRO D C 1
ATOM 21411 O O . PRO D 1 341 ? 91.324 -15.173 25.507 1.00 69.33 341 PRO D O 1
ATOM 21422 N N . PHE D 1 342 ? 91.235 -14.750 27.717 1.00 70.06 342 PHE D N 1
ATOM 21423 C CA . PHE D 1 342 ? 92.366 -15.629 27.992 1.00 69.17 342 PHE D CA 1
ATOM 21424 C C . PHE D 1 342 ? 91.997 -17.095 27.795 1.00 67.47 342 PHE D C 1
ATOM 21425 O O . PHE D 1 342 ? 92.839 -17.891 27.364 1.00 67.56 342 PHE D O 1
ATOM 21442 N N . ALA D 1 343 ? 90.753 -17.470 28.101 1.00 64.68 343 ALA D N 1
ATOM 21443 C CA . ALA D 1 343 ? 90.329 -18.853 27.900 1.00 62.14 343 ALA D CA 1
ATOM 21444 C C . ALA D 1 343 ? 90.408 -19.255 26.434 1.00 60.95 343 ALA D C 1
ATOM 21445 O O . ALA D 1 343 ? 90.696 -20.416 26.123 1.00 57.13 343 ALA D O 1
ATOM 21452 N N . GLY D 1 344 ? 90.148 -18.317 25.521 1.00 62.80 344 GLY D N 1
ATOM 21453 C CA . GLY D 1 344 ? 90.304 -18.614 24.108 1.00 63.81 344 GLY D CA 1
ATOM 21454 C C . GLY D 1 344 ? 91.747 -18.853 23.720 1.00 65.55 344 GLY D C 1
ATOM 21455 O O . GLY D 1 344 ? 92.025 -19.626 22.798 1.00 66.10 344 GLY D O 1
ATOM 21459 N N . HIS D 1 345 ? 92.683 -18.196 24.409 1.00 66.38 345 HIS D N 1
ATOM 21460 C CA . HIS D 1 345 ? 94.098 -18.448 24.163 1.00 71.45 345 HIS D CA 1
ATOM 21461 C C . HIS D 1 345 ? 94.475 -19.873 24.545 1.00 71.68 345 HIS D C 1
ATOM 21462 O O . HIS D 1 345 ? 95.276 -20.519 23.859 1.00 71.62 345 HIS D O 1
ATOM 21476 N N . LEU D 1 346 ? 93.904 -20.381 25.638 1.00 71.31 346 LEU D N 1
ATOM 21477 C CA . LEU D 1 346 ? 94.215 -21.737 26.078 1.00 70.80 346 LEU D CA 1
ATOM 21478 C C . LEU D 1 346 ? 93.652 -22.771 25.111 1.00 68.55 346 LEU D C 1
ATOM 21479 O O . LEU D 1 346 ? 94.349 -23.713 24.720 1.00 70.94 346 LEU D O 1
ATOM 21495 N N . LEU D 1 347 ? 92.386 -22.614 24.717 1.00 66.76 347 LEU D N 1
ATOM 21496 C CA . LEU D 1 347 ? 91.808 -23.522 23.731 1.00 64.36 347 LEU D CA 1
ATOM 21497 C C . LEU D 1 347 ? 92.651 -23.555 22.463 1.00 65.10 347 LEU D C 1
ATOM 21498 O O . LEU D 1 347 ? 92.814 -24.613 21.844 1.00 64.76 347 LEU D O 1
ATOM 21514 N N . ALA D 1 348 ? 93.196 -22.405 22.061 1.00 68.49 348 ALA D N 1
ATOM 21515 C CA . ALA D 1 348 ? 94.085 -22.380 20.906 1.00 75.61 348 ALA D CA 1
ATOM 21516 C C . ALA D 1 348 ? 95.346 -23.190 21.173 1.00 81.59 348 ALA D C 1
ATOM 21517 O O . ALA D 1 348 ? 95.825 -23.917 20.294 1.00 85.84 348 ALA D O 1
ATOM 21524 N N . GLY D 1 349 ? 95.897 -23.081 22.383 1.00 85.55 349 GLY D N 1
ATOM 21525 C CA . GLY D 1 349 ? 97.077 -23.855 22.721 1.00 87.74 349 GLY D CA 1
ATOM 21526 C C . GLY D 1 349 ? 96.808 -25.344 22.802 1.00 87.26 349 GLY D C 1
ATOM 21527 O O . GLY D 1 349 ? 97.706 -26.153 22.552 1.00 90.36 349 GLY D O 1
ATOM 21531 N N . VAL D 1 350 ? 95.579 -25.727 23.148 1.00 83.10 350 VAL D N 1
ATOM 21532 C CA . VAL D 1 350 ? 95.241 -27.144 23.253 1.00 82.46 350 VAL D CA 1
ATOM 21533 C C . VAL D 1 350 ? 95.290 -27.804 21.880 1.00 86.86 350 VAL D C 1
ATOM 21534 O O . VAL D 1 350 ? 96.043 -28.758 21.655 1.00 91.28 350 VAL D O 1
ATOM 21547 N N . VAL D 1 351 ? 94.484 -27.302 20.942 1.00 83.65 351 VAL D N 1
ATOM 21548 C CA . VAL D 1 351 ? 94.388 -27.936 19.631 1.00 83.99 351 VAL D CA 1
ATOM 21549 C C . VAL D 1 351 ? 95.720 -27.878 18.893 1.00 85.24 351 VAL D C 1
ATOM 21550 O O . VAL D 1 351 ? 96.023 -28.759 18.078 1.00 86.08 351 VAL D O 1
ATOM 21563 N N . MET D 1 352 ? 96.536 -26.855 19.158 1.00 85.57 352 MET D N 1
ATOM 21564 C CA . MET D 1 352 ? 97.818 -26.741 18.472 1.00 89.82 352 MET D CA 1
ATOM 21565 C C . MET D 1 352 ? 98.903 -27.583 19.136 1.00 94.06 352 MET D C 1
ATOM 21566 O O . MET D 1 352 ? 99.823 -28.045 18.453 1.00 91.29 352 MET D O 1
ATOM 21580 N N . GLY D 1 353 ? 98.819 -27.790 20.451 1.00 98.85 353 GLY D N 1
ATOM 21581 C CA . GLY D 1 353 ? 99.713 -28.692 21.152 1.00 103.58 353 GLY D CA 1
ATOM 21582 C C . GLY D 1 353 ? 100.662 -28.042 22.137 1.00 106.35 353 GLY D C 1
ATOM 21583 O O . GLY D 1 353 ? 101.385 -28.767 22.831 1.00 109.11 353 GLY D O 1
ATOM 21587 N N . GLU D 1 354 ? 100.691 -26.710 22.230 1.00 108.96 354 GLU D N 1
ATOM 21588 C CA . GLU D 1 354 ? 101.611 -26.053 23.145 1.00 115.23 354 GLU D CA 1
ATOM 21589 C C . GLU D 1 354 ? 101.391 -26.552 24.572 1.00 119.81 354 GLU D C 1
ATOM 21590 O O . GLU D 1 354 ? 100.306 -27.029 24.915 1.00 118.11 354 GLU D O 1
ATOM 21602 N N . PRO D 1 355 ? 102.408 -26.450 25.424 1.00 124.27 355 PRO D N 1
ATOM 21603 C CA . PRO D 1 355 ? 102.246 -26.884 26.814 1.00 124.08 355 PRO D CA 1
ATOM 21604 C C . PRO D 1 355 ? 101.265 -25.996 27.563 1.00 121.34 355 PRO D C 1
ATOM 21605 O O . PRO D 1 355 ? 101.011 -24.846 27.197 1.00 120.42 355 PRO D O 1
ATOM 21616 N N . ALA D 1 356 ? 100.710 -26.556 28.633 1.00 120.51 356 ALA D N 1
ATOM 21617 C CA . ALA D 1 356 ? 99.661 -25.888 29.390 1.00 118.85 356 ALA D CA 1
ATOM 21618 C C . ALA D 1 356 ? 100.262 -24.838 30.316 1.00 119.82 356 ALA D C 1
ATOM 21619 O O . ALA D 1 356 ? 101.076 -25.162 31.188 1.00 121.95 356 ALA D O 1
ATOM 21626 N N . GLU D 1 357 ? 99.856 -23.579 30.129 1.00 117.17 357 GLU D N 1
ATOM 21627 C CA . GLU D 1 357 ? 100.220 -22.532 31.076 1.00 116.28 357 GLU D CA 1
ATOM 21628 C C . GLU D 1 357 ? 99.526 -22.721 32.417 1.00 115.02 357 GLU D C 1
ATOM 21629 O O . GLU D 1 357 ? 99.996 -22.192 33.430 1.00 116.86 357 GLU D O 1
ATOM 21641 N N . VAL D 1 358 ? 98.425 -23.469 32.438 1.00 112.43 358 VAL D N 1
ATOM 21642 C CA . VAL D 1 358 ? 97.620 -23.662 33.645 1.00 112.07 358 VAL D CA 1
ATOM 21643 C C . VAL D 1 358 ? 97.191 -25.114 33.719 1.00 111.71 358 VAL D C 1
ATOM 21644 O O . VAL D 1 358 ? 97.005 -25.780 32.692 1.00 110.58 358 VAL D O 1
ATOM 21657 N N . PRO D 1 359 ? 97.047 -25.652 34.941 1.00 111.92 359 PRO D N 1
ATOM 21658 C CA . PRO D 1 359 ? 96.602 -27.049 35.057 1.00 112.28 359 PRO D CA 1
ATOM 21659 C C . PRO D 1 359 ? 95.268 -27.308 34.372 1.00 111.67 359 PRO D C 1
ATOM 21660 O O . PRO D 1 359 ? 94.233 -26.783 34.795 1.00 109.98 359 PRO D O 1
ATOM 21671 N N . LEU D 1 360 ? 95.279 -28.123 33.315 1.00 116.54 360 LEU D N 1
ATOM 21672 C CA . LEU D 1 360 ? 94.063 -28.484 32.597 1.00 116.93 360 LEU D CA 1
ATOM 21673 C C . LEU D 1 360 ? 93.328 -29.664 33.220 1.00 128.39 360 LEU D C 1
ATOM 21674 O O . LEU D 1 360 ? 92.176 -29.918 32.853 1.00 127.34 360 LEU D O 1
ATOM 21690 N N . GLU D 1 361 ? 93.961 -30.388 34.146 1.00 134.29 361 GLU D N 1
ATOM 21691 C CA . GLU D 1 361 ? 93.338 -31.587 34.696 1.00 134.30 361 GLU D CA 1
ATOM 21692 C C . GLU D 1 361 ? 92.038 -31.266 35.421 1.00 130.53 361 GLU D C 1
ATOM 21693 O O . GLU D 1 361 ? 91.097 -32.068 35.391 1.00 130.20 361 GLU D O 1
ATOM 21697 N N . ARG D 1 362 ? 91.960 -30.107 36.070 1.00 124.53 362 ARG D N 1
ATOM 21698 C CA . ARG D 1 362 ? 90.800 -29.756 36.879 1.00 115.01 362 ARG D CA 1
ATOM 21699 C C . ARG D 1 362 ? 89.638 -29.202 36.064 1.00 103.47 362 ARG D C 1
ATOM 21700 O O . ARG D 1 362 ? 88.593 -28.893 36.647 1.00 100.60 362 ARG D O 1
ATOM 21704 N N . TYR D 1 363 ? 89.783 -29.071 34.741 1.00 93.17 363 TYR D N 1
ATOM 21705 C CA . TYR D 1 363 ? 88.728 -28.526 33.898 1.00 82.16 363 TYR D CA 1
ATOM 21706 C C . TYR D 1 363 ? 88.284 -29.450 32.776 1.00 78.30 363 TYR D C 1
ATOM 21707 O O . TYR D 1 363 ? 87.220 -29.208 32.195 1.00 77.99 363 TYR D O 1
ATOM 21725 N N . SER D 1 364 ? 89.057 -30.484 32.447 1.00 75.04 364 SER D N 1
ATOM 21726 C CA . SER D 1 364 ? 88.747 -31.300 31.284 1.00 70.46 364 SER D CA 1
ATOM 21727 C C . SER D 1 364 ? 87.319 -31.839 31.377 1.00 63.06 364 SER D C 1
ATOM 21728 O O . SER D 1 364 ? 86.794 -32.046 32.475 1.00 60.04 364 SER D O 1
ATOM 21736 N N . PRO D 1 365 ? 86.665 -32.064 30.244 1.00 59.63 365 PRO D N 1
ATOM 21737 C CA . PRO D 1 365 ? 85.300 -32.597 30.254 1.00 57.94 365 PRO D CA 1
ATOM 21738 C C . PRO D 1 365 ? 85.307 -34.108 30.460 1.00 58.28 365 PRO D C 1
ATOM 21739 O O . PRO D 1 365 ? 86.351 -34.739 30.612 1.00 59.44 365 PRO D O 1
ATOM 21750 N N . THR D 1 366 ? 84.109 -34.681 30.459 1.00 58.46 366 THR D N 1
ATOM 21751 C CA . THR D 1 366 ? 83.942 -36.116 30.614 1.00 61.55 366 THR D CA 1
ATOM 21752 C C . THR D 1 366 ? 83.894 -36.795 29.249 1.00 62.47 366 THR D C 1
ATOM 21753 O O . THR D 1 366 ? 83.686 -36.158 28.214 1.00 58.02 366 THR D O 1
ATOM 21764 N N . GLY D 1 367 ? 84.097 -38.109 29.262 1.00 66.12 367 GLY D N 1
ATOM 21765 C CA . GLY D 1 367 ? 84.027 -38.899 28.059 1.00 66.65 367 GLY D CA 1
ATOM 21766 C C . GLY D 1 367 ? 82.638 -39.464 27.849 1.00 68.16 367 GLY D C 1
ATOM 21767 O O . GLY D 1 367 ? 81.707 -39.186 28.612 1.00 65.43 367 GLY D O 1
ATOM 21771 N N . PRO D 1 368 ? 82.468 -40.265 26.802 1.00 72.97 368 PRO D N 1
ATOM 21772 C CA . PRO D 1 368 ? 81.168 -40.899 26.571 1.00 76.52 368 PRO D CA 1
ATOM 21773 C C . PRO D 1 368 ? 80.824 -41.878 27.680 1.00 84.38 368 PRO D C 1
ATOM 21774 O O . PRO D 1 368 ? 81.696 -42.528 28.264 1.00 84.60 368 PRO D O 1
ATOM 21785 N N . GLU D 1 369 ? 79.529 -41.975 27.967 1.00 91.32 369 GLU D N 1
ATOM 21786 C CA . GLU D 1 369 ? 79.017 -42.813 29.050 1.00 100.48 369 GLU D CA 1
ATOM 21787 C C . GLU D 1 369 ? 78.507 -44.115 28.442 1.00 111.62 369 GLU D C 1
ATOM 21788 O O . GLU D 1 369 ? 77.328 -44.249 28.113 1.00 111.20 369 GLU D O 1
ATOM 21792 N N . ALA D 1 370 ? 79.409 -45.081 28.298 1.00 122.93 370 ALA D N 1
ATOM 21793 C CA . ALA D 1 370 ? 79.057 -46.397 27.774 1.00 127.56 370 ALA D CA 1
ATOM 21794 C C . ALA D 1 370 ? 78.355 -46.283 26.423 1.00 127.42 370 ALA D C 1
ATOM 21795 O O . ALA D 1 370 ? 77.145 -46.490 26.321 1.00 126.75 370 ALA D O 1
#

Sequence (1478 aa):
MRVLIIGAGILGASAAYHLARLGAQVEIIDQNHPGKATLAGAGVVCPWATEADDPDWYLLYARGARYYGTLIEELRGQGETELGYSRVGALVLAEDRARLDTIEGRISRRIKDAPEAGTVRRLGAGEAKRLFPPLRDDLEAIHIPGGARVDGRLLAASMLRVAISSGATLRNDYVSLRLNDGRAECLGSDGRPIPADEIIVTAGAWAAQILALLGLRHPVVPQKGQIIHLHLPGVATSGWPVVLPMNSYYMLAFDDSRVVVGATREDGSGFDYRVTARGQLEVLQAGLGIAPGLADATHIETRVGFRPAGSAMRPILGRVPQIAGLTIGNGLGASGLTVGPFAGHLLAGVVMGEPAEVPLERYSPTGPEAMRVLIIGAGILGASAAYHLARLGAQVEIIDQNHPGKATLAGAGVVCPWATEADDPDWYLLYARGARYYGTLIEELRGQGETELGYSRVGALVLAEDRARLDTIEGRISRRIKDAPEAGTVRRLGAGEAKRLFPPLRDDLEAIHIPGGARVDGRLLAASMLRVAISSGATLRNDYVSLRLNDGRAECLGSDGRPIPADEIIVTAGAWAAQILALLGLRHPVVPQKGQIIHLHLPGVATSGWPVVLPMNSYYMLAFDDSRVVVGATREDGSGFDYRVTARGQLEVLQAGLGIAPGLADATHIETRVGFRPAGSAMRPILGRVPQIAGLTIGNGLGASGLTVGPFAGHLLAGVVMGEPAEVPLERYSPTGPEARVLIIGAGILGASAAYHLARLGAQVEIIDQNHPGKATLAGAGVVCPWATEADDPDWYLLYARGARYYGTLIEELRGQGETELGYSRVGALVLAEDRARLDTIEGRISRRIKDAPEAGTVRRLGAGEAKRLFPPLRDDLEAIHIPGGARVDGRLLAASMLRVAISSGATLRNDYVSLRLNDGRAECLGSDGRPIPADEIIVTAGAWAAQILALLGLRHPVVPQKGQIIHLHLPGVATSGWPVVLPMNSYYMLAFDDSRVVVGATREDGSGFDYRVTARGQLEVLQAGLGIAPGLADATHIETRVGFRPAGSAMRPILGRVPQIAGLTIGNGLGASGLTVGPFAGHLLAGVVMGEPAEVPLERYSPTGPEARVLIIGAGILGASAAYHLARLGAQVEIIDQNHPGKATLAGAGVVCPWATEADDPDWYLLYARGARYYGTLIEELRGQGETELGYSRVGALVLAEDRARLDTIEGRISRRIKDAPEAGTVRRLGAGEAKRLFPPLRDDLEAIHIPGGARVDGRLLAASMLRVAISSGATLRNDYVSLRLNDGRAECLGSDGRPIPADEIIVTAGAWAAQILALLGLRHPVVPQKGQIIHLHLPGVATSGWPVVLPMNSYYMLAFDDSRVVVGATREDGSGFDYRVTARGQLEVLQAGLGIAPGLADATHIETRVGFRPAGSAMRPILGRVPQIAGLTIGNGLGASGLTVGPFAGHLLAGVVMGEPAEVPLERYSPTGPEA

B-factor: mean 67.53, std 21.84, range [14.0, 167.26]

InterPro domains:
  IPR006076 FAD dependent oxidoreductase [PF01266] (2-348)
  IPR036188 FAD/NAD(P)-binding domain superfamily [G3DSA:3.50.50.60] (3-351)
  IPR036188 FAD/NAD(P)-binding domain superfamily [SSF51905] (1-365)

Solvent-accessible surface area: 52978 Å² total; per-residue (Å²): 131,70,3,0,0,12,11,2,14,9,9,0,0,0,0,0,2,16,0,6,102,89,67,9,119,5,54,0,2,21,11,67,24,65,4,28,33,9,54,12,23,14,2,30,6,6,0,8,2,30,97,28,111,36,107,24,12,37,84,0,24,13,63,0,14,114,28,1,46,80,0,32,109,57,0,137,56,94,36,8,80,67,7,18,66,30,142,24,1,0,0,0,3,14,143,74,151,68,96,3,54,78,0,56,18,47,0,58,159,54,17,83,129,5,112,52,0,26,105,47,148,84,21,39,64,26,74,0,77,169,48,0,59,11,1,65,97,83,8,63,0,0,23,0,29,8,0,2,1,0,13,1,79,39,0,5,24,1,0,15,7,5,0,42,79,46,63,6,75,46,86,17,3,12,5,0,0,58,80,71,104,44,128,8,41,1,0,5,20,63,9,165,60,31,90,25,58,23,3,0,0,8,16,19,3,28,0,14,11,7,0,18,23,3,40,14,42,21,61,1,95,13,27,2,5,0,4,0,7,3,46,19,53,9,47,37,0,32,55,26,2,0,0,23,12,29,72,63,47,32,0,0,1,12,29,27,2,52,0,0,5,0,6,3,101,42,118,81,26,32,67,45,121,49,30,2,0,91,6,5,7,68,0,6,78,16,4,5,37,14,0,55,44,0,17,101,0,20,25,87,71,22,36,11,5,2,29,12,24,25,99,40,108,96,4,22,0,5,91,4,55,151,10,48,6,0,0,2,0,1,4,13,21,63,15,10,21,2,1,0,0,2,0,0,51,8,0,2,10,24,6,76,63,84,125,59,102,12,90,17,135,156,5,55,12,86,14,38,117,154,124,74,3,0,0,11,12,2,14,8,10,0,0,0,0,0,6,11,0,13,163,81,69,10,117,4,48,1,2,15,11,66,22,64,4,30,31,11,62,11,22,14,1,33,6,10,4,9,2,44,98,46,78,76,63,8,7,115,24,1,20,8,102,1,13,122,42,3,44,88,0,23,108,37,0,149,68,112,35,10,72,48,10,25,61,34,130,26,2,0,0,0,4,13,141,69,61,66,63,3,73,84,1,52,22,35,0,58,149,18,39,146,49,4,82,60,0,28,108,35,144,84,17,37,63,17,69,0,72,179,74,0,63,9,0,78,94,85,17,71,0,0,21,0,28,7,0,1,2,0,15,1,97,32,0,6,23,0,0,16,7,18,0,41,77,73,64,6,82,45,101,24,6,13,6,0,0,16,83,72,143,39,126,7,51,2,11,3,13,68,22,189,80,22,95,29,66,26,5,0,0,8,16,20,4,27,0,11,6,6,0,13,17,3,39,7,115,18,58,2,93,14,26,1,6,0,3,0,5,2,56,19,45,9,46,39,0,26,59,24,2,0,0,18,10,30,74,66,48,33,1,0,0,12,35,52,1,52,0,0,6,0,5,3,77,47,114,79,33,29,55,40,123,55,32,4,0,94,5,4,11,69,0,6,79,22,4,22,41,24,0,66,46,1,10,76,1,23,25,80,77,21,56,10,6,2,27,13,22,20,100,39,91,89,11,20,0,2,86,6,58,149,6,48,8,0,0,4,0,2,2,15,19,66,35,11,20,10,4,0,0,14,0,0,60,11,0,2,13,30,7,71,63,102,110,75,96,3,78,22,136,80,4,60,14,78,11,31,78,140,103,2,0,0,12,11,2,14,10,6,0,0,0,0,0,1,6,0,4,109,100,69,14,61,4,51,0,2,18,21,81,18,10,5,32,32,9,62,11,27,14,2,31,8,4,0,7,1,33,52,25,118,38,105,23,11,18,87,0,21,7,58,0,12,98,20,1,48,83,0,29,98,35,0,145,65,80,65,26,93,135,7,23,70,34,150,23,3,0,0,0,2,11,130,77,152,66,100,2,58,87,0,64,29,61,1,69,196,50,34,93,96,1,113,48,0,30,109,48,150,70,6,42,75,27,65,0,72,154,56,0,62,11,0,58,90,86,7,61,0,0,36,0,32,12,0,2,3,0,21,0,88,71,0,8,38,1,0,21,107,4,0,76,92,45,59,7,74,80,105,79,22,13,4,6,5,115,92,95,103,36,93,6,41,0,22,4,21,92,8,180,72,14,120,25,79,23,2,0,0,8,18,18,1,19,0,6,1,5,0,40,50,12,37,13,51,21,62,0,55,5,28,3,5,0,3,0,9,1,59,19,76,81,55,88,0,63,54,24,2,0,0,21,14,37,76,62,47,35,2,0,1,8,94,85,20,29,0,1,3,0,5,3,98,42,116,84,27,4,0,27,90,34,30,2,0,84,5,5,9,68,0,4,83,17,4,5,42,11,0,54,47,0,20,98,0,21,24,88,72,25,40,11,5,0,29,10,25,26,101,41,103,94,4,22,1,6,88,3,57,150,4,46,4,0,0,2,0,1,2,15,18,64,13,12,19,2,2,0,0,1,1,0,67,10,0,4,18,30,10,68,60,88,126,60,93,16,85,19,132,157,6,62,16,89,10,45,108,154,104,2,0,0,10,11,3,12,8,10,0,0,0,0,0,7,14,0,10,144,90,68,7,59,5,48,0,2,21,25,70,16,15,5,28,29,10,62,10,23,12,2,30,6,4,0,11,1,30,98,30,105,35,114,56,16,36,73,2,19,20,81,0,6,95,34,3,48,70,0,29,118,61,0,41,67,108,67,27,98,130,6,22,56,32,135,28,1,0,0,0,4,17,140,72,160,56,77,4,47,85,2,55,32,41,0,59,174,39,41,87,130,8,109,64,0,34,116,36,137,80,10,28,93,15,79,0,71,161,55,0,59,9,0,82,97,93,14,69,0,0,26,0,37,7,0,2,1,0,14,0,129,59,0,7,36,0,0,20,112,12,0,72,92,54,60,6,68,88,92,97,20,11,6,8,8,107,86,72,101,36,97,8,39,1,23,3,35,89,33,168,67,16,121,26,74,24,1,0,0,7,17,15,0,18,0,4,0,6,0,9,40,7,36,10,153,14,59,0,59,3,25,1,7,1,3,0,7,2,60,17,68,68,56,91,0,61,60,26,3,0,0,21,12,26,62,64,49,35,0,0,0,8,86,80,20,50,0,0,4,0,5,2,94,43,113,81,23,6,0,20,93,34,29,2,0,120,4,3,19,58,0,4,80,18,3,6,42,25,0,54,47,0,18,93,1,22,26,85,80,27,47,11,5,0,26,14,22,24,102,59,114,20,6,22,6,3,93,4,55,160,10,43,4,0,0,2,0,1,4,15,18,63,18,11,21,2,6,0,0,10,1,0,58,16,0,1,15,26,11,65,59,94,120,66,89,5,85,51,98,58,10,60,13,84,23,49,41,151

Radius of gyration: 33.83 Å; Cα contacts (8 Å, |Δi|>4): 3708; chains: 4; bounding box: 83×97×82 Å